Protein AF-A0A553RE27-F1 (afdb_monomer_lite)

Sequence (903 aa):
TAIFVQDWAERPMRFPRDIHVTCNQEEDSVLQKRAHLLIMVDFLAENNLCGQAVLRIVSRGNAIIAELLRLSDFIPAGPEYYEGKLEAKPELQDLDEEFRENNIEILTRFYLAFESVHKYVVDLIRYLDDLNEGVYIQQTLETCEALYLYGVMLLVIDQKMEGEVRERMLVSYYRYSAARSSADSNLDDICKLLRSTGFSSHAGAKRPQNYPESYFQRVPISSTFISMVSAYPLPEHRSTALATQAAMLYVCLYFTPSILHTQQAKMREIVDKYFPDNWVISIYMGITVNLMEAWEPYKAAKTALNYTLETTNIREQAGRYAASVEALRPQVQQVLKEGFLREEIVLDNIPKLLNCLRDCNVAIRWLMLHTAESAYDPNNKRLRQIKDQVISDSKYNPKILFQLLLDTAQFEFILKEKEGSERMMELAEVFSGVKPLTRVEKNENLQAWFREISKQIESLNYEDSTAAGRKTVQLIQALVEVQEFHQLESNLQVCQFLADTRKFLHQMIRTINIKEEVLITMQIVGDLSYAWQIIDSFTSIMQESIRANPSMVTKLRATFLKLASALDLPLLRINQVDSPDLLSVSQFYSGELVAYVRKVLQIIPESMFTSLAKIIKLQIHDIMEVPTRLDKDKLKDYSQLSARYEVAKLTHAISVFTEGILMMKTTLVGIIQVDPKQLLEDGIRKELVKRVAFSLHKGLIFNPKAKPSELMPKLKEMAATMDGFYRSFEYIQDYVSIYGLKIWQEEVSRIINYNVEQECNSFLRTKIQDWQSVYQSTHIPIPKYPSVDESATFIGRLCREILRITDPKTTCYIEQLNTWYDVKTHQEVTNNRLFSEIQGTLGTFGLNGLDRLLCFMIVKELQVKPLLMSSSVKSLKSMLILSRLALLLFEIAECNIFTASLY

Radius of gyration: 36.21 Å; chains: 1; bounding box: 93×58×133 Å

Foldseek 3Di:
DDDDDDDDDDDDDDDDDDDDDPDPPPVVLVVVVVVVVVVLCVCCDPPNPLNLLVLVLLLLLLLLLLLLVVLLVVQDDDDPPDDDDPDDDPVVVLVLVLCCLFCQVSLVSLVVSLVSLVVSVVSVQVSVVCVVVCVGPPDDDDPLSSVLSSLVSLVSCVARPAQVRSLVSLVSNCVSCVVPDDPPDPSVLSCLLRHGPLDDPDFPRDDDPLPPLVSSPSPQHDPVVLVVSLCDDDNPDDQLLCQQVLLSNLSSCSSVLCCQAPVQVSLLVSCVRRPLQDQWHFNFQQNIEGNCVVSVVHDSNNVNCVNSVDLVNLLVSLLVLLVLLVVLLVVLVVCPPPPNPDLVNCLVCVVVLLVSLLSLLVSLLRLLRLQFPSHARPVDPSSVVSNVSSCVSNVDDLLSSVSSLLSSLVSVVSSVVSLDPPVLVVVLCVLVCVDDPPDDDDDPVVSVVSNVLNVLLVPQDLVPLPVSLVSLVVSLVVLVVVCVPDVCVVPPVVVVVSVVVSVVSVSVNSSSPPPVVSVVSSLSSLAPSNCSPSCVVCLVVLLVVCLVALLCVQSCLSSLQSNLSNLCVSLVSNVSSVHPSNVVSLCSVLVSSVLVVLSSLLSLLVLLVVLLVLLLCLVPPPADDDDPDDDPVCCVVNPSVVSVVSNVVSLVSNLSSLVSLQVHDFDCRRNDTDDSLVSNLLSNLQVVLAVLQVLLQVLLDWDLPDPAGCQLVSLVVLLSVLVSQQVSLVVNCVSNVHPSNVSSVLSLLLQLVVLLLQQLLVLDSNHQDLVNDPSADPSRGRDFDDDPDPTRGSLVSSLVSVCSLQPPVQWDADPVQQFIAGPVPRDTSDHPVSVVSQCSRSNLSSLVSSLVSLVSVLVVLVVVCVVPVPDDPPSVVSSVVSVVSSVSSVVVSVVVVVVVVVD

InterPro domains:
  IPR019393 WASH complex, subunit strumpellin [PF10266] (79-872)
  IPR019393 WASH complex, subunit strumpellin [PTHR15691] (40-877)

Secondary structure (DSSP, 8-state):
------------------------HHHHHHHHHHHHHHHHHHHTSTT-HHHHHHHHHHHHHHHHHHHHHHHHTTS-S-STTS-S--SS-HHHHHHHHHHHHHHHHHHHHHHHHHHHHHHHHHHHHHHHHHHHTT-STT-----HHHHHHHHHHHHHHHHHS-HHHHHHHHHHHHHHHTTT--TT-THHHHHHHHS--S---STTPPPPTTTTHHHHTTS---HHHHHHHT------S-TTTTHHHHHHHHHHGGG-HHHHHH-HHHHHHHHHHHSSS-SEEE-STT-EEEHHHHTTT-HHHHHHHHHHT-HHHHHHHHHHHHHHHHHHHHHHHHHTSTTTS-HHHHHHTHHHHHHHHHHHHHHHHHHHHHH-GGGS-TT-HHHHHHHHHHHHHTT--HHHHHHHHHHHHHHHHHHHHTS-SHHHHHHHHHHTT-S--TT----HHHHHHHHHHHHHHHT--TTSHHHHHHHHHHHHHHHHHHHHSSSGGG-HHHHHHHHHHHHHHHHHHHHHTS-HHHHHHHHHHH--GGGTTGGGGGHHHHHHHHHH-TTHHHHHHHHHHHHHGGGHHHHHHHHTTT-THHHHHHHHHHHHHHHHHHHHHTHHHHHHHHHHHHHHHIIIIISPPPPSS--GGGHHHHH-HHHHHHHHHHHHHHHHHHHHHHTSPPEEETTEEE-HHHHHHHHHHHHHHHHHHHHHHHHT---TT-SS-SHHHHHHHHHHHHHHHHHHHHHHHHHHTS-HHHHHHHHHHHHHHHHHHHHHGGG-SS---TTT-TT--SSSPPPP---SSS-SSHHHHHHHHHHHHT-TTTEEEEGGGTEEEETTT--EEEETHHHHHHHHHHHHHHHHHHHHHHHHHHHHHHHHGGGTTTS-TTHHHHHHHHHHHHHHHHHHHHHHHHHHTT-

Structure (mmCIF, N/CA/C/O backbone):
data_AF-A0A553RE27-F1
#
_entry.id   AF-A0A553RE27-F1
#
loop_
_atom_site.group_PDB
_atom_site.id
_atom_site.type_symbol
_atom_site.label_atom_id
_atom_site.label_alt_id
_atom_site.label_comp_id
_atom_site.label_asym_id
_atom_site.label_entity_id
_atom_site.label_seq_id
_atom_site.pdbx_PDB_ins_code
_atom_site.Cartn_x
_atom_site.Cartn_y
_atom_site.Cartn_z
_atom_site.occupancy
_atom_site.B_iso_or_equiv
_atom_site.auth_seq_id
_atom_site.auth_comp_id
_atom_site.auth_asym_id
_atom_site.auth_atom_id
_atom_site.pdbx_PDB_model_num
ATOM 1 N N . THR A 1 1 ? -25.194 -12.179 73.549 1.00 29.25 1 THR A N 1
ATOM 2 C CA . THR A 1 1 ? -26.030 -11.125 74.160 1.00 29.25 1 THR A CA 1
ATOM 3 C C . THR A 1 1 ? -26.668 -10.355 73.017 1.00 29.25 1 THR A C 1
ATOM 5 O O . THR A 1 1 ? -25.941 -9.700 72.294 1.00 29.25 1 THR A O 1
ATOM 8 N N . ALA A 1 2 ? -27.849 -10.812 72.586 1.00 23.56 2 ALA A N 1
ATOM 9 C CA . ALA A 1 2 ? -29.117 -10.058 72.610 1.00 23.56 2 ALA A CA 1
ATOM 10 C C . ALA A 1 2 ? -29.183 -8.978 71.499 1.00 23.56 2 ALA A C 1
ATOM 12 O O . ALA A 1 2 ? -28.422 -8.026 71.541 1.00 23.56 2 ALA A O 1
ATOM 13 N N . ILE A 1 3 ? -29.877 -9.225 70.378 1.00 21.31 3 ILE A N 1
ATOM 14 C CA . ILE A 1 3 ? -31.341 -9.108 70.157 1.00 21.31 3 ILE A CA 1
ATOM 15 C C . ILE A 1 3 ? -31.745 -7.669 69.792 1.00 21.31 3 ILE A C 1
ATOM 17 O O . ILE A 1 3 ? -31.671 -6.791 70.639 1.00 21.31 3 ILE A O 1
ATOM 21 N N . PHE A 1 4 ? -32.263 -7.544 68.557 1.00 19.84 4 PHE A N 1
ATOM 22 C CA . PHE A 1 4 ? -33.322 -6.630 68.090 1.00 19.84 4 PHE A CA 1
ATOM 23 C C . PHE A 1 4 ? -32.999 -5.118 68.028 1.00 19.84 4 PHE A C 1
ATOM 25 O O . PHE A 1 4 ? -32.290 -4.610 68.877 1.00 19.84 4 PHE A O 1
ATOM 32 N N . VAL A 1 5 ? -33.494 -4.264 67.123 1.00 22.23 5 VAL A N 1
ATOM 33 C CA . VAL A 1 5 ? -34.360 -4.258 65.919 1.00 22.23 5 VAL A CA 1
ATOM 34 C C . VAL A 1 5 ? -35.020 -2.865 65.938 1.00 22.23 5 VAL A C 1
ATOM 36 O O . VAL A 1 5 ? -35.407 -2.393 67.000 1.00 22.23 5 VAL A O 1
ATOM 39 N N . GLN A 1 6 ? -35.180 -2.282 64.749 1.00 20.94 6 GLN A N 1
ATOM 40 C CA . GLN A 1 6 ? -36.182 -1.275 64.366 1.00 20.94 6 GLN A CA 1
ATOM 41 C C . GLN A 1 6 ? -36.124 0.176 64.858 1.00 20.94 6 GLN A C 1
ATOM 43 O O . GLN A 1 6 ? -36.027 0.500 66.034 1.00 20.94 6 GLN A O 1
ATOM 48 N N . ASP A 1 7 ? -36.393 0.995 63.840 1.00 21.22 7 ASP A N 1
ATOM 49 C CA . ASP A 1 7 ? -37.177 2.219 63.842 1.00 21.22 7 ASP A CA 1
ATOM 50 C C . ASP A 1 7 ? -36.595 3.434 64.539 1.00 21.22 7 ASP A C 1
ATOM 52 O O . ASP A 1 7 ? -36.745 3.638 65.736 1.00 21.22 7 ASP A O 1
ATOM 56 N N . TRP A 1 8 ? -36.096 4.343 63.701 1.00 21.88 8 TRP A N 1
ATOM 57 C CA . TRP A 1 8 ? -36.600 5.711 63.748 1.00 21.88 8 TRP A CA 1
ATOM 58 C C . TRP A 1 8 ? -36.496 6.374 62.369 1.00 21.88 8 TRP A C 1
ATOM 60 O O . TRP A 1 8 ? -35.563 7.108 62.046 1.00 21.88 8 TRP A O 1
ATOM 70 N N . ALA A 1 9 ? -37.483 6.069 61.527 1.00 22.67 9 ALA A N 1
ATOM 71 C CA . ALA A 1 9 ? -37.874 6.920 60.419 1.00 22.67 9 ALA A CA 1
ATOM 72 C C . ALA A 1 9 ? -39.001 7.836 60.911 1.00 22.67 9 ALA A C 1
ATOM 74 O O . ALA A 1 9 ? -40.144 7.409 60.925 1.00 22.67 9 ALA A O 1
ATOM 75 N N . GLU A 1 10 ? -38.694 9.080 61.285 1.00 21.78 10 GLU A N 1
ATOM 76 C CA . GLU A 1 10 ? -39.663 10.186 61.323 1.00 21.78 10 GLU A CA 1
ATOM 77 C C . GLU A 1 10 ? -38.915 11.539 61.283 1.00 21.78 10 GLU A C 1
ATOM 79 O O . GLU A 1 10 ? -38.063 11.849 62.111 1.00 21.78 10 GLU A O 1
ATOM 84 N N . ARG A 1 11 ? -39.179 12.318 60.224 1.00 22.91 11 ARG A N 1
ATOM 85 C CA . ARG A 1 11 ? -38.671 13.687 59.944 1.00 22.91 11 ARG A CA 1
ATOM 86 C C . ARG A 1 11 ? -39.298 14.710 60.934 1.00 22.91 11 ARG A C 1
ATOM 88 O O . ARG A 1 11 ? -40.201 14.293 61.651 1.00 22.91 11 ARG A O 1
ATOM 95 N N . PRO A 1 12 ? -39.041 16.050 60.908 1.00 31.55 12 PRO A N 1
ATOM 96 C CA . PRO A 1 12 ? -38.074 16.893 60.164 1.00 31.55 12 PRO A CA 1
ATOM 97 C C . PRO A 1 12 ? -37.352 17.976 61.030 1.00 31.55 12 PRO A C 1
ATOM 99 O O . PRO A 1 12 ? -37.917 18.480 61.993 1.00 31.55 12 PRO A O 1
ATOM 102 N N . MET A 1 13 ? -36.184 18.498 60.617 1.00 21.08 13 MET A N 1
ATOM 103 C CA . MET A 1 13 ? -35.808 19.897 60.936 1.00 21.08 13 MET A CA 1
ATOM 104 C C . MET A 1 13 ? -34.737 20.464 59.981 1.00 21.08 13 MET A C 1
ATOM 106 O O . MET A 1 13 ? -33.720 19.831 59.717 1.00 21.08 13 MET A O 1
ATOM 110 N N . ARG A 1 14 ? -35.012 21.657 59.428 1.00 22.48 14 ARG A N 1
ATOM 111 C CA . ARG A 1 14 ? -34.146 22.477 58.547 1.00 22.48 14 ARG A CA 1
ATOM 112 C C . ARG A 1 14 ? -33.021 23.131 59.366 1.00 22.48 14 ARG A C 1
ATOM 114 O O . ARG A 1 14 ? -33.296 23.563 60.478 1.00 22.48 14 ARG A O 1
ATOM 121 N N . PHE A 1 15 ? -31.778 23.206 58.880 1.00 21.92 15 PHE A N 1
ATOM 122 C CA . PHE A 1 15 ? -31.081 24.337 58.203 1.00 21.92 15 PHE A CA 1
ATOM 123 C C . PHE A 1 15 ? -29.552 24.098 58.395 1.00 21.92 15 PHE A C 1
ATOM 125 O O . PHE A 1 15 ? -29.225 23.330 59.298 1.00 21.92 15 PHE A O 1
ATOM 132 N N . PRO A 1 16 ? -28.591 24.793 57.739 1.00 24.47 16 PRO A N 1
ATOM 133 C CA . PRO A 1 16 ? -28.576 25.567 56.496 1.00 24.47 16 PRO A CA 1
ATOM 134 C C . PRO A 1 16 ? -27.445 25.109 55.527 1.00 24.47 16 PRO A C 1
ATOM 136 O O . PRO A 1 16 ? -26.792 24.090 55.717 1.00 24.47 16 PRO A O 1
ATOM 139 N N . ARG A 1 17 ? -27.286 25.883 54.451 1.00 28.33 17 ARG A N 1
ATOM 140 C CA . ARG A 1 17 ? -26.388 25.730 53.300 1.00 28.33 17 ARG A CA 1
ATOM 141 C C . ARG A 1 17 ? -24.886 25.763 53.639 1.00 28.33 17 ARG A C 1
ATOM 143 O O . ARG A 1 17 ? -24.486 26.345 54.640 1.00 28.33 17 ARG A O 1
ATOM 150 N N . ASP A 1 18 ? -24.125 25.230 52.678 1.00 28.30 18 ASP A N 1
ATOM 151 C CA . ASP A 1 18 ? -22.707 25.481 52.367 1.00 28.30 18 ASP A CA 1
ATOM 152 C C . ASP A 1 18 ? -21.635 24.638 53.074 1.00 28.30 18 ASP A C 1
ATOM 154 O O . ASP A 1 18 ? -20.879 25.134 53.900 1.00 28.30 18 ASP A O 1
ATOM 158 N N . ILE A 1 19 ? -21.474 23.388 52.610 1.00 23.89 19 ILE A N 1
ATOM 159 C CA . ILE A 1 19 ? -20.152 22.759 52.430 1.00 23.89 19 ILE A CA 1
ATOM 160 C C . ILE A 1 19 ? -20.185 21.968 51.110 1.00 23.89 19 ILE A C 1
ATOM 162 O O . ILE A 1 19 ? -20.706 20.856 51.046 1.00 23.89 19 ILE A O 1
ATOM 166 N N . HIS A 1 20 ? -19.646 22.547 50.035 1.00 22.78 20 HIS A N 1
ATOM 167 C CA . HIS A 1 20 ? -19.325 21.802 48.817 1.00 22.78 20 HIS A CA 1
ATOM 168 C C . HIS A 1 20 ? -18.093 20.927 49.090 1.00 22.78 20 HIS A C 1
ATOM 170 O O . HIS A 1 20 ? -16.961 21.399 49.025 1.00 22.78 20 HIS A O 1
ATOM 176 N N . VAL A 1 21 ? -18.318 19.651 49.403 1.00 23.48 21 VAL A N 1
ATOM 177 C CA . VAL A 1 21 ? -17.294 18.607 49.292 1.00 23.48 21 VAL A CA 1
ATOM 178 C C . VAL A 1 21 ? -17.285 18.147 47.835 1.00 23.48 21 VAL A C 1
ATOM 180 O O . VAL A 1 21 ? -18.266 17.589 47.347 1.00 23.48 21 VAL A O 1
ATOM 183 N N . THR A 1 22 ? -16.196 18.417 47.121 1.00 23.77 22 THR A N 1
ATOM 184 C CA . THR A 1 22 ? -15.896 17.814 45.818 1.00 23.77 22 THR A CA 1
ATOM 185 C C . THR A 1 22 ? -15.674 16.316 46.018 1.00 23.77 22 THR A C 1
ATOM 187 O O . THR A 1 22 ? -14.647 15.905 46.553 1.00 23.77 22 THR A O 1
ATOM 190 N N . CYS A 1 23 ? -16.661 15.505 45.645 1.00 23.25 23 CYS A N 1
ATOM 191 C CA . CYS A 1 23 ? -16.540 14.053 45.592 1.00 23.25 23 CYS A CA 1
ATOM 192 C C . CYS A 1 23 ? -15.724 13.679 44.340 1.00 23.25 23 CYS A C 1
ATOM 194 O O . CYS A 1 23 ? -16.065 14.102 43.234 1.00 23.25 23 CYS A O 1
ATOM 196 N N . ASN A 1 24 ? -14.617 12.957 44.528 1.00 28.92 24 ASN A N 1
ATOM 197 C CA . ASN A 1 24 ? -13.713 12.509 43.468 1.00 28.92 24 ASN A CA 1
ATOM 198 C C . ASN A 1 24 ? -14.411 11.483 42.558 1.00 28.92 24 ASN A C 1
ATOM 200 O O . ASN A 1 24 ? -14.465 10.303 42.880 1.00 28.92 24 ASN A O 1
ATOM 204 N N . GLN A 1 25 ? -14.886 11.927 41.393 1.00 27.42 25 GLN A N 1
ATOM 205 C CA . GLN A 1 25 ? -15.444 11.067 40.336 1.00 27.42 25 GLN A CA 1
ATOM 206 C C . GLN A 1 25 ? -14.389 10.152 39.669 1.00 27.42 25 GLN A C 1
ATOM 208 O O . GLN A 1 25 ? -14.736 9.229 38.941 1.00 27.42 25 GLN A O 1
ATOM 213 N N . GLU A 1 26 ? -13.092 10.369 39.921 1.00 27.75 26 GLU A N 1
ATOM 214 C CA . GLU A 1 26 ? -12.011 9.575 39.318 1.00 27.75 26 GLU A CA 1
ATOM 215 C C . GLU A 1 26 ? -11.870 8.164 39.922 1.00 27.75 26 GLU A C 1
ATOM 217 O O . GLU A 1 26 ? -11.506 7.245 39.187 1.00 27.75 26 GLU A O 1
ATOM 222 N N . GLU A 1 27 ? -12.191 7.952 41.208 1.00 26.77 27 GLU A N 1
ATOM 223 C CA . GLU A 1 27 ? -12.019 6.648 41.883 1.00 26.77 27 GLU A CA 1
ATOM 224 C C . GLU A 1 27 ? -13.112 5.624 41.521 1.00 26.77 27 GLU A C 1
ATOM 226 O O . GLU A 1 27 ? -12.797 4.448 41.323 1.00 26.77 27 GLU A O 1
ATOM 231 N N . ASP A 1 28 ? -14.360 6.059 41.316 1.00 26.89 28 ASP A N 1
ATOM 232 C CA . ASP A 1 28 ? -15.453 5.182 40.857 1.00 26.89 28 ASP A CA 1
ATOM 233 C C . ASP A 1 28 ? -15.248 4.714 39.398 1.00 26.89 28 ASP A C 1
ATOM 235 O O . ASP A 1 28 ? -15.582 3.577 39.046 1.00 26.89 28 ASP A O 1
ATOM 239 N N . SER A 1 29 ? -14.590 5.531 38.560 1.00 29.75 29 SER A N 1
ATOM 240 C CA . SER A 1 29 ? -14.272 5.192 37.159 1.00 29.75 29 SER A CA 1
ATOM 241 C C . SER A 1 29 ? -13.240 4.057 37.017 1.00 29.75 29 SER A C 1
ATOM 243 O O . SER A 1 29 ? -13.231 3.324 36.023 1.00 29.75 29 SER A O 1
ATOM 245 N N . VAL A 1 30 ? -12.371 3.889 38.022 1.00 30.70 30 VAL A N 1
ATOM 246 C CA . VAL A 1 30 ? -11.308 2.869 38.057 1.00 30.70 30 VAL A CA 1
ATOM 247 C C . VAL A 1 30 ? -11.887 1.494 38.403 1.00 30.70 30 VAL A C 1
ATOM 249 O O . VAL A 1 30 ? -11.484 0.482 37.832 1.00 30.70 30 VAL A O 1
ATOM 252 N N . LEU A 1 31 ? -12.892 1.446 39.279 1.00 26.58 31 LEU A N 1
ATOM 253 C CA . LEU A 1 31 ? -13.568 0.204 39.661 1.00 26.58 31 LEU A CA 1
ATOM 254 C C . LEU A 1 31 ? -14.430 -0.370 38.523 1.00 26.58 31 LEU A C 1
ATOM 256 O O . LEU A 1 31 ? -14.433 -1.585 38.318 1.00 26.58 31 LEU A O 1
ATOM 260 N N . GLN A 1 32 ? -15.091 0.477 37.725 1.00 27.50 32 GLN A N 1
ATOM 261 C CA . GLN A 1 32 ? -15.896 0.028 36.577 1.00 27.50 32 GLN A CA 1
ATOM 262 C C . GLN A 1 32 ? -15.058 -0.490 35.396 1.00 27.50 32 GLN A C 1
ATOM 264 O O . GLN A 1 32 ? -15.444 -1.469 34.758 1.00 27.50 32 GLN A O 1
ATOM 269 N N . LYS A 1 33 ? -13.891 0.106 35.116 1.00 35.06 33 LYS A N 1
ATOM 270 C CA . LYS A 1 33 ? -12.971 -0.383 34.068 1.00 35.06 33 LYS A CA 1
ATOM 271 C C . LYS A 1 33 ? -12.381 -1.742 34.389 1.00 35.06 33 LYS A C 1
ATOM 273 O O . LYS A 1 33 ? -12.325 -2.608 33.518 1.00 35.06 33 LYS A O 1
ATOM 278 N N . ARG A 1 34 ? -11.965 -1.914 35.645 1.00 28.92 34 ARG A N 1
ATOM 279 C CA . ARG A 1 34 ? -11.432 -3.174 36.151 1.00 28.92 34 ARG A CA 1
ATOM 280 C C . ARG A 1 34 ? -12.488 -4.273 36.050 1.00 28.92 34 ARG A C 1
ATOM 282 O O . ARG A 1 34 ? -12.175 -5.352 35.568 1.00 28.92 34 ARG A O 1
ATOM 289 N N . ALA A 1 35 ? -13.744 -3.966 36.382 1.00 26.72 35 ALA A N 1
ATOM 290 C CA . ALA A 1 35 ? -14.860 -4.885 36.182 1.00 26.72 35 ALA A CA 1
ATOM 291 C C . ALA A 1 35 ? -15.059 -5.247 34.700 1.00 26.72 35 ALA A C 1
ATOM 293 O O . ALA A 1 35 ? -15.159 -6.424 34.386 1.00 26.72 35 ALA A O 1
ATOM 294 N N . HIS A 1 36 ? -15.051 -4.283 33.774 1.00 31.64 36 HIS A N 1
ATOM 295 C CA . HIS A 1 36 ? -15.343 -4.570 32.365 1.00 31.64 36 HIS A CA 1
ATOM 296 C C . HIS A 1 36 ? -14.253 -5.403 31.666 1.00 31.64 36 HIS A C 1
ATOM 298 O O . HIS A 1 36 ? -14.582 -6.253 30.843 1.00 31.64 36 HIS A O 1
ATOM 304 N N . LEU A 1 37 ? -12.974 -5.200 32.011 1.00 32.53 37 LEU A N 1
ATOM 305 C CA . LEU A 1 37 ? -11.861 -5.991 31.469 1.00 32.53 37 LEU A CA 1
ATOM 306 C C . LEU A 1 37 ? -11.832 -7.417 32.044 1.00 32.53 37 LEU A C 1
ATOM 308 O O . LEU A 1 37 ? -11.662 -8.365 31.284 1.00 32.53 37 LEU A O 1
ATOM 312 N N . LEU A 1 38 ? -12.065 -7.573 33.355 1.00 28.69 38 LEU A N 1
ATOM 313 C CA . LEU A 1 38 ? -12.213 -8.887 34.000 1.00 28.69 38 LEU A CA 1
ATOM 314 C C . LEU A 1 38 ? -13.415 -9.659 33.435 1.00 28.69 38 LEU A C 1
ATOM 316 O O . LEU A 1 38 ? -13.278 -10.829 33.099 1.00 28.69 38 LEU A O 1
ATOM 320 N N . ILE A 1 39 ? -14.552 -8.986 33.220 1.00 36.31 39 ILE A N 1
ATOM 321 C CA . ILE A 1 39 ? -15.750 -9.581 32.604 1.00 36.31 39 ILE A CA 1
ATOM 322 C C . ILE A 1 39 ? -15.465 -10.053 31.171 1.00 36.31 39 ILE A C 1
ATOM 324 O O . ILE A 1 39 ? -15.914 -11.127 30.788 1.00 36.31 39 ILE A O 1
ATOM 328 N N . MET A 1 40 ? -14.692 -9.301 30.379 1.00 42.47 40 MET A N 1
ATOM 329 C CA . MET A 1 40 ? -14.399 -9.669 28.987 1.00 42.47 40 MET A CA 1
ATOM 330 C C . MET A 1 40 ? -13.393 -10.831 28.874 1.00 42.47 40 MET A C 1
ATOM 332 O O . MET A 1 40 ? -13.487 -11.628 27.940 1.00 42.47 40 MET A O 1
ATOM 336 N N . VAL A 1 41 ? -12.455 -10.947 29.823 1.00 48.03 41 VAL A N 1
ATOM 337 C CA . VAL A 1 41 ? -11.529 -12.090 29.937 1.00 48.03 41 VAL A CA 1
ATOM 338 C C . VAL A 1 41 ? -12.275 -13.350 30.389 1.00 48.03 41 VAL A C 1
ATOM 340 O O . VAL A 1 41 ? -12.095 -14.402 29.779 1.00 48.03 41 VAL A O 1
ATOM 343 N N . ASP A 1 42 ? -13.185 -13.235 31.360 1.00 51.44 42 ASP A N 1
ATOM 344 C CA . ASP A 1 42 ? -14.052 -14.342 31.791 1.00 51.44 42 ASP A CA 1
ATOM 345 C C . ASP A 1 42 ? -15.075 -14.737 30.707 1.00 51.44 42 ASP A C 1
ATOM 347 O O . ASP A 1 42 ? -15.397 -15.915 30.540 1.00 51.44 42 ASP A O 1
ATOM 351 N N . PHE A 1 43 ? -15.565 -13.778 29.911 1.00 58.19 43 PHE A N 1
ATOM 352 C CA . PHE A 1 43 ? -16.495 -14.045 28.813 1.00 58.19 43 PHE A CA 1
ATOM 353 C C . PHE A 1 43 ? -15.824 -14.785 27.649 1.00 58.19 43 PHE A C 1
ATOM 355 O O . PHE A 1 43 ? -16.444 -15.647 27.036 1.00 58.19 43 PHE A O 1
ATOM 362 N N . LEU A 1 44 ? -14.562 -14.488 27.339 1.00 61.88 44 LEU A N 1
ATOM 363 C CA . LEU A 1 44 ? -13.826 -15.144 26.250 1.00 61.88 44 LEU A CA 1
ATOM 364 C C . LEU A 1 44 ? -13.038 -16.382 26.699 1.00 61.88 44 LEU A C 1
ATOM 366 O O . LEU A 1 44 ? -12.342 -16.983 25.881 1.00 61.88 44 LEU A O 1
ATOM 370 N N . ALA A 1 45 ? -13.152 -16.786 27.964 1.00 65.69 45 ALA A N 1
ATOM 371 C CA . ALA A 1 45 ? -12.489 -17.973 28.483 1.00 65.69 45 ALA A CA 1
ATOM 372 C C . ALA A 1 45 ? -12.889 -19.244 27.702 1.00 65.69 45 ALA A C 1
ATOM 374 O O . ALA A 1 45 ? -14.005 -19.363 27.192 1.00 65.69 45 ALA A O 1
ATOM 375 N N . GLU A 1 46 ? -11.980 -20.219 27.597 1.00 64.19 46 GLU A N 1
ATOM 376 C CA . GLU A 1 46 ? -12.196 -21.454 26.815 1.00 64.19 46 GLU A CA 1
ATOM 377 C C . GLU A 1 46 ? -13.419 -22.263 27.278 1.00 64.19 46 GLU A C 1
ATOM 379 O O . GLU A 1 46 ? -14.052 -22.968 26.493 1.00 64.19 46 GLU A O 1
ATOM 384 N N . ASN A 1 47 ? -13.772 -22.146 28.559 1.00 70.44 47 ASN A N 1
ATOM 385 C CA . ASN A 1 47 ? -14.931 -22.796 29.164 1.00 70.44 47 ASN A CA 1
ATOM 386 C C . ASN A 1 47 ? -16.262 -22.089 28.844 1.00 70.44 47 ASN A C 1
ATOM 388 O O . ASN A 1 47 ? -17.325 -22.660 29.099 1.00 70.44 47 ASN A O 1
ATOM 392 N N . ASN A 1 48 ? -16.230 -20.885 28.265 1.00 77.50 48 ASN A N 1
ATOM 393 C CA . ASN A 1 48 ? -17.417 -20.156 27.854 1.00 77.50 48 ASN A CA 1
ATOM 394 C C . ASN A 1 48 ? -17.761 -20.411 26.377 1.00 77.50 48 ASN A C 1
ATOM 396 O O . ASN A 1 48 ? -17.322 -19.703 25.469 1.00 77.50 48 ASN A O 1
ATOM 400 N N . LEU A 1 49 ? -18.640 -21.388 26.141 1.00 78.06 49 LEU A N 1
ATOM 401 C CA . LEU A 1 49 ? -19.106 -21.751 24.798 1.00 78.06 49 LEU A CA 1
ATOM 402 C C . LEU A 1 49 ? -19.770 -20.590 24.037 1.00 78.06 49 LEU A C 1
ATOM 404 O O . LEU A 1 49 ? -19.619 -20.503 22.820 1.00 78.06 49 LEU A O 1
ATOM 408 N N . CYS A 1 50 ? -20.474 -19.696 24.735 1.00 78.06 50 CYS A N 1
ATOM 409 C CA . CYS A 1 50 ? -21.152 -18.548 24.130 1.00 78.06 50 CYS A CA 1
ATOM 410 C C . CYS A 1 50 ? -20.136 -17.524 23.614 1.00 78.06 50 CYS A C 1
ATOM 412 O O . CYS A 1 50 ? -20.187 -17.116 22.451 1.00 78.06 50 CYS A O 1
ATOM 414 N N . GLY A 1 51 ? -19.166 -17.164 24.460 1.00 76.56 51 GLY A N 1
ATOM 415 C CA . GLY A 1 51 ? -18.080 -16.263 24.089 1.00 76.56 51 GLY A CA 1
ATOM 416 C C . GLY A 1 51 ? -17.228 -16.825 22.957 1.00 76.56 51 GLY A C 1
ATOM 417 O O . GLY A 1 51 ? -16.949 -16.119 21.991 1.00 76.56 51 GLY A O 1
ATOM 418 N N . GLN A 1 52 ? -16.909 -18.120 23.003 1.00 83.12 52 GLN A N 1
ATOM 419 C CA . GLN A 1 52 ? -16.154 -18.811 21.953 1.00 83.12 52 GLN A CA 1
ATOM 420 C C . GLN A 1 52 ? -16.907 -18.879 20.614 1.00 83.12 52 GLN A C 1
ATOM 422 O O . GLN A 1 52 ? -16.302 -18.708 19.551 1.00 83.12 52 GLN A O 1
ATOM 427 N N . ALA A 1 53 ? -18.228 -19.088 20.631 1.00 85.06 53 ALA A N 1
ATOM 428 C CA . ALA A 1 53 ? -19.047 -19.087 19.418 1.00 85.06 53 ALA A CA 1
ATOM 429 C C . ALA A 1 53 ? -19.045 -17.712 18.731 1.00 85.06 53 ALA A C 1
ATOM 431 O O . ALA A 1 53 ? -18.794 -17.617 17.527 1.00 85.06 53 ALA A O 1
ATOM 432 N N . VAL A 1 54 ? -19.242 -16.635 19.495 1.00 84.44 54 VAL A N 1
ATOM 433 C CA . VAL A 1 54 ? -19.191 -15.267 18.962 1.00 84.44 54 VAL A CA 1
ATOM 434 C C . VAL A 1 54 ? -17.788 -14.875 18.519 1.00 84.44 54 VAL A C 1
ATOM 436 O O . VAL A 1 54 ? -17.631 -14.244 17.475 1.00 84.44 54 VAL A O 1
ATOM 439 N N . LEU A 1 55 ? -16.759 -15.286 19.260 1.00 84.69 55 LEU A N 1
ATOM 440 C CA . LEU A 1 55 ? -15.370 -15.006 18.923 1.00 84.69 55 LEU A CA 1
ATOM 441 C C . LEU A 1 55 ? -14.985 -15.659 17.584 1.00 84.69 55 LEU A C 1
ATOM 443 O O . LEU A 1 55 ? -14.352 -15.014 16.750 1.00 84.69 55 LEU A O 1
ATOM 447 N N . ARG A 1 56 ? -15.456 -16.887 17.316 1.00 89.25 56 ARG A N 1
ATOM 448 C CA . ARG A 1 56 ? -15.326 -17.553 16.004 1.00 89.25 56 ARG A CA 1
ATOM 449 C C . ARG A 1 56 ? -16.014 -16.780 14.883 1.00 89.25 56 ARG A C 1
ATOM 451 O O . ARG A 1 56 ? -15.446 -16.661 13.797 1.00 89.25 56 ARG A O 1
ATOM 458 N N . ILE A 1 57 ? -17.217 -16.256 15.127 1.00 90.38 57 ILE A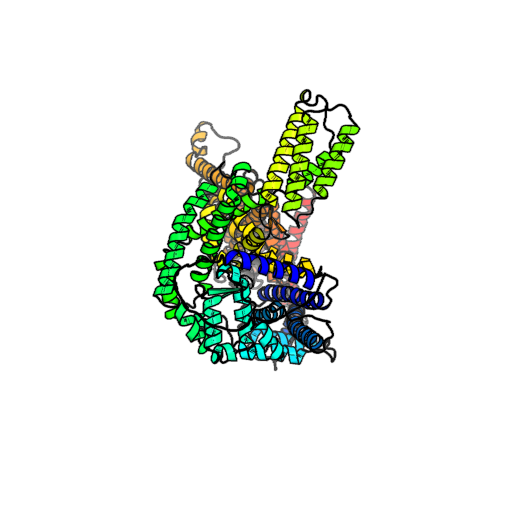 N 1
ATOM 459 C CA . ILE A 1 57 ? -17.932 -15.425 14.150 1.00 90.38 57 ILE A CA 1
ATOM 460 C C . ILE A 1 57 ? -17.115 -14.160 13.865 1.00 90.38 57 ILE A C 1
ATOM 462 O O . ILE A 1 57 ? -16.769 -13.908 12.717 1.00 90.38 57 ILE A O 1
ATOM 466 N N . VAL A 1 58 ? -16.719 -13.403 14.889 1.00 89.19 58 VAL A N 1
ATOM 467 C CA . VAL A 1 58 ? -15.927 -12.166 14.749 1.00 89.19 58 VAL A CA 1
ATOM 468 C C . VAL A 1 58 ? -14.585 -12.417 14.044 1.00 89.19 58 VAL A C 1
ATOM 470 O O . VAL A 1 58 ? -14.212 -11.664 13.144 1.00 89.19 58 VAL A O 1
ATOM 473 N N . SER A 1 59 ? -13.891 -13.505 14.388 1.00 90.44 59 SER A N 1
ATOM 474 C CA . SER A 1 59 ? -12.662 -13.962 13.723 1.00 90.44 59 SER A CA 1
ATOM 475 C C . SER A 1 59 ? -12.872 -14.164 12.216 1.00 90.44 59 SER A C 1
ATOM 477 O O . SER A 1 59 ? -12.185 -13.540 11.402 1.00 90.44 59 SER A O 1
ATOM 479 N N . ARG A 1 60 ? -13.904 -14.929 11.827 1.00 93.50 60 ARG A N 1
ATOM 480 C CA . ARG A 1 60 ? -14.279 -15.113 10.412 1.00 93.50 60 ARG A CA 1
ATOM 481 C C . ARG A 1 60 ? -14.634 -13.795 9.733 1.00 93.50 60 ARG A C 1
ATOM 483 O O . ARG A 1 60 ? -14.358 -13.630 8.550 1.00 93.50 60 ARG A O 1
ATOM 490 N N . GLY A 1 61 ? -15.217 -12.847 10.464 1.00 93.50 61 GLY A N 1
ATOM 491 C CA . GLY A 1 61 ? -15.580 -11.548 9.912 1.00 93.50 61 GLY A CA 1
ATOM 492 C C . GLY A 1 61 ? -14.375 -10.732 9.447 1.00 93.50 61 GLY A C 1
ATOM 493 O O . GLY A 1 61 ? -14.372 -10.228 8.324 1.00 93.50 61 GLY A O 1
ATOM 494 N N . ASN A 1 62 ? -13.320 -10.674 10.261 1.00 92.19 62 ASN A N 1
ATOM 495 C CA . ASN A 1 62 ? -12.068 -10.016 9.877 1.00 92.19 62 ASN A CA 1
ATOM 496 C C . ASN A 1 62 ? -11.404 -10.709 8.671 1.00 92.19 62 ASN A C 1
ATOM 498 O O . ASN A 1 62 ? -10.928 -10.030 7.758 1.00 92.19 62 ASN A O 1
ATOM 502 N N . ALA A 1 63 ? -11.439 -12.046 8.612 1.00 94.19 63 ALA A N 1
ATOM 503 C CA . ALA A 1 63 ? -10.914 -12.807 7.475 1.00 94.19 63 ALA A CA 1
ATOM 504 C C . ALA A 1 63 ? -11.681 -12.538 6.165 1.00 94.19 63 ALA A C 1
ATOM 506 O O . ALA A 1 63 ? -11.064 -12.329 5.119 1.00 94.19 63 ALA A O 1
ATOM 507 N N . ILE A 1 64 ? -13.017 -12.466 6.221 1.00 95.88 64 ILE A N 1
ATOM 508 C CA . ILE A 1 64 ? -13.860 -12.143 5.059 1.00 95.88 64 ILE A CA 1
ATOM 509 C C . ILE A 1 64 ? -13.558 -10.734 4.543 1.00 95.88 64 ILE A C 1
ATOM 511 O O . ILE A 1 64 ? -13.389 -10.554 3.339 1.00 95.88 64 ILE A O 1
ATOM 515 N N . ILE A 1 65 ? -13.450 -9.733 5.426 1.00 94.88 65 ILE A N 1
ATOM 516 C CA . ILE A 1 65 ? -13.132 -8.358 5.008 1.00 94.88 65 ILE A CA 1
ATOM 517 C C . ILE A 1 65 ? -11.755 -8.301 4.333 1.00 94.88 65 ILE A C 1
ATOM 519 O O . ILE A 1 65 ? -11.615 -7.650 3.297 1.00 94.88 65 ILE A O 1
ATOM 523 N N . ALA A 1 66 ? -10.754 -9.001 4.873 1.00 93.31 66 ALA A N 1
ATOM 524 C CA . ALA A 1 66 ? -9.431 -9.078 4.259 1.00 93.31 66 ALA A CA 1
ATOM 525 C C . ALA A 1 66 ? -9.480 -9.704 2.853 1.00 93.31 66 ALA A C 1
ATOM 527 O O . ALA A 1 66 ? -8.866 -9.171 1.930 1.00 93.31 66 ALA A O 1
ATOM 528 N N . GLU A 1 67 ? -10.248 -10.780 2.656 1.00 94.31 67 GLU A N 1
ATOM 529 C CA . GLU A 1 67 ? -10.406 -11.405 1.336 1.00 94.31 67 GLU A CA 1
ATOM 530 C C . GLU A 1 67 ? -11.175 -10.511 0.350 1.00 94.31 67 GLU A C 1
ATOM 532 O O . GLU A 1 67 ? -10.786 -10.413 -0.811 1.00 94.31 67 GLU A O 1
ATOM 537 N N . LEU A 1 68 ? 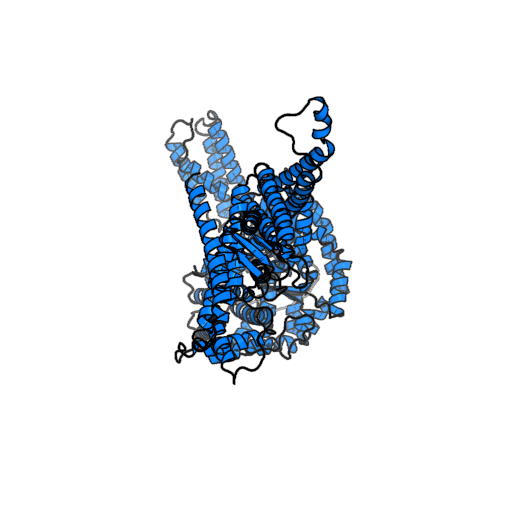-12.214 -9.797 0.799 1.00 94.00 68 LEU A N 1
ATOM 538 C CA . LEU A 1 68 ? -12.941 -8.828 -0.031 1.00 94.00 68 LEU A CA 1
ATOM 539 C C . LEU A 1 68 ? -12.034 -7.687 -0.505 1.00 94.00 68 LEU A C 1
ATOM 541 O O . LEU A 1 68 ? -12.072 -7.313 -1.678 1.00 94.00 68 LEU A O 1
ATOM 545 N N . LEU A 1 69 ? -11.205 -7.147 0.393 1.00 92.00 69 LEU A N 1
ATOM 546 C CA . LEU A 1 69 ? -10.230 -6.113 0.050 1.00 92.00 69 LEU A CA 1
ATOM 547 C C . LEU A 1 69 ? -9.184 -6.654 -0.931 1.00 92.00 69 LEU A C 1
ATOM 549 O O . LEU A 1 69 ? -8.933 -6.019 -1.949 1.00 92.00 69 LEU A O 1
ATOM 553 N N . ARG A 1 70 ? -8.657 -7.857 -0.690 1.00 90.62 70 ARG A N 1
ATOM 554 C CA . ARG A 1 70 ? -7.694 -8.523 -1.577 1.00 90.62 70 ARG A CA 1
ATOM 555 C C . ARG A 1 70 ? -8.258 -8.782 -2.975 1.00 90.62 70 ARG A C 1
ATOM 557 O O . ARG A 1 70 ? -7.554 -8.632 -3.966 1.00 90.62 70 ARG A O 1
ATOM 564 N N . LEU A 1 71 ? -9.523 -9.187 -3.071 1.00 89.38 71 LEU A N 1
ATOM 565 C CA . LEU A 1 71 ? -10.190 -9.425 -4.350 1.00 89.38 71 LEU A CA 1
ATOM 566 C C . LEU A 1 71 ? -10.494 -8.132 -5.109 1.00 89.38 71 LEU A C 1
ATOM 568 O O . LEU A 1 71 ? -10.569 -8.161 -6.336 1.00 89.38 71 LEU A O 1
ATOM 572 N N . SER A 1 72 ? -10.632 -7.000 -4.412 1.00 87.62 72 SER A N 1
ATOM 573 C CA . SER A 1 72 ? -10.917 -5.720 -5.067 1.00 87.62 72 SER A CA 1
ATOM 574 C C . SER A 1 72 ? -9.825 -5.269 -6.044 1.00 87.62 72 SER A C 1
ATOM 576 O O . SER A 1 72 ? -10.142 -4.601 -7.026 1.00 87.62 72 SER A O 1
ATOM 578 N N . ASP A 1 73 ? -8.582 -5.726 -5.862 1.00 82.69 73 ASP A N 1
ATOM 579 C CA . ASP A 1 73 ? -7.460 -5.433 -6.765 1.00 82.69 73 ASP A CA 1
ATOM 580 C C . ASP A 1 73 ? -7.526 -6.198 -8.100 1.00 82.69 73 ASP A C 1
ATOM 582 O O . ASP A 1 73 ? -6.842 -5.842 -9.060 1.00 82.69 73 ASP A O 1
ATOM 586 N N . PHE A 1 74 ? -8.356 -7.244 -8.189 1.00 79.75 74 PHE A N 1
ATOM 587 C CA . PHE A 1 74 ? -8.524 -8.071 -9.393 1.00 79.75 74 PHE A CA 1
ATOM 588 C C . PHE A 1 74 ? -9.709 -7.633 -10.263 1.00 79.75 74 PHE A C 1
ATOM 590 O O . PHE A 1 74 ? -10.029 -8.299 -11.250 1.00 79.75 74 PHE A O 1
ATOM 597 N N . ILE A 1 75 ? -10.382 -6.536 -9.909 1.00 73.75 75 ILE A N 1
ATOM 598 C CA . ILE A 1 75 ? -11.515 -6.013 -10.672 1.00 73.75 75 ILE A CA 1
ATOM 599 C C . ILE A 1 75 ? -10.976 -5.245 -11.888 1.00 73.75 75 ILE A C 1
ATOM 601 O O . ILE A 1 75 ? -10.265 -4.253 -11.711 1.00 73.75 75 ILE A O 1
ATOM 605 N N . PRO A 1 76 ? -11.296 -5.658 -13.130 1.00 58.38 76 PRO A N 1
ATOM 606 C CA . PRO A 1 76 ? -10.852 -4.943 -14.321 1.00 58.38 76 PRO A CA 1
ATOM 607 C C . PRO A 1 76 ? -11.392 -3.509 -14.330 1.00 58.38 76 PRO A C 1
ATOM 609 O O . PRO A 1 76 ? -12.570 -3.279 -14.049 1.00 58.38 76 PRO A O 1
ATOM 612 N N . ALA A 1 77 ? -10.552 -2.543 -14.702 1.00 44.47 77 ALA A N 1
ATOM 613 C CA . ALA A 1 77 ? -10.978 -1.161 -14.880 1.00 44.47 77 ALA A CA 1
ATOM 614 C C . ALA A 1 77 ? -11.887 -1.037 -16.119 1.00 44.47 77 ALA A C 1
ATOM 616 O O . ALA A 1 77 ? -11.399 -0.929 -17.240 1.00 44.47 77 ALA A O 1
ATOM 617 N N . GLY A 1 78 ? -13.204 -1.035 -15.896 1.00 43.06 78 GLY A N 1
ATOM 618 C CA . GLY A 1 78 ? -14.215 -0.589 -16.859 1.00 43.06 78 GLY A CA 1
ATOM 619 C C . GLY A 1 78 ? -14.659 -1.624 -17.915 1.00 43.06 78 GLY A C 1
ATOM 620 O O . GLY A 1 78 ? -13.826 -2.226 -18.590 1.00 43.06 78 GLY A O 1
ATOM 621 N N . PRO A 1 79 ? -15.977 -1.799 -18.136 1.00 36.78 79 PRO A N 1
ATOM 622 C CA . PRO A 1 79 ? -16.542 -2.726 -19.117 1.00 36.78 79 PRO A CA 1
ATOM 623 C C . PRO A 1 79 ? -16.798 -2.096 -20.504 1.00 36.78 79 PRO A C 1
ATOM 625 O O . PRO A 1 79 ? -17.731 -2.496 -21.192 1.00 36.78 79 PRO A O 1
ATOM 628 N N . GLU A 1 80 ? -15.982 -1.143 -20.966 1.00 39.19 80 GLU A N 1
ATOM 629 C CA . GLU A 1 80 ? -16.173 -0.544 -22.305 1.00 39.19 80 GLU A CA 1
ATOM 630 C C . GLU A 1 80 ? -15.691 -1.447 -23.459 1.00 39.19 80 GLU A C 1
ATOM 632 O O . GLU A 1 80 ? -15.989 -1.175 -24.620 1.00 39.19 80 GLU A O 1
ATOM 637 N N . TYR A 1 81 ? -14.976 -2.542 -23.172 1.00 40.41 81 TYR A N 1
ATOM 638 C CA . TYR A 1 81 ? -14.357 -3.365 -24.221 1.00 40.41 81 TYR A CA 1
ATOM 639 C C . TYR A 1 81 ? -15.229 -4.527 -24.739 1.00 40.41 81 TYR A C 1
ATOM 641 O O . TYR A 1 81 ? -14.932 -5.079 -25.795 1.00 40.41 81 TYR A O 1
ATOM 649 N N . TYR A 1 82 ? -16.311 -4.902 -24.042 1.00 42.94 82 TYR A N 1
ATOM 650 C CA . TYR A 1 82 ? -17.063 -6.134 -24.347 1.00 42.94 82 TYR A CA 1
ATOM 651 C C . TYR A 1 82 ? -18.588 -5.960 -24.421 1.00 42.94 82 TYR A C 1
ATOM 653 O O . TYR A 1 82 ? -19.332 -6.906 -24.163 1.00 42.94 82 TYR A O 1
ATOM 661 N N . GLU A 1 83 ? -19.090 -4.783 -24.805 1.00 32.19 83 GLU A N 1
ATOM 662 C CA . GLU A 1 83 ? -20.524 -4.608 -25.069 1.00 32.19 83 GLU A CA 1
ATOM 663 C C . GLU A 1 83 ? -20.844 -4.531 -26.566 1.00 32.19 83 GLU A C 1
ATOM 665 O O . GLU A 1 83 ? -20.556 -3.557 -27.259 1.00 32.19 83 GLU A O 1
ATOM 670 N N . GLY A 1 84 ? -21.496 -5.590 -27.060 1.00 36.75 84 GLY A N 1
ATOM 671 C CA . GLY A 1 84 ? -21.981 -5.679 -28.435 1.00 36.75 84 GLY A CA 1
ATOM 672 C C . GLY A 1 84 ? -22.737 -6.971 -28.763 1.00 36.75 84 GLY A C 1
ATOM 673 O O . GLY A 1 84 ? -22.354 -7.669 -29.690 1.00 36.75 84 GLY A O 1
ATOM 674 N N . LYS A 1 85 ? -23.826 -7.262 -28.028 1.00 41.28 85 LYS A N 1
ATOM 675 C CA . LYS A 1 85 ? -24.860 -8.294 -28.304 1.00 41.28 85 LYS A CA 1
ATOM 676 C C . LYS A 1 85 ? -24.362 -9.739 -28.513 1.00 41.28 85 LYS A C 1
ATOM 678 O O . LYS A 1 85 ? -24.248 -10.221 -29.637 1.00 41.28 85 LYS A O 1
ATOM 683 N N . LEU A 1 86 ? -24.213 -10.458 -27.401 1.00 49.19 86 LEU A N 1
ATOM 684 C CA . LEU A 1 86 ? -24.120 -11.919 -27.338 1.00 49.19 86 LEU A CA 1
ATOM 685 C C . LEU A 1 86 ? -25.511 -12.544 -27.468 1.00 49.19 86 LEU A C 1
ATOM 687 O O . LEU A 1 86 ? -26.261 -12.564 -26.501 1.00 49.19 86 LEU A O 1
ATOM 691 N N . GLU A 1 87 ? -25.835 -12.963 -28.691 1.00 45.62 87 GLU A N 1
ATOM 692 C CA . GLU A 1 87 ? -26.697 -14.097 -29.077 1.00 45.62 87 GLU A CA 1
ATOM 693 C C . GLU A 1 87 ? -27.114 -13.881 -30.542 1.00 45.62 87 GLU A C 1
ATOM 695 O O . GLU A 1 87 ? -28.139 -13.263 -30.814 1.00 45.62 87 GLU A O 1
ATOM 700 N N . ALA A 1 88 ? -26.249 -14.304 -31.485 1.00 50.47 88 ALA A N 1
ATOM 701 C CA . ALA A 1 88 ? -26.575 -14.577 -32.904 1.00 50.47 88 ALA A CA 1
ATOM 702 C C . ALA A 1 88 ? -25.353 -14.907 -33.806 1.00 50.47 88 ALA A C 1
ATOM 704 O O . ALA A 1 88 ? -25.550 -15.137 -34.999 1.00 50.47 88 ALA A O 1
ATOM 705 N N . LYS A 1 89 ? -24.098 -14.914 -33.315 1.00 56.88 89 LYS A N 1
ATOM 706 C CA . LYS A 1 89 ? -22.902 -15.129 -34.163 1.00 56.88 89 LYS A CA 1
ATOM 707 C C . LYS A 1 89 ? -21.937 -16.191 -33.599 1.00 56.88 89 LYS A C 1
ATOM 709 O O . LYS A 1 89 ? -21.650 -16.120 -32.408 1.00 56.88 89 LYS A O 1
ATOM 714 N N . PRO A 1 90 ? -21.383 -17.097 -34.434 1.00 59.38 90 PRO A N 1
ATOM 715 C CA . PRO A 1 90 ? -20.385 -18.099 -34.022 1.00 59.38 90 PRO A CA 1
ATOM 716 C C . PRO A 1 90 ? -19.131 -17.481 -33.385 1.00 59.38 90 PRO A C 1
ATOM 718 O O . PRO A 1 90 ? -18.650 -17.963 -32.371 1.00 59.38 90 PRO A O 1
ATOM 721 N N . GLU A 1 91 ? -18.678 -16.341 -33.915 1.00 59.44 91 GLU A N 1
ATOM 722 C CA . GLU A 1 91 ? -17.512 -15.586 -33.422 1.00 59.44 91 GLU A CA 1
ATOM 723 C C . GLU A 1 91 ? -17.650 -15.134 -31.955 1.00 59.44 91 GLU A C 1
ATOM 725 O O . GLU A 1 91 ? -16.654 -14.901 -31.279 1.00 59.44 91 GLU A O 1
ATOM 730 N N . LEU A 1 92 ? -18.883 -15.003 -31.452 1.00 61.06 92 LEU A N 1
ATOM 731 C CA . LEU A 1 92 ? -19.154 -14.598 -30.073 1.00 61.06 92 LEU A CA 1
ATOM 732 C C . LEU A 1 92 ? -19.230 -15.791 -29.108 1.00 61.06 92 LEU A C 1
ATOM 734 O O . LEU A 1 92 ? -19.016 -15.598 -27.918 1.00 61.06 92 LEU A O 1
ATOM 738 N N . GLN A 1 93 ? -19.505 -17.005 -29.601 1.00 64.38 93 GLN A N 1
ATOM 739 C CA . GLN A 1 93 ? -19.426 -18.228 -28.789 1.00 64.38 93 GLN A CA 1
ATOM 740 C C . GLN A 1 93 ? -17.971 -18.587 -28.499 1.00 64.38 93 GLN A C 1
ATOM 742 O O . GLN A 1 93 ? -17.635 -18.869 -27.355 1.00 64.38 93 GLN A O 1
ATOM 747 N N . ASP A 1 94 ? -17.102 -18.477 -29.506 1.00 68.56 94 ASP A N 1
ATOM 748 C CA . ASP A 1 94 ? -15.661 -18.661 -29.319 1.00 68.56 94 ASP A CA 1
ATOM 749 C C . ASP A 1 94 ? -15.094 -17.639 -28.317 1.00 68.56 94 ASP A C 1
ATOM 751 O O . ASP A 1 94 ? -14.272 -17.994 -27.474 1.00 68.56 94 ASP A O 1
ATOM 755 N N . LEU A 1 95 ? -15.577 -16.388 -28.349 1.00 68.12 95 LEU A N 1
ATOM 756 C CA . LEU A 1 95 ? -15.180 -15.344 -27.395 1.00 68.12 95 LEU A CA 1
ATOM 757 C C . LEU A 1 95 ? -15.672 -15.629 -25.961 1.00 68.12 95 LEU A C 1
ATOM 759 O O . LEU A 1 95 ? -14.961 -15.339 -25.000 1.00 68.12 95 LEU A O 1
ATOM 763 N N . ASP A 1 96 ? -16.875 -16.190 -25.806 1.00 69.75 96 ASP A N 1
ATOM 764 C CA . ASP A 1 96 ? -17.440 -16.594 -24.509 1.00 69.75 96 ASP A CA 1
ATOM 765 C C . ASP A 1 96 ? -16.687 -17.802 -23.920 1.00 69.75 96 ASP A C 1
ATOM 767 O O . ASP A 1 96 ? -16.322 -17.799 -22.742 1.00 69.75 96 ASP A O 1
ATOM 771 N N . GLU A 1 97 ? -16.351 -18.796 -24.752 1.00 73.88 97 GLU A N 1
ATOM 772 C CA . GLU A 1 97 ? -15.493 -19.922 -24.363 1.00 73.88 97 GLU A CA 1
ATOM 773 C C . GLU A 1 97 ? -14.086 -19.452 -23.975 1.00 73.88 97 GLU A C 1
ATOM 775 O O . GLU A 1 97 ? -13.569 -19.857 -22.932 1.00 73.88 97 GLU A O 1
ATOM 780 N N . GLU A 1 98 ? -13.487 -18.549 -24.756 1.00 71.38 98 GLU A N 1
ATOM 781 C CA . GLU A 1 98 ? -12.198 -17.933 -24.435 1.00 71.38 98 GLU A CA 1
ATOM 782 C C . GLU A 1 98 ? -12.266 -17.159 -23.107 1.00 71.38 98 GLU A C 1
ATOM 784 O O . GLU A 1 98 ? -11.377 -17.280 -22.259 1.00 71.38 98 GLU A O 1
ATOM 789 N N . PHE A 1 99 ? -13.328 -16.383 -22.872 1.00 77.12 99 PHE A N 1
ATOM 790 C CA . PHE A 1 99 ? -13.504 -15.668 -21.610 1.00 77.12 99 PHE A CA 1
ATOM 791 C C . PHE A 1 99 ? -13.615 -16.635 -20.428 1.00 77.12 99 PHE A C 1
ATOM 793 O O . PHE A 1 99 ? -12.972 -16.417 -19.395 1.00 77.12 99 PHE A O 1
ATOM 800 N N . ARG A 1 100 ? -14.403 -17.706 -20.572 1.00 77.75 100 ARG A N 1
ATOM 801 C CA . ARG A 1 100 ? -14.576 -18.743 -19.550 1.00 77.75 100 ARG A CA 1
ATOM 802 C C . ARG A 1 100 ? -13.249 -19.402 -19.192 1.00 77.75 100 ARG A C 1
ATOM 804 O O . ARG A 1 100 ? -12.919 -19.475 -18.009 1.00 77.75 100 ARG A O 1
ATOM 811 N N . GLU A 1 101 ? -12.500 -19.866 -20.191 1.00 78.81 101 GLU A N 1
ATOM 812 C CA . GLU A 1 101 ? -11.211 -20.546 -20.001 1.00 78.81 101 GLU A CA 1
ATOM 813 C C . GLU A 1 101 ? -10.201 -19.664 -19.255 1.00 78.81 101 GLU A C 1
ATOM 815 O O . GLU A 1 101 ? -9.468 -20.162 -18.404 1.00 78.81 101 GLU A O 1
ATOM 820 N N . ASN A 1 102 ? -10.203 -18.353 -19.513 1.00 77.00 102 ASN A N 1
ATOM 821 C CA . ASN A 1 102 ? -9.242 -17.426 -18.914 1.00 77.00 102 ASN A CA 1
ATOM 822 C C . ASN A 1 102 ? -9.658 -16.879 -17.528 1.00 77.00 102 ASN A C 1
ATOM 824 O O . ASN A 1 102 ? -8.786 -16.445 -16.778 1.00 77.00 102 ASN A O 1
ATOM 828 N N . ASN A 1 103 ? -10.954 -16.869 -17.168 1.00 81.31 103 ASN A N 1
ATOM 829 C CA . ASN A 1 103 ? -11.450 -16.140 -15.981 1.00 81.31 103 ASN A CA 1
ATOM 830 C C . ASN A 1 103 ? -12.217 -16.987 -14.944 1.00 81.31 103 ASN A C 1
ATOM 832 O O . ASN A 1 103 ? -12.603 -16.466 -13.896 1.00 81.31 103 ASN A O 1
ATOM 836 N N . ILE A 1 104 ? -12.459 -18.281 -15.179 1.00 82.44 104 ILE A N 1
ATOM 837 C CA . ILE A 1 104 ? -13.290 -19.093 -14.268 1.00 82.44 104 ILE A CA 1
ATOM 838 C C . ILE A 1 104 ? -12.722 -19.211 -12.843 1.00 82.44 104 ILE A C 1
ATOM 840 O O . ILE A 1 104 ? -13.486 -19.223 -11.875 1.00 82.44 104 ILE A O 1
ATOM 844 N N . GLU A 1 105 ? -11.397 -19.263 -12.686 1.00 84.12 105 GLU A N 1
ATOM 845 C CA . GLU A 1 105 ? -10.750 -19.383 -11.372 1.00 84.12 105 GLU A CA 1
ATOM 846 C C . GLU A 1 105 ? -10.999 -18.145 -10.505 1.00 84.12 105 GLU A C 1
ATOM 848 O O . GLU A 1 105 ? -11.446 -18.263 -9.361 1.00 84.12 105 GLU A O 1
ATOM 853 N N . ILE A 1 106 ? -10.789 -16.950 -11.068 1.00 84.12 106 ILE A N 1
ATOM 854 C CA . ILE A 1 106 ? -11.004 -15.697 -10.341 1.00 84.12 106 ILE A CA 1
ATOM 855 C C . ILE A 1 106 ? -12.494 -15.471 -10.053 1.00 84.12 106 ILE A C 1
ATOM 857 O O . ILE A 1 106 ? -12.846 -15.103 -8.934 1.00 84.12 106 ILE A O 1
ATOM 861 N N . LEU A 1 107 ? -13.384 -15.790 -11.003 1.00 85.19 107 LEU A N 1
ATOM 862 C CA . LEU A 1 107 ? -14.837 -15.729 -10.796 1.00 85.19 107 LEU A CA 1
ATOM 863 C C . LEU A 1 107 ? -15.297 -16.654 -9.661 1.00 85.19 107 LEU A C 1
ATOM 865 O O . LEU A 1 107 ? -16.135 -16.264 -8.850 1.00 85.19 107 LEU A O 1
ATOM 869 N N . THR A 1 108 ? -14.719 -17.855 -9.567 1.00 87.81 108 THR A N 1
ATOM 870 C CA . THR A 1 108 ? -15.000 -18.793 -8.469 1.00 87.81 108 THR A CA 1
ATOM 871 C C . THR A 1 108 ? -14.594 -18.202 -7.124 1.00 87.81 108 THR A C 1
ATOM 873 O O . THR A 1 108 ? -15.336 -18.303 -6.150 1.00 87.81 108 THR A O 1
ATOM 876 N N . ARG A 1 109 ? -13.438 -17.538 -7.068 1.00 89.88 109 ARG A N 1
ATOM 877 C CA . ARG A 1 109 ? -12.935 -16.913 -5.845 1.00 89.88 109 ARG A CA 1
ATOM 878 C C . ARG A 1 109 ? -13.814 -15.745 -5.378 1.00 89.88 109 ARG A C 1
ATOM 880 O O . ARG A 1 109 ? -14.125 -15.669 -4.192 1.00 89.88 109 ARG A O 1
ATOM 887 N N . PHE A 1 110 ? -14.289 -14.904 -6.303 1.00 90.81 110 PHE A N 1
ATOM 888 C CA . PHE A 1 110 ? -15.294 -13.873 -6.007 1.00 90.81 110 PHE A CA 1
ATOM 889 C C . PHE A 1 110 ? -16.591 -14.474 -5.456 1.00 90.81 110 PHE A C 1
ATOM 891 O O . PHE A 1 110 ? -17.086 -14.018 -4.427 1.00 90.81 110 PHE A O 1
ATOM 898 N N . TYR A 1 111 ? -17.116 -15.526 -6.094 1.00 90.38 111 TYR A N 1
ATOM 899 C CA . TYR A 1 111 ? -18.328 -16.197 -5.621 1.00 90.38 111 TYR A CA 1
ATOM 900 C C . TYR A 1 111 ? -18.171 -16.760 -4.199 1.00 90.38 111 TYR A C 1
ATOM 902 O O . TYR A 1 111 ? -19.040 -16.538 -3.361 1.00 90.38 111 TYR A O 1
ATOM 910 N N . LEU A 1 112 ? -17.053 -17.424 -3.887 1.00 91.75 112 LEU A N 1
ATOM 911 C CA . LEU A 1 112 ? -16.803 -17.973 -2.546 1.00 91.75 112 LEU A CA 1
ATOM 912 C C . LEU A 1 112 ? -16.701 -16.883 -1.466 1.00 91.75 112 LEU A C 1
ATOM 914 O O . LEU A 1 112 ? -17.169 -17.076 -0.340 1.00 91.75 112 LEU A O 1
ATOM 918 N N . ALA A 1 113 ? -16.130 -15.720 -1.793 1.00 92.88 113 ALA A N 1
ATOM 919 C CA . ALA A 1 113 ? -16.099 -14.579 -0.878 1.00 92.88 113 ALA A CA 1
ATOM 920 C C . ALA A 1 113 ? -17.514 -14.034 -0.612 1.00 92.88 113 ALA A C 1
ATOM 922 O O . ALA A 1 113 ? -17.888 -13.792 0.535 1.00 92.88 113 ALA A O 1
ATOM 923 N N . PHE A 1 114 ? -18.331 -13.913 -1.658 1.00 93.81 114 PHE A N 1
ATOM 924 C CA . PHE A 1 114 ? -19.736 -13.515 -1.571 1.00 93.81 114 PHE A CA 1
ATOM 925 C C . PHE A 1 114 ? -20.597 -14.499 -0.772 1.00 93.81 114 PHE A C 1
ATOM 927 O O . PHE A 1 114 ? -21.373 -14.092 0.095 1.00 93.81 114 PHE A O 1
ATOM 934 N N . GLU A 1 115 ? -20.414 -15.796 -1.001 1.00 92.94 115 GLU A N 1
ATOM 935 C CA . GLU A 1 115 ? -21.051 -16.855 -0.222 1.00 92.94 115 GLU A CA 1
ATOM 936 C C . GLU A 1 115 ? -20.642 -16.789 1.254 1.00 92.94 115 GLU A C 1
ATOM 938 O O . GLU A 1 115 ? -21.486 -16.942 2.138 1.00 92.94 115 GLU A O 1
ATOM 943 N N . SER A 1 116 ? -19.373 -16.491 1.542 1.00 94.56 116 SER A N 1
ATOM 944 C CA . SER A 1 116 ? -18.873 -16.363 2.915 1.00 94.56 116 SER A CA 1
ATOM 945 C C . SER A 1 116 ? -19.541 -15.218 3.682 1.00 94.56 116 SER A C 1
ATOM 947 O O . SER A 1 116 ? -19.830 -15.381 4.867 1.00 94.56 116 SER A O 1
ATOM 949 N N . VAL A 1 117 ? -19.854 -14.098 3.018 1.00 95.50 117 VAL A N 1
ATOM 950 C CA . VAL A 1 117 ? -20.606 -12.970 3.608 1.00 95.50 117 VAL A CA 1
ATOM 951 C C . VAL A 1 117 ? -22.041 -13.382 3.945 1.00 95.50 117 VAL A C 1
ATOM 953 O O . VAL A 1 117 ? -22.534 -13.078 5.030 1.00 95.50 117 VAL A O 1
ATOM 956 N N . HIS A 1 118 ? -22.714 -14.105 3.045 1.00 94.44 118 HIS A N 1
ATOM 957 C CA . HIS A 1 118 ? -24.054 -14.631 3.316 1.00 94.44 118 HIS A CA 1
ATOM 958 C C . HIS A 1 118 ? -24.033 -15.647 4.469 1.00 94.44 118 HIS A C 1
ATOM 960 O O . HIS A 1 118 ? -24.823 -15.562 5.407 1.00 94.44 118 HIS A O 1
ATOM 966 N N . LYS A 1 119 ? -23.071 -16.574 4.458 1.00 93.69 119 LYS A N 1
ATOM 967 C CA . LYS A 1 119 ? -22.900 -17.563 5.525 1.00 93.69 119 LYS A CA 1
ATOM 968 C C . LYS A 1 119 ? -22.606 -16.910 6.877 1.00 93.69 119 LYS A C 1
ATOM 970 O O . LYS A 1 119 ? -23.124 -17.371 7.885 1.00 93.69 119 LYS A O 1
ATOM 975 N N . TYR A 1 120 ? -21.827 -15.827 6.903 1.00 95.19 120 TYR A N 1
ATOM 976 C CA . TYR A 1 120 ? -21.547 -15.066 8.121 1.00 95.19 120 TYR A CA 1
ATOM 977 C C . TYR A 1 120 ? -22.828 -14.592 8.811 1.00 95.19 120 TYR A C 1
ATOM 979 O O . TYR A 1 120 ? -22.993 -14.808 10.009 1.00 95.19 120 TYR A O 1
ATOM 987 N N . VAL A 1 121 ? -23.744 -13.962 8.065 1.00 93.56 121 VAL A N 1
ATOM 988 C CA . VAL A 1 121 ? -24.986 -13.443 8.654 1.00 93.56 121 VAL A CA 1
ATOM 989 C C . VAL A 1 121 ? -25.943 -14.565 9.049 1.00 93.56 121 VAL A C 1
ATOM 991 O O . VAL A 1 121 ? -26.585 -14.459 10.088 1.00 93.56 121 VAL A O 1
ATOM 994 N N . VAL A 1 122 ? -25.991 -15.666 8.294 1.00 92.94 122 VAL A N 1
ATOM 995 C CA . VAL A 1 122 ? -26.772 -16.856 8.670 1.00 92.94 122 VAL A CA 1
ATOM 996 C C . VAL A 1 122 ? -26.253 -17.466 9.976 1.00 92.94 122 VAL A C 1
ATOM 998 O O . VAL A 1 122 ? -27.043 -17.747 10.875 1.00 92.94 122 VAL A O 1
ATOM 1001 N N . ASP A 1 123 ? -24.934 -17.618 10.116 1.00 92.69 123 ASP A N 1
ATOM 1002 C CA . ASP A 1 123 ? -24.307 -18.134 11.338 1.00 92.69 123 ASP A CA 1
ATOM 1003 C C . ASP A 1 123 ? -24.523 -17.176 12.527 1.00 92.69 123 ASP A C 1
ATOM 1005 O O . ASP A 1 123 ? -24.767 -17.627 13.646 1.00 92.69 123 ASP A O 1
ATOM 1009 N N . LEU A 1 124 ? -24.493 -15.858 12.288 1.00 90.31 124 LEU A N 1
ATOM 1010 C CA . LEU A 1 124 ? -24.809 -14.848 13.299 1.00 90.31 124 LEU A CA 1
ATOM 1011 C C . LEU A 1 124 ? -26.270 -14.931 13.751 1.00 90.31 124 LEU A C 1
ATOM 1013 O O . LEU A 1 124 ? -26.525 -14.920 14.950 1.00 90.31 124 LEU A O 1
ATOM 1017 N N . ILE A 1 125 ? -27.223 -15.036 12.822 1.00 90.31 125 ILE A N 1
ATOM 1018 C CA . ILE A 1 125 ? -28.648 -15.186 13.152 1.00 90.31 125 ILE A CA 1
ATOM 1019 C C . ILE A 1 125 ? -28.867 -16.457 13.968 1.00 90.31 125 ILE A C 1
ATOM 1021 O O . ILE A 1 125 ? -29.501 -16.398 15.013 1.00 90.31 125 ILE A O 1
ATOM 1025 N N . ARG A 1 126 ? -28.259 -17.574 13.562 1.00 90.44 126 ARG A N 1
ATOM 1026 C CA . ARG A 1 126 ? -28.344 -18.827 14.314 1.00 90.44 126 ARG A CA 1
ATOM 1027 C C . ARG A 1 126 ? -27.791 -18.694 15.733 1.00 90.44 126 ARG A C 1
ATOM 1029 O O . ARG A 1 126 ? -28.431 -19.143 16.673 1.00 90.44 126 ARG A O 1
ATOM 1036 N N . TYR A 1 127 ? -26.634 -18.054 15.900 1.00 87.62 127 TYR A N 1
ATOM 1037 C CA . TYR A 1 127 ? -26.075 -17.785 17.227 1.00 87.62 127 TYR A CA 1
ATOM 1038 C C . TYR A 1 127 ? -27.031 -16.950 18.093 1.00 87.62 127 TYR A C 1
ATOM 1040 O O . TYR A 1 127 ? -27.185 -17.207 19.286 1.00 87.62 127 TYR A O 1
ATOM 1048 N N . LEU A 1 128 ? -27.670 -15.946 17.493 1.00 84.31 128 LEU A N 1
ATOM 1049 C CA . LEU A 1 128 ? -28.655 -15.107 18.164 1.00 84.31 128 LEU A CA 1
ATOM 1050 C C . LEU A 1 128 ? -29.907 -15.908 18.557 1.00 84.31 128 LEU A C 1
ATOM 1052 O O . LEU A 1 128 ? -30.417 -15.733 19.662 1.00 84.31 128 LEU A O 1
ATOM 1056 N N . ASP A 1 129 ? -30.376 -16.810 17.700 1.00 86.50 129 ASP A N 1
ATOM 1057 C CA . ASP A 1 129 ? -31.501 -17.697 18.004 1.00 86.50 129 ASP A CA 1
ATOM 1058 C C . ASP A 1 129 ? -31.155 -18.660 19.151 1.00 86.50 129 ASP A C 1
ATOM 1060 O O . ASP A 1 129 ? -31.898 -18.715 20.129 1.00 86.50 129 ASP A O 1
ATOM 1064 N N . ASP A 1 130 ? -29.977 -19.297 19.120 1.00 85.88 130 ASP A N 1
ATOM 1065 C CA . ASP A 1 130 ? -29.472 -20.151 20.208 1.00 85.88 130 ASP A CA 1
ATOM 1066 C C . ASP A 1 130 ? -29.417 -19.384 21.551 1.00 85.88 130 ASP A C 1
ATOM 1068 O O . ASP A 1 130 ? -29.730 -19.918 22.620 1.00 85.88 130 ASP A O 1
ATOM 1072 N N . LEU A 1 131 ? -29.045 -18.099 21.512 1.00 80.12 131 LEU A N 1
ATOM 1073 C CA . LEU A 1 131 ? -28.993 -17.236 22.693 1.00 80.12 131 LEU A CA 1
ATOM 1074 C C . LEU A 1 131 ? -30.390 -16.887 23.227 1.00 80.12 131 LEU A C 1
ATOM 1076 O O . LEU A 1 131 ? -30.592 -16.887 24.441 1.00 80.12 131 LEU A O 1
ATOM 1080 N N . ASN A 1 132 ? -31.366 -16.646 22.346 1.00 78.50 132 ASN A N 1
ATOM 1081 C CA . ASN A 1 132 ? -32.769 -16.448 22.734 1.00 78.50 132 ASN A CA 1
ATOM 1082 C C . ASN A 1 132 ? -33.413 -17.719 23.296 1.00 78.50 132 ASN A C 1
ATOM 1084 O O . ASN A 1 132 ? -34.216 -17.639 24.225 1.00 78.50 132 ASN A O 1
ATOM 1088 N N . GLU A 1 133 ? -33.077 -18.880 22.735 1.00 82.75 133 GLU A N 1
ATOM 1089 C CA . GLU A 1 133 ? -33.575 -20.184 23.181 1.00 82.75 133 GLU A CA 1
ATOM 1090 C C . GLU A 1 133 ? -32.946 -20.632 24.512 1.00 82.75 133 GLU A C 1
ATOM 1092 O O . GLU A 1 133 ? -33.372 -21.626 25.102 1.00 82.75 133 GLU A O 1
ATOM 1097 N N . GLY A 1 134 ? -31.969 -19.877 25.029 1.00 72.56 134 GLY A N 1
ATOM 1098 C CA . GLY A 1 134 ? -31.315 -20.157 26.304 1.00 72.56 134 GLY A CA 1
ATOM 1099 C C . GLY A 1 134 ? -30.344 -21.335 26.235 1.00 72.56 134 GLY A C 1
ATOM 1100 O O . GLY A 1 134 ? -30.064 -21.950 27.264 1.00 72.56 134 GLY A O 1
ATOM 1101 N N . VAL A 1 135 ? -29.816 -21.646 25.043 1.00 76.00 135 VAL A N 1
ATOM 1102 C CA . VAL A 1 135 ? -28.772 -22.669 24.844 1.00 76.00 135 VAL A CA 1
ATOM 1103 C C . VAL A 1 135 ? -27.525 -22.330 25.670 1.00 76.00 135 VAL A C 1
ATOM 1105 O O . VAL A 1 135 ? -26.861 -23.221 26.203 1.00 76.00 135 VAL A O 1
ATOM 1108 N N . TYR A 1 136 ? -27.238 -21.036 25.833 1.00 73.06 136 TYR A N 1
ATOM 1109 C CA . TYR A 1 136 ? -26.164 -20.526 26.677 1.00 73.06 136 TYR A CA 1
ATOM 1110 C C . TYR A 1 136 ? -26.709 -20.097 28.048 1.00 73.06 136 TYR A C 1
ATOM 1112 O O . TYR A 1 136 ? -27.507 -19.168 28.169 1.00 73.06 136 TYR A O 1
ATOM 1120 N N . ILE A 1 137 ? -26.274 -20.780 29.108 1.00 52.72 137 ILE A N 1
ATOM 1121 C CA . ILE A 1 137 ? -26.723 -20.519 30.482 1.00 52.72 137 ILE A CA 1
ATOM 1122 C C . ILE A 1 137 ? -26.125 -19.186 30.979 1.00 52.72 137 ILE A C 1
ATOM 1124 O O . ILE A 1 137 ? -24.908 -19.039 31.021 1.00 52.72 137 ILE A O 1
ATOM 1128 N N . GLN A 1 138 ? -26.984 -18.252 31.416 1.00 49.03 138 GLN A N 1
ATOM 1129 C CA . GLN A 1 138 ? -26.638 -17.015 32.152 1.00 49.03 138 GLN A CA 1
ATOM 1130 C C . GLN A 1 138 ? -25.726 -15.997 31.434 1.00 49.03 138 GLN A C 1
ATOM 1132 O O . GLN A 1 138 ? -24.858 -15.409 32.076 1.00 49.03 138 GLN A O 1
ATOM 1137 N N . GLN A 1 139 ? -25.917 -15.723 30.137 1.00 54.75 139 GLN A N 1
ATOM 1138 C CA . GLN A 1 139 ? -25.097 -14.711 29.448 1.00 54.75 139 GLN A CA 1
ATOM 1139 C C . GLN A 1 139 ? -25.913 -13.686 28.666 1.00 54.75 139 GLN A C 1
ATOM 1141 O O . GLN A 1 139 ? -26.837 -14.020 27.928 1.00 54.75 139 GLN A O 1
ATOM 1146 N N . THR A 1 140 ? -25.568 -12.414 28.860 1.00 52.69 140 THR A N 1
ATOM 1147 C CA . THR A 1 140 ? -26.133 -11.269 28.144 1.00 52.69 140 THR A CA 1
ATOM 1148 C C . THR A 1 140 ? -25.324 -10.958 26.888 1.00 52.69 140 THR A C 1
ATOM 1150 O O . THR A 1 140 ? -24.114 -11.159 26.841 1.00 52.69 140 THR A O 1
ATOM 1153 N N . LEU A 1 141 ? -26.007 -10.466 25.852 1.00 53.66 141 LEU A N 1
ATOM 1154 C CA . LEU A 1 141 ? -25.421 -10.122 24.559 1.00 53.66 141 LEU A CA 1
ATOM 1155 C C . LEU A 1 141 ? -24.442 -8.937 24.693 1.00 53.66 141 LEU A C 1
ATOM 1157 O O . LEU A 1 141 ? -24.887 -7.796 24.786 1.00 53.66 141 LEU A O 1
ATOM 1161 N N . GLU A 1 142 ? -23.130 -9.183 24.690 1.00 53.03 142 GLU A N 1
ATOM 1162 C CA . GLU A 1 142 ? -22.121 -8.111 24.821 1.00 53.03 142 GLU A CA 1
ATOM 1163 C C . GLU A 1 142 ? -21.431 -7.708 23.503 1.00 53.03 142 GLU A C 1
ATOM 1165 O O . GLU A 1 142 ? -20.729 -6.699 23.457 1.00 53.03 142 GLU A O 1
ATOM 1170 N N . THR A 1 143 ? -21.622 -8.429 22.392 1.00 59.41 143 THR A N 1
ATOM 1171 C CA . THR A 1 143 ? -20.761 -8.258 21.205 1.00 59.41 143 THR A CA 1
ATOM 1172 C C . THR A 1 143 ? -21.424 -7.556 20.019 1.00 59.41 143 THR A C 1
ATOM 1174 O O . THR A 1 143 ? -21.727 -8.143 18.980 1.00 59.41 143 THR A O 1
ATOM 1177 N N . CYS A 1 144 ? -21.518 -6.227 20.124 1.00 70.81 144 CYS A N 1
ATOM 1178 C CA . CYS A 1 144 ? -21.816 -5.304 19.016 1.00 70.81 144 CYS A CA 1
ATOM 1179 C C . CYS A 1 144 ? -20.839 -5.443 17.825 1.00 70.81 144 CYS A C 1
ATOM 1181 O O . CYS A 1 144 ? -21.169 -5.084 16.694 1.00 70.81 144 CYS A O 1
ATOM 1183 N N . GLU A 1 145 ? -19.640 -5.979 18.077 1.00 81.69 145 GLU A N 1
ATOM 1184 C CA . GLU A 1 145 ? -18.554 -6.164 17.108 1.00 81.69 145 GLU A CA 1
ATOM 1185 C C . GLU A 1 145 ? -18.968 -7.044 15.912 1.00 81.69 145 GLU A C 1
ATOM 1187 O O . GLU A 1 145 ? -18.652 -6.703 14.774 1.00 81.69 145 GLU A O 1
ATOM 1192 N N . ALA A 1 146 ? -19.741 -8.119 16.123 1.00 86.81 146 ALA A N 1
ATOM 1193 C CA . ALA A 1 146 ? -20.173 -9.005 15.034 1.00 86.81 146 ALA A CA 1
ATOM 1194 C C . ALA A 1 146 ? -21.150 -8.313 14.062 1.00 86.81 146 ALA A C 1
ATOM 1196 O O . ALA A 1 146 ? -21.004 -8.396 12.841 1.00 86.81 146 ALA A O 1
ATOM 1197 N N . LEU A 1 147 ? -22.120 -7.563 14.600 1.00 87.75 147 LEU A N 1
ATOM 1198 C CA . LEU A 1 147 ? -23.063 -6.791 13.785 1.00 87.75 147 LEU A CA 1
ATOM 1199 C C . LEU A 1 147 ? -22.347 -5.673 13.012 1.00 87.75 147 LEU A C 1
ATOM 1201 O O . LEU A 1 147 ? -22.630 -5.438 11.835 1.00 87.75 147 LEU A O 1
ATOM 1205 N N . TYR A 1 148 ? -21.391 -5.011 13.665 1.00 90.25 148 TYR A N 1
ATOM 1206 C CA . TYR A 1 148 ? -20.536 -4.013 13.036 1.00 90.25 148 TYR A CA 1
ATOM 1207 C C . TYR A 1 148 ? -19.740 -4.600 11.860 1.00 90.25 148 TYR A C 1
ATOM 1209 O O . TYR A 1 148 ? -19.782 -4.022 10.775 1.00 90.25 148 TYR A O 1
ATOM 1217 N N . LEU A 1 149 ? -19.073 -5.748 12.032 1.00 92.81 149 LEU A N 1
ATOM 1218 C CA . LEU A 1 149 ? -18.287 -6.372 10.961 1.00 92.81 149 LEU A CA 1
ATOM 1219 C C . LEU A 1 149 ? -19.160 -6.758 9.765 1.00 92.81 149 LEU A C 1
ATOM 1221 O O . LEU A 1 149 ? -18.751 -6.520 8.631 1.00 92.81 149 LEU A O 1
ATOM 1225 N N . TYR A 1 150 ? -20.376 -7.270 9.989 1.00 94.81 150 TYR A N 1
ATOM 1226 C CA . TYR A 1 150 ? -21.320 -7.522 8.896 1.00 94.81 150 TYR A CA 1
ATOM 1227 C C . TYR A 1 150 ? -21.658 -6.240 8.126 1.00 94.81 150 TYR A C 1
ATOM 1229 O O . TYR A 1 150 ? -21.555 -6.202 6.901 1.00 94.81 150 TYR A O 1
ATOM 1237 N N . GLY A 1 151 ? -21.993 -5.159 8.837 1.00 94.06 151 GLY A N 1
ATOM 1238 C CA . GLY A 1 151 ? -22.251 -3.865 8.206 1.00 94.06 151 GLY A CA 1
ATOM 1239 C C . GLY A 1 151 ? -21.038 -3.331 7.433 1.00 94.06 151 GLY A C 1
ATOM 1240 O O . GLY A 1 151 ? -21.196 -2.815 6.327 1.00 94.06 151 GLY A O 1
ATOM 1241 N N . VAL A 1 152 ? -19.821 -3.509 7.960 1.00 94.88 152 VAL A N 1
ATOM 1242 C CA . VAL A 1 152 ? -18.576 -3.158 7.256 1.00 94.88 152 VAL A CA 1
ATOM 1243 C C . VAL A 1 152 ? -18.396 -3.996 5.992 1.00 94.88 152 VAL A C 1
ATOM 1245 O O . VAL A 1 152 ? -18.069 -3.415 4.962 1.00 94.88 152 VAL A O 1
ATOM 1248 N N . MET A 1 153 ? -18.650 -5.311 6.013 1.00 96.31 153 MET A N 1
ATOM 1249 C CA . MET A 1 153 ? -18.584 -6.146 4.803 1.00 96.31 153 MET A CA 1
ATOM 1250 C C . MET A 1 153 ? -19.491 -5.595 3.704 1.00 96.31 153 MET A C 1
ATOM 1252 O O . MET A 1 153 ? -19.034 -5.402 2.581 1.00 96.31 153 MET A O 1
ATOM 1256 N N . LEU A 1 154 ? -20.752 -5.289 4.027 1.00 95.31 154 LEU A N 1
ATOM 1257 C CA . LEU A 1 154 ? -21.706 -4.754 3.054 1.00 95.31 154 LEU A CA 1
ATOM 1258 C C . LEU A 1 154 ? -21.221 -3.423 2.461 1.00 95.31 154 LEU A C 1
ATOM 1260 O O . LEU A 1 154 ? -21.219 -3.259 1.240 1.00 95.31 154 LEU A O 1
ATOM 1264 N N . LEU A 1 155 ? -20.754 -2.502 3.311 1.00 94.38 155 LEU A N 1
ATOM 1265 C CA . LEU A 1 155 ? -20.223 -1.206 2.879 1.00 94.38 155 LEU A CA 1
ATOM 1266 C C . LEU A 1 155 ? -18.953 -1.346 2.025 1.00 94.38 155 LEU A C 1
ATOM 1268 O O . LEU A 1 155 ? -18.830 -0.664 1.010 1.00 94.38 155 LEU A O 1
ATOM 1272 N N . VAL A 1 156 ? -18.029 -2.236 2.401 1.00 93.75 156 VAL A N 1
ATOM 1273 C CA . VAL A 1 156 ? -16.791 -2.505 1.649 1.00 93.75 156 VAL A CA 1
ATOM 1274 C C . VAL A 1 156 ? -17.112 -3.064 0.271 1.00 93.75 156 VAL A C 1
ATOM 1276 O O . VAL A 1 156 ? -16.528 -2.606 -0.709 1.00 93.75 156 VAL A O 1
ATOM 1279 N N . ILE A 1 157 ? -18.055 -4.005 0.176 1.00 93.50 157 ILE A N 1
ATOM 1280 C CA . ILE A 1 157 ? -18.480 -4.566 -1.108 1.00 93.50 157 ILE A CA 1
ATOM 1281 C C . ILE A 1 157 ? -19.010 -3.452 -2.015 1.00 93.50 157 ILE A C 1
ATOM 1283 O O . ILE A 1 157 ? -18.544 -3.340 -3.140 1.00 93.50 157 ILE A O 1
ATOM 1287 N N . ASP A 1 158 ? -19.926 -2.603 -1.541 1.00 90.44 158 ASP A N 1
ATOM 1288 C CA . ASP A 1 158 ? -20.485 -1.512 -2.356 1.00 90.44 158 ASP A CA 1
ATOM 1289 C C . ASP A 1 158 ? -19.438 -0.452 -2.736 1.00 90.44 158 ASP A C 1
ATOM 1291 O O . ASP A 1 158 ? -19.490 0.107 -3.830 1.00 90.44 158 ASP A O 1
ATOM 1295 N N . GLN A 1 159 ? -18.473 -0.176 -1.853 1.00 89.19 159 GLN A N 1
ATOM 1296 C CA . GLN A 1 159 ? -17.424 0.813 -2.099 1.00 89.19 159 GLN A CA 1
ATOM 1297 C C . GLN A 1 159 ? -16.359 0.320 -3.087 1.00 89.19 159 GLN A C 1
ATOM 1299 O O . GLN A 1 159 ? -15.826 1.120 -3.858 1.00 89.19 159 GLN A O 1
ATOM 1304 N N . LYS A 1 160 ? -16.009 -0.969 -3.025 1.00 89.19 160 LYS A N 1
ATOM 1305 C CA . LYS A 1 160 ? -14.906 -1.569 -3.788 1.00 89.19 160 LYS A CA 1
ATOM 1306 C C . LYS A 1 160 ? -15.359 -2.315 -5.036 1.00 89.19 160 LYS A C 1
ATOM 1308 O O . LYS A 1 160 ? -14.564 -2.482 -5.951 1.00 89.19 160 LYS A O 1
ATOM 1313 N N . MET A 1 161 ? -16.608 -2.767 -5.075 1.00 89.50 161 MET A N 1
ATOM 1314 C CA . MET A 1 161 ? -17.153 -3.600 -6.139 1.00 89.50 161 MET A CA 1
ATOM 1315 C C . MET A 1 161 ? -18.494 -3.016 -6.595 1.00 89.50 161 MET A C 1
ATOM 1317 O O . MET A 1 161 ? -19.528 -3.189 -5.948 1.00 89.50 161 MET A O 1
ATOM 1321 N N . GLU A 1 162 ? -18.500 -2.307 -7.722 1.00 87.44 162 GLU A N 1
ATOM 1322 C CA . GLU A 1 162 ? -19.721 -1.657 -8.207 1.00 87.44 162 GLU A CA 1
ATOM 1323 C C . GLU A 1 162 ? -20.862 -2.659 -8.449 1.00 87.44 162 GLU A C 1
ATOM 1325 O O . GLU A 1 162 ? -20.639 -3.828 -8.775 1.00 87.44 162 GLU A O 1
ATOM 1330 N N . GLY A 1 163 ? -22.108 -2.204 -8.275 1.00 87.25 163 GLY A N 1
ATOM 1331 C CA . GLY A 1 163 ? -23.306 -3.047 -8.391 1.00 87.25 163 GLY A CA 1
ATOM 1332 C C . GLY A 1 163 ? -23.376 -3.831 -9.702 1.00 87.25 163 GLY A C 1
ATOM 1333 O O . GLY A 1 163 ? -23.527 -5.050 -9.677 1.00 87.25 163 GLY A O 1
ATOM 1334 N N . GLU A 1 164 ? -23.189 -3.153 -10.837 1.00 85.25 164 GLU A N 1
ATOM 1335 C CA . GLU A 1 164 ? -23.230 -3.806 -12.151 1.00 85.25 164 GLU A CA 1
ATOM 1336 C C . GLU A 1 164 ? -22.123 -4.849 -12.327 1.00 85.25 164 GLU A C 1
ATOM 1338 O O . GLU A 1 164 ? -22.357 -5.916 -12.891 1.00 85.25 164 GLU A O 1
ATOM 1343 N N . VAL A 1 165 ? -20.916 -4.564 -11.831 1.00 86.06 165 VAL A N 1
ATOM 1344 C CA . VAL A 1 165 ? -19.771 -5.474 -11.941 1.00 86.06 165 VAL A CA 1
ATOM 1345 C C . VAL A 1 165 ? -20.034 -6.752 -11.147 1.00 86.06 165 VAL A C 1
ATOM 1347 O O . VAL A 1 165 ? -19.848 -7.848 -11.675 1.00 86.06 165 VAL A O 1
ATOM 1350 N N . ARG A 1 166 ? -20.541 -6.631 -9.913 1.00 88.44 166 ARG A N 1
ATOM 1351 C CA . ARG A 1 166 ? -20.894 -7.785 -9.070 1.00 88.44 166 ARG A CA 1
ATOM 1352 C C . ARG A 1 166 ? -21.968 -8.659 -9.702 1.00 88.44 166 ARG A C 1
ATOM 1354 O O . ARG A 1 166 ? -21.819 -9.878 -9.738 1.00 88.44 166 ARG A O 1
ATOM 1361 N N . GLU A 1 167 ? -23.032 -8.050 -10.222 1.00 87.31 167 GLU A N 1
ATOM 1362 C CA . GLU A 1 167 ? -24.112 -8.785 -10.887 1.00 87.31 167 GLU A CA 1
ATOM 1363 C C . GLU A 1 167 ? -23.593 -9.539 -12.115 1.00 87.31 167 GLU A C 1
ATOM 1365 O O . GLU A 1 167 ? -23.863 -10.731 -12.268 1.00 87.31 167 GLU A O 1
ATOM 1370 N N . ARG A 1 168 ? -22.774 -8.889 -12.952 1.00 85.31 168 ARG A N 1
ATOM 1371 C CA . ARG A 1 168 ? -22.144 -9.523 -14.121 1.00 85.31 168 ARG A CA 1
ATOM 1372 C C . ARG A 1 168 ? -21.211 -10.668 -13.717 1.00 85.31 168 ARG A C 1
ATOM 1374 O O . ARG A 1 168 ? -21.225 -11.706 -14.378 1.00 85.31 168 ARG A O 1
ATOM 1381 N N . MET A 1 169 ? -20.439 -10.524 -12.637 1.00 85.75 169 MET A N 1
ATOM 1382 C CA . MET A 1 169 ? -19.580 -11.591 -12.102 1.00 85.75 169 MET A CA 1
ATOM 1383 C C . MET A 1 169 ? -20.396 -12.803 -11.643 1.00 85.75 169 MET A C 1
ATOM 1385 O O . MET A 1 169 ? -20.078 -13.927 -12.027 1.00 85.75 169 MET A O 1
ATOM 1389 N N . LEU A 1 170 ? -21.473 -12.581 -10.881 1.00 85.06 170 LEU A N 1
ATOM 1390 C CA . LEU A 1 170 ? -22.366 -13.645 -10.410 1.00 85.06 170 LEU A CA 1
ATOM 1391 C C . LEU A 1 170 ? -23.048 -14.369 -11.577 1.00 85.06 170 LEU A C 1
ATOM 1393 O O . LEU A 1 170 ? -23.070 -15.599 -11.610 1.00 85.06 170 LEU A O 1
ATOM 1397 N N . VAL A 1 171 ? -23.544 -13.622 -12.569 1.00 83.38 171 VAL A N 1
ATOM 1398 C CA . VAL A 1 171 ? -24.152 -14.197 -13.779 1.00 83.38 171 VAL A CA 1
ATOM 1399 C C . VAL A 1 171 ? -23.128 -15.002 -14.580 1.00 83.38 171 VAL A C 1
ATOM 1401 O O . VAL A 1 171 ? -23.433 -16.113 -15.010 1.00 83.38 171 VAL A O 1
ATOM 1404 N N . SER A 1 172 ? -21.913 -14.478 -14.760 1.00 81.62 172 SER A N 1
ATOM 1405 C CA . SER A 1 172 ? -20.837 -15.173 -15.480 1.00 81.62 172 SER A CA 1
ATOM 1406 C C . SER A 1 172 ? -20.448 -16.470 -14.772 1.00 81.62 172 SER A C 1
ATOM 1408 O O . SER A 1 172 ? -20.379 -17.524 -15.399 1.00 81.62 172 SER A O 1
ATOM 1410 N N . TYR A 1 173 ? -20.272 -16.424 -13.448 1.00 83.31 173 TYR A N 1
ATOM 1411 C CA . TYR A 1 173 ? -19.995 -17.611 -12.644 1.00 83.31 173 TYR A CA 1
ATOM 1412 C C . TYR A 1 173 ? -21.113 -18.655 -12.765 1.00 83.31 173 TYR A C 1
ATOM 1414 O O . TYR A 1 173 ? -20.830 -19.819 -13.044 1.00 83.31 173 TYR A O 1
ATOM 1422 N N . TYR A 1 174 ? -22.377 -18.241 -12.632 1.00 80.19 174 TYR A N 1
ATOM 1423 C CA . TYR A 1 174 ? -23.526 -19.138 -12.762 1.00 80.19 174 TYR A CA 1
ATOM 1424 C C . TYR A 1 174 ? -23.569 -19.822 -14.135 1.00 80.19 174 TYR A C 1
ATOM 1426 O O . TYR A 1 174 ? -23.696 -21.044 -14.213 1.00 80.19 174 TYR A O 1
ATOM 1434 N N . ARG A 1 175 ? -23.375 -19.060 -15.222 1.00 76.94 175 ARG A N 1
ATOM 1435 C CA . ARG A 1 175 ? -23.340 -19.590 -16.596 1.00 76.94 175 ARG A CA 1
ATOM 1436 C C . ARG A 1 175 ? -22.252 -20.647 -16.782 1.00 76.94 175 ARG A C 1
ATOM 1438 O O . ARG A 1 175 ? -22.511 -21.703 -17.351 1.00 76.94 175 ARG A O 1
ATOM 1445 N N . TYR A 1 176 ? -21.045 -20.392 -16.282 1.00 77.06 176 TYR A N 1
ATOM 1446 C CA . TYR A 1 176 ? -19.898 -21.282 -16.491 1.00 77.06 176 TYR A CA 1
ATOM 1447 C C . TYR A 1 176 ? -19.835 -22.470 -15.530 1.00 77.06 176 TYR A C 1
ATOM 1449 O O . TYR A 1 176 ? -19.193 -23.479 -15.849 1.00 77.06 176 TYR A O 1
ATOM 1457 N N . SER A 1 177 ? -20.485 -22.346 -14.371 1.00 73.69 177 SER A N 1
ATOM 1458 C CA . SER A 1 177 ? -20.510 -23.335 -13.292 1.00 73.69 177 SER A CA 1
ATOM 1459 C C . SER A 1 177 ? -21.804 -24.163 -13.263 1.00 73.69 177 SER A C 1
ATOM 1461 O O . SER A 1 177 ? -21.926 -25.051 -12.426 1.00 73.69 177 SER A O 1
ATOM 1463 N N . ALA A 1 178 ? -22.735 -23.969 -14.209 1.00 59.25 178 ALA A N 1
ATOM 1464 C CA . ALA A 1 178 ? -23.993 -24.727 -14.320 1.00 59.25 178 ALA A CA 1
ATOM 1465 C C . ALA A 1 178 ? -23.817 -26.265 -14.412 1.00 59.25 178 ALA A C 1
ATOM 1467 O O . ALA A 1 178 ? -24.767 -27.013 -14.201 1.00 59.25 178 ALA A O 1
ATOM 1468 N N . ALA A 1 179 ? -22.601 -26.758 -14.686 1.00 52.97 179 ALA A N 1
ATOM 1469 C CA . ALA A 1 179 ? -22.249 -28.183 -14.636 1.00 52.97 179 ALA A CA 1
ATOM 1470 C C . ALA A 1 179 ? -21.760 -28.677 -13.250 1.00 52.97 179 ALA A C 1
ATOM 1472 O O . ALA A 1 179 ? -21.605 -29.879 -13.054 1.00 52.97 179 ALA A O 1
ATOM 1473 N N . ARG A 1 180 ? -21.477 -27.769 -12.304 1.00 53.56 180 ARG A N 1
ATOM 1474 C CA . ARG A 1 180 ? -20.966 -28.036 -10.942 1.00 53.56 180 ARG A CA 1
ATOM 1475 C C . ARG A 1 180 ? -21.934 -27.634 -9.826 1.00 53.56 180 ARG A C 1
ATOM 1477 O O . ARG A 1 180 ? -21.695 -27.996 -8.678 1.00 53.56 180 ARG A O 1
ATOM 1484 N N . SER A 1 181 ? -23.003 -26.903 -10.128 1.00 48.53 181 SER A N 1
ATOM 1485 C CA . SER A 1 181 ? -24.023 -26.523 -9.150 1.00 48.53 181 SER A CA 1
ATOM 1486 C C . SER A 1 181 ? -24.848 -27.742 -8.727 1.00 48.53 181 SER A C 1
ATOM 1488 O O . SER A 1 181 ? -25.774 -28.163 -9.420 1.00 48.53 181 SER A O 1
ATOM 1490 N N . SER A 1 182 ? -24.499 -28.319 -7.577 1.00 49.00 182 SER A N 1
ATOM 1491 C CA . SER A 1 182 ? -25.401 -29.156 -6.786 1.00 49.00 182 SER A CA 1
ATOM 1492 C C . SER A 1 182 ? -26.678 -28.378 -6.454 1.00 49.00 182 SER A C 1
ATOM 1494 O O . SER A 1 182 ? -26.628 -27.164 -6.271 1.00 49.00 182 SER A O 1
ATOM 1496 N N . ALA A 1 183 ? -27.800 -29.081 -6.307 1.00 49.16 183 ALA A N 1
ATOM 1497 C CA . ALA A 1 183 ? -29.122 -28.520 -6.009 1.00 49.16 183 ALA A CA 1
ATOM 1498 C C . ALA A 1 183 ? -29.236 -27.716 -4.682 1.00 49.16 183 ALA A C 1
ATOM 1500 O O . ALA A 1 183 ? -30.307 -27.193 -4.402 1.00 49.16 183 ALA A O 1
ATOM 1501 N N . ASP A 1 184 ? -28.146 -27.582 -3.911 1.00 50.12 184 ASP A N 1
ATOM 1502 C CA . ASP A 1 184 ? -28.065 -26.935 -2.588 1.00 50.12 184 ASP A CA 1
ATOM 1503 C C . ASP A 1 184 ? -27.312 -25.580 -2.572 1.00 50.12 184 ASP A C 1
ATOM 1505 O O . ASP A 1 184 ? -26.967 -25.072 -1.505 1.00 50.12 184 ASP A O 1
ATOM 1509 N N . SER A 1 185 ? -26.995 -24.961 -3.719 1.00 61.91 185 SER A N 1
ATOM 1510 C CA . SER A 1 185 ? -26.317 -23.651 -3.708 1.00 61.91 185 SER A CA 1
ATOM 1511 C C . SER A 1 185 ? -27.271 -22.522 -3.286 1.00 61.91 185 SER A C 1
ATOM 1513 O O . SER A 1 185 ? -28.263 -22.287 -3.974 1.00 61.91 185 SER A O 1
ATOM 1515 N N . ASN A 1 186 ? -26.922 -21.747 -2.247 1.00 74.88 186 ASN A N 1
ATOM 1516 C CA . ASN A 1 186 ? -27.640 -20.538 -1.780 1.00 74.88 186 ASN A CA 1
ATOM 1517 C C . ASN A 1 186 ? -27.565 -19.347 -2.769 1.00 74.88 186 ASN A C 1
ATOM 1519 O O . ASN A 1 186 ? -27.576 -18.181 -2.371 1.00 74.88 186 ASN A O 1
ATOM 1523 N N . LEU A 1 187 ? -27.436 -19.621 -4.067 1.00 81.25 187 LEU A N 1
ATOM 1524 C CA . LEU A 1 187 ? -27.120 -18.646 -5.107 1.00 81.25 187 LEU A CA 1
ATOM 1525 C C . LEU A 1 187 ? -28.190 -17.555 -5.217 1.00 81.25 187 LEU A C 1
ATOM 1527 O O . LEU A 1 187 ? -27.849 -16.381 -5.331 1.00 81.25 187 LEU A O 1
ATOM 1531 N N . ASP A 1 188 ? -29.467 -17.921 -5.099 1.00 83.06 188 ASP A N 1
ATOM 1532 C CA . ASP A 1 188 ? -30.572 -16.961 -5.130 1.00 83.06 188 ASP A CA 1
ATOM 1533 C C . ASP A 1 188 ? -30.492 -15.954 -3.978 1.00 83.06 188 ASP A C 1
ATOM 1535 O O . ASP A 1 188 ? -30.716 -14.759 -4.181 1.00 83.06 188 ASP A O 1
ATOM 1539 N N . ASP A 1 189 ? -30.146 -16.407 -2.773 1.00 87.56 189 ASP A N 1
ATOM 1540 C CA . ASP A 1 189 ? -30.045 -15.536 -1.601 1.00 87.56 189 ASP A CA 1
ATOM 1541 C C . ASP A 1 189 ? -28.778 -14.677 -1.641 1.00 87.56 189 ASP A C 1
ATOM 1543 O O . ASP A 1 189 ? -28.828 -13.490 -1.310 1.00 87.56 189 ASP A O 1
ATOM 1547 N N . ILE A 1 190 ? -27.676 -15.212 -2.176 1.00 89.25 190 ILE A N 1
ATOM 1548 C CA . ILE A 1 190 ? -26.459 -14.443 -2.472 1.00 89.25 190 ILE A CA 1
ATOM 1549 C C . ILE A 1 190 ? -26.758 -13.347 -3.506 1.00 89.25 190 ILE A C 1
ATOM 1551 O O . ILE A 1 190 ? -26.401 -12.186 -3.301 1.00 89.25 190 ILE A O 1
ATOM 1555 N N . CYS A 1 191 ? -27.467 -13.670 -4.592 1.00 86.94 191 CYS A N 1
ATOM 1556 C CA . CYS A 1 191 ? -27.873 -12.701 -5.610 1.00 86.94 191 CYS A CA 1
ATOM 1557 C C . CYS A 1 191 ? -28.837 -11.643 -5.056 1.00 86.94 191 CYS A C 1
ATOM 1559 O O . CYS A 1 191 ? -28.726 -10.469 -5.415 1.00 86.94 191 CYS A O 1
ATOM 1561 N N . LYS A 1 192 ? -29.772 -12.015 -4.170 1.00 89.44 192 LYS A N 1
ATOM 1562 C CA . LYS A 1 192 ? -30.635 -11.045 -3.473 1.00 89.44 192 LYS A CA 1
ATOM 1563 C C . LYS A 1 192 ? -29.806 -10.113 -2.598 1.00 89.44 192 LYS A C 1
ATOM 1565 O O . LYS A 1 192 ? -30.004 -8.901 -2.673 1.00 89.44 192 LYS A O 1
ATOM 1570 N N . LEU A 1 193 ? -28.877 -10.658 -1.811 1.00 91.62 193 LEU A N 1
ATOM 1571 C CA . LEU A 1 193 ? -28.008 -9.879 -0.937 1.00 91.62 193 LEU A CA 1
ATOM 1572 C C . LEU A 1 193 ? -27.139 -8.910 -1.741 1.00 91.62 193 LEU A C 1
ATOM 1574 O O . LEU A 1 193 ? -27.058 -7.750 -1.366 1.00 91.62 193 LEU A O 1
ATOM 1578 N N . LEU A 1 194 ? -26.553 -9.335 -2.861 1.00 91.31 194 LEU A N 1
ATOM 1579 C CA . LEU A 1 194 ? -25.549 -8.565 -3.610 1.00 91.31 194 LEU A CA 1
ATOM 1580 C C . LEU A 1 194 ? -26.079 -7.771 -4.805 1.00 91.31 194 LEU A C 1
ATOM 1582 O O . LEU A 1 194 ? -25.291 -7.170 -5.534 1.00 91.31 194 LEU A O 1
ATOM 1586 N N . ARG A 1 195 ? -27.400 -7.732 -4.997 1.00 89.94 195 ARG A N 1
ATOM 1587 C CA . ARG A 1 195 ? -28.042 -6.914 -6.033 1.00 89.94 195 ARG A CA 1
ATOM 1588 C C . ARG A 1 195 ? -27.569 -5.459 -5.967 1.00 89.94 195 ARG A C 1
ATOM 1590 O O . ARG A 1 195 ? -27.410 -4.904 -4.878 1.00 89.94 195 ARG A O 1
ATOM 1597 N N . SER A 1 196 ? -27.431 -4.806 -7.112 1.00 90.50 196 SER A N 1
ATOM 1598 C CA . SER A 1 196 ? -27.060 -3.398 -7.195 1.00 90.50 196 SER A CA 1
ATOM 1599 C C . SER A 1 196 ? -27.940 -2.537 -6.283 1.00 90.50 196 SER A C 1
ATOM 1601 O O . SER A 1 196 ? -29.170 -2.637 -6.269 1.00 90.50 196 SER A O 1
ATOM 1603 N N . THR A 1 197 ? -27.295 -1.716 -5.461 1.00 89.81 197 THR A N 1
ATOM 1604 C CA . THR A 1 197 ? -27.936 -0.726 -4.583 1.00 89.81 197 THR A CA 1
ATOM 1605 C C . THR A 1 197 ? -28.127 0.618 -5.292 1.00 89.81 197 THR A C 1
ATOM 1607 O O . THR A 1 197 ? -28.792 1.505 -4.761 1.00 89.81 197 THR A O 1
ATOM 1610 N N . GLY A 1 198 ? -27.532 0.783 -6.480 1.00 85.19 198 GLY A N 1
ATOM 1611 C CA . GLY A 1 198 ? -27.384 2.067 -7.164 1.00 85.19 198 GLY A CA 1
ATOM 1612 C C . GLY A 1 198 ? -26.309 2.976 -6.556 1.00 85.19 198 GLY A C 1
ATOM 1613 O O . GLY A 1 198 ? -26.137 4.097 -7.030 1.00 85.19 198 GLY A O 1
ATOM 1614 N N . PHE A 1 199 ? -25.606 2.535 -5.504 1.00 87.06 199 PHE A N 1
ATOM 1615 C CA . PHE A 1 199 ? -24.501 3.286 -4.915 1.00 87.06 199 PHE A CA 1
ATOM 1616 C C . PHE A 1 199 ? -23.298 3.291 -5.863 1.00 87.06 199 PHE A C 1
ATOM 1618 O O . PHE A 1 199 ? -22.977 2.274 -6.478 1.00 87.06 199 PHE A O 1
ATOM 1625 N N . SER A 1 200 ? -22.620 4.434 -5.957 1.00 83.12 200 SER A N 1
ATOM 1626 C CA . SER A 1 200 ? -21.354 4.564 -6.672 1.00 83.12 200 SER A CA 1
ATOM 1627 C C . SER A 1 200 ? -20.407 5.456 -5.879 1.00 83.12 200 SER A C 1
ATOM 1629 O O . SER A 1 200 ? -20.824 6.464 -5.308 1.00 83.12 200 SER A O 1
ATOM 1631 N N . SER A 1 201 ? -19.133 5.071 -5.846 1.00 74.75 201 SER A N 1
ATOM 1632 C CA . SER A 1 201 ? -18.052 5.797 -5.172 1.00 74.75 201 SER A CA 1
ATOM 1633 C C . SER A 1 201 ? -17.453 6.920 -6.031 1.00 74.75 201 SER A C 1
ATOM 1635 O O . SER A 1 201 ? -16.569 7.644 -5.571 1.00 74.75 201 SER A O 1
ATOM 1637 N N . HIS A 1 202 ? -17.937 7.095 -7.266 1.00 76.19 202 HIS A N 1
ATOM 1638 C CA . HIS A 1 202 ? -17.494 8.150 -8.170 1.00 76.19 202 HIS A CA 1
ATOM 1639 C C . HIS A 1 202 ? -17.854 9.550 -7.650 1.00 76.19 202 HIS A C 1
ATOM 1641 O O . HIS A 1 202 ? -18.951 9.796 -7.143 1.00 76.19 202 HIS A O 1
ATOM 1647 N N . ALA A 1 203 ? -16.935 10.503 -7.827 1.00 67.81 203 ALA A N 1
ATOM 1648 C CA . ALA A 1 203 ? -17.132 11.881 -7.392 1.00 67.81 203 ALA A CA 1
ATOM 1649 C C . ALA A 1 203 ? -18.378 12.506 -8.050 1.00 67.81 203 ALA A C 1
ATOM 1651 O O . ALA A 1 203 ? -18.494 12.546 -9.275 1.00 67.81 203 ALA A O 1
ATOM 1652 N N . GLY A 1 204 ? -19.300 13.019 -7.231 1.00 67.38 204 GLY A N 1
ATOM 1653 C CA . GLY A 1 204 ? -20.561 13.611 -7.689 1.00 67.38 204 GLY A CA 1
ATOM 1654 C C . GLY A 1 204 ? -21.711 12.617 -7.901 1.00 67.38 204 GLY A C 1
ATOM 1655 O O . GLY A 1 204 ? -22.810 13.045 -8.268 1.00 67.38 204 GLY A O 1
ATOM 1656 N N . ALA A 1 205 ? -21.505 11.319 -7.649 1.00 75.12 205 ALA A N 1
ATOM 1657 C CA . ALA A 1 205 ? -22.590 10.344 -7.621 1.00 75.12 205 ALA A CA 1
ATOM 1658 C C . ALA A 1 205 ? -23.589 10.681 -6.503 1.00 75.12 205 ALA A C 1
ATOM 1660 O O . ALA A 1 205 ? -23.220 11.012 -5.376 1.00 75.12 205 ALA A O 1
ATOM 1661 N N . LYS A 1 206 ? -24.888 10.610 -6.810 1.00 78.00 206 LYS A N 1
ATOM 1662 C CA . LYS A 1 206 ? -25.930 10.841 -5.806 1.00 78.00 206 LYS A CA 1
ATOM 1663 C C . LYS A 1 206 ? -26.146 9.577 -4.989 1.00 78.00 206 LYS A C 1
ATOM 1665 O O . LYS A 1 206 ? -26.355 8.506 -5.551 1.00 78.00 206 LYS A O 1
ATOM 1670 N N . ARG A 1 207 ? -26.193 9.732 -3.666 1.00 82.31 207 ARG A N 1
ATOM 1671 C CA . ARG A 1 207 ? -26.582 8.650 -2.761 1.00 82.31 207 ARG A CA 1
ATOM 1672 C C . ARG A 1 207 ? -27.993 8.142 -3.110 1.00 82.31 207 ARG A C 1
ATOM 1674 O O . ARG A 1 207 ? -28.910 8.965 -3.201 1.00 82.31 207 ARG A O 1
ATOM 1681 N N . PRO A 1 208 ? -28.187 6.821 -3.269 1.00 87.12 208 PRO A N 1
ATOM 1682 C CA . PRO A 1 208 ? -29.504 6.244 -3.514 1.00 87.12 208 PRO A CA 1
ATOM 1683 C C . PRO A 1 208 ? -30.475 6.498 -2.361 1.00 87.12 208 PRO A C 1
ATOM 1685 O O . PRO A 1 208 ? -30.080 6.664 -1.204 1.00 87.12 208 PRO A O 1
ATOM 1688 N N . GLN A 1 209 ? -31.770 6.495 -2.673 1.00 85.44 209 GLN A N 1
ATOM 1689 C CA . GLN A 1 209 ? -32.808 6.623 -1.657 1.00 85.44 209 GLN A CA 1
ATOM 1690 C C . GLN A 1 209 ? -32.793 5.405 -0.722 1.00 85.44 209 GLN A C 1
ATOM 1692 O O . GLN A 1 209 ? -32.681 4.270 -1.176 1.00 85.44 209 GLN A O 1
ATOM 1697 N N . ASN A 1 210 ? -32.942 5.645 0.582 1.00 86.25 210 ASN A N 1
ATOM 1698 C CA . ASN A 1 210 ? -32.944 4.621 1.629 1.00 86.25 210 ASN A CA 1
ATOM 1699 C C . ASN A 1 210 ? -31.662 3.760 1.695 1.00 86.25 210 ASN A C 1
ATOM 1701 O O . ASN A 1 210 ? -31.710 2.599 2.105 1.00 86.25 210 ASN A O 1
ATOM 1705 N N . TYR A 1 211 ? -30.519 4.272 1.237 1.00 89.75 211 TYR A N 1
ATOM 1706 C CA . TYR A 1 211 ? -29.219 3.611 1.373 1.00 89.75 211 TYR A CA 1
ATOM 1707 C C . TYR A 1 211 ? -28.466 4.159 2.595 1.00 89.75 211 TYR A C 1
ATOM 1709 O O . TYR A 1 211 ? -28.449 5.383 2.744 1.00 89.75 211 TYR A O 1
ATOM 1717 N N . PRO A 1 212 ? -27.754 3.339 3.399 1.00 91.75 212 PRO A N 1
ATOM 1718 C CA . PRO A 1 212 ? -27.560 1.892 3.265 1.00 91.75 212 PRO A CA 1
ATOM 1719 C C . PRO A 1 212 ? -28.622 1.035 3.974 1.00 91.75 212 PRO A C 1
ATOM 1721 O O . PRO A 1 212 ? -28.530 -0.187 3.935 1.00 91.75 212 PRO A O 1
ATOM 1724 N N . GLU A 1 213 ? -29.640 1.621 4.607 1.00 90.88 213 GLU A N 1
ATOM 1725 C CA . GLU A 1 213 ? -30.598 0.873 5.431 1.00 90.88 213 GLU A CA 1
ATOM 1726 C C . GLU A 1 213 ? -31.370 -0.199 4.654 1.00 90.88 213 GLU A C 1
ATOM 1728 O O . GLU A 1 213 ? -31.537 -1.310 5.146 1.00 90.88 213 GLU A O 1
ATOM 1733 N N . SER A 1 214 ? -31.780 0.083 3.417 1.00 91.44 214 SER A N 1
ATOM 1734 C CA . SER A 1 214 ? -32.447 -0.901 2.553 1.00 91.44 214 SER A CA 1
ATOM 1735 C C . SER A 1 214 ? -31.525 -2.050 2.152 1.00 91.44 214 SER A C 1
ATOM 1737 O O . SER A 1 214 ? -31.998 -3.162 1.928 1.00 91.44 214 SER A O 1
ATOM 1739 N N . TYR A 1 215 ? -30.215 -1.803 2.081 1.00 92.75 215 TYR A N 1
ATOM 1740 C CA . TYR A 1 215 ? -29.223 -2.841 1.837 1.00 92.75 215 TYR A CA 1
ATOM 1741 C C . TYR A 1 215 ? -29.041 -3.708 3.089 1.00 92.75 215 TYR A C 1
ATOM 1743 O O . TYR A 1 215 ? -29.115 -4.932 3.006 1.00 92.75 215 TYR A O 1
ATOM 1751 N N . PHE A 1 216 ? -28.919 -3.086 4.262 1.00 92.25 216 PHE A N 1
ATOM 1752 C CA . PHE A 1 216 ? -28.767 -3.791 5.539 1.00 92.25 216 PHE A CA 1
ATOM 1753 C C . PHE A 1 216 ? -30.017 -4.613 5.900 1.00 92.25 216 PHE A C 1
ATOM 1755 O O . PHE A 1 216 ? -29.909 -5.644 6.553 1.00 92.25 216 PHE A O 1
ATOM 1762 N N . GLN A 1 217 ? -31.200 -4.197 5.437 1.00 91.12 217 GLN A N 1
ATOM 1763 C CA . GLN A 1 217 ? -32.467 -4.908 5.639 1.00 91.12 217 GLN A CA 1
ATOM 1764 C C . GLN A 1 217 ? -32.659 -6.143 4.747 1.00 91.12 217 GLN A C 1
ATOM 1766 O O . GLN A 1 217 ? -33.622 -6.880 4.956 1.00 91.12 217 GLN A O 1
ATOM 1771 N N . ARG A 1 218 ? -31.788 -6.393 3.755 1.00 92.25 218 ARG A N 1
ATOM 1772 C CA . ARG A 1 218 ? -31.950 -7.536 2.832 1.00 92.25 218 ARG A CA 1
ATOM 1773 C C . ARG A 1 218 ? -31.890 -8.888 3.539 1.00 92.25 218 ARG A C 1
ATOM 1775 O O . ARG A 1 218 ? -32.542 -9.822 3.083 1.00 92.25 218 ARG A O 1
ATOM 1782 N N . VAL A 1 219 ? -31.146 -8.974 4.642 1.00 89.56 219 VAL A N 1
ATOM 1783 C CA . VAL A 1 219 ? -31.151 -10.123 5.553 1.00 89.56 219 VAL A CA 1
ATOM 1784 C C . VAL A 1 219 ? -31.565 -9.613 6.938 1.00 89.56 219 VAL A C 1
ATOM 1786 O O . VAL A 1 219 ? -30.783 -8.917 7.587 1.00 89.56 219 VAL A O 1
ATOM 1789 N N . PRO A 1 220 ? -32.806 -9.877 7.383 1.00 85.06 220 PRO A N 1
ATOM 1790 C CA . PRO A 1 220 ? -33.322 -9.310 8.620 1.00 85.06 220 PRO A CA 1
ATOM 1791 C C . PRO A 1 220 ? -32.661 -9.949 9.846 1.00 85.06 220 PRO A C 1
ATOM 1793 O O . PRO A 1 220 ? -32.546 -11.167 9.942 1.00 85.06 220 PRO A O 1
ATOM 1796 N N . ILE A 1 221 ? -32.292 -9.113 10.815 1.00 84.62 221 ILE A N 1
ATOM 1797 C CA . ILE A 1 221 ? -31.814 -9.523 12.141 1.00 84.62 221 ILE A CA 1
ATOM 1798 C C . ILE A 1 221 ? -32.882 -9.124 13.165 1.00 84.62 221 ILE A C 1
ATOM 1800 O O . ILE A 1 221 ? -33.535 -8.088 13.014 1.00 84.62 221 ILE A O 1
ATOM 1804 N N . SER A 1 222 ? -33.096 -9.943 14.199 1.00 80.38 222 SER A N 1
ATOM 1805 C CA . SER A 1 222 ? -34.156 -9.703 15.187 1.00 80.38 222 SER A CA 1
ATOM 1806 C C . SER A 1 222 ? -34.015 -8.334 15.870 1.00 80.38 222 SER A C 1
ATOM 1808 O O . SER A 1 222 ? -32.967 -7.976 16.414 1.00 80.38 222 SER A O 1
ATOM 1810 N N . SER A 1 223 ? -35.110 -7.568 15.870 1.00 74.94 223 SER A N 1
ATOM 1811 C CA . SER A 1 223 ? -35.173 -6.202 16.404 1.00 74.94 223 SER A CA 1
ATOM 1812 C C . SER A 1 223 ? -34.837 -6.117 17.892 1.00 74.94 223 SER A C 1
ATOM 1814 O O . SER A 1 223 ? -34.332 -5.091 18.349 1.00 74.94 223 SER A O 1
ATOM 1816 N N . THR A 1 224 ? -35.089 -7.192 18.644 1.00 68.88 224 THR A N 1
ATOM 1817 C CA . THR A 1 224 ? -34.755 -7.289 20.069 1.00 68.88 224 THR A CA 1
ATOM 1818 C C . THR A 1 224 ? -33.246 -7.164 20.266 1.00 68.88 224 THR A C 1
ATOM 1820 O O . THR A 1 224 ? -32.799 -6.328 21.050 1.00 68.88 224 THR A O 1
ATOM 1823 N N . PHE A 1 225 ? -32.447 -7.876 19.470 1.00 67.69 225 PHE A N 1
ATOM 1824 C CA . PHE A 1 225 ? -30.987 -7.814 19.558 1.00 67.69 225 PHE A CA 1
ATOM 1825 C C . PHE A 1 225 ? -30.417 -6.493 19.080 1.00 67.69 225 PHE A C 1
ATOM 1827 O O . PHE A 1 225 ? -29.537 -5.935 19.731 1.00 67.69 225 PHE A O 1
ATOM 1834 N N . ILE A 1 226 ? -30.958 -5.942 17.994 1.00 67.06 226 ILE A N 1
ATOM 1835 C CA . ILE A 1 226 ? -30.510 -4.639 17.502 1.00 67.06 226 ILE A CA 1
ATOM 1836 C C . ILE A 1 226 ? -30.758 -3.559 18.576 1.00 67.06 226 ILE A C 1
ATOM 1838 O O . ILE A 1 226 ? -29.916 -2.684 18.793 1.00 67.06 226 ILE A O 1
ATOM 1842 N N . SER A 1 227 ? -31.867 -3.649 19.320 1.00 63.16 227 SER A N 1
ATOM 1843 C CA . SER A 1 227 ? -32.167 -2.725 20.420 1.00 63.16 227 SER A CA 1
ATOM 1844 C C . SER A 1 227 ? -31.220 -2.864 21.622 1.00 63.16 227 SER A C 1
ATOM 1846 O O . SER A 1 227 ? -30.859 -1.845 22.211 1.00 63.16 227 SER A O 1
ATOM 1848 N N . MET A 1 228 ? -30.755 -4.084 21.927 1.00 59.47 228 MET A N 1
ATOM 1849 C CA . MET A 1 228 ? -29.764 -4.361 22.979 1.00 59.47 228 MET A CA 1
ATOM 1850 C C . MET A 1 228 ? -28.368 -3.851 22.596 1.00 59.47 228 MET A C 1
ATOM 1852 O O . MET A 1 228 ? -27.709 -3.198 23.397 1.00 59.47 228 MET A O 1
ATOM 1856 N N . VAL A 1 229 ? -27.958 -4.043 21.339 1.00 55.84 229 VAL A N 1
ATOM 1857 C CA . VAL A 1 229 ? -26.703 -3.512 20.765 1.00 55.84 229 VAL A CA 1
ATOM 1858 C C . VAL A 1 229 ? -26.695 -1.974 20.724 1.00 55.84 229 VAL A C 1
ATOM 1860 O O . VAL A 1 229 ? -25.652 -1.329 20.812 1.00 55.84 229 VAL A O 1
ATOM 1863 N N . SER A 1 230 ? -27.882 -1.363 20.657 1.00 50.72 230 SER A N 1
ATOM 1864 C CA . SER A 1 230 ? -28.087 0.091 20.714 1.00 50.72 230 SER A CA 1
ATOM 1865 C C . SER A 1 230 ? -28.046 0.677 22.137 1.00 50.72 230 SER A C 1
ATOM 1867 O O . SER A 1 230 ? -28.356 1.863 22.305 1.00 50.72 230 SER A O 1
ATOM 1869 N N . ALA A 1 231 ? -27.736 -0.138 23.150 1.00 44.62 231 ALA A N 1
ATOM 1870 C CA . ALA A 1 231 ? -27.558 0.239 24.550 1.00 44.62 231 ALA A CA 1
ATOM 1871 C C . ALA A 1 231 ? -26.095 0.001 24.963 1.00 44.62 231 ALA A C 1
ATOM 1873 O O . ALA A 1 231 ? -25.801 -0.804 25.839 1.00 44.62 231 ALA A O 1
ATOM 1874 N N . TYR A 1 232 ? -25.156 0.676 24.292 1.00 48.12 232 TYR A N 1
ATOM 1875 C CA . TYR A 1 232 ? -23.747 0.634 24.691 1.00 48.12 232 TYR A CA 1
ATOM 1876 C C . TYR A 1 232 ? -23.605 1.090 26.159 1.00 48.12 232 TYR A C 1
ATOM 1878 O O . TYR A 1 232 ? -24.181 2.129 26.511 1.00 48.12 232 TYR A O 1
ATOM 1886 N N . PRO A 1 233 ? -22.824 0.385 27.002 1.00 43.53 233 PRO A N 1
ATOM 1887 C CA . PRO A 1 233 ? -22.516 0.853 28.349 1.00 43.53 233 PRO A CA 1
ATOM 1888 C C . PRO A 1 233 ? -21.907 2.256 28.293 1.00 43.53 233 PRO A C 1
ATOM 1890 O O . PRO A 1 233 ? -21.256 2.615 27.312 1.00 43.53 233 PRO A O 1
ATOM 1893 N N . LEU A 1 234 ? -22.145 3.075 29.320 1.00 38.66 234 LEU A N 1
ATOM 1894 C CA . LEU A 1 234 ? -21.636 4.443 29.407 1.00 38.66 234 LEU A CA 1
ATOM 1895 C C . LEU A 1 234 ? -20.130 4.451 29.722 1.00 38.66 234 LEU A C 1
ATOM 1897 O O . LEU A 1 234 ? -19.780 4.080 30.836 1.00 38.66 234 LEU A O 1
ATOM 1901 N N . PRO A 1 235 ? -19.228 4.912 28.829 1.00 42.09 235 PRO A N 1
ATOM 1902 C CA . PRO A 1 235 ? -17.845 5.163 29.208 1.00 42.09 235 PRO A CA 1
ATOM 1903 C C . PRO A 1 235 ? -17.652 6.671 29.417 1.00 42.09 235 PRO A C 1
ATOM 1905 O O . PRO A 1 235 ? -17.928 7.474 28.525 1.00 42.09 235 PRO A O 1
ATOM 1908 N N . GLU A 1 236 ? -17.153 7.065 30.584 1.00 41.72 236 GLU A N 1
ATOM 1909 C CA . GLU A 1 236 ? -16.930 8.466 30.978 1.00 41.72 236 GLU A CA 1
ATOM 1910 C C . GLU A 1 236 ? -15.634 9.072 30.380 1.00 41.72 236 GLU A C 1
ATOM 1912 O O . GLU A 1 236 ? -14.910 9.823 31.036 1.00 41.72 236 GLU A O 1
ATOM 1917 N N . HIS A 1 237 ? -15.280 8.752 29.126 1.00 45.84 237 HIS A N 1
ATOM 1918 C CA . HIS A 1 237 ? -13.995 9.159 28.525 1.00 45.84 237 HIS A CA 1
ATOM 1919 C C . HIS A 1 237 ? -14.106 9.954 27.222 1.00 45.84 237 HIS A C 1
ATOM 1921 O O . HIS A 1 237 ? -15.113 9.929 26.525 1.00 45.84 237 HIS A O 1
ATOM 1927 N N . ARG A 1 238 ? -13.027 10.691 26.911 1.00 57.28 238 ARG A N 1
ATOM 1928 C CA . ARG A 1 238 ? -12.908 11.612 25.766 1.00 57.28 238 ARG A CA 1
ATOM 1929 C C . ARG A 1 238 ? -13.018 10.886 24.412 1.00 57.28 238 ARG A C 1
ATOM 1931 O O . ARG A 1 238 ? -12.539 9.763 24.263 1.00 57.28 238 ARG A O 1
ATOM 1938 N N . SER A 1 239 ? -13.544 11.594 23.413 1.00 57.44 239 SER A N 1
ATOM 1939 C CA . SER A 1 239 ? -13.868 11.149 22.044 1.00 57.44 239 SER A CA 1
ATOM 1940 C C . SER A 1 239 ? -12.812 10.282 21.334 1.00 57.44 239 SER A C 1
ATOM 1942 O O . SER A 1 239 ? -13.167 9.295 20.694 1.00 57.44 239 SER A O 1
ATOM 1944 N N . THR A 1 240 ? -11.511 10.571 21.475 1.00 57.59 240 THR A N 1
ATOM 1945 C CA . THR A 1 240 ? -10.441 9.768 20.844 1.00 57.59 240 THR A CA 1
ATOM 1946 C C . THR A 1 240 ? -10.351 8.338 21.377 1.00 57.59 240 THR A C 1
ATOM 1948 O O . THR A 1 240 ? -10.162 7.415 20.590 1.00 57.59 240 THR A O 1
ATOM 1951 N N . ALA A 1 241 ? -10.515 8.132 22.686 1.00 60.88 241 ALA A N 1
ATOM 1952 C CA . ALA A 1 241 ? -10.477 6.792 23.278 1.00 60.88 241 ALA A CA 1
ATOM 1953 C C . ALA A 1 241 ? -11.721 5.965 22.908 1.00 60.88 241 ALA A C 1
ATOM 1955 O O . ALA A 1 241 ? -11.682 4.739 22.919 1.00 60.88 241 ALA A O 1
ATOM 1956 N N . LEU A 1 242 ? -12.816 6.642 22.546 1.00 71.19 242 LEU A N 1
ATOM 1957 C CA . LEU A 1 242 ? -14.072 6.024 22.125 1.00 71.19 242 LEU A CA 1
ATOM 1958 C C . LEU A 1 242 ? -14.171 5.831 20.612 1.00 71.19 242 LEU A C 1
ATOM 1960 O O . LEU A 1 242 ? -15.203 5.370 20.137 1.00 71.19 242 LEU A O 1
ATOM 1964 N N . ALA A 1 243 ? -13.137 6.165 19.837 1.00 76.62 243 ALA A N 1
ATOM 1965 C CA . ALA A 1 243 ? -13.262 6.247 18.387 1.00 76.62 243 ALA A CA 1
ATOM 1966 C C . ALA A 1 243 ? -13.652 4.911 17.725 1.00 76.62 243 ALA A C 1
ATOM 1968 O O . ALA A 1 243 ? -14.466 4.907 16.803 1.00 76.62 243 ALA A O 1
ATOM 1969 N N . THR A 1 244 ? -13.140 3.780 18.220 1.00 79.38 244 THR A N 1
ATOM 1970 C CA . THR A 1 244 ? -13.530 2.440 17.743 1.00 79.38 244 THR A CA 1
ATOM 1971 C C . THR A 1 244 ? -14.995 2.137 18.063 1.00 79.38 244 THR A C 1
ATOM 1973 O O . THR A 1 244 ? -15.735 1.673 17.201 1.00 79.38 244 THR A O 1
ATOM 1976 N N . GLN A 1 245 ? -15.455 2.479 19.270 1.00 78.88 245 GLN A N 1
ATOM 1977 C CA . GLN A 1 245 ? -16.858 2.310 19.664 1.00 78.88 245 GLN A CA 1
ATOM 1978 C C . GLN A 1 245 ? -17.785 3.234 18.865 1.00 78.88 245 GLN A C 1
ATOM 1980 O O . GLN A 1 245 ? -18.859 2.820 18.442 1.00 78.88 245 GLN A O 1
ATOM 1985 N N . ALA A 1 246 ? -17.360 4.472 18.612 1.00 83.56 246 ALA A N 1
ATOM 1986 C CA . ALA A 1 246 ? -18.090 5.436 17.800 1.00 83.56 246 ALA A CA 1
ATOM 1987 C C . ALA A 1 246 ? -18.238 4.947 16.347 1.00 83.56 246 ALA A C 1
ATOM 1989 O O . ALA A 1 246 ? -19.320 5.051 15.770 1.00 83.56 246 ALA A O 1
ATOM 1990 N N . ALA A 1 247 ? -17.185 4.354 15.774 1.00 87.19 247 ALA A N 1
ATOM 1991 C CA . ALA A 1 247 ? -17.231 3.719 14.457 1.00 87.19 247 ALA A CA 1
ATOM 1992 C C . ALA A 1 247 ? -18.201 2.526 14.421 1.00 87.19 247 ALA A C 1
ATOM 1994 O O . ALA A 1 247 ? -19.027 2.437 13.510 1.00 87.19 247 ALA A O 1
ATOM 1995 N N . MET A 1 248 ? -18.157 1.653 15.434 1.00 86.25 248 MET A N 1
ATOM 1996 C CA . MET A 1 248 ? -19.097 0.536 15.575 1.00 86.25 248 MET A CA 1
ATOM 1997 C C . MET A 1 248 ? -20.543 1.024 15.672 1.00 86.25 248 MET A C 1
ATOM 1999 O O . MET A 1 248 ? -21.409 0.548 14.935 1.00 86.25 248 MET A O 1
ATOM 2003 N N . LEU A 1 249 ? -20.794 2.019 16.526 1.00 86.38 249 LEU A N 1
ATOM 2004 C CA . LEU A 1 249 ? -22.111 2.616 16.721 1.00 86.38 249 LEU A CA 1
ATOM 2005 C C . LEU A 1 249 ? -22.643 3.247 15.431 1.00 86.38 249 LEU A C 1
ATOM 2007 O O . LEU A 1 249 ? -23.798 3.019 15.081 1.00 86.38 249 LEU A O 1
ATOM 2011 N N . TYR A 1 250 ? -21.806 3.985 14.694 1.00 91.69 250 TYR A N 1
ATOM 2012 C CA . TYR A 1 250 ? -22.175 4.571 13.404 1.00 91.69 250 TYR A CA 1
ATOM 2013 C C . TYR A 1 250 ? -22.717 3.518 12.425 1.00 91.69 250 TYR A C 1
ATOM 2015 O O . TYR A 1 250 ? -23.777 3.726 11.836 1.00 91.69 250 TYR A O 1
ATOM 2023 N N . VAL A 1 251 ? -22.031 2.378 12.281 1.00 92.00 251 VAL A N 1
ATOM 2024 C CA . VAL A 1 251 ? -22.479 1.289 11.396 1.00 92.00 251 VAL A CA 1
ATOM 2025 C C . VAL A 1 251 ? -23.745 0.627 11.947 1.00 92.00 251 VAL A C 1
ATOM 2027 O O . VAL A 1 251 ? -24.699 0.405 11.201 1.00 92.00 251 VAL A O 1
ATOM 2030 N N . CYS A 1 252 ? -23.793 0.362 13.256 1.00 89.12 252 CYS A N 1
ATOM 2031 C CA . CYS A 1 252 ? -24.927 -0.302 13.901 1.00 89.12 252 CYS A CA 1
ATOM 2032 C C . CYS A 1 252 ? -26.235 0.503 13.793 1.00 89.12 252 CYS A C 1
ATOM 2034 O O . CYS A 1 252 ? -27.313 -0.082 13.680 1.00 89.12 252 CYS A O 1
ATOM 2036 N N . LEU A 1 253 ? -26.164 1.839 13.769 1.00 89.69 253 LEU A N 1
ATOM 2037 C CA . LEU A 1 253 ? -27.340 2.706 13.638 1.00 89.69 253 LEU A CA 1
ATOM 2038 C C . LEU A 1 253 ? -28.125 2.479 12.336 1.00 89.69 253 LEU A C 1
ATOM 2040 O O . LEU A 1 253 ? -29.338 2.686 12.326 1.00 89.69 253 LEU A O 1
ATOM 2044 N N . TYR A 1 254 ? -27.491 1.995 11.264 1.00 91.56 254 TYR A N 1
ATOM 2045 C CA . TYR A 1 254 ? -28.192 1.676 10.014 1.00 91.56 254 TYR A CA 1
ATOM 2046 C C . TYR A 1 254 ? -29.069 0.420 10.100 1.00 91.56 254 TYR A C 1
ATOM 2048 O O . TYR A 1 254 ? -30.010 0.290 9.319 1.00 91.56 254 TYR A O 1
ATOM 2056 N N . PHE A 1 255 ? -28.841 -0.454 11.088 1.00 88.88 255 PHE A N 1
ATOM 2057 C CA . PHE A 1 255 ? -29.766 -1.546 11.412 1.00 88.88 255 PHE A CA 1
ATOM 2058 C C . PHE A 1 255 ? -30.995 -1.056 12.200 1.00 88.88 255 PHE A C 1
ATOM 2060 O O . PHE A 1 255 ? -32.013 -1.742 12.227 1.00 88.88 255 PHE A O 1
ATOM 2067 N N . THR A 1 256 ? -30.954 0.157 12.782 1.00 87.00 256 THR A N 1
ATOM 2068 C CA . THR A 1 256 ? -32.116 0.815 13.417 1.00 87.00 256 THR A CA 1
ATOM 2069 C C . THR A 1 256 ? -32.371 2.227 12.860 1.00 87.00 256 THR A C 1
ATOM 2071 O O . THR A 1 256 ? -32.205 3.227 13.571 1.00 87.00 256 THR A O 1
ATOM 2074 N N . PRO A 1 257 ? -32.867 2.360 11.613 1.00 88.75 257 PRO A N 1
ATOM 2075 C CA . PRO A 1 257 ? -33.082 3.668 10.977 1.00 88.75 257 PRO A CA 1
ATOM 2076 C C . PRO A 1 257 ? -34.068 4.576 11.727 1.00 88.75 257 PRO A C 1
ATOM 2078 O O . PRO A 1 257 ? -34.038 5.801 11.588 1.00 88.75 257 PRO A O 1
ATOM 2081 N N . SER A 1 258 ? -34.947 3.998 12.553 1.00 89.50 258 SER A N 1
ATOM 2082 C CA . SER A 1 258 ? -35.903 4.747 13.372 1.00 89.50 258 SER A CA 1
ATOM 2083 C C . SER A 1 258 ? -35.206 5.689 14.359 1.00 89.50 258 SER A C 1
ATOM 2085 O O . SER A 1 258 ? -35.691 6.807 14.558 1.00 89.50 258 SER A O 1
ATOM 2087 N N . ILE A 1 259 ? -34.046 5.306 14.909 1.00 88.38 259 ILE A N 1
ATOM 2088 C CA . ILE A 1 259 ? -33.235 6.177 15.769 1.00 88.38 259 ILE A CA 1
ATOM 2089 C C . ILE A 1 259 ? -32.754 7.393 14.965 1.00 88.38 259 ILE A C 1
ATOM 2091 O O . ILE A 1 259 ? -32.985 8.530 15.375 1.00 88.38 259 ILE A O 1
ATOM 2095 N N . LEU A 1 260 ? -32.190 7.159 13.775 1.00 89.69 260 LEU A N 1
ATOM 2096 C CA . LEU A 1 260 ? -31.657 8.199 12.889 1.00 89.69 260 LEU A CA 1
ATOM 2097 C C . LEU A 1 260 ? -32.735 9.193 12.407 1.00 89.69 260 LEU A C 1
ATOM 2099 O O . LEU A 1 260 ? -32.476 10.397 12.311 1.00 89.69 260 LEU A O 1
ATOM 2103 N N . HIS A 1 261 ? -33.954 8.723 12.117 1.00 91.75 261 HIS A N 1
ATOM 2104 C CA . HIS A 1 261 ? -35.040 9.573 11.613 1.00 91.75 261 HIS A CA 1
ATOM 2105 C C . HIS A 1 261 ? -35.869 10.256 12.707 1.00 91.75 261 HIS A C 1
ATOM 2107 O O . HIS A 1 261 ? -36.207 11.434 12.559 1.00 91.75 261 HIS A O 1
ATOM 2113 N N . THR A 1 262 ? -36.241 9.528 13.766 1.00 91.31 262 THR A N 1
ATOM 2114 C CA . THR A 1 262 ? -37.346 9.925 14.661 1.00 91.31 262 THR A CA 1
ATOM 2115 C C . THR A 1 262 ? -36.921 10.203 16.101 1.00 91.31 262 THR A C 1
ATOM 2117 O O . THR A 1 262 ? -37.507 11.077 16.741 1.00 91.31 262 THR A O 1
ATOM 2120 N N . GLN A 1 263 ? -35.884 9.537 16.619 1.00 90.31 263 GLN A N 1
ATOM 2121 C CA . GLN A 1 263 ? -35.515 9.624 18.037 1.00 90.31 263 GLN A CA 1
ATOM 2122 C C . GLN A 1 263 ? -34.515 10.756 18.312 1.00 90.31 263 GLN A C 1
ATOM 2124 O O . GLN A 1 263 ? -33.324 10.533 18.514 1.00 90.31 263 GLN A O 1
ATOM 2129 N N . GLN A 1 264 ? -35.009 11.994 18.356 1.00 90.81 264 GLN A N 1
ATOM 2130 C CA . GLN A 1 264 ? -34.171 13.188 18.546 1.00 90.81 264 GLN A CA 1
ATOM 2131 C C . GLN A 1 264 ? -33.379 13.195 19.859 1.00 90.81 264 GLN A C 1
ATOM 2133 O O . GLN A 1 264 ? -32.199 13.529 19.843 1.00 90.81 264 GLN A O 1
ATOM 2138 N N . ALA A 1 265 ? -34.003 12.816 20.980 1.00 87.75 265 ALA A N 1
ATOM 2139 C CA . ALA A 1 265 ? -33.337 12.802 22.285 1.00 87.75 265 ALA A CA 1
ATOM 2140 C C . ALA A 1 265 ? -32.179 11.793 22.319 1.00 87.75 265 ALA A C 1
ATOM 2142 O O . ALA A 1 265 ? -31.065 12.153 22.687 1.00 87.75 265 ALA A O 1
ATOM 2143 N N . LYS A 1 266 ? -32.426 10.566 21.835 1.00 85.38 266 LYS A N 1
ATOM 2144 C CA . LYS A 1 266 ? -31.413 9.506 21.767 1.00 85.38 266 LYS A CA 1
ATOM 2145 C C . LYS A 1 266 ? -30.267 9.875 20.821 1.00 85.38 266 LYS A C 1
ATOM 2147 O O . LYS A 1 266 ? -29.109 9.686 21.167 1.00 85.38 266 LYS A O 1
ATOM 2152 N N . MET A 1 267 ? -30.566 10.453 19.653 1.00 89.75 267 MET A N 1
ATOM 2153 C CA . MET A 1 267 ? -29.514 10.917 18.738 1.00 89.75 267 MET A CA 1
ATOM 2154 C C . MET A 1 267 ? -28.693 12.074 19.305 1.00 89.75 267 MET A C 1
ATOM 2156 O O . MET A 1 267 ? -27.494 12.118 19.053 1.00 89.75 267 MET A O 1
ATOM 2160 N N . ARG A 1 268 ? -29.301 12.991 20.067 1.00 88.50 268 ARG A N 1
ATOM 2161 C CA . ARG A 1 268 ? -28.557 14.057 20.751 1.00 88.50 268 ARG A CA 1
ATOM 2162 C C . ARG A 1 268 ? -27.577 13.476 21.767 1.00 88.50 268 ARG A C 1
ATOM 2164 O O . ARG A 1 268 ? -26.402 13.792 21.691 1.00 88.50 268 ARG A O 1
ATOM 2171 N N . GLU A 1 269 ? -28.030 12.563 22.624 1.00 86.38 269 GLU A N 1
ATOM 2172 C CA . GLU A 1 269 ? -27.156 11.871 23.582 1.00 86.38 269 GLU A CA 1
ATOM 2173 C C . GLU A 1 269 ? -25.996 11.140 22.884 1.00 86.38 269 GLU A C 1
ATOM 2175 O O . GLU A 1 269 ? -24.845 11.246 23.305 1.00 86.38 269 GLU A O 1
ATOM 2180 N N . ILE A 1 270 ? -26.279 10.443 21.777 1.00 86.25 270 ILE A N 1
ATOM 2181 C CA . ILE A 1 270 ? -25.254 9.760 20.976 1.00 86.25 270 ILE A CA 1
ATOM 2182 C C . ILE A 1 270 ? -24.224 10.753 20.424 1.00 86.25 270 ILE A C 1
ATOM 2184 O O . ILE A 1 270 ? -23.024 10.501 20.525 1.00 86.25 270 ILE A O 1
ATOM 2188 N N . VAL A 1 271 ? -24.668 11.867 19.836 1.00 89.00 271 VAL A N 1
ATOM 2189 C CA . VAL A 1 271 ? -23.765 12.870 19.253 1.00 89.00 271 VAL A CA 1
ATOM 2190 C C . VAL A 1 271 ? -22.945 13.571 20.326 1.00 89.00 271 VAL A C 1
ATOM 2192 O O . VAL A 1 271 ? -21.727 13.624 20.192 1.00 89.00 271 VAL A O 1
ATOM 2195 N N . ASP A 1 272 ? -23.572 14.024 21.407 1.00 86.00 272 ASP A N 1
ATOM 2196 C CA . ASP A 1 272 ? -22.890 14.738 22.491 1.00 86.00 272 ASP A CA 1
ATOM 2197 C C . ASP A 1 272 ? -21.811 13.864 23.152 1.00 86.00 272 ASP A C 1
ATOM 2199 O O . ASP A 1 272 ? -20.780 14.362 23.603 1.00 86.00 272 ASP A O 1
ATOM 2203 N N . LYS A 1 273 ? -22.019 12.543 23.177 1.00 81.56 273 LYS A N 1
ATOM 2204 C CA . LYS A 1 273 ? -21.097 11.595 23.802 1.00 81.56 273 LYS A CA 1
ATOM 2205 C C . LYS A 1 273 ? -20.004 11.077 22.865 1.00 81.56 273 LYS A C 1
ATOM 2207 O O . LYS A 1 273 ? -18.841 11.030 23.258 1.00 81.56 273 LYS A O 1
ATOM 2212 N N . TYR A 1 274 ? -20.356 10.659 21.649 1.00 82.12 274 TYR A N 1
ATOM 2213 C CA . TYR A 1 274 ? -19.425 9.983 20.730 1.00 82.12 274 TYR A CA 1
ATOM 2214 C C . TYR A 1 274 ? -18.880 10.895 19.625 1.00 82.12 274 TYR A C 1
ATOM 2216 O O . TYR A 1 274 ? -17.802 10.628 19.096 1.00 82.12 274 TYR A O 1
ATOM 2224 N N . PHE A 1 275 ? -19.588 11.978 19.295 1.00 89.06 275 PHE A N 1
ATOM 2225 C CA . PHE A 1 275 ? -19.256 12.900 18.204 1.00 89.06 275 PHE A CA 1
ATOM 2226 C C . PHE A 1 275 ? -19.279 14.398 18.614 1.00 89.06 275 PHE A C 1
ATOM 2228 O O . PHE A 1 275 ? -19.725 15.228 17.813 1.00 89.06 275 PHE A O 1
ATOM 2235 N N . PRO A 1 276 ? -18.807 14.799 19.820 1.00 85.00 276 PRO A N 1
ATOM 2236 C CA . PRO A 1 276 ? -18.862 16.204 20.252 1.00 85.00 276 PRO A CA 1
ATOM 2237 C C . PRO A 1 276 ? -17.901 17.116 19.474 1.00 85.00 276 PRO A C 1
ATOM 2239 O O . PRO A 1 276 ? -18.152 18.305 19.290 1.00 85.00 276 PRO A O 1
ATOM 2242 N N . ASP A 1 277 ? -16.784 16.555 19.018 1.00 84.88 277 ASP A N 1
ATOM 2243 C CA . ASP A 1 277 ? -15.667 17.242 18.363 1.00 84.88 277 ASP A CA 1
ATOM 2244 C C . ASP A 1 277 ? -15.191 16.523 17.088 1.00 84.88 277 ASP A C 1
ATOM 2246 O O . ASP A 1 277 ? -14.292 17.015 16.408 1.00 84.88 277 ASP A O 1
ATOM 2250 N N . ASN A 1 278 ? -15.778 15.368 16.755 1.00 87.00 278 ASN A N 1
ATOM 2251 C CA . ASN A 1 278 ? -15.400 14.541 15.611 1.00 87.00 278 ASN A CA 1
ATOM 2252 C C . ASN A 1 278 ? -16.603 14.322 14.687 1.00 87.00 278 ASN A C 1
ATOM 2254 O O . ASN A 1 278 ? -17.541 13.612 15.042 1.00 87.00 278 ASN A O 1
ATOM 2258 N N . TRP A 1 279 ? -16.556 14.887 13.480 1.00 92.81 279 TRP A N 1
ATOM 2259 C CA . TRP A 1 279 ? -17.546 14.633 12.418 1.00 92.81 279 TRP A CA 1
ATOM 2260 C C . TRP A 1 279 ? -16.951 13.911 11.208 1.00 92.81 279 TRP A C 1
ATOM 2262 O O . TRP A 1 279 ? -17.690 13.512 10.309 1.00 92.81 279 TRP A O 1
ATOM 2272 N N . VAL A 1 280 ? -15.632 13.717 11.185 1.00 94.31 280 VAL A N 1
ATOM 2273 C CA . VAL A 1 280 ? -14.955 12.806 10.262 1.00 94.31 280 VAL A CA 1
ATOM 2274 C C . VAL A 1 280 ? -14.417 11.626 11.061 1.00 94.31 280 VAL A C 1
ATOM 2276 O O . VAL A 1 280 ? -13.620 11.804 11.981 1.00 94.31 280 VAL A O 1
ATOM 2279 N N . ILE A 1 281 ? -14.849 10.416 10.711 1.00 93.50 281 ILE A N 1
ATOM 2280 C CA . ILE A 1 281 ? -14.467 9.176 11.397 1.00 93.50 281 ILE A CA 1
ATOM 2281 C C . ILE A 1 281 ? -13.842 8.175 10.426 1.00 93.50 281 ILE A C 1
ATOM 2283 O O . ILE A 1 281 ? -14.008 8.291 9.216 1.00 93.50 281 ILE A O 1
ATOM 2287 N N . SER A 1 282 ? -13.140 7.176 10.962 1.00 92.62 282 SER A N 1
ATOM 2288 C CA . SER A 1 282 ? -12.660 6.014 10.206 1.00 92.62 282 SER A CA 1
ATOM 2289 C C . SER A 1 282 ? -13.436 4.786 10.655 1.00 92.62 282 SER A C 1
ATOM 2291 O O . SER A 1 282 ? -13.388 4.457 11.840 1.00 92.62 282 SER A O 1
ATOM 2293 N N . ILE A 1 283 ? -14.129 4.114 9.732 1.00 91.38 283 ILE A N 1
ATOM 2294 C CA . ILE A 1 283 ? -14.975 2.967 10.080 1.00 91.38 283 ILE A CA 1
ATOM 2295 C C . ILE A 1 283 ? -14.210 1.652 10.128 1.00 91.38 283 ILE A C 1
ATOM 2297 O O . ILE A 1 283 ? -14.509 0.861 11.003 1.00 91.38 283 ILE A O 1
ATOM 2301 N N . TYR A 1 284 ? -13.242 1.413 9.241 1.00 90.56 284 TYR A N 1
ATOM 2302 C CA . TYR A 1 284 ? -12.402 0.208 9.226 1.00 90.56 284 TYR A CA 1
ATOM 2303 C C . TYR A 1 284 ? -11.169 0.472 8.354 1.00 90.56 284 TYR A C 1
ATOM 2305 O O . TYR A 1 284 ? -11.331 0.964 7.239 1.00 90.56 284 TYR A O 1
ATOM 2313 N N . MET A 1 285 ? -9.957 0.189 8.850 1.00 88.75 285 MET A N 1
ATOM 2314 C CA . MET A 1 285 ? -8.680 0.317 8.114 1.00 88.75 285 MET A CA 1
ATOM 2315 C C . MET A 1 285 ? -8.598 1.553 7.193 1.00 88.75 285 MET A C 1
ATOM 2317 O O . MET A 1 285 ? -8.365 1.459 5.985 1.00 88.75 285 MET A O 1
ATOM 2321 N N . GLY A 1 286 ? -8.838 2.734 7.770 1.00 88.31 286 GLY A N 1
ATOM 2322 C CA . GLY A 1 286 ? -8.712 4.024 7.092 1.00 88.31 286 GLY A CA 1
ATOM 2323 C C . GLY A 1 286 ? -9.846 4.401 6.137 1.00 88.31 286 GLY A C 1
ATOM 2324 O O . GLY A 1 286 ? -9.728 5.434 5.484 1.00 88.31 286 GLY A O 1
ATOM 2325 N N . ILE A 1 287 ? -10.935 3.625 6.050 1.00 91.44 287 ILE A N 1
ATOM 2326 C CA . ILE A 1 287 ? -12.143 4.032 5.314 1.00 91.44 287 ILE A CA 1
ATOM 2327 C C . ILE A 1 287 ? -12.777 5.223 6.042 1.00 91.44 287 ILE A C 1
ATOM 2329 O O . ILE A 1 287 ? -13.393 5.060 7.100 1.00 91.44 287 ILE A O 1
ATOM 2333 N N . THR A 1 288 ? -12.604 6.422 5.488 1.00 92.94 288 THR A N 1
ATOM 2334 C CA . THR A 1 288 ? -13.095 7.673 6.070 1.00 92.94 288 THR A CA 1
ATOM 2335 C C . THR A 1 288 ? -14.563 7.924 5.739 1.00 92.94 288 THR A C 1
ATOM 2337 O O . THR A 1 288 ? -15.029 7.669 4.631 1.00 92.94 288 THR A O 1
ATOM 2340 N N . VAL A 1 289 ? -15.299 8.462 6.709 1.00 92.50 289 VAL A N 1
ATOM 2341 C CA . VAL A 1 289 ? -16.704 8.847 6.569 1.00 92.50 289 VAL A CA 1
ATOM 2342 C C . VAL A 1 289 ? -16.916 10.224 7.176 1.00 92.50 289 VAL A C 1
ATOM 2344 O O . VAL A 1 289 ? -16.540 10.473 8.322 1.00 92.50 289 VAL A O 1
ATOM 2347 N N . ASN A 1 290 ? -17.576 11.101 6.424 1.00 93.56 290 ASN A N 1
ATOM 2348 C CA . ASN A 1 290 ? -18.031 12.393 6.913 1.00 93.56 290 ASN A CA 1
ATOM 2349 C C . ASN A 1 290 ? -19.490 12.310 7.364 1.00 93.56 290 ASN A C 1
ATOM 2351 O O . ASN A 1 290 ? -20.391 12.087 6.553 1.00 93.56 290 ASN A O 1
ATOM 2355 N N . LEU A 1 291 ? -19.732 12.512 8.657 1.00 93.75 291 LEU A N 1
ATOM 2356 C CA . LEU A 1 291 ? -21.059 12.394 9.255 1.00 93.75 291 LEU A CA 1
ATOM 2357 C C . LEU A 1 291 ? -22.045 13.431 8.714 1.00 93.75 291 LEU A C 1
ATOM 2359 O O . LEU A 1 291 ? -23.237 13.143 8.657 1.00 93.75 291 LEU A O 1
ATOM 2363 N N . MET A 1 292 ? -21.581 14.605 8.265 1.00 91.38 292 MET A N 1
ATOM 2364 C CA . MET A 1 292 ? -22.470 15.597 7.650 1.00 91.38 292 MET A CA 1
ATOM 2365 C C . MET A 1 292 ? -23.130 15.035 6.389 1.00 91.38 292 MET A C 1
ATOM 2367 O O . MET A 1 292 ? -24.324 15.223 6.186 1.00 91.38 292 MET A O 1
ATOM 2371 N N . GLU A 1 293 ? -22.359 14.353 5.547 1.00 89.81 293 GLU A N 1
ATOM 2372 C CA . GLU A 1 293 ? -22.861 13.749 4.315 1.00 89.81 293 GLU A CA 1
ATOM 2373 C C . GLU A 1 293 ? -23.610 12.447 4.604 1.00 89.81 293 GLU A C 1
ATOM 2375 O O . GLU A 1 293 ? -24.717 12.219 4.106 1.00 89.81 293 GLU A O 1
ATOM 2380 N N . ALA A 1 294 ? -23.033 11.609 5.467 1.00 90.56 294 ALA A N 1
ATOM 2381 C CA . ALA A 1 294 ? -23.602 10.324 5.826 1.00 90.56 294 ALA A CA 1
ATOM 2382 C C . ALA A 1 294 ? -24.958 10.459 6.533 1.00 90.56 294 ALA A C 1
ATOM 2384 O O . ALA A 1 294 ? -25.831 9.611 6.335 1.00 90.56 294 ALA A O 1
ATOM 2385 N N . TRP A 1 295 ? -25.168 11.517 7.321 1.00 93.38 295 TRP A N 1
ATOM 2386 C CA . TRP A 1 295 ? -26.414 11.722 8.055 1.00 93.38 295 TRP A CA 1
ATOM 2387 C C . TRP A 1 295 ? -27.373 12.756 7.460 1.00 93.38 295 TRP A C 1
ATOM 2389 O O . TRP A 1 295 ? -28.464 12.944 7.999 1.00 93.38 295 TRP A O 1
ATOM 2399 N N . GLU A 1 296 ? -27.038 13.363 6.320 1.00 90.69 296 GLU A N 1
ATOM 2400 C CA . GLU A 1 296 ? -27.881 14.353 5.638 1.00 90.69 296 GLU A CA 1
ATOM 2401 C C . GLU A 1 296 ? -29.354 13.920 5.424 1.00 90.69 296 GLU A C 1
ATOM 2403 O O . GLU A 1 296 ? -30.239 14.751 5.665 1.00 90.69 296 GLU A O 1
ATOM 2408 N N . PRO A 1 297 ? -29.677 12.662 5.035 1.00 91.44 297 PRO A N 1
ATOM 2409 C CA . PRO A 1 297 ? -31.070 12.249 4.834 1.00 91.44 297 PRO A CA 1
ATOM 2410 C C . PRO A 1 297 ? -31.842 11.971 6.140 1.00 91.44 297 PRO A C 1
ATOM 2412 O O . PRO A 1 297 ? -33.070 11.851 6.112 1.00 91.44 297 PRO A O 1
ATOM 2415 N N . TYR A 1 298 ? -31.173 11.894 7.296 1.00 93.62 298 TYR A N 1
ATOM 2416 C CA . TYR A 1 298 ? -31.802 11.500 8.558 1.00 93.62 298 TYR A CA 1
ATOM 2417 C C . TYR A 1 298 ? -32.042 12.698 9.480 1.00 93.62 298 TYR A C 1
ATOM 2419 O O . TYR A 1 298 ? -31.124 13.276 10.060 1.00 93.62 298 TYR A O 1
ATOM 2427 N N . LYS A 1 299 ? -33.315 13.065 9.661 1.00 93.44 299 LYS A N 1
ATOM 2428 C CA . LYS A 1 299 ? -33.714 14.293 10.368 1.00 93.44 299 LYS A CA 1
ATOM 2429 C C . LYS A 1 299 ? -33.185 14.386 11.806 1.00 93.44 299 LYS A C 1
ATOM 2431 O O . LYS A 1 299 ? -32.682 15.447 12.177 1.00 93.44 299 LYS A O 1
ATOM 2436 N N . ALA A 1 300 ? -33.317 13.336 12.622 1.00 93.12 300 ALA A N 1
ATOM 2437 C CA . ALA A 1 300 ? -32.881 13.382 14.020 1.00 93.12 300 ALA A CA 1
ATOM 2438 C C . ALA A 1 300 ? -31.349 13.438 14.130 1.00 93.12 300 ALA A C 1
ATOM 2440 O O . ALA A 1 300 ? -30.834 14.294 14.846 1.00 93.12 300 ALA A O 1
ATOM 2441 N N . ALA A 1 301 ? -30.635 12.616 13.354 1.00 92.94 301 ALA A N 1
ATOM 2442 C CA . ALA A 1 301 ? -29.172 12.607 13.318 1.00 92.94 301 ALA A CA 1
ATOM 2443 C C . ALA A 1 301 ? -28.583 13.936 12.818 1.00 92.94 301 ALA A C 1
ATOM 2445 O O . ALA A 1 301 ? -27.727 14.522 13.476 1.00 92.94 301 ALA A O 1
ATOM 2446 N N . LYS A 1 302 ? -29.110 14.475 11.711 1.00 93.88 302 LYS A N 1
ATOM 2447 C CA . LYS A 1 302 ? -28.720 15.787 11.177 1.00 93.88 302 LYS A CA 1
ATOM 2448 C C . LYS A 1 302 ? -28.945 16.913 12.186 1.00 93.88 302 LYS A C 1
ATOM 2450 O O . LYS A 1 302 ? -28.109 17.800 12.322 1.00 93.88 302 LYS A O 1
ATOM 2455 N N . THR A 1 303 ? -30.077 16.889 12.892 1.00 93.19 303 THR A N 1
ATOM 2456 C CA . THR A 1 303 ? -30.396 17.913 13.899 1.00 93.19 303 THR A CA 1
ATOM 2457 C C . THR A 1 303 ? -29.443 17.839 15.090 1.00 93.19 303 THR A C 1
ATOM 2459 O O . THR A 1 303 ? -28.995 18.882 15.556 1.00 93.19 303 THR A O 1
ATOM 2462 N N . ALA A 1 304 ? -29.109 16.633 15.555 1.00 92.19 304 ALA A N 1
ATOM 2463 C CA . ALA A 1 304 ? -28.147 16.430 16.634 1.00 92.19 304 ALA A CA 1
ATOM 2464 C C . ALA A 1 304 ? -26.730 16.882 16.231 1.00 92.19 304 ALA A C 1
ATOM 2466 O O . ALA A 1 304 ? -26.097 17.630 16.967 1.00 92.19 304 ALA A O 1
ATOM 2467 N N . LEU A 1 305 ? -26.271 16.521 15.028 1.00 93.19 305 LEU A N 1
ATOM 2468 C CA . LEU A 1 305 ? -24.925 16.847 14.544 1.00 93.19 305 LEU A CA 1
ATOM 2469 C C . LEU A 1 305 ? -24.710 18.345 14.267 1.00 93.19 305 LEU A C 1
ATOM 2471 O O . LEU A 1 305 ? -23.580 18.824 14.306 1.00 93.19 305 LEU A O 1
ATOM 2475 N N . ASN A 1 306 ? -25.770 19.113 13.989 1.00 90.69 306 ASN A N 1
ATOM 2476 C CA . ASN A 1 306 ? -25.632 20.543 13.695 1.00 90.69 306 ASN A CA 1
ATOM 2477 C C . ASN A 1 306 ? -24.960 21.334 14.831 1.00 90.69 306 ASN A C 1
ATOM 2479 O O . ASN A 1 306 ? -24.265 22.292 14.513 1.00 90.69 306 ASN A O 1
ATOM 2483 N N . TYR A 1 307 ? -25.117 20.925 16.098 1.00 85.44 307 TYR A N 1
ATOM 2484 C CA . TYR A 1 307 ? -24.439 21.558 17.239 1.00 85.44 307 TYR A CA 1
ATOM 2485 C C . TYR A 1 307 ? -22.917 21.372 17.172 1.00 85.44 307 TYR A C 1
ATOM 2487 O O . TYR A 1 307 ? -22.162 22.329 17.331 1.00 85.44 307 TYR A O 1
ATOM 2495 N N . THR A 1 308 ? -22.457 20.165 16.834 1.00 87.62 308 THR A N 1
ATOM 2496 C CA . THR A 1 308 ? -21.036 19.874 16.592 1.00 87.62 308 THR A CA 1
ATOM 2497 C C . THR A 1 308 ? -20.475 20.715 15.439 1.00 87.62 308 THR A C 1
ATOM 2499 O O . THR A 1 308 ? -19.324 21.147 15.479 1.00 87.62 308 THR A O 1
ATOM 2502 N N . LEU A 1 309 ? -21.293 20.972 14.416 1.00 90.19 309 LEU A N 1
ATOM 2503 C CA . LEU A 1 309 ? -20.912 21.653 13.175 1.00 90.19 309 LEU A CA 1
ATOM 2504 C C . LEU A 1 309 ? -21.102 23.180 13.215 1.00 90.19 309 LEU A C 1
ATOM 2506 O O . LEU A 1 309 ? -21.021 23.836 12.171 1.00 90.19 309 LEU A O 1
ATOM 2510 N N . GLU A 1 310 ? -21.379 23.761 14.383 1.00 90.88 310 GLU A N 1
ATOM 2511 C CA . GLU A 1 310 ? -21.444 25.212 14.536 1.00 90.88 310 GLU A CA 1
ATOM 2512 C C . GLU A 1 310 ? -20.071 25.853 14.293 1.00 90.88 310 GLU A C 1
ATOM 2514 O O . GLU A 1 310 ? -19.036 25.373 14.756 1.00 90.88 310 GLU A O 1
ATOM 2519 N N . THR A 1 311 ? -20.052 26.990 13.592 1.00 89.38 311 THR A N 1
ATOM 2520 C CA . THR A 1 311 ? -18.820 27.718 13.237 1.00 89.38 311 THR A CA 1
ATOM 2521 C C . THR A 1 311 ? -17.969 28.072 14.461 1.00 89.38 311 THR A C 1
ATOM 2523 O O . THR A 1 311 ? -16.742 28.098 14.363 1.00 89.38 311 THR A O 1
ATOM 2526 N N . THR A 1 312 ? -18.608 28.342 15.601 1.00 91.44 312 THR A N 1
ATOM 2527 C CA . THR A 1 312 ? -17.974 28.596 16.903 1.00 91.44 312 THR A CA 1
ATOM 2528 C C . THR A 1 312 ? -17.255 27.360 17.433 1.00 91.44 312 THR A C 1
ATOM 2530 O O . THR A 1 312 ? -16.070 27.462 17.742 1.00 91.44 312 THR A O 1
ATOM 2533 N N . ASN A 1 313 ? -17.920 26.201 17.461 1.00 90.62 313 ASN A N 1
ATOM 2534 C CA . ASN A 1 313 ? -17.316 24.946 17.913 1.00 90.62 313 ASN A CA 1
ATOM 2535 C C . ASN A 1 313 ? -16.178 24.505 16.983 1.00 90.62 313 ASN A C 1
ATOM 2537 O O . ASN A 1 313 ? -15.095 24.172 17.454 1.00 90.62 313 ASN A O 1
ATOM 2541 N N . ILE A 1 314 ? -16.369 24.586 15.658 1.00 92.75 314 ILE A N 1
ATOM 2542 C CA . ILE A 1 314 ? -15.316 24.263 14.678 1.00 92.75 314 ILE A CA 1
ATOM 2543 C C . ILE A 1 314 ? -14.070 25.118 14.933 1.00 92.75 314 ILE A C 1
ATOM 2545 O O . ILE A 1 314 ? -12.960 24.588 14.982 1.00 92.75 314 ILE A O 1
ATOM 2549 N N . ARG A 1 315 ? -14.249 26.430 15.137 1.00 93.69 315 ARG A N 1
ATOM 2550 C CA . ARG A 1 315 ? -13.147 27.351 15.434 1.00 93.69 315 ARG A CA 1
ATOM 2551 C C . ARG A 1 315 ? -12.467 27.023 16.761 1.00 93.69 315 ARG A C 1
ATOM 2553 O O . ARG A 1 315 ? -11.242 27.072 16.835 1.00 93.69 315 ARG A O 1
ATOM 2560 N N . GLU A 1 316 ? -13.240 26.703 17.795 1.00 93.25 316 GLU A N 1
ATOM 2561 C CA . GLU A 1 316 ? -12.715 26.330 19.109 1.00 93.25 316 GLU A CA 1
ATOM 2562 C C . GLU A 1 316 ? -11.866 25.055 19.034 1.00 93.25 316 GLU A C 1
ATOM 2564 O O . GLU A 1 316 ? -10.713 25.067 19.470 1.00 93.25 316 GLU A O 1
ATOM 2569 N N . GLN A 1 317 ? -12.383 23.985 18.417 1.00 91.69 317 GLN A N 1
ATOM 2570 C CA . GLN A 1 317 ? -11.644 22.728 18.283 1.00 91.69 317 GLN A CA 1
ATOM 2571 C C . GLN A 1 317 ? -10.407 22.896 17.397 1.00 91.69 317 GLN A C 1
ATOM 2573 O O . GLN A 1 317 ? -9.307 22.505 17.789 1.00 91.69 317 GLN A O 1
ATOM 2578 N N . ALA A 1 318 ? -10.542 23.544 16.236 1.00 93.44 318 ALA A N 1
ATOM 2579 C CA . ALA A 1 318 ? -9.413 23.792 15.343 1.00 93.44 318 ALA A CA 1
ATOM 2580 C C . ALA A 1 318 ? -8.321 24.635 16.030 1.00 93.44 318 ALA A C 1
ATOM 2582 O O . ALA A 1 318 ? -7.142 24.276 15.985 1.00 93.44 318 ALA A O 1
ATOM 2583 N N . GLY A 1 319 ? -8.710 25.697 16.744 1.00 93.94 319 GLY A N 1
ATOM 2584 C CA . GLY A 1 319 ? -7.795 26.534 17.520 1.00 93.94 319 GLY A CA 1
ATOM 2585 C C . GLY A 1 319 ? -7.112 25.782 18.668 1.00 93.94 319 GLY A C 1
ATOM 2586 O O . GLY A 1 319 ? -5.910 25.946 18.890 1.00 93.94 319 GLY A O 1
ATOM 2587 N N . ARG A 1 320 ? -7.839 24.895 19.359 1.00 92.88 320 ARG A N 1
ATOM 2588 C CA . ARG A 1 320 ? -7.289 24.017 20.404 1.00 92.88 320 ARG A CA 1
ATOM 2589 C C . ARG A 1 320 ? -6.198 23.100 19.854 1.00 92.88 320 ARG A C 1
ATOM 2591 O O . ARG A 1 320 ? -5.135 22.980 20.471 1.00 92.88 32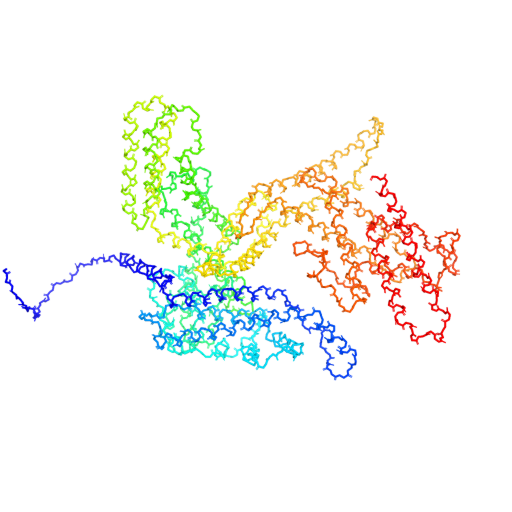0 ARG A O 1
ATOM 2598 N N . TYR A 1 321 ? -6.428 22.463 18.706 1.00 92.50 321 TYR A N 1
ATOM 2599 C CA . TYR A 1 321 ? -5.427 21.594 18.086 1.00 92.50 321 TYR A CA 1
ATOM 2600 C C . TYR A 1 321 ? -4.244 22.379 17.511 1.00 92.50 321 TYR A C 1
ATOM 2602 O O . TYR A 1 321 ? -3.113 21.910 17.634 1.00 92.50 321 TYR A O 1
ATOM 2610 N N . ALA A 1 322 ? -4.454 23.599 17.002 1.00 93.31 322 ALA A N 1
ATOM 2611 C CA . ALA A 1 322 ? -3.358 24.492 16.612 1.00 93.31 322 ALA A CA 1
ATOM 2612 C C . ALA A 1 322 ? -2.420 24.788 17.793 1.00 93.31 322 ALA A C 1
ATOM 2614 O O . ALA A 1 322 ? -1.210 24.574 17.698 1.00 93.31 322 ALA A O 1
ATOM 2615 N N . ALA A 1 323 ? -2.984 25.223 18.926 1.00 93.56 323 ALA A N 1
ATOM 2616 C CA . ALA A 1 323 ? -2.223 25.508 20.142 1.00 93.56 323 ALA A CA 1
ATOM 2617 C C . ALA A 1 323 ? -1.526 24.253 20.693 1.00 93.56 323 ALA A C 1
ATOM 2619 O O . ALA A 1 323 ? -0.386 24.316 21.153 1.00 93.56 323 ALA A O 1
ATOM 2620 N N . SER A 1 324 ? -2.188 23.095 20.600 1.00 91.94 324 SER A N 1
ATOM 2621 C CA . SER A 1 324 ? -1.618 21.811 21.020 1.00 91.94 324 SER A CA 1
ATOM 2622 C C . SER A 1 324 ? -0.395 21.440 20.180 1.00 91.94 324 SER A C 1
ATOM 2624 O O . SER A 1 324 ? 0.643 21.109 20.742 1.00 91.94 324 SER A O 1
ATOM 2626 N N . VAL A 1 325 ? -0.465 21.547 18.848 1.00 93.00 325 VAL A N 1
ATOM 2627 C CA . VAL A 1 325 ? 0.683 21.267 17.964 1.00 93.00 325 VAL A CA 1
ATOM 2628 C C . VAL A 1 325 ? 1.844 22.228 18.232 1.00 93.00 325 VAL A C 1
ATOM 2630 O O . VAL A 1 325 ? 2.998 21.795 18.276 1.00 93.00 325 VAL A O 1
ATOM 2633 N N . GLU A 1 326 ? 1.552 23.513 18.449 1.00 93.25 326 GLU A N 1
ATOM 2634 C CA . GLU A 1 326 ? 2.557 24.534 18.767 1.00 93.25 326 GLU A CA 1
ATOM 2635 C C . GLU A 1 326 ? 3.290 24.230 20.087 1.00 93.25 326 GLU A C 1
ATOM 2637 O O . GLU A 1 326 ? 4.511 24.378 20.162 1.00 93.25 326 GLU A O 1
ATOM 2642 N N . ALA A 1 327 ? 2.576 23.718 21.095 1.00 93.31 327 ALA A N 1
ATOM 2643 C CA . ALA A 1 327 ? 3.148 23.330 22.383 1.00 93.31 327 ALA A CA 1
ATOM 2644 C C . ALA A 1 327 ? 3.867 21.967 22.364 1.00 93.31 327 ALA A C 1
ATOM 2646 O O . ALA A 1 327 ? 4.928 21.827 22.975 1.00 93.31 327 ALA A O 1
ATOM 2647 N N . LEU A 1 328 ? 3.310 20.958 21.686 1.00 92.00 328 LEU A N 1
ATOM 2648 C CA . LEU A 1 328 ? 3.806 19.575 21.710 1.00 92.00 328 LEU A CA 1
ATOM 2649 C C . LEU A 1 328 ? 5.079 19.394 20.883 1.00 92.00 328 LEU A C 1
ATOM 2651 O O . LEU A 1 328 ? 5.994 18.691 21.307 1.00 92.00 328 LEU A O 1
ATOM 2655 N N . ARG A 1 329 ? 5.188 20.062 19.731 1.00 91.75 329 ARG A N 1
ATOM 2656 C CA . ARG A 1 329 ? 6.349 19.937 18.840 1.00 91.75 329 ARG A CA 1
ATOM 2657 C C . ARG A 1 329 ? 7.700 20.172 19.543 1.00 91.75 329 ARG A C 1
ATOM 2659 O O . ARG A 1 329 ? 8.553 19.289 19.454 1.00 91.75 329 ARG A O 1
ATOM 2666 N N . PRO A 1 330 ? 7.941 21.297 20.247 1.00 92.12 330 PRO A N 1
ATOM 2667 C CA . PRO A 1 330 ? 9.213 21.501 20.940 1.00 92.12 330 PRO A CA 1
ATOM 2668 C C . PRO A 1 330 ? 9.423 20.510 22.093 1.00 92.12 330 PRO A C 1
ATOM 2670 O O . PRO A 1 330 ? 10.564 20.131 22.353 1.00 92.12 330 PRO A O 1
ATOM 2673 N N . GLN A 1 331 ? 8.350 20.055 22.753 1.00 90.06 331 GLN A N 1
ATOM 2674 C CA . GLN A 1 331 ? 8.438 19.071 23.836 1.00 90.06 331 GLN A CA 1
ATOM 2675 C C . GLN A 1 331 ? 8.933 17.719 23.319 1.00 90.06 331 GLN A C 1
ATOM 2677 O O . GLN A 1 331 ? 9.916 17.198 23.841 1.00 90.06 331 GLN A O 1
ATOM 2682 N N . VAL A 1 332 ? 8.321 17.181 22.259 1.00 90.00 332 VAL A N 1
ATOM 2683 C CA . VAL A 1 332 ? 8.744 15.897 21.676 1.00 90.00 332 VAL A CA 1
ATOM 2684 C C . VAL A 1 332 ? 10.165 16.003 21.125 1.00 90.00 332 VAL A C 1
ATOM 2686 O O . VAL A 1 332 ? 10.994 15.133 21.374 1.00 90.00 332 VAL A O 1
ATOM 2689 N N . GLN A 1 333 ? 10.504 17.110 20.459 1.00 89.12 333 GLN A N 1
ATOM 2690 C CA . GLN A 1 333 ? 11.865 17.331 19.966 1.00 89.12 333 GLN A CA 1
ATOM 2691 C C . GLN A 1 333 ? 12.900 17.414 21.090 1.00 89.12 333 GLN A C 1
ATOM 2693 O O . GLN A 1 333 ? 14.018 16.940 20.917 1.00 89.12 333 GLN A O 1
ATOM 2698 N N . GLN A 1 334 ? 12.552 17.994 22.242 1.00 87.62 334 GLN A N 1
ATOM 2699 C CA . GLN A 1 334 ? 13.414 17.999 23.422 1.00 87.62 334 GLN A CA 1
ATOM 2700 C C . GLN A 1 334 ? 13.597 16.592 23.990 1.00 87.62 334 GLN A C 1
ATOM 2702 O O . GLN A 1 334 ? 14.716 16.236 24.354 1.00 87.62 334 GLN A O 1
ATOM 2707 N N . VAL A 1 335 ? 12.525 15.800 24.037 1.00 84.12 335 VAL A N 1
ATOM 2708 C CA . VAL A 1 335 ? 12.567 14.409 24.496 1.00 84.12 335 VAL A CA 1
ATOM 2709 C C . VAL A 1 335 ? 13.456 13.556 23.587 1.00 84.12 335 VAL A C 1
ATOM 2711 O O . VAL A 1 335 ? 14.231 12.742 24.077 1.00 84.12 335 VAL A O 1
ATOM 2714 N N . LEU A 1 336 ? 13.415 13.792 22.276 1.00 85.19 336 LEU A N 1
ATOM 2715 C CA . LEU A 1 336 ? 14.244 13.095 21.289 1.00 85.19 336 LEU A CA 1
ATOM 2716 C C . LEU A 1 336 ? 15.691 13.601 21.199 1.00 85.19 336 LEU A C 1
ATOM 2718 O O . LEU A 1 336 ? 16.475 13.047 20.426 1.00 85.19 336 LEU A O 1
ATOM 2722 N N . LYS A 1 337 ? 16.082 14.636 21.957 1.00 84.50 337 LYS A N 1
ATOM 2723 C CA . LYS A 1 337 ? 17.492 15.045 22.006 1.00 84.50 337 LYS A CA 1
ATOM 2724 C C . LYS A 1 337 ? 18.337 13.925 22.601 1.00 84.50 337 LYS A C 1
ATOM 2726 O O . LYS A 1 337 ? 17.966 13.285 23.589 1.00 84.50 337 LYS A O 1
ATOM 2731 N N . GLU A 1 338 ? 19.505 13.729 22.002 1.00 70.94 338 GLU A N 1
ATOM 2732 C CA . GLU A 1 338 ? 20.452 12.702 22.412 1.00 70.94 338 GLU A CA 1
ATOM 2733 C C . GLU A 1 338 ? 20.767 12.811 23.913 1.00 70.94 338 GLU A C 1
ATOM 2735 O O . GLU A 1 338 ? 21.042 13.889 24.443 1.00 70.94 338 GLU A O 1
ATOM 2740 N N . GLY A 1 339 ? 20.657 11.685 24.622 1.00 64.19 339 GLY A N 1
ATOM 2741 C CA . GLY A 1 339 ? 20.910 11.609 26.061 1.00 64.19 339 GLY A CA 1
ATOM 2742 C C . GLY A 1 339 ? 19.765 12.053 26.984 1.00 64.19 339 GLY A C 1
ATOM 2743 O O . GLY A 1 339 ? 19.959 11.982 28.200 1.00 64.19 339 GLY A O 1
ATOM 2744 N N . PHE A 1 340 ? 18.596 12.471 26.475 1.00 71.38 340 PHE A N 1
ATOM 2745 C CA . PHE A 1 340 ? 17.429 12.796 27.316 1.00 71.38 340 PHE A CA 1
ATOM 2746 C C . PHE A 1 340 ? 16.644 11.544 27.738 1.00 71.38 340 PHE A C 1
ATOM 2748 O O . PHE A 1 340 ? 16.393 11.337 28.923 1.00 71.38 340 PHE A O 1
ATOM 2755 N N . LEU A 1 341 ? 16.330 10.652 26.793 1.00 67.94 341 LEU A N 1
ATOM 2756 C CA . LEU A 1 341 ? 15.680 9.361 27.056 1.00 67.94 341 LEU A CA 1
ATOM 2757 C C . LEU A 1 341 ? 16.669 8.330 27.636 1.00 67.94 341 LEU A C 1
ATOM 2759 O O . LEU A 1 341 ? 16.850 7.248 27.082 1.00 67.94 341 LEU A O 1
ATOM 2763 N N . ARG A 1 342 ? 17.354 8.639 28.742 1.00 67.75 342 ARG A N 1
ATOM 2764 C CA . ARG A 1 342 ? 18.098 7.635 29.529 1.00 67.75 342 ARG A CA 1
ATOM 2765 C C . ARG A 1 342 ? 17.123 6.838 30.392 1.00 67.75 342 ARG A C 1
ATOM 2767 O O . ARG A 1 342 ? 16.140 7.402 30.853 1.00 67.75 342 ARG A O 1
ATOM 2774 N N . GLU A 1 343 ? 17.394 5.550 30.612 1.00 60.88 343 GLU A N 1
ATOM 2775 C CA . GLU A 1 343 ? 16.490 4.644 31.353 1.00 60.88 343 GLU A CA 1
ATOM 2776 C C . GLU A 1 343 ? 16.050 5.231 32.704 1.00 60.88 343 GLU A C 1
ATOM 2778 O O . GLU A 1 343 ? 14.869 5.233 33.020 1.00 60.88 343 GLU A O 1
ATOM 2783 N N . GLU A 1 344 ? 16.978 5.827 33.454 1.00 64.12 344 GLU A N 1
ATOM 2784 C CA . GLU A 1 344 ? 16.704 6.453 34.756 1.00 64.12 344 GLU A CA 1
ATOM 2785 C C . GLU A 1 344 ? 15.715 7.630 34.647 1.00 64.12 344 GLU A C 1
ATOM 2787 O O . GLU A 1 344 ? 14.723 7.680 35.369 1.00 64.12 344 GLU A O 1
ATOM 2792 N N . ILE A 1 345 ? 15.927 8.526 33.677 1.00 66.25 345 ILE A N 1
ATOM 2793 C CA . ILE A 1 345 ? 15.085 9.713 33.447 1.00 66.25 345 ILE A CA 1
ATOM 2794 C C . ILE A 1 345 ? 13.700 9.314 32.931 1.00 66.25 345 ILE A C 1
ATOM 2796 O O . ILE A 1 345 ? 12.704 9.941 33.298 1.00 66.25 345 ILE A O 1
ATOM 2800 N N . VAL A 1 346 ? 13.640 8.290 32.073 1.00 66.31 346 VAL A N 1
ATOM 2801 C CA . VAL A 1 346 ? 12.384 7.755 31.540 1.00 66.31 346 VAL A CA 1
ATOM 2802 C C . VAL A 1 346 ? 11.532 7.237 32.686 1.00 66.31 346 VAL A C 1
ATOM 2804 O O . VAL A 1 346 ? 10.413 7.716 32.841 1.00 66.31 346 VAL A O 1
ATOM 2807 N N . LEU A 1 347 ? 12.086 6.352 33.522 1.00 64.44 347 LEU A N 1
ATOM 2808 C CA . LEU A 1 347 ? 11.374 5.733 34.640 1.00 64.44 347 LEU A CA 1
ATOM 2809 C C . LEU A 1 347 ? 10.885 6.756 35.678 1.00 64.44 347 LEU A C 1
ATOM 2811 O O . LEU A 1 347 ? 9.793 6.601 36.216 1.00 64.44 347 LEU A O 1
ATOM 2815 N N . ASP A 1 348 ? 11.639 7.832 35.914 1.00 67.44 348 ASP A N 1
ATOM 2816 C CA . ASP A 1 348 ? 11.239 8.898 36.845 1.00 67.44 348 ASP A CA 1
ATOM 2817 C C . ASP A 1 348 ? 10.139 9.822 36.280 1.00 67.44 348 ASP A C 1
ATOM 2819 O O . ASP A 1 348 ? 9.482 10.543 37.031 1.00 67.44 348 ASP A O 1
ATOM 2823 N N . ASN A 1 349 ? 9.911 9.815 34.959 1.00 74.19 349 ASN A N 1
ATOM 2824 C CA . ASN A 1 349 ? 8.979 10.721 34.277 1.00 74.19 349 ASN A CA 1
ATOM 2825 C C . ASN A 1 349 ? 7.887 10.006 33.463 1.00 74.19 349 ASN A C 1
ATOM 2827 O O . ASN A 1 349 ? 7.197 10.673 32.685 1.00 74.19 349 ASN A O 1
ATOM 2831 N N . ILE A 1 350 ? 7.685 8.693 33.644 1.00 72.19 350 ILE A N 1
ATOM 2832 C CA . ILE A 1 350 ? 6.721 7.890 32.867 1.00 72.19 350 ILE A CA 1
ATOM 2833 C C . ILE A 1 350 ? 5.347 8.574 32.733 1.00 72.19 350 ILE A C 1
ATOM 2835 O O . ILE A 1 350 ? 4.902 8.754 31.598 1.00 72.19 350 ILE A O 1
ATOM 2839 N N . PRO A 1 351 ? 4.677 9.052 33.807 1.00 73.50 351 PRO A N 1
ATOM 2840 C CA . PRO A 1 351 ? 3.344 9.647 33.667 1.00 73.50 351 PRO A CA 1
ATOM 2841 C C . PRO A 1 351 ? 3.334 10.895 32.776 1.00 73.50 351 PRO A C 1
ATOM 2843 O O . PRO A 1 351 ? 2.399 11.122 32.010 1.00 73.50 351 PRO A O 1
ATOM 2846 N N . LYS A 1 352 ? 4.389 11.714 32.843 1.00 81.31 352 LYS A N 1
ATOM 2847 C CA . LYS A 1 352 ? 4.530 12.920 32.018 1.00 81.31 352 LYS A CA 1
ATOM 2848 C C . LYS A 1 352 ? 4.802 12.563 30.556 1.00 81.31 352 LYS A C 1
ATOM 2850 O O . LYS A 1 352 ? 4.221 13.175 29.663 1.00 81.31 352 LYS A O 1
ATOM 2855 N N . LEU A 1 353 ? 5.659 11.568 30.323 1.00 82.31 353 LEU A N 1
ATOM 2856 C CA . LEU A 1 353 ? 6.001 11.067 28.992 1.00 82.31 353 LEU A CA 1
ATOM 2857 C C . LEU A 1 353 ? 4.780 10.446 28.300 1.00 82.31 353 LEU A C 1
ATOM 2859 O O . LEU A 1 353 ? 4.482 10.804 27.163 1.00 82.31 353 LEU A O 1
ATOM 2863 N N . LEU A 1 354 ? 4.024 9.605 29.009 1.00 77.50 354 LEU A N 1
ATOM 2864 C CA . LEU A 1 354 ? 2.809 8.975 28.491 1.00 77.50 354 LEU A CA 1
ATOM 2865 C C . LEU A 1 354 ? 1.703 9.996 28.203 1.00 77.50 354 LEU A C 1
ATOM 2867 O O . LEU A 1 354 ? 1.057 9.907 27.163 1.00 77.50 354 LEU A O 1
ATOM 2871 N N . ASN A 1 355 ? 1.517 11.005 29.060 1.00 81.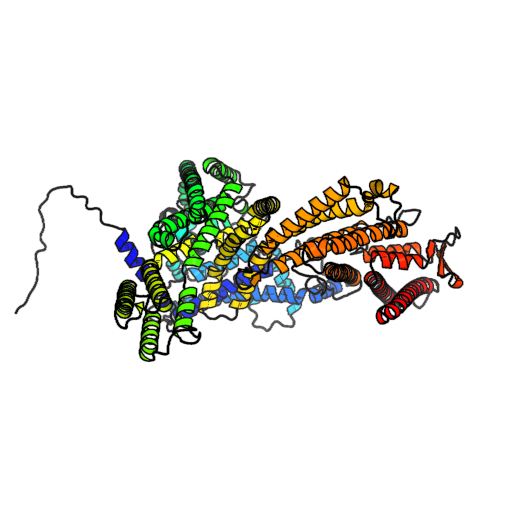94 355 ASN A N 1
ATOM 2872 C CA . ASN A 1 355 ? 0.574 12.095 28.786 1.00 81.94 355 ASN A CA 1
ATOM 2873 C C . ASN A 1 355 ? 0.964 12.899 27.537 1.00 81.94 355 ASN A C 1
ATOM 2875 O O . ASN A 1 355 ? 0.110 13.155 26.693 1.00 81.94 355 ASN A O 1
ATOM 2879 N N . CYS A 1 356 ? 2.246 13.249 27.385 1.00 86.25 356 CYS A N 1
ATOM 2880 C CA . CYS A 1 356 ? 2.738 13.951 26.196 1.00 86.25 356 CYS A CA 1
ATOM 2881 C C . CYS A 1 356 ? 2.483 13.131 24.923 1.00 86.25 356 CYS A C 1
ATOM 2883 O O . CYS A 1 356 ? 1.955 13.648 23.939 1.00 86.25 356 CYS A O 1
ATOM 2885 N N . LEU A 1 357 ? 2.798 11.835 24.961 1.00 85.06 357 LEU A N 1
ATOM 2886 C CA . LEU A 1 357 ? 2.621 10.927 23.834 1.00 85.06 357 LEU A CA 1
ATOM 2887 C C . LEU A 1 357 ? 1.133 10.737 23.489 1.00 85.06 357 LEU A C 1
ATOM 2889 O O . LEU A 1 357 ? 0.759 10.777 22.315 1.00 85.06 357 LEU A O 1
ATOM 2893 N N . ARG A 1 358 ? 0.264 10.623 24.502 1.00 84.94 358 ARG A N 1
ATOM 2894 C CA . ARG A 1 358 ? -1.196 10.597 24.331 1.00 84.94 358 ARG A CA 1
ATOM 2895 C C . ARG A 1 358 ? -1.686 11.858 23.624 1.00 84.94 358 ARG A C 1
ATOM 2897 O O . ARG A 1 358 ? -2.411 11.760 22.638 1.00 84.94 358 ARG A O 1
ATOM 2904 N N . ASP A 1 359 ? -1.286 13.030 24.106 1.00 87.00 359 ASP A N 1
ATOM 2905 C CA . ASP A 1 359 ? -1.735 14.311 23.560 1.00 87.00 359 ASP A CA 1
ATOM 2906 C C . ASP A 1 359 ? -1.237 14.510 22.111 1.00 87.00 359 ASP A C 1
ATOM 2908 O O . ASP A 1 359 ? -1.978 15.029 21.273 1.00 87.00 359 ASP A O 1
ATOM 2912 N N . CYS A 1 360 ? -0.041 14.004 21.775 1.00 91.75 360 CYS A N 1
ATOM 2913 C CA . CYS A 1 360 ? 0.457 13.950 20.396 1.00 91.75 360 CYS A CA 1
ATOM 2914 C C . CYS A 1 360 ? -0.427 13.088 19.493 1.00 91.75 360 CYS A C 1
ATOM 2916 O O . CYS A 1 360 ? -0.894 13.569 18.463 1.00 91.75 360 CYS A O 1
ATOM 2918 N N . ASN A 1 361 ? -0.697 11.840 19.879 1.00 90.56 361 ASN A N 1
ATOM 2919 C CA . ASN A 1 361 ? -1.535 10.930 19.093 1.00 90.56 361 ASN A CA 1
ATOM 2920 C C . ASN A 1 361 ? -2.966 11.468 18.908 1.00 90.56 361 ASN A C 1
ATOM 2922 O O . ASN A 1 361 ? -3.507 11.411 17.804 1.00 90.56 361 ASN A O 1
ATOM 2926 N N . VAL A 1 362 ? -3.553 12.065 19.951 1.00 89.50 362 VAL A N 1
ATOM 2927 C CA . VAL A 1 362 ? -4.877 12.711 19.888 1.00 89.50 362 VAL A CA 1
ATOM 2928 C C . VAL A 1 362 ? -4.886 13.857 18.870 1.00 89.50 362 VAL A C 1
ATOM 2930 O O . VAL A 1 362 ? -5.793 13.934 18.039 1.00 89.50 362 VAL A O 1
ATOM 2933 N N . ALA A 1 363 ? -3.871 14.728 18.896 1.00 91.88 363 ALA A N 1
ATOM 2934 C CA . ALA A 1 363 ? -3.759 15.837 17.950 1.00 91.88 363 ALA A CA 1
ATOM 2935 C C . ALA A 1 363 ? -3.527 15.358 16.511 1.00 91.88 363 ALA A C 1
ATOM 2937 O O . ALA A 1 363 ? -4.174 15.851 15.585 1.00 91.88 363 ALA A O 1
ATOM 2938 N N . ILE A 1 364 ? -2.645 14.370 16.322 1.00 94.69 364 ILE A N 1
ATOM 2939 C CA . ILE A 1 364 ? -2.361 13.783 15.009 1.00 94.69 364 ILE A CA 1
ATOM 2940 C C . ILE A 1 364 ? -3.632 13.165 14.421 1.00 94.69 364 ILE A C 1
ATOM 2942 O O . ILE A 1 364 ? -3.961 13.450 13.270 1.00 94.69 364 ILE A O 1
ATOM 2946 N N . ARG A 1 365 ? -4.372 12.362 15.199 1.00 92.81 365 ARG A N 1
ATOM 2947 C CA . ARG A 1 365 ? -5.608 11.714 14.741 1.00 92.81 365 ARG A CA 1
ATOM 2948 C C . ARG A 1 365 ? -6.638 12.724 14.267 1.00 92.81 365 ARG A C 1
ATOM 2950 O O . ARG A 1 365 ? -7.142 12.596 13.151 1.00 92.81 365 ARG A O 1
ATOM 2957 N N . TRP A 1 366 ? -6.929 13.726 15.096 1.00 93.75 366 TRP A N 1
ATOM 2958 C CA . TRP A 1 366 ? -7.949 14.715 14.766 1.00 93.75 366 TRP A CA 1
ATOM 2959 C C . TRP A 1 366 ? -7.579 15.497 13.504 1.00 93.75 366 TRP A C 1
ATOM 2961 O O . TRP A 1 366 ? -8.398 15.598 12.591 1.00 93.75 366 TRP A O 1
ATOM 2971 N N . LEU A 1 367 ? -6.333 15.978 13.407 1.00 95.00 367 LEU A N 1
ATOM 2972 C CA . LEU A 1 367 ? -5.870 16.751 12.255 1.00 95.00 367 LEU A CA 1
ATOM 2973 C C . LEU A 1 367 ? -5.825 15.912 10.977 1.00 95.00 367 LEU A C 1
ATOM 2975 O O . LEU A 1 367 ? -6.283 16.388 9.942 1.00 95.00 367 LEU A O 1
ATOM 2979 N N . MET A 1 368 ? -5.324 14.673 11.021 1.00 95.06 368 MET A N 1
ATOM 2980 C CA . MET A 1 368 ? -5.290 13.801 9.840 1.00 95.06 368 MET A CA 1
ATOM 2981 C C . MET A 1 368 ? -6.697 13.507 9.313 1.00 95.06 368 MET A C 1
ATOM 2983 O O . MET A 1 368 ? -6.910 13.607 8.110 1.00 95.06 368 MET A O 1
ATOM 2987 N N . LEU A 1 369 ? -7.662 13.200 10.188 1.00 94.31 369 LEU A N 1
ATOM 2988 C CA . LEU A 1 369 ? -9.043 12.928 9.776 1.00 94.31 369 LEU A CA 1
ATOM 2989 C C . LEU A 1 369 ? -9.728 14.180 9.215 1.00 94.31 369 LEU A C 1
ATOM 2991 O O . LEU A 1 369 ? -10.254 14.151 8.106 1.00 94.31 369 LEU A O 1
ATOM 2995 N N . HIS A 1 370 ? -9.688 15.301 9.937 1.00 94.50 370 HIS A N 1
ATOM 2996 C CA . HIS A 1 370 ? -10.454 16.495 9.567 1.00 94.50 370 HIS A CA 1
ATOM 2997 C C . HIS A 1 370 ? -9.833 17.302 8.420 1.00 94.50 370 HIS A C 1
ATOM 2999 O O . HIS A 1 370 ? -10.503 18.186 7.884 1.00 94.50 370 HIS A O 1
ATOM 3005 N N . THR A 1 371 ? -8.603 16.984 8.004 1.00 93.62 371 THR A N 1
ATOM 3006 C CA . THR A 1 371 ? -7.951 17.579 6.821 1.00 93.62 371 THR A CA 1
ATOM 3007 C C . THR A 1 371 ? -7.817 16.617 5.638 1.00 93.62 371 THR A C 1
ATOM 3009 O O . THR A 1 371 ? -7.430 17.057 4.553 1.00 93.62 371 THR A O 1
ATOM 3012 N N . ALA A 1 372 ? -8.191 15.340 5.799 1.00 92.06 372 ALA A N 1
ATOM 3013 C CA . ALA A 1 372 ? -8.132 14.338 4.737 1.00 92.06 372 ALA A CA 1
ATOM 3014 C C . ALA A 1 372 ? -9.009 14.730 3.543 1.00 92.06 372 ALA A C 1
ATOM 3016 O O . ALA A 1 372 ? -10.205 14.970 3.687 1.00 92.06 372 ALA A O 1
ATOM 3017 N N . GLU A 1 373 ? -8.437 14.750 2.338 1.00 87.44 373 GLU A N 1
ATOM 3018 C CA . GLU A 1 373 ? -9.192 15.092 1.128 1.00 87.44 373 GLU A CA 1
ATOM 3019 C C . GLU A 1 373 ? -10.286 14.072 0.813 1.00 87.44 373 GLU A C 1
ATOM 3021 O O . GLU A 1 373 ? -11.378 14.463 0.414 1.00 87.44 373 GLU A O 1
ATOM 3026 N N . SER A 1 374 ? -10.027 12.789 1.084 1.00 84.50 374 SER A N 1
ATOM 3027 C CA . SER A 1 374 ? -10.979 11.691 0.882 1.00 84.50 374 SER A CA 1
ATOM 3028 C C . SER A 1 374 ? -12.258 11.815 1.716 1.00 84.50 374 SER A C 1
ATOM 3030 O O . SER A 1 374 ? -13.247 11.164 1.405 1.00 84.50 374 SER A O 1
ATOM 3032 N N . ALA A 1 375 ? -12.257 12.632 2.773 1.00 86.19 375 ALA A N 1
ATOM 3033 C CA . ALA A 1 375 ? -13.410 12.832 3.645 1.00 86.19 375 ALA A CA 1
ATOM 3034 C C . ALA A 1 375 ? -14.352 13.964 3.191 1.00 86.19 375 ALA A C 1
ATOM 3036 O O . ALA A 1 375 ? -15.358 14.214 3.854 1.00 86.19 375 ALA A O 1
ATOM 3037 N N . TYR A 1 376 ? -14.041 14.695 2.117 1.00 87.75 376 TYR A N 1
ATOM 3038 C CA . TYR A 1 376 ? -14.862 15.824 1.673 1.00 87.75 376 TYR A CA 1
ATOM 3039 C C . TYR A 1 376 ? -15.108 15.763 0.167 1.00 87.75 376 TYR A C 1
ATOM 3041 O O . TYR A 1 376 ? -14.175 15.924 -0.618 1.00 87.75 376 TYR A O 1
ATOM 3049 N N . ASP A 1 377 ? -16.373 15.626 -0.242 1.00 83.38 377 ASP A N 1
ATOM 3050 C CA . ASP A 1 377 ? -16.752 15.747 -1.652 1.00 83.38 377 ASP A CA 1
ATOM 3051 C C . ASP A 1 377 ? -16.448 17.170 -2.172 1.00 83.38 377 ASP A C 1
ATOM 3053 O O . ASP A 1 377 ? -17.043 18.148 -1.690 1.00 83.38 377 ASP A O 1
ATOM 3057 N N . PRO A 1 378 ? -15.556 17.326 -3.173 1.00 79.06 378 PRO A N 1
ATOM 3058 C CA . PRO A 1 378 ? -15.210 18.631 -3.731 1.00 79.06 378 PRO A CA 1
ATOM 3059 C C . PRO A 1 378 ? -16.398 19.331 -4.406 1.00 79.06 378 PRO A C 1
ATOM 3061 O O . PRO A 1 378 ? -16.374 20.553 -4.573 1.00 79.06 378 PRO A O 1
ATOM 3064 N N . ASN A 1 379 ? -17.460 18.609 -4.770 1.00 83.06 379 ASN A N 1
ATOM 3065 C CA . ASN A 1 379 ? -18.646 19.206 -5.380 1.00 83.06 379 ASN A CA 1
ATOM 3066 C C . ASN A 1 379 ? -19.561 19.877 -4.341 1.00 83.06 379 ASN A C 1
ATOM 3068 O O . ASN A 1 379 ? -20.274 20.834 -4.662 1.00 83.06 379 ASN A O 1
ATOM 3072 N N . ASN A 1 380 ? -19.486 19.477 -3.069 1.00 85.50 380 ASN A N 1
ATOM 3073 C CA . ASN A 1 380 ? -20.321 20.023 -2.008 1.00 85.50 380 ASN A CA 1
ATOM 3074 C C . ASN A 1 380 ? -19.718 21.310 -1.409 1.00 85.50 380 ASN A C 1
ATOM 3076 O O . ASN A 1 380 ? -18.692 21.311 -0.726 1.00 85.50 380 ASN A O 1
ATOM 3080 N N . LYS A 1 381 ? -20.377 22.453 -1.648 1.00 88.38 381 LYS A N 1
ATOM 3081 C CA . LYS A 1 381 ? -19.907 23.773 -1.185 1.00 88.38 381 LYS A CA 1
ATOM 3082 C C . LYS A 1 381 ? -19.811 23.881 0.343 1.00 88.38 381 LYS A C 1
ATOM 3084 O O . LYS A 1 381 ? -18.873 24.502 0.831 1.00 88.38 381 LYS A O 1
ATOM 3089 N N . ARG A 1 382 ? -20.752 23.294 1.095 1.00 89.12 382 ARG A N 1
ATOM 3090 C CA . ARG A 1 382 ? -20.771 23.379 2.568 1.00 89.12 382 ARG A CA 1
ATOM 3091 C C . ARG A 1 382 ? -19.619 22.582 3.180 1.00 89.12 382 ARG A C 1
ATOM 3093 O O . ARG A 1 382 ? -18.944 23.085 4.072 1.00 89.12 382 ARG A O 1
ATOM 3100 N N . LEU A 1 383 ? -19.365 21.381 2.658 1.00 87.88 383 LEU A N 1
ATOM 3101 C CA . LEU A 1 383 ? -18.244 20.536 3.079 1.00 87.88 383 LEU A CA 1
ATOM 3102 C C . LEU A 1 383 ? -16.897 21.219 2.834 1.00 87.88 383 LEU A C 1
ATOM 3104 O O . LEU A 1 383 ? -16.063 21.260 3.736 1.00 87.88 383 LEU A O 1
ATOM 3108 N N . ARG A 1 384 ? -16.720 21.836 1.658 1.00 89.75 384 ARG A N 1
ATOM 3109 C CA . ARG A 1 384 ? -15.522 22.634 1.358 1.00 89.75 384 ARG A CA 1
ATOM 3110 C C . ARG A 1 384 ? -15.332 23.796 2.326 1.00 89.75 384 ARG A C 1
ATOM 3112 O O . ARG A 1 384 ? -14.249 23.942 2.866 1.00 89.75 384 ARG A O 1
ATOM 3119 N N . GLN A 1 385 ? -16.383 24.566 2.609 1.00 91.69 385 GLN A N 1
ATOM 3120 C CA . GLN A 1 385 ? -16.300 25.686 3.554 1.00 91.69 385 GLN A CA 1
ATOM 3121 C C . GLN A 1 385 ? -15.872 25.245 4.958 1.00 91.69 385 GLN A C 1
ATOM 3123 O O . GLN A 1 385 ? -15.070 25.927 5.588 1.00 91.69 385 GLN A O 1
ATOM 3128 N N . ILE A 1 386 ? -16.377 24.105 5.439 1.00 91.62 386 ILE A N 1
ATOM 3129 C CA . ILE A 1 386 ? -15.974 23.552 6.738 1.00 91.62 386 ILE A CA 1
ATOM 3130 C C . ILE A 1 386 ? -14.521 23.087 6.701 1.00 91.62 386 ILE A C 1
ATOM 3132 O O . ILE A 1 386 ? -13.767 23.415 7.611 1.00 91.62 386 ILE A O 1
ATOM 3136 N N . LYS A 1 387 ? -14.106 22.380 5.644 1.00 92.94 387 LYS A N 1
ATOM 3137 C CA . LYS A 1 387 ? -12.708 21.969 5.462 1.00 92.94 387 LYS A CA 1
ATOM 3138 C C . LYS A 1 387 ? -11.772 23.182 5.443 1.00 92.94 387 LYS A C 1
ATOM 3140 O O . LYS A 1 387 ? -10.780 23.194 6.165 1.00 92.94 387 LYS A O 1
ATOM 3145 N N . ASP A 1 388 ? -12.106 24.212 4.669 1.00 93.25 388 ASP A N 1
ATOM 3146 C CA . ASP A 1 388 ? -11.324 25.447 4.561 1.00 93.25 388 ASP A CA 1
ATOM 3147 C C . ASP A 1 388 ? -11.252 26.177 5.909 1.00 93.25 388 ASP A C 1
ATOM 3149 O O . ASP A 1 388 ? -10.186 26.660 6.297 1.00 93.25 388 ASP A O 1
ATOM 3153 N N . GLN A 1 389 ? -12.359 26.204 6.662 1.00 93.75 389 GLN A N 1
ATOM 3154 C CA . GLN A 1 389 ? -12.376 26.743 8.018 1.00 93.75 389 GLN A CA 1
ATOM 3155 C C . GLN A 1 389 ? -11.452 25.945 8.945 1.00 93.75 389 GLN A C 1
ATOM 3157 O O . GLN A 1 389 ? -10.641 26.550 9.640 1.00 93.75 389 GLN A O 1
ATOM 3162 N N . VAL A 1 390 ? -11.527 24.610 8.939 1.00 94.62 390 VAL A N 1
ATOM 3163 C CA . VAL A 1 390 ? -10.643 23.750 9.742 1.00 94.62 390 VAL A CA 1
ATOM 3164 C C . VAL A 1 390 ? -9.181 24.008 9.391 1.00 94.62 390 VAL A C 1
ATOM 3166 O O . VAL A 1 390 ? -8.374 24.209 10.293 1.00 94.62 390 VAL A O 1
ATOM 3169 N N . ILE A 1 391 ? -8.826 24.044 8.104 1.00 94.31 391 ILE A N 1
ATOM 3170 C CA . ILE A 1 391 ? -7.450 24.290 7.642 1.00 94.31 391 ILE A CA 1
ATOM 3171 C C . ILE A 1 391 ? -6.952 25.661 8.116 1.00 94.31 391 ILE A C 1
ATOM 3173 O O . ILE A 1 391 ? -5.841 25.762 8.639 1.00 94.31 391 ILE A O 1
ATOM 3177 N N . SER A 1 392 ? -7.781 26.698 7.970 1.00 94.75 392 SER A N 1
ATOM 3178 C CA . SER A 1 392 ? -7.462 28.065 8.387 1.00 94.75 392 SER A CA 1
ATOM 3179 C C . SER A 1 392 ? -7.304 28.181 9.906 1.00 94.75 392 SER A C 1
ATOM 3181 O O . SER A 1 392 ? -6.251 28.595 10.393 1.00 94.75 392 SER A O 1
ATOM 3183 N N . ASP A 1 393 ? -8.329 27.786 10.663 1.00 94.31 393 ASP A N 1
ATOM 3184 C CA . ASP A 1 393 ? -8.395 27.974 12.116 1.00 94.31 393 ASP A CA 1
ATOM 3185 C C . ASP A 1 393 ? -7.391 27.064 12.855 1.00 94.31 393 ASP A C 1
ATOM 3187 O O . ASP A 1 393 ? -6.871 27.446 13.904 1.00 94.31 393 ASP A O 1
ATOM 3191 N N . SER A 1 394 ? -7.041 25.900 12.284 1.00 93.38 394 SER A N 1
ATOM 3192 C CA . SER A 1 394 ? -6.000 25.010 12.830 1.00 93.38 394 SER A CA 1
ATOM 3193 C C . SER A 1 394 ? -4.569 25.397 12.435 1.00 93.38 394 SER A C 1
ATOM 3195 O O . SER A 1 394 ? -3.616 24.771 12.905 1.00 93.38 394 SER A O 1
ATOM 3197 N N . LYS A 1 395 ? -4.396 26.416 11.574 1.00 93.62 395 LYS A N 1
ATOM 3198 C CA . LYS A 1 395 ? -3.108 26.784 10.954 1.00 93.62 395 LYS A CA 1
ATOM 3199 C C . LYS A 1 395 ? -2.409 25.569 10.330 1.00 93.62 395 LYS A C 1
ATOM 3201 O O . LYS A 1 395 ? -1.201 25.375 10.491 1.00 93.62 395 LYS A O 1
ATOM 3206 N N . TYR A 1 396 ? -3.188 24.724 9.659 1.00 93.94 396 TYR A N 1
ATOM 3207 C CA . TYR A 1 396 ? -2.724 23.429 9.188 1.00 93.94 396 TYR A CA 1
ATOM 3208 C C . TYR A 1 396 ? -1.523 23.562 8.248 1.00 93.94 396 TYR A C 1
ATOM 3210 O O . TYR A 1 396 ? -1.538 24.313 7.272 1.00 93.94 396 TYR A O 1
ATOM 3218 N N . ASN A 1 397 ? -0.484 22.776 8.524 1.00 94.00 397 ASN A N 1
ATOM 3219 C CA . ASN A 1 397 ? 0.657 22.622 7.640 1.00 94.00 397 ASN A CA 1
ATOM 3220 C C . ASN A 1 397 ? 1.035 21.136 7.570 1.00 94.00 397 ASN A C 1
ATOM 3222 O O . ASN A 1 397 ? 1.455 20.571 8.588 1.00 94.00 397 ASN A O 1
ATOM 3226 N N . PRO A 1 398 ? 0.950 20.503 6.387 1.00 93.62 398 PRO A N 1
ATOM 3227 C CA . PRO A 1 398 ? 1.173 19.068 6.258 1.00 93.62 398 PRO A CA 1
ATOM 3228 C C . PRO A 1 398 ? 2.615 18.668 6.599 1.00 93.62 398 PRO A C 1
ATOM 3230 O O . PRO A 1 398 ? 2.830 17.597 7.156 1.00 93.62 398 PRO A O 1
ATOM 3233 N N . LYS A 1 399 ? 3.612 19.540 6.369 1.00 93.75 399 LYS A N 1
ATOM 3234 C CA . LYS A 1 399 ? 5.011 19.272 6.751 1.00 93.75 399 LYS A CA 1
ATOM 3235 C C . LYS A 1 399 ? 5.202 19.300 8.269 1.00 93.75 399 LYS A C 1
ATOM 3237 O O . LYS A 1 399 ? 5.956 18.492 8.801 1.00 93.75 399 LYS A O 1
ATOM 3242 N N . ILE A 1 400 ? 4.512 20.204 8.971 1.00 94.25 400 ILE A N 1
ATOM 3243 C CA . ILE A 1 400 ? 4.568 20.286 10.441 1.00 94.25 400 ILE A CA 1
ATOM 3244 C C . ILE A 1 400 ? 3.867 19.080 11.069 1.00 94.25 400 ILE A C 1
ATOM 3246 O O . ILE A 1 400 ? 4.426 18.469 11.976 1.00 94.25 400 ILE A O 1
ATOM 3250 N N . LEU A 1 401 ? 2.682 18.711 10.572 1.00 94.81 401 LEU A N 1
ATOM 3251 C CA . LEU A 1 401 ? 1.962 17.534 11.057 1.00 94.81 401 LEU A CA 1
ATOM 3252 C C . LEU A 1 401 ? 2.752 16.246 10.798 1.00 94.81 401 LEU A C 1
ATOM 3254 O O . LEU A 1 401 ? 2.873 15.413 11.693 1.00 94.81 401 LEU A O 1
ATOM 3258 N N . PHE A 1 402 ? 3.344 16.111 9.609 1.00 94.19 402 PHE A N 1
ATOM 3259 C CA . PHE A 1 402 ? 4.222 14.989 9.289 1.00 94.19 402 PHE A CA 1
ATOM 3260 C C . PHE A 1 402 ? 5.424 14.911 10.237 1.00 94.19 402 PHE A C 1
ATOM 3262 O O . PHE A 1 402 ? 5.727 13.837 10.747 1.00 94.19 402 PHE A O 1
ATOM 3269 N N . GLN A 1 403 ? 6.078 16.042 10.523 1.00 93.56 403 GLN A N 1
ATOM 3270 C CA . GLN A 1 403 ? 7.182 16.079 11.480 1.00 93.56 403 GLN A CA 1
ATOM 3271 C C . GLN A 1 403 ? 6.728 15.650 12.883 1.00 93.56 403 GLN A C 1
ATOM 3273 O O . GLN A 1 403 ? 7.429 14.880 13.530 1.00 93.56 403 GLN A O 1
ATOM 3278 N N . LEU A 1 404 ? 5.551 16.098 13.337 1.00 94.75 404 LEU A N 1
ATOM 3279 C CA . LEU A 1 404 ? 4.992 15.676 14.622 1.00 94.75 404 LEU A CA 1
ATOM 3280 C C . LEU A 1 404 ? 4.704 14.167 14.645 1.00 94.75 404 LEU A C 1
ATOM 3282 O O . LEU A 1 404 ? 5.049 13.514 15.625 1.00 94.75 404 LEU A O 1
ATOM 3286 N N . LEU A 1 405 ? 4.129 13.600 13.579 1.00 94.81 405 LEU A N 1
ATOM 3287 C CA . LEU A 1 405 ? 3.913 12.153 13.447 1.00 94.81 405 LEU A CA 1
ATOM 3288 C C . LEU A 1 405 ? 5.235 11.378 13.483 1.00 94.81 405 LEU A C 1
ATOM 3290 O O . LEU A 1 405 ? 5.340 10.376 14.187 1.00 94.81 405 LEU A O 1
ATOM 3294 N N . LEU A 1 406 ? 6.241 11.850 12.749 1.00 93.50 406 LEU A N 1
ATOM 3295 C CA . LEU A 1 406 ? 7.564 11.239 12.688 1.00 93.50 406 LEU A CA 1
ATOM 3296 C C . LEU A 1 406 ? 8.247 11.228 14.063 1.00 93.50 406 LEU A C 1
ATOM 3298 O O . LEU A 1 406 ? 8.742 10.189 14.502 1.00 93.50 406 LEU A O 1
ATOM 3302 N N . ASP A 1 407 ? 8.251 12.376 14.740 1.00 93.81 407 ASP A N 1
ATOM 3303 C CA . ASP A 1 407 ? 8.849 12.541 16.063 1.00 93.81 407 ASP A CA 1
ATOM 3304 C C . ASP A 1 407 ? 8.068 11.723 17.113 1.00 93.81 407 ASP A C 1
ATOM 3306 O O . ASP A 1 407 ? 8.662 11.025 17.933 1.00 93.81 407 ASP A O 1
ATOM 3310 N N . THR A 1 408 ? 6.733 11.711 17.046 1.00 93.06 408 THR A N 1
ATOM 3311 C CA . THR A 1 408 ? 5.887 10.906 17.949 1.00 93.06 408 THR A CA 1
ATOM 3312 C C . THR A 1 408 ? 6.133 9.411 17.763 1.00 93.06 408 THR A C 1
ATOM 3314 O O . THR A 1 408 ? 6.273 8.691 18.747 1.00 93.06 408 THR A O 1
ATOM 3317 N N . ALA A 1 409 ? 6.249 8.935 16.518 1.00 91.81 409 ALA A N 1
ATOM 3318 C CA . ALA A 1 409 ? 6.532 7.531 16.237 1.00 91.81 409 ALA A CA 1
ATOM 3319 C C . ALA A 1 409 ? 7.916 7.104 16.752 1.00 91.81 409 ALA A C 1
ATOM 3321 O O . ALA A 1 409 ? 8.052 6.019 17.309 1.00 91.81 409 ALA A O 1
ATOM 3322 N N . GLN A 1 410 ? 8.937 7.959 16.617 1.00 89.19 410 GLN A N 1
ATOM 3323 C CA . GLN A 1 410 ? 10.258 7.706 17.209 1.00 89.19 410 GLN A CA 1
ATOM 3324 C C . GLN A 1 410 ? 10.210 7.686 18.730 1.00 89.19 410 GLN A C 1
ATOM 3326 O O . GLN A 1 410 ? 10.809 6.809 19.347 1.00 89.19 410 GLN A O 1
ATOM 3331 N N . PHE A 1 411 ? 9.506 8.644 19.331 1.00 88.69 411 PHE A N 1
ATOM 3332 C CA . PHE A 1 411 ? 9.366 8.719 20.777 1.00 88.69 411 PHE A CA 1
ATOM 3333 C C . PHE A 1 411 ? 8.701 7.449 21.322 1.00 88.69 411 PHE A C 1
ATOM 3335 O O . PHE A 1 411 ? 9.224 6.836 22.250 1.00 88.69 411 PHE A O 1
ATOM 3342 N N . GLU A 1 412 ? 7.615 7.005 20.691 1.00 84.56 412 GLU A N 1
ATOM 3343 C CA . GLU A 1 412 ? 6.922 5.766 21.043 1.00 84.56 412 GLU A CA 1
ATOM 3344 C C . GLU A 1 412 ? 7.806 4.529 20.860 1.00 84.56 412 GLU A C 1
ATOM 3346 O O . GLU A 1 412 ? 7.865 3.686 21.752 1.00 84.56 412 GLU A O 1
ATOM 3351 N N . PHE A 1 413 ? 8.539 4.442 19.747 1.00 82.00 413 PHE A N 1
ATOM 3352 C CA . PHE A 1 413 ? 9.455 3.334 19.482 1.00 82.00 413 PHE A CA 1
ATOM 3353 C C . PHE A 1 413 ? 10.550 3.219 20.555 1.00 82.00 413 PHE A C 1
ATOM 3355 O O . PHE A 1 413 ? 10.766 2.140 21.102 1.00 82.00 413 PHE A O 1
ATOM 3362 N N . ILE A 1 414 ? 11.201 4.333 20.908 1.00 76.81 414 ILE A N 1
ATOM 3363 C CA . ILE A 1 414 ? 12.265 4.351 21.926 1.00 76.81 414 ILE A CA 1
ATOM 3364 C C . ILE A 1 414 ? 11.710 4.028 23.319 1.00 76.81 414 ILE A C 1
ATOM 3366 O O . ILE A 1 414 ? 12.405 3.406 24.122 1.00 76.81 414 ILE A O 1
ATOM 3370 N N . LEU A 1 415 ? 10.484 4.464 23.627 1.00 74.69 415 LEU A N 1
ATOM 3371 C CA . LEU A 1 415 ? 9.846 4.166 24.907 1.00 74.69 415 LEU A CA 1
ATOM 3372 C C . LEU A 1 415 ? 9.548 2.663 25.031 1.00 74.69 415 LEU A C 1
ATOM 3374 O O . LEU A 1 415 ? 9.911 2.071 26.043 1.00 74.69 415 LEU A O 1
ATOM 3378 N N . LYS A 1 416 ? 8.999 2.043 23.976 1.00 67.25 416 LYS A N 1
ATOM 3379 C CA . LYS A 1 416 ? 8.692 0.602 23.926 1.00 67.25 416 LYS A CA 1
ATOM 3380 C C . LYS A 1 416 ? 9.941 -0.287 23.974 1.00 67.25 416 LYS A C 1
ATOM 3382 O O . LYS A 1 416 ? 9.949 -1.261 24.716 1.00 67.25 416 LYS A O 1
ATOM 3387 N N . GLU A 1 417 ? 11.029 0.058 23.268 1.00 59.16 417 GLU A N 1
ATOM 3388 C CA . GLU A 1 417 ? 12.298 -0.706 23.352 1.00 59.16 417 GLU A CA 1
ATOM 3389 C C . GLU A 1 417 ? 12.883 -0.738 24.779 1.00 59.16 417 GLU A C 1
ATOM 3391 O O . GLU A 1 417 ? 13.669 -1.623 25.115 1.00 59.16 417 GLU A O 1
ATOM 3396 N N . LYS A 1 418 ? 12.511 0.218 25.638 1.00 52.53 418 LYS A N 1
ATOM 3397 C CA . LYS A 1 418 ? 13.005 0.320 27.018 1.00 52.53 418 LYS A CA 1
ATOM 3398 C C . LYS A 1 418 ? 12.113 -0.364 28.057 1.00 52.53 418 LYS A C 1
ATOM 3400 O O . LYS A 1 418 ? 12.526 -0.429 29.210 1.00 52.53 418 LYS A O 1
ATOM 3405 N N . GLU A 1 419 ? 10.954 -0.905 27.668 1.00 46.66 419 GLU A N 1
ATOM 3406 C CA . GLU A 1 419 ? 10.044 -1.648 28.562 1.00 46.66 419 GLU A CA 1
ATOM 3407 C C . GLU A 1 419 ? 10.464 -3.119 28.801 1.00 46.66 419 GLU A C 1
ATOM 3409 O O . GLU A 1 419 ? 9.867 -3.810 29.618 1.00 46.66 419 GLU A O 1
ATOM 3414 N N . GLY A 1 420 ? 11.568 -3.578 28.195 1.00 41.09 420 GLY A N 1
ATOM 3415 C CA . GLY A 1 420 ? 12.538 -4.452 28.871 1.00 41.09 420 GLY A CA 1
ATOM 3416 C C . GLY A 1 420 ? 12.103 -5.850 29.339 1.00 41.09 420 GLY A C 1
ATOM 3417 O O . GLY A 1 420 ? 12.618 -6.305 30.355 1.00 41.09 420 GLY A O 1
ATOM 3418 N N . SER A 1 421 ? 11.252 -6.570 28.601 1.00 38.50 421 SER A N 1
ATOM 3419 C CA . SER A 1 421 ? 11.069 -8.025 28.800 1.00 38.50 421 SER A CA 1
ATOM 3420 C C . SER A 1 421 ? 12.282 -8.840 28.299 1.00 38.50 421 SER A C 1
ATOM 3422 O O . SER A 1 421 ? 12.711 -9.789 28.956 1.00 38.50 421 SER A O 1
ATOM 3424 N N . GLU A 1 422 ? 12.929 -8.421 27.203 1.00 41.66 422 GLU A N 1
ATOM 3425 C CA . GLU A 1 422 ? 14.078 -9.139 26.611 1.00 41.66 422 GLU A CA 1
ATOM 3426 C C . GLU A 1 422 ? 15.317 -9.174 27.525 1.00 41.66 422 GLU A C 1
ATOM 3428 O O . GLU A 1 422 ? 16.025 -10.180 27.575 1.00 41.66 422 GLU A O 1
ATOM 3433 N N . ARG A 1 423 ? 15.549 -8.128 28.334 1.00 44.91 423 ARG A N 1
ATOM 3434 C CA . ARG A 1 423 ? 16.664 -8.110 29.301 1.00 44.91 423 ARG A CA 1
ATOM 3435 C C . ARG A 1 423 ? 16.443 -9.037 30.498 1.00 44.91 423 ARG A C 1
ATOM 3437 O O . ARG A 1 423 ? 17.416 -9.474 31.106 1.00 44.91 423 ARG A O 1
ATOM 3444 N N . MET A 1 424 ? 15.190 -9.357 30.832 1.00 42.38 424 MET A N 1
ATOM 3445 C CA . MET A 1 424 ? 14.867 -10.317 31.894 1.00 42.38 424 MET A CA 1
ATOM 3446 C C . MET A 1 424 ? 15.165 -11.755 31.466 1.00 42.38 424 MET A C 1
ATOM 3448 O O . MET A 1 424 ? 15.631 -12.542 32.286 1.00 42.38 424 MET A O 1
ATOM 3452 N N . MET A 1 425 ? 14.954 -12.079 30.187 1.00 43.53 425 MET A N 1
ATOM 3453 C CA . MET A 1 425 ? 15.281 -13.390 29.625 1.00 43.53 425 MET A CA 1
ATOM 3454 C C . MET A 1 425 ? 16.804 -13.570 29.497 1.00 43.53 425 MET A C 1
ATOM 3456 O O . MET A 1 425 ? 17.322 -14.610 29.895 1.00 43.53 425 MET A O 1
ATOM 3460 N N . GLU A 1 426 ? 17.542 -12.524 29.096 1.00 43.28 426 GLU A N 1
ATOM 3461 C CA . GLU A 1 426 ? 19.016 -12.511 29.164 1.00 43.28 426 GLU A CA 1
ATOM 3462 C C . GLU A 1 426 ? 19.540 -12.697 30.600 1.00 43.28 426 GLU A C 1
ATOM 3464 O O . GLU A 1 426 ? 20.513 -13.425 30.809 1.00 43.28 426 GLU A O 1
ATOM 3469 N N . LEU A 1 427 ? 18.895 -12.086 31.605 1.00 45.09 427 LEU A N 1
ATOM 3470 C CA . LEU A 1 427 ? 19.231 -12.311 33.014 1.00 45.09 427 LEU A CA 1
ATOM 3471 C C . LEU A 1 427 ? 18.960 -13.768 33.426 1.00 45.09 427 LEU A C 1
ATOM 3473 O O . LEU A 1 427 ? 19.857 -14.418 33.960 1.00 45.09 427 LEU A O 1
ATOM 3477 N N . ALA A 1 428 ? 17.764 -14.297 33.156 1.00 44.59 428 ALA A N 1
ATOM 3478 C CA . ALA A 1 428 ? 17.388 -15.676 33.482 1.00 44.59 428 ALA A CA 1
ATOM 3479 C C . ALA A 1 428 ? 18.333 -16.703 32.827 1.00 44.59 428 ALA A C 1
ATOM 3481 O O . ALA A 1 428 ? 18.765 -17.661 33.472 1.00 44.59 428 ALA A O 1
ATOM 3482 N N . GLU A 1 429 ? 18.762 -16.467 31.584 1.00 48.47 429 GLU A N 1
ATOM 3483 C CA . GLU A 1 429 ? 19.757 -17.295 30.897 1.00 48.47 429 GLU A CA 1
ATOM 3484 C C . GLU A 1 429 ? 21.145 -17.229 31.553 1.00 48.47 429 GLU A C 1
ATOM 3486 O O . GLU A 1 429 ? 21.811 -18.260 31.692 1.00 48.47 429 GLU A O 1
ATOM 3491 N N . VAL A 1 430 ? 21.581 -16.056 32.019 1.00 47.78 430 VAL A N 1
ATOM 3492 C CA . VAL A 1 430 ? 22.845 -15.905 32.762 1.00 47.78 430 VAL A CA 1
ATOM 3493 C C . VAL A 1 430 ? 22.778 -16.612 34.127 1.00 47.78 430 VAL A C 1
ATOM 3495 O O . VAL A 1 430 ? 23.749 -17.261 34.523 1.00 47.78 430 VAL A O 1
ATOM 3498 N N . PHE A 1 431 ? 21.629 -16.578 34.811 1.00 48.28 431 PHE A N 1
ATOM 3499 C CA . PHE A 1 431 ? 21.404 -17.233 36.111 1.00 48.28 431 PHE A CA 1
ATOM 3500 C C . PHE A 1 431 ? 21.096 -18.741 36.026 1.00 48.28 431 PHE A C 1
ATOM 3502 O O . PHE A 1 431 ? 21.296 -19.470 37.002 1.00 48.28 431 PHE A O 1
ATOM 3509 N N . SER A 1 432 ? 20.698 -19.247 34.854 1.00 49.09 432 SER A N 1
ATOM 3510 C CA . SER A 1 432 ? 20.474 -20.681 34.603 1.00 49.09 432 SER A CA 1
ATOM 3511 C C . SER A 1 432 ? 21.766 -21.523 34.656 1.00 49.09 432 SER A C 1
ATOM 3513 O O . SER A 1 432 ? 21.727 -22.738 34.882 1.00 49.09 432 SER A O 1
ATOM 3515 N N . GLY A 1 433 ? 22.933 -20.876 34.524 1.00 46.78 433 GLY A N 1
ATOM 3516 C CA . GLY A 1 433 ? 24.253 -21.514 34.534 1.00 46.78 433 GLY A CA 1
ATOM 3517 C C . GLY A 1 433 ? 24.745 -21.988 33.162 1.00 46.78 433 GLY A C 1
ATOM 3518 O O . GLY A 1 433 ? 25.695 -22.765 33.100 1.00 46.78 433 GLY A O 1
ATOM 3519 N N . VAL A 1 434 ? 24.118 -21.537 32.071 1.00 46.53 434 VAL A N 1
ATOM 3520 C CA . VAL A 1 434 ? 24.465 -21.933 30.693 1.00 46.53 434 VAL A CA 1
ATOM 3521 C C . VAL A 1 434 ? 25.661 -21.137 30.134 1.00 46.53 434 VAL A C 1
ATOM 3523 O O . VAL A 1 434 ? 26.408 -21.656 29.305 1.00 46.53 434 VAL A O 1
ATOM 3526 N N . LYS A 1 435 ? 25.927 -19.916 30.630 1.00 46.38 435 LYS A N 1
ATOM 3527 C CA . LYS A 1 435 ? 27.146 -19.141 30.313 1.00 46.38 435 LYS A CA 1
ATOM 3528 C C . LYS A 1 435 ? 28.182 -19.251 31.447 1.00 46.38 435 LYS A C 1
ATOM 3530 O O . LYS A 1 435 ? 27.876 -18.874 32.578 1.00 46.38 435 LYS A O 1
ATOM 3535 N N . PRO A 1 436 ? 29.419 -19.715 31.187 1.00 46.53 436 PRO A N 1
ATOM 3536 C CA . PRO A 1 436 ? 30.457 -19.765 32.209 1.00 46.53 436 PRO A CA 1
ATOM 3537 C C . PRO A 1 436 ? 30.938 -18.347 32.549 1.00 46.53 436 PRO A C 1
ATOM 3539 O O . PRO A 1 436 ? 31.506 -17.657 31.703 1.00 46.53 436 PRO A O 1
ATOM 3542 N N . LEU A 1 437 ? 30.763 -17.927 33.806 1.00 50.06 437 LEU A N 1
ATOM 3543 C CA . LEU A 1 437 ? 31.490 -16.794 34.384 1.00 50.06 437 LEU A CA 1
ATOM 3544 C C . LEU A 1 437 ? 32.972 -17.177 34.443 1.00 50.06 437 LEU A C 1
ATOM 3546 O O . LEU A 1 437 ? 33.446 -17.810 35.388 1.00 50.06 437 LEU A O 1
ATOM 3550 N N . THR A 1 438 ? 33.718 -16.855 33.392 1.00 48.56 438 THR A N 1
ATOM 3551 C CA . THR A 1 438 ? 35.165 -17.045 33.364 1.00 48.56 438 THR A CA 1
ATOM 3552 C C . THR A 1 438 ? 35.793 -16.186 34.462 1.00 48.56 438 THR A C 1
ATOM 3554 O O . THR A 1 438 ? 35.968 -14.988 34.248 1.00 48.56 438 THR A O 1
ATOM 3557 N N . ARG A 1 439 ? 36.165 -16.829 35.587 1.00 47.66 439 ARG A N 1
ATOM 3558 C CA . ARG A 1 439 ? 36.940 -16.341 36.761 1.00 47.66 439 ARG A CA 1
ATOM 3559 C C . ARG A 1 439 ? 36.185 -16.176 38.095 1.00 47.66 439 ARG A C 1
ATOM 3561 O O . ARG A 1 439 ? 36.558 -15.332 38.905 1.00 47.66 439 ARG A O 1
ATOM 3568 N N . VAL A 1 440 ? 35.203 -17.029 38.387 1.00 50.16 440 VAL A N 1
ATOM 3569 C CA . VAL A 1 440 ? 34.683 -17.202 39.761 1.00 50.16 440 VAL A CA 1
ATOM 3570 C C . VAL A 1 440 ? 34.937 -18.644 40.209 1.00 50.16 440 VAL A C 1
ATOM 3572 O O . VAL A 1 440 ? 34.625 -19.576 39.470 1.00 50.16 440 VAL A O 1
ATOM 3575 N N . GLU A 1 441 ? 35.539 -18.846 41.387 1.00 48.91 441 GLU A N 1
ATOM 3576 C CA . GLU A 1 441 ? 35.671 -20.186 41.972 1.00 48.91 441 GLU A CA 1
ATOM 3577 C C . GLU A 1 441 ? 34.281 -20.787 42.221 1.00 48.91 441 GLU A C 1
ATOM 3579 O O . GLU A 1 441 ? 33.359 -20.107 42.674 1.00 48.91 441 GLU A O 1
ATOM 3584 N N . LYS A 1 442 ? 34.111 -22.070 41.889 1.00 47.81 442 LYS A N 1
ATOM 3585 C CA . LYS A 1 442 ? 32.820 -22.759 41.961 1.00 47.81 442 LYS A CA 1
ATOM 3586 C C . LYS A 1 442 ? 32.321 -22.798 43.414 1.00 47.81 442 LYS A C 1
ATOM 3588 O O . LYS A 1 442 ? 32.856 -23.543 44.227 1.00 47.81 442 LYS A O 1
ATOM 3593 N N . ASN A 1 443 ? 31.261 -22.047 43.715 1.00 56.47 443 ASN A N 1
ATOM 3594 C CA . ASN A 1 443 ? 30.549 -22.102 44.991 1.00 56.47 443 ASN A CA 1
ATOM 3595 C C . ASN A 1 443 ? 29.126 -22.637 44.766 1.00 56.47 443 ASN A C 1
ATOM 3597 O O . ASN A 1 443 ? 28.258 -21.941 44.238 1.00 56.47 443 ASN A O 1
ATOM 3601 N N . GLU A 1 444 ? 28.898 -23.892 45.155 1.00 56.84 444 GLU A N 1
ATOM 3602 C CA . GLU A 1 444 ? 27.628 -24.598 44.931 1.00 56.84 444 GLU A CA 1
ATOM 3603 C C . GLU A 1 444 ? 26.458 -23.984 45.718 1.00 56.84 444 GLU A C 1
ATOM 3605 O O . GLU A 1 444 ? 25.322 -24.004 45.244 1.00 56.84 444 GLU A O 1
ATOM 3610 N N . ASN A 1 445 ? 26.735 -23.356 46.866 1.00 58.38 445 ASN A N 1
ATOM 3611 C CA . ASN A 1 445 ? 25.717 -22.715 47.699 1.00 58.38 445 ASN A CA 1
ATOM 3612 C C . ASN A 1 445 ? 25.230 -21.397 47.084 1.00 58.38 445 ASN A C 1
ATOM 3614 O O . ASN A 1 445 ? 24.026 -21.161 47.019 1.00 58.38 445 ASN A O 1
ATOM 3618 N N . LEU A 1 446 ? 26.146 -20.566 46.569 1.00 57.59 446 LEU A N 1
ATOM 3619 C CA . LEU A 1 446 ? 25.783 -19.343 45.841 1.00 57.59 446 LEU A CA 1
ATOM 3620 C C . LEU A 1 446 ? 25.020 -19.672 44.556 1.00 57.59 446 LEU A C 1
ATOM 3622 O O . LEU A 1 446 ? 24.034 -19.015 44.242 1.00 57.59 446 LEU A O 1
ATOM 3626 N N . GLN A 1 447 ? 25.423 -20.724 43.840 1.00 58.59 447 GLN A N 1
ATOM 3627 C CA . GLN A 1 447 ? 24.723 -21.171 42.636 1.00 58.59 447 GLN A CA 1
ATOM 3628 C C . GLN A 1 447 ? 23.291 -21.644 42.935 1.00 58.59 447 GLN A C 1
ATOM 3630 O O . GLN A 1 447 ? 22.367 -21.309 42.194 1.00 58.59 447 GLN A O 1
ATOM 3635 N N . ALA A 1 448 ? 23.087 -22.402 44.016 1.00 61.66 448 ALA A N 1
ATOM 3636 C CA . ALA A 1 448 ? 21.755 -22.812 44.456 1.00 61.66 448 ALA A CA 1
ATOM 3637 C C . ALA A 1 448 ? 20.898 -21.609 44.884 1.00 61.66 448 ALA A C 1
ATOM 3639 O O . ALA A 1 448 ? 19.726 -21.530 44.521 1.00 61.66 448 ALA A O 1
ATOM 3640 N N . TRP A 1 449 ? 21.497 -20.646 45.589 1.00 64.50 449 TRP A N 1
ATOM 3641 C CA . TRP A 1 449 ? 20.820 -19.427 46.024 1.00 64.50 449 TRP A CA 1
ATOM 3642 C C . TRP A 1 449 ? 20.394 -18.539 44.846 1.00 64.50 449 TRP A C 1
ATOM 3644 O O . TRP A 1 449 ? 19.242 -18.119 44.774 1.00 64.50 449 TRP A O 1
ATOM 3654 N N . PHE A 1 450 ? 21.272 -18.323 43.861 1.00 60.72 450 PHE A N 1
ATOM 3655 C CA . PHE A 1 450 ? 20.935 -17.561 42.655 1.00 60.72 450 PHE A CA 1
ATOM 3656 C C . PHE A 1 450 ? 19.853 -18.237 41.802 1.00 60.72 450 PHE A C 1
ATOM 3658 O O . PHE A 1 450 ? 19.001 -17.547 41.245 1.00 60.72 450 PHE A O 1
ATOM 3665 N N . ARG A 1 451 ? 19.829 -19.576 41.738 1.00 63.47 451 ARG A N 1
ATOM 3666 C CA . ARG A 1 451 ? 18.734 -20.320 41.089 1.00 63.47 451 ARG A CA 1
ATOM 3667 C C . ARG A 1 451 ? 17.398 -20.122 41.799 1.00 63.47 451 ARG A C 1
ATOM 3669 O O . ARG A 1 451 ? 16.376 -19.990 41.134 1.00 63.47 451 ARG A O 1
ATOM 3676 N N . GLU A 1 452 ? 17.405 -20.072 43.127 1.00 66.25 452 GLU A N 1
ATOM 3677 C CA . GLU A 1 452 ? 16.200 -19.808 43.915 1.00 66.25 452 GLU A CA 1
ATOM 3678 C C . GLU A 1 452 ? 15.695 -18.372 43.706 1.00 66.25 452 GLU A C 1
ATOM 3680 O O . GLU A 1 452 ? 14.504 -18.168 43.491 1.00 66.25 452 GLU A O 1
ATOM 3685 N N . ILE A 1 453 ? 16.592 -17.381 43.655 1.00 64.75 453 ILE A N 1
ATOM 3686 C CA . ILE A 1 453 ? 16.241 -15.993 43.309 1.00 64.75 453 ILE A CA 1
ATOM 3687 C C . ILE A 1 453 ? 15.677 -15.895 41.884 1.00 64.75 453 ILE A C 1
ATOM 3689 O O . ILE A 1 453 ? 14.654 -15.242 41.692 1.00 64.75 453 ILE A O 1
ATOM 3693 N N . SER A 1 454 ? 16.273 -16.584 40.903 1.00 59.12 454 SER A N 1
ATOM 3694 C CA . SER A 1 454 ? 15.751 -16.646 39.525 1.00 59.12 454 SER A CA 1
ATOM 3695 C C . SER A 1 454 ? 14.328 -17.199 39.494 1.00 59.12 454 SER A C 1
ATOM 3697 O O . SER A 1 454 ? 13.427 -16.573 38.942 1.00 59.12 454 SER A O 1
ATOM 3699 N N . LYS A 1 455 ? 14.087 -18.316 40.188 1.00 67.69 455 LYS A N 1
ATOM 3700 C CA . LYS A 1 455 ? 12.757 -18.921 40.309 1.00 67.69 455 LYS A CA 1
ATOM 3701 C C . LYS A 1 455 ? 11.761 -17.992 41.010 1.00 67.69 455 LYS A C 1
ATOM 3703 O O . LYS A 1 455 ? 10.585 -17.952 40.656 1.00 67.69 455 LYS A O 1
ATOM 3708 N N . GLN A 1 456 ? 12.213 -17.222 42.001 1.00 67.19 456 GLN A N 1
ATOM 3709 C CA . GLN A 1 456 ? 11.369 -16.241 42.679 1.00 67.19 456 GLN A CA 1
ATOM 3710 C C . GLN A 1 456 ? 11.003 -15.059 41.779 1.00 67.19 456 GLN A C 1
ATOM 3712 O O . GLN A 1 456 ? 9.853 -14.622 41.854 1.00 67.19 456 GLN A O 1
ATOM 3717 N N . ILE A 1 457 ? 11.922 -14.602 40.921 1.00 63.69 457 ILE A N 1
ATOM 3718 C CA . ILE A 1 457 ? 11.673 -13.586 39.887 1.00 63.69 457 ILE A CA 1
ATOM 3719 C C . ILE A 1 457 ? 10.690 -14.124 38.834 1.00 63.69 457 ILE A C 1
ATOM 3721 O O . ILE A 1 457 ? 9.712 -13.450 38.532 1.00 63.69 457 ILE A O 1
ATOM 3725 N N . GLU A 1 458 ? 10.876 -15.355 38.350 1.00 61.22 458 GLU A N 1
ATOM 3726 C CA . GLU A 1 458 ? 9.961 -16.020 37.401 1.00 61.22 458 GLU A CA 1
ATOM 3727 C C . GLU A 1 458 ? 8.557 -16.254 37.992 1.00 61.22 458 GLU A C 1
ATOM 3729 O O . GLU A 1 458 ? 7.563 -16.257 37.275 1.00 61.22 458 GLU A O 1
ATOM 3734 N N . SER A 1 459 ? 8.458 -16.419 39.315 1.00 67.88 459 SER A N 1
ATOM 3735 C CA . SER A 1 459 ? 7.191 -16.616 40.039 1.00 67.88 459 SER A CA 1
ATOM 3736 C C . SER A 1 459 ? 6.467 -15.322 40.440 1.00 67.88 459 SER A C 1
ATOM 3738 O O . SER A 1 459 ? 5.542 -15.365 41.262 1.00 67.88 459 SER A O 1
ATOM 3740 N N . LEU A 1 460 ? 6.921 -14.152 39.981 1.00 66.06 460 LEU A N 1
ATOM 3741 C CA . LEU A 1 460 ? 6.226 -12.894 40.252 1.00 66.06 460 LEU A CA 1
ATOM 3742 C C . LEU A 1 460 ? 4.905 -12.873 39.471 1.00 66.06 460 LEU A C 1
ATOM 3744 O O . LEU A 1 460 ? 4.901 -12.753 38.253 1.00 66.06 460 LEU A O 1
ATOM 3748 N N . ASN A 1 461 ? 3.778 -12.991 40.183 1.00 56.94 461 ASN A N 1
ATOM 3749 C CA . ASN A 1 461 ? 2.456 -12.780 39.596 1.00 56.94 461 ASN A CA 1
ATOM 3750 C C . ASN A 1 461 ? 2.179 -11.268 39.508 1.00 56.94 461 ASN A C 1
ATOM 3752 O O . ASN A 1 461 ? 2.102 -10.593 40.536 1.00 56.94 461 ASN A O 1
ATOM 3756 N N . TYR A 1 462 ? 2.037 -10.755 38.286 1.00 57.72 462 TYR A N 1
ATOM 3757 C CA . TYR A 1 462 ? 1.849 -9.335 37.984 1.00 57.72 462 TYR A CA 1
ATOM 3758 C C . TYR A 1 462 ? 0.406 -8.836 38.167 1.00 57.72 462 TYR A C 1
ATOM 3760 O O . TYR A 1 462 ? 0.190 -7.626 38.170 1.00 57.72 462 TYR A O 1
ATOM 3768 N N . GLU A 1 463 ? -0.563 -9.730 38.388 1.00 51.12 463 GLU A N 1
ATOM 3769 C CA . GLU A 1 463 ? -1.971 -9.371 38.630 1.00 51.12 463 GLU A CA 1
ATOM 3770 C C . GLU A 1 463 ? -2.164 -8.548 39.920 1.00 51.12 463 GLU A C 1
ATOM 3772 O O . GLU A 1 463 ? -3.068 -7.714 40.015 1.00 51.12 463 GLU A O 1
ATOM 3777 N N . ASP A 1 464 ? -1.285 -8.743 40.910 1.00 63.62 464 ASP A N 1
ATOM 3778 C CA . ASP A 1 464 ? -1.193 -7.912 42.112 1.00 63.62 464 ASP A CA 1
ATOM 3779 C C . ASP A 1 464 ? 0.137 -7.149 42.118 1.00 63.62 464 ASP A C 1
ATOM 3781 O O . ASP A 1 464 ? 1.137 -7.562 42.717 1.00 63.62 464 ASP A O 1
ATOM 3785 N N . SER A 1 465 ? 0.130 -5.983 41.468 1.00 58.78 465 SER A N 1
ATOM 3786 C CA . SER A 1 465 ? 1.274 -5.066 41.389 1.00 58.78 465 SER A CA 1
ATOM 3787 C C . SER A 1 465 ? 1.839 -4.673 42.761 1.00 58.78 465 SER A C 1
ATOM 3789 O O . SER A 1 465 ? 3.036 -4.403 42.894 1.00 58.78 465 SER A O 1
ATOM 3791 N N . THR A 1 466 ? 1.020 -4.708 43.818 1.00 66.56 466 THR A N 1
ATOM 3792 C CA . THR A 1 466 ? 1.439 -4.358 45.181 1.00 66.56 466 THR A CA 1
ATOM 3793 C C . THR A 1 466 ? 2.150 -5.526 45.865 1.00 66.56 466 THR A C 1
ATOM 3795 O O . THR A 1 466 ? 3.102 -5.317 46.624 1.00 66.56 466 THR A O 1
ATOM 3798 N N . ALA A 1 467 ? 1.711 -6.762 45.625 1.00 66.81 467 ALA A N 1
ATOM 3799 C CA . ALA A 1 467 ? 2.399 -7.962 46.099 1.00 66.81 467 ALA A CA 1
ATOM 3800 C C . ALA A 1 467 ? 3.700 -8.211 45.321 1.00 66.81 467 ALA A C 1
ATOM 3802 O O . ALA A 1 467 ? 4.744 -8.433 45.940 1.00 66.81 467 ALA A O 1
ATOM 3803 N N . ALA A 1 468 ? 3.668 -8.085 43.990 1.00 66.31 468 ALA A N 1
ATOM 3804 C CA . ALA A 1 468 ? 4.843 -8.195 43.128 1.00 66.31 468 ALA A CA 1
ATOM 3805 C C . ALA A 1 468 ? 5.897 -7.129 43.467 1.00 66.31 468 ALA A C 1
ATOM 3807 O O . ALA A 1 468 ? 7.078 -7.449 43.631 1.00 66.31 468 ALA A O 1
ATOM 3808 N N . GLY A 1 469 ? 5.474 -5.877 43.682 1.00 67.94 469 GLY A N 1
ATOM 3809 C CA . GLY A 1 469 ? 6.351 -4.796 44.134 1.00 67.94 469 GLY A CA 1
ATOM 3810 C C . GLY A 1 469 ? 7.005 -5.093 45.489 1.00 67.94 469 GLY A C 1
ATOM 3811 O O . GLY A 1 469 ? 8.221 -4.966 45.626 1.00 67.94 469 GLY A O 1
ATOM 3812 N N . ARG A 1 470 ? 6.236 -5.572 46.478 1.00 72.88 470 ARG A N 1
ATOM 3813 C CA . ARG A 1 470 ? 6.761 -5.946 47.807 1.00 72.88 470 ARG A CA 1
ATOM 3814 C C . ARG A 1 470 ? 7.754 -7.109 47.749 1.00 72.88 470 ARG A C 1
ATOM 3816 O O . ARG A 1 470 ? 8.812 -7.026 48.369 1.00 72.88 470 ARG A O 1
ATOM 3823 N N . LYS A 1 471 ? 7.449 -8.159 46.984 1.00 74.38 471 LYS A N 1
ATOM 3824 C CA . LYS A 1 471 ? 8.341 -9.314 46.785 1.00 74.38 471 LYS A CA 1
ATOM 3825 C C . LYS A 1 471 ? 9.632 -8.903 46.067 1.00 74.38 471 LYS A C 1
ATOM 3827 O O . LYS A 1 471 ? 10.711 -9.348 46.437 1.00 74.38 471 LYS A O 1
ATOM 3832 N N . THR A 1 472 ? 9.554 -7.961 45.130 1.00 71.06 472 THR A N 1
ATOM 3833 C CA . THR A 1 472 ? 10.739 -7.401 44.461 1.00 71.06 472 THR A CA 1
ATOM 3834 C C . THR A 1 472 ? 11.629 -6.598 45.415 1.00 71.06 472 THR A C 1
ATOM 3836 O O . THR A 1 472 ? 12.849 -6.740 45.373 1.00 71.06 472 THR A O 1
ATOM 3839 N N . VAL A 1 473 ? 11.049 -5.802 46.323 1.00 78.62 473 VAL A N 1
ATOM 3840 C CA . VAL A 1 473 ? 11.815 -5.103 47.376 1.00 78.62 473 VAL A CA 1
ATOM 3841 C C . VAL A 1 473 ? 12.541 -6.100 48.286 1.00 78.62 473 VAL A C 1
ATOM 3843 O O . VAL A 1 473 ? 13.697 -5.872 48.635 1.00 78.62 473 VAL A O 1
ATOM 3846 N N . GLN A 1 474 ? 11.905 -7.224 48.627 1.00 80.38 474 GLN A N 1
ATOM 3847 C CA . GLN A 1 474 ? 12.537 -8.290 49.416 1.00 80.38 474 GLN A CA 1
ATOM 3848 C C . GLN A 1 474 ? 13.721 -8.931 48.679 1.00 80.38 474 GLN A C 1
ATOM 3850 O O . GLN A 1 474 ? 14.760 -9.163 49.290 1.00 80.38 474 GLN A O 1
ATOM 3855 N N . LEU A 1 475 ? 13.606 -9.154 47.366 1.00 76.50 475 LEU A N 1
ATOM 3856 C CA . LEU A 1 475 ? 14.706 -9.668 46.540 1.00 76.50 475 LEU A CA 1
ATOM 3857 C C . LEU A 1 475 ? 15.883 -8.683 46.464 1.00 76.50 475 LEU A C 1
ATOM 3859 O O . LEU A 1 475 ? 17.037 -9.096 46.550 1.00 76.50 475 LEU A O 1
ATOM 3863 N N . ILE A 1 476 ? 15.608 -7.377 46.358 1.00 78.00 476 ILE A N 1
ATOM 3864 C CA . ILE A 1 476 ? 16.647 -6.334 46.404 1.00 78.00 476 ILE A CA 1
ATOM 3865 C C . ILE A 1 476 ? 17.382 -6.374 47.741 1.00 78.00 476 ILE A C 1
ATOM 3867 O O . ILE A 1 476 ? 18.610 -6.352 47.757 1.00 78.00 476 ILE A O 1
ATOM 3871 N N . GLN A 1 477 ? 16.638 -6.462 48.844 1.00 80.56 477 GLN A N 1
ATOM 3872 C CA . GLN A 1 477 ? 17.205 -6.525 50.186 1.00 80.56 477 GLN A CA 1
ATOM 3873 C C . GLN A 1 477 ? 18.072 -7.782 50.369 1.00 80.56 477 GLN A C 1
ATOM 3875 O O . GLN A 1 477 ? 19.204 -7.681 50.834 1.00 80.56 477 GLN A O 1
ATOM 3880 N N . ALA A 1 478 ? 17.609 -8.938 49.891 1.00 77.62 478 ALA A N 1
ATOM 3881 C CA . ALA A 1 478 ? 18.374 -10.182 49.921 1.00 77.62 478 ALA A CA 1
ATOM 3882 C C . ALA A 1 478 ? 19.689 -10.091 49.112 1.00 77.62 478 ALA A C 1
ATOM 3884 O O . ALA A 1 478 ? 20.712 -10.635 49.524 1.00 77.62 478 ALA A O 1
ATOM 3885 N N . LEU A 1 479 ? 19.704 -9.357 47.990 1.00 73.62 479 LEU A N 1
ATOM 3886 C CA . LEU A 1 479 ? 20.923 -9.085 47.210 1.00 73.62 479 LEU A CA 1
ATOM 3887 C C . LEU A 1 479 ? 21.879 -8.089 47.884 1.00 73.62 479 LEU A C 1
ATOM 3889 O O . LEU A 1 479 ? 23.069 -8.087 47.568 1.00 73.62 479 LEU A O 1
ATOM 3893 N N . VAL A 1 480 ? 21.385 -7.202 48.753 1.00 77.31 480 VAL A N 1
ATOM 3894 C CA . VAL A 1 480 ? 22.238 -6.338 49.589 1.00 77.31 480 VAL A CA 1
ATOM 3895 C C . VAL A 1 480 ? 22.888 -7.177 50.688 1.00 77.31 480 VAL A C 1
ATOM 3897 O O . VAL A 1 480 ? 24.105 -7.153 50.832 1.00 77.31 480 VAL A O 1
ATOM 3900 N N . GLU A 1 481 ? 22.103 -8.003 51.378 1.00 77.06 481 GLU A N 1
ATOM 3901 C CA . GLU A 1 481 ? 22.573 -8.851 52.481 1.00 77.06 481 GLU A CA 1
ATOM 3902 C C . GLU A 1 481 ? 23.602 -9.899 52.030 1.00 77.06 481 GLU A C 1
ATOM 3904 O O . GLU A 1 481 ? 24.597 -10.125 52.716 1.00 77.06 481 GLU A O 1
ATOM 3909 N N . VAL A 1 482 ? 23.429 -10.493 50.844 1.00 71.31 482 VAL A N 1
ATOM 3910 C CA . VAL A 1 482 ? 24.417 -11.421 50.262 1.00 71.31 482 VAL A CA 1
ATOM 3911 C C . VAL A 1 482 ? 25.688 -10.714 49.798 1.00 71.31 482 VAL A C 1
ATOM 3913 O O . VAL A 1 482 ? 26.730 -11.350 49.723 1.00 71.31 482 VAL A O 1
ATOM 3916 N N . GLN A 1 483 ? 25.665 -9.411 49.506 1.00 65.62 483 GLN A N 1
ATOM 3917 C CA . GLN A 1 483 ? 26.914 -8.689 49.251 1.00 65.62 483 GLN A CA 1
ATOM 3918 C C . GLN A 1 483 ? 27.735 -8.523 50.544 1.00 65.62 483 GLN A C 1
ATOM 3920 O O . GLN A 1 483 ? 28.961 -8.613 50.496 1.00 65.62 483 GLN A O 1
ATOM 3925 N N . GLU A 1 484 ? 27.061 -8.316 51.680 1.00 68.88 484 GLU A N 1
ATOM 3926 C CA . GLU A 1 484 ? 27.681 -8.132 53.001 1.00 68.88 484 GLU A CA 1
ATOM 3927 C C . GLU A 1 484 ? 28.130 -9.464 53.639 1.00 68.88 484 GLU A C 1
ATOM 3929 O O . GLU A 1 484 ? 29.162 -9.526 54.312 1.00 68.88 484 GLU A O 1
ATOM 3934 N N . PHE A 1 485 ? 27.409 -10.564 53.398 1.00 60.50 485 PHE A N 1
ATOM 3935 C CA . PHE A 1 485 ? 27.790 -11.910 53.840 1.00 60.50 485 PHE A CA 1
ATOM 3936 C C . PHE A 1 485 ? 28.609 -12.650 52.766 1.00 60.50 485 PHE A C 1
ATOM 3938 O O . PHE A 1 485 ? 28.188 -12.754 51.627 1.00 60.50 485 PHE A O 1
ATOM 3945 N N . HIS A 1 486 ? 29.746 -13.251 53.153 1.00 54.78 486 HIS A N 1
ATOM 3946 C CA . HIS A 1 486 ? 30.668 -14.069 52.322 1.00 54.78 486 HIS A CA 1
ATOM 3947 C C . HIS A 1 486 ? 31.895 -13.389 51.679 1.00 54.78 486 HIS A C 1
ATOM 3949 O O . HIS A 1 486 ? 32.489 -13.983 50.783 1.00 54.78 486 HIS A O 1
ATOM 3955 N N . GLN A 1 487 ? 32.352 -12.212 52.130 1.00 56.31 487 GLN A N 1
ATOM 3956 C CA . GLN A 1 487 ? 33.573 -11.567 51.584 1.00 56.31 487 GLN A CA 1
ATOM 3957 C C . GLN A 1 487 ? 33.539 -11.382 50.046 1.00 56.31 487 GLN A C 1
ATOM 3959 O O . GLN A 1 487 ? 34.585 -11.284 49.396 1.00 56.31 487 GLN A O 1
ATOM 3964 N N . LEU A 1 488 ? 32.341 -11.320 49.445 1.00 59.50 488 LEU A N 1
ATOM 3965 C CA . LEU A 1 488 ? 32.148 -11.154 47.998 1.00 59.50 488 LEU A CA 1
ATOM 3966 C C . LEU A 1 488 ? 32.615 -9.781 47.496 1.00 59.50 488 LEU A C 1
ATOM 3968 O O . LEU A 1 488 ? 32.864 -9.626 46.301 1.00 59.50 488 LEU A O 1
ATOM 3972 N N . GLU A 1 489 ? 32.844 -8.836 48.414 1.00 57.66 489 GLU A N 1
ATOM 3973 C CA . GLU A 1 489 ? 33.551 -7.565 48.195 1.00 57.66 489 GLU A CA 1
ATOM 3974 C C . GLU A 1 489 ? 34.932 -7.739 47.544 1.00 57.66 489 GLU A C 1
ATOM 3976 O O . GLU A 1 489 ? 35.405 -6.852 46.835 1.00 57.66 489 GLU A O 1
ATOM 3981 N N . SER A 1 490 ? 35.575 -8.895 47.741 1.00 57.97 490 SER A N 1
ATOM 3982 C CA . SER A 1 490 ? 36.873 -9.219 47.137 1.00 57.97 490 SER A CA 1
ATOM 3983 C C . SER A 1 490 ? 36.800 -9.494 45.628 1.00 57.97 490 SER A C 1
ATOM 3985 O O . SER A 1 490 ? 37.818 -9.404 44.939 1.00 57.97 490 SER A O 1
ATOM 3987 N N . ASN A 1 491 ? 35.611 -9.793 45.088 1.00 65.56 491 ASN A N 1
ATOM 3988 C CA . ASN A 1 491 ? 35.403 -10.066 43.671 1.00 65.56 491 ASN A CA 1
ATOM 3989 C C . ASN A 1 491 ? 34.617 -8.928 43.003 1.00 65.56 491 ASN A C 1
ATOM 3991 O O . ASN A 1 491 ? 33.384 -8.904 42.990 1.00 65.56 491 ASN A O 1
ATOM 3995 N N . LEU A 1 492 ? 35.359 -8.006 42.385 1.00 64.75 492 LEU A N 1
ATOM 3996 C CA . LEU A 1 492 ? 34.815 -6.823 41.714 1.00 64.75 492 LEU A CA 1
ATOM 3997 C C . LEU A 1 492 ? 33.758 -7.162 40.646 1.00 64.75 492 LEU A C 1
ATOM 3999 O O . LEU A 1 492 ? 32.800 -6.413 40.484 1.00 64.75 492 LEU A O 1
ATOM 4003 N N . GLN A 1 493 ? 33.893 -8.294 39.943 1.00 60.12 493 GLN A N 1
ATOM 4004 C CA . GLN A 1 493 ? 32.933 -8.711 38.913 1.00 60.12 493 GLN A CA 1
ATOM 4005 C C . GLN A 1 493 ? 31.599 -9.146 39.526 1.00 60.12 493 GLN A C 1
ATOM 4007 O O . GLN A 1 493 ? 30.546 -8.772 39.017 1.00 60.12 493 GLN A O 1
ATOM 4012 N N . VAL A 1 494 ? 31.633 -9.879 40.643 1.00 62.62 494 VAL A N 1
ATOM 4013 C CA . VAL A 1 494 ? 30.422 -10.291 41.373 1.00 62.62 494 VAL A CA 1
ATOM 4014 C C . VAL A 1 494 ? 29.747 -9.082 42.024 1.00 62.62 494 VAL A C 1
ATOM 4016 O O . VAL A 1 494 ? 28.528 -8.962 41.967 1.00 62.62 494 VAL A O 1
ATOM 4019 N N . CYS A 1 495 ? 30.521 -8.139 42.569 1.00 65.44 495 CYS A N 1
ATOM 4020 C CA . CYS A 1 495 ? 29.987 -6.890 43.120 1.00 65.44 495 CYS A CA 1
ATOM 4021 C C . CYS A 1 495 ? 29.306 -6.017 42.061 1.00 65.44 495 CYS A C 1
ATOM 4023 O O . CYS A 1 495 ? 28.202 -5.526 42.297 1.00 65.44 495 CYS A O 1
ATOM 4025 N N . GLN A 1 496 ? 29.933 -5.851 40.892 1.00 65.25 496 GLN A N 1
ATOM 4026 C CA . GLN A 1 496 ? 29.334 -5.135 39.765 1.00 65.25 496 GLN A CA 1
ATOM 4027 C C . GLN A 1 496 ? 28.040 -5.822 39.312 1.00 65.25 496 GLN A C 1
ATOM 4029 O O . GLN A 1 496 ? 27.020 -5.168 39.141 1.00 65.25 496 GLN A O 1
ATOM 4034 N N . PHE A 1 497 ? 28.052 -7.150 39.218 1.00 62.94 497 PHE A N 1
ATOM 4035 C CA . PHE A 1 497 ? 26.898 -7.938 38.802 1.00 62.94 497 PHE A CA 1
ATOM 4036 C C . PHE A 1 497 ? 25.725 -7.879 39.800 1.00 62.94 497 PHE A C 1
ATOM 4038 O O . PHE A 1 497 ? 24.571 -7.734 39.394 1.00 62.94 497 PHE A O 1
ATOM 4045 N N . LEU A 1 498 ? 25.996 -7.925 41.110 1.00 67.00 498 LEU A N 1
ATOM 4046 C CA . LEU A 1 498 ? 24.985 -7.713 42.156 1.00 67.00 498 LEU A CA 1
ATOM 4047 C C . LEU A 1 498 ? 24.426 -6.283 42.113 1.00 67.00 498 LEU A C 1
ATOM 4049 O O . LEU A 1 498 ? 23.220 -6.088 42.269 1.00 67.00 498 LEU A O 1
ATOM 4053 N N . ALA A 1 499 ? 25.279 -5.285 41.866 1.00 69.12 499 ALA A N 1
ATOM 4054 C CA . ALA A 1 499 ? 24.855 -3.897 41.706 1.00 69.12 499 ALA A CA 1
ATOM 4055 C C . ALA A 1 499 ? 23.960 -3.705 40.472 1.00 69.12 499 ALA A C 1
ATOM 4057 O O . ALA A 1 499 ? 22.906 -3.075 40.584 1.00 69.12 499 ALA A O 1
ATOM 4058 N N . ASP A 1 500 ? 24.326 -4.302 39.338 1.00 64.56 500 ASP A N 1
ATOM 4059 C CA . ASP A 1 500 ? 23.533 -4.281 38.110 1.00 64.56 500 ASP A CA 1
ATOM 4060 C C . ASP A 1 500 ? 22.188 -5.000 38.327 1.00 64.56 500 ASP A C 1
ATOM 4062 O O . ASP A 1 500 ? 21.138 -4.450 38.008 1.00 64.56 500 ASP A O 1
ATOM 4066 N N . THR A 1 501 ? 22.181 -6.164 38.988 1.00 64.62 501 THR A N 1
ATOM 4067 C CA . THR A 1 501 ? 20.952 -6.918 39.316 1.00 64.62 501 THR A CA 1
ATOM 4068 C C . THR A 1 501 ? 20.008 -6.119 40.218 1.00 64.62 501 THR A C 1
ATOM 4070 O O . THR A 1 501 ? 18.807 -6.048 39.956 1.00 64.62 501 THR A O 1
ATOM 4073 N N . ARG A 1 502 ? 20.526 -5.446 41.255 1.00 71.25 502 ARG A N 1
ATOM 4074 C CA . ARG A 1 502 ? 19.709 -4.542 42.082 1.00 71.25 502 ARG A CA 1
ATOM 4075 C C . ARG A 1 502 ? 19.175 -3.368 41.277 1.00 71.25 502 ARG A C 1
ATOM 4077 O O . ARG A 1 502 ? 18.011 -3.009 41.442 1.00 71.25 502 ARG A O 1
ATOM 4084 N N . LYS A 1 503 ? 19.993 -2.783 40.396 1.00 70.00 503 LYS A N 1
ATOM 4085 C CA . LYS A 1 503 ? 19.552 -1.722 39.485 1.00 70.00 503 LYS A CA 1
ATOM 4086 C C . LYS A 1 503 ? 18.382 -2.210 38.625 1.00 70.00 503 LYS A C 1
ATOM 4088 O O . LYS A 1 503 ? 17.377 -1.509 38.557 1.00 70.00 503 LYS A O 1
ATOM 4093 N N . PHE A 1 504 ? 18.452 -3.423 38.078 1.00 64.62 504 PHE A N 1
ATOM 4094 C CA . PHE A 1 504 ? 17.362 -4.033 37.310 1.00 64.62 504 PHE A CA 1
ATOM 4095 C C . PHE A 1 504 ? 16.099 -4.280 38.142 1.00 64.62 504 PHE A C 1
ATOM 4097 O O . PHE A 1 504 ? 15.011 -3.907 37.714 1.00 64.62 504 PHE A O 1
ATOM 4104 N N . LEU A 1 505 ? 16.203 -4.825 39.356 1.00 67.19 505 LEU A N 1
ATOM 4105 C CA . LEU A 1 505 ? 15.030 -5.014 40.221 1.00 67.19 505 LEU A CA 1
ATOM 4106 C C . LEU A 1 505 ? 14.398 -3.676 40.648 1.00 67.19 505 LEU A C 1
ATOM 4108 O O . LEU A 1 505 ? 13.174 -3.561 40.723 1.00 67.19 505 LEU A O 1
ATOM 4112 N N . HIS A 1 506 ? 15.205 -2.633 40.871 1.00 70.44 506 HIS A N 1
ATOM 4113 C CA . HIS A 1 506 ? 14.698 -1.276 41.090 1.00 70.44 506 HIS A CA 1
ATOM 4114 C C . HIS A 1 506 ? 13.965 -0.728 39.857 1.00 70.44 506 HIS A C 1
ATOM 4116 O O . HIS A 1 506 ? 12.924 -0.087 40.009 1.00 70.44 506 HIS A O 1
ATOM 4122 N N . GLN A 1 507 ? 14.467 -0.989 38.645 1.00 64.25 507 GLN A N 1
ATOM 4123 C CA . GLN A 1 507 ? 13.766 -0.657 37.399 1.00 64.25 507 GLN A CA 1
ATOM 4124 C C . GLN A 1 507 ? 12.455 -1.452 37.264 1.00 64.25 507 GLN A C 1
ATOM 4126 O O . GLN A 1 507 ? 11.435 -0.894 36.856 1.00 64.25 507 GLN A O 1
ATOM 4131 N N . MET A 1 508 ? 12.445 -2.717 37.687 1.00 61.94 508 MET A N 1
ATOM 4132 C CA . MET A 1 508 ? 11.272 -3.588 37.653 1.00 61.94 508 MET A CA 1
ATOM 4133 C C . MET A 1 508 ? 10.154 -3.077 38.570 1.00 61.94 508 MET A C 1
ATOM 4135 O O . MET A 1 508 ? 9.022 -2.964 38.119 1.00 61.94 508 MET A O 1
ATOM 4139 N N . ILE A 1 509 ? 10.454 -2.649 39.804 1.00 63.84 509 ILE A N 1
ATOM 4140 C CA . ILE A 1 509 ? 9.455 -2.012 40.692 1.00 63.84 509 ILE A CA 1
ATOM 4141 C C . ILE A 1 509 ? 8.833 -0.779 40.030 1.00 63.84 509 ILE A C 1
ATOM 4143 O O . ILE A 1 509 ? 7.626 -0.564 40.124 1.00 63.84 509 ILE A O 1
ATOM 4147 N N . ARG A 1 510 ? 9.649 0.039 39.356 1.00 61.66 510 ARG A N 1
ATOM 4148 C CA . ARG A 1 510 ? 9.181 1.263 38.690 1.00 61.66 510 ARG A CA 1
ATOM 4149 C C . ARG A 1 510 ? 8.298 0.962 37.476 1.00 61.66 510 ARG A C 1
ATOM 4151 O O . ARG A 1 510 ? 7.357 1.709 37.232 1.00 61.66 510 ARG A O 1
ATOM 4158 N N . THR A 1 511 ? 8.568 -0.137 36.773 1.00 59.75 511 THR A N 1
ATOM 4159 C CA . THR A 1 511 ? 7.802 -0.591 35.598 1.00 59.75 511 THR A CA 1
ATOM 4160 C C . THR A 1 511 ? 6.506 -1.301 36.003 1.00 59.75 511 THR A C 1
ATOM 4162 O O . THR A 1 511 ? 5.456 -1.001 35.450 1.00 59.75 511 THR A O 1
ATOM 4165 N N . ILE A 1 512 ? 6.535 -2.143 37.046 1.00 60.81 512 ILE A N 1
ATOM 4166 C CA . ILE A 1 512 ? 5.349 -2.801 37.639 1.00 60.81 512 ILE A CA 1
ATOM 4167 C C . ILE A 1 512 ? 4.330 -1.770 38.155 1.00 60.81 512 ILE A C 1
ATOM 4169 O O . ILE A 1 512 ? 3.131 -2.036 38.199 1.00 60.81 512 ILE A O 1
ATOM 4173 N N . ASN A 1 513 ? 4.794 -0.580 38.551 1.00 55.72 513 ASN A N 1
ATOM 4174 C CA . ASN A 1 513 ? 3.923 0.489 39.033 1.00 55.72 513 ASN A CA 1
ATOM 4175 C C . ASN A 1 513 ? 3.216 1.263 37.899 1.00 55.72 513 ASN A C 1
ATOM 4177 O O . ASN A 1 513 ? 2.360 2.109 38.174 1.00 55.72 513 ASN A O 1
ATOM 4181 N N . ILE A 1 514 ? 3.552 0.996 36.630 1.00 61.38 514 ILE A N 1
ATOM 4182 C CA . ILE A 1 514 ? 2.743 1.445 35.495 1.00 61.38 514 ILE A CA 1
ATOM 4183 C C . ILE A 1 514 ? 1.490 0.576 35.484 1.00 61.38 514 ILE A C 1
ATOM 4185 O O . ILE A 1 514 ? 1.550 -0.622 35.228 1.00 61.38 514 ILE A O 1
ATOM 4189 N N . LYS A 1 515 ? 0.336 1.179 35.776 1.00 61.12 515 LYS A N 1
ATOM 4190 C CA . LYS A 1 515 ? -0.940 0.465 35.692 1.00 61.12 515 LYS A CA 1
ATOM 4191 C C . LYS A 1 515 ? -1.138 -0.038 34.259 1.00 61.12 515 LYS A C 1
ATOM 4193 O O . LYS A 1 515 ? -1.057 0.757 33.324 1.00 61.12 515 LYS A O 1
ATOM 4198 N N . GLU A 1 516 ? -1.477 -1.314 34.110 1.00 59.16 516 GLU A N 1
ATOM 4199 C CA . GLU A 1 516 ? -1.830 -1.952 32.832 1.00 59.16 516 GLU A CA 1
ATOM 4200 C C . GLU A 1 516 ? -2.876 -1.137 32.046 1.00 59.16 516 GLU A C 1
ATOM 4202 O O . GLU A 1 516 ? -2.766 -0.951 30.837 1.00 59.16 516 GLU A O 1
ATOM 4207 N N . GLU A 1 517 ? -3.818 -0.505 32.752 1.00 57.47 517 GLU A N 1
ATOM 4208 C CA . GLU A 1 517 ? -4.812 0.421 32.190 1.00 57.47 517 GLU A CA 1
ATOM 4209 C C . GLU A 1 517 ? -4.206 1.577 31.374 1.00 57.47 517 GLU A C 1
ATOM 4211 O O . GLU A 1 517 ? -4.787 2.017 30.377 1.00 57.47 517 GLU A O 1
ATOM 4216 N N . VAL A 1 518 ? -3.048 2.100 31.788 1.00 64.06 518 VAL A N 1
ATOM 4217 C CA . VAL A 1 518 ? -2.367 3.199 31.091 1.00 64.06 518 VAL A CA 1
ATOM 4218 C C . VAL A 1 518 ? -1.738 2.690 29.796 1.00 64.06 518 VAL A C 1
ATOM 4220 O O . VAL A 1 518 ? -1.805 3.389 28.784 1.00 64.06 518 VAL A O 1
ATOM 4223 N N . LEU A 1 519 ? -1.197 1.468 29.799 1.00 66.50 519 LEU A N 1
ATOM 4224 C CA . LEU A 1 519 ? -0.647 0.820 28.606 1.00 66.50 519 LEU A CA 1
ATOM 4225 C C . LEU A 1 519 ? -1.752 0.488 27.599 1.00 66.50 519 LEU A C 1
ATOM 4227 O O . LEU A 1 519 ? -1.619 0.824 26.425 1.00 66.50 519 LEU A O 1
ATOM 4231 N N . ILE A 1 520 ? -2.887 -0.043 28.063 1.00 66.81 520 ILE A N 1
ATOM 4232 C CA . ILE A 1 520 ? -4.069 -0.293 27.221 1.00 66.81 520 ILE A CA 1
ATOM 4233 C C . ILE A 1 520 ? -4.585 1.019 26.620 1.00 66.81 520 ILE A C 1
ATOM 4235 O O . ILE A 1 520 ? -4.814 1.117 25.415 1.00 66.81 520 ILE A O 1
ATOM 4239 N N . THR A 1 521 ? -4.723 2.068 27.439 1.00 66.50 521 THR A N 1
ATOM 4240 C CA . THR A 1 521 ? -5.144 3.391 26.950 1.00 66.50 521 THR A CA 1
ATOM 4241 C C . THR A 1 521 ? -4.157 3.930 25.916 1.00 66.50 521 THR A C 1
ATOM 4243 O O . THR A 1 521 ? -4.571 4.535 24.928 1.00 66.50 521 THR A O 1
ATOM 4246 N N . MET A 1 522 ? -2.858 3.699 26.113 1.00 70.25 522 MET A N 1
ATOM 4247 C CA . MET A 1 522 ? -1.835 4.107 25.161 1.00 70.25 522 MET A CA 1
ATOM 4248 C C . MET A 1 522 ? -1.912 3.319 23.855 1.00 70.25 522 MET A C 1
ATOM 4250 O O . MET A 1 522 ? -1.792 3.918 22.791 1.00 70.25 522 MET A O 1
ATOM 4254 N N . GLN A 1 523 ? -2.164 2.013 23.910 1.00 72.06 523 GLN A N 1
ATOM 4255 C CA . GLN A 1 523 ? -2.356 1.194 22.717 1.00 72.06 523 GLN A CA 1
ATOM 4256 C C . GLN A 1 523 ? -3.574 1.672 21.913 1.00 72.06 523 GLN A C 1
ATOM 4258 O O . GLN A 1 523 ? -3.469 1.872 20.706 1.00 72.06 523 GLN A O 1
ATOM 4263 N N . ILE A 1 524 ? -4.697 1.957 22.584 1.00 72.88 524 ILE A N 1
ATOM 4264 C CA . ILE A 1 524 ? -5.921 2.462 21.938 1.00 72.88 524 ILE A CA 1
ATOM 4265 C C . ILE A 1 524 ? -5.695 3.844 21.314 1.00 72.88 524 ILE A C 1
ATOM 4267 O O . ILE A 1 524 ? -6.104 4.095 20.183 1.00 72.88 524 ILE A O 1
ATOM 4271 N N . VAL A 1 525 ? -5.057 4.768 22.039 1.00 76.38 525 VAL A N 1
ATOM 4272 C CA . VAL A 1 525 ? -4.824 6.134 21.542 1.00 76.38 525 VAL A CA 1
ATOM 4273 C C . VAL A 1 525 ? -3.721 6.168 20.480 1.00 76.38 525 VAL A C 1
ATOM 4275 O O . VAL A 1 525 ? -3.768 6.999 19.576 1.00 76.38 525 VAL A O 1
ATOM 4278 N N . GLY A 1 526 ? -2.730 5.284 20.587 1.00 78.50 526 GLY A N 1
ATOM 4279 C CA . GLY A 1 526 ? -1.612 5.151 19.660 1.00 78.50 526 GLY A CA 1
ATOM 4280 C C . GLY A 1 526 ? -1.938 4.408 18.368 1.00 78.50 526 GLY A C 1
ATOM 4281 O O . GLY A 1 526 ? -1.121 4.473 17.444 1.00 78.50 526 GLY A O 1
ATOM 4282 N N . ASP A 1 527 ? -3.103 3.761 18.280 1.00 83.62 527 ASP A N 1
ATOM 4283 C CA . ASP A 1 527 ? -3.564 3.071 17.079 1.00 83.62 527 ASP A CA 1
ATOM 4284 C C . ASP A 1 527 ? -3.603 4.010 15.865 1.00 83.62 527 ASP A C 1
ATOM 4286 O O . ASP A 1 527 ? -4.217 5.079 15.891 1.00 83.62 527 ASP A O 1
ATOM 4290 N N . LEU A 1 528 ? -2.963 3.574 14.780 1.00 89.88 528 LEU A N 1
ATOM 4291 C CA . LEU A 1 528 ? -2.831 4.325 13.535 1.00 89.88 528 LEU A CA 1
ATOM 4292 C C . LEU A 1 528 ? -3.714 3.750 12.407 1.00 89.88 528 LEU A C 1
ATOM 4294 O O . LEU A 1 528 ? -3.600 4.190 11.263 1.00 89.88 528 LEU A O 1
ATOM 4298 N N . SER A 1 529 ? -4.629 2.814 12.707 1.00 89.56 529 SER A N 1
ATOM 4299 C CA . SER A 1 529 ? -5.529 2.186 11.719 1.00 89.56 529 SER A CA 1
ATOM 4300 C C . SER A 1 529 ? -6.363 3.194 10.919 1.00 89.56 529 SER A C 1
ATOM 4302 O O . SER A 1 529 ? -6.612 3.005 9.728 1.00 89.56 529 SER A O 1
ATOM 4304 N N . TYR A 1 530 ? -6.732 4.322 11.532 1.00 91.38 530 TYR A N 1
ATOM 4305 C CA . TYR A 1 530 ? -7.470 5.406 10.878 1.00 91.38 530 TYR A CA 1
ATOM 4306 C C . TYR A 1 530 ? -6.686 6.081 9.743 1.00 91.38 530 TYR A C 1
ATOM 4308 O O . TYR A 1 530 ? -7.281 6.683 8.852 1.00 91.38 530 TYR A O 1
ATOM 4316 N N . ALA A 1 531 ? -5.355 6.010 9.780 1.00 92.56 531 ALA A N 1
ATOM 4317 C CA . ALA A 1 531 ? -4.487 6.636 8.797 1.00 92.56 531 ALA A CA 1
ATOM 4318 C C . ALA A 1 531 ? -4.121 5.700 7.642 1.00 92.56 531 ALA A C 1
ATOM 4320 O O . ALA A 1 531 ? -3.429 6.148 6.734 1.00 92.56 531 ALA A O 1
ATOM 4321 N N . TRP A 1 532 ? -4.582 4.443 7.641 1.00 92.69 532 TRP A N 1
ATOM 4322 C CA . TRP A 1 532 ? -4.180 3.423 6.664 1.00 92.69 532 TRP A CA 1
ATOM 4323 C C . TRP A 1 532 ? -4.279 3.898 5.204 1.00 92.69 532 TRP A C 1
ATOM 4325 O O . TRP A 1 532 ? -3.371 3.663 4.417 1.00 92.69 532 TRP A O 1
ATOM 4335 N N . GLN A 1 533 ? -5.338 4.643 4.862 1.00 91.06 533 GLN A N 1
ATOM 4336 C CA . GLN A 1 533 ? -5.501 5.262 3.537 1.00 91.06 533 GLN A CA 1
ATOM 4337 C C . GLN A 1 533 ? -4.983 6.711 3.486 1.00 91.06 533 GLN A C 1
ATOM 4339 O O . GLN A 1 533 ? -4.431 7.147 2.480 1.00 91.06 533 GLN A O 1
ATOM 4344 N N . ILE A 1 534 ? -5.130 7.468 4.579 1.00 93.44 534 ILE A N 1
ATOM 4345 C CA . ILE A 1 534 ? -4.768 8.895 4.652 1.00 93.44 534 ILE A CA 1
ATOM 4346 C C . ILE A 1 534 ? -3.254 9.098 4.534 1.00 93.44 534 ILE A C 1
ATOM 4348 O O . ILE A 1 534 ? -2.805 10.116 4.003 1.00 93.44 534 ILE A O 1
ATOM 4352 N N . ILE A 1 535 ? -2.454 8.141 5.013 1.00 93.69 535 ILE A N 1
ATOM 4353 C CA . ILE A 1 535 ? -0.995 8.245 5.049 1.00 93.69 535 ILE A CA 1
ATOM 4354 C C . ILE A 1 535 ? -0.394 8.446 3.655 1.00 93.69 535 ILE A C 1
ATOM 4356 O O . ILE A 1 535 ? 0.627 9.123 3.537 1.00 93.69 535 ILE A O 1
ATOM 4360 N N . ASP A 1 536 ? -1.069 7.973 2.599 1.00 92.94 536 ASP A N 1
ATOM 4361 C CA . ASP A 1 536 ? -0.598 8.118 1.222 1.00 92.94 536 ASP A CA 1
ATOM 4362 C C . ASP A 1 536 ? -0.451 9.588 0.796 1.00 92.94 536 ASP A C 1
ATOM 4364 O O . ASP A 1 536 ? 0.445 9.917 0.017 1.00 92.94 536 ASP A O 1
ATOM 4368 N N . SER A 1 537 ? -1.249 10.491 1.382 1.00 92.94 537 SER A N 1
ATOM 4369 C CA . SER A 1 537 ? -1.153 11.943 1.159 1.00 92.94 537 SER A CA 1
ATOM 4370 C C . SER A 1 537 ? 0.183 12.541 1.631 1.00 92.94 537 SER A C 1
ATOM 4372 O O . SER A 1 537 ? 0.609 13.586 1.140 1.00 92.94 537 SER A O 1
ATOM 4374 N N . PHE A 1 538 ? 0.892 11.863 2.541 1.00 94.50 538 PHE A N 1
ATOM 4375 C CA . PHE A 1 538 ? 2.208 12.272 3.031 1.00 94.50 538 PHE A CA 1
ATOM 4376 C C . PHE A 1 538 ? 3.365 11.666 2.228 1.00 94.50 538 PHE A C 1
ATOM 4378 O O . PHE A 1 538 ? 4.510 12.071 2.445 1.00 94.50 538 PHE A O 1
ATOM 4385 N N . THR A 1 539 ? 3.106 10.756 1.279 1.00 95.31 539 THR A N 1
ATOM 4386 C CA . THR A 1 539 ? 4.148 10.067 0.495 1.00 95.31 539 THR A CA 1
ATOM 4387 C C . THR A 1 539 ? 5.107 11.046 -0.170 1.00 95.31 539 THR A C 1
ATOM 4389 O O . THR A 1 539 ? 6.321 10.897 -0.045 1.00 95.31 539 THR A O 1
ATOM 4392 N N . SER A 1 540 ? 4.596 12.094 -0.824 1.00 95.38 540 SER A N 1
ATOM 4393 C CA . SER A 1 540 ? 5.445 13.091 -1.489 1.00 95.38 540 SER A CA 1
ATOM 4394 C C . SER A 1 540 ? 6.338 13.841 -0.500 1.00 95.38 540 SER A C 1
ATOM 4396 O O . SER A 1 540 ? 7.506 14.080 -0.792 1.00 95.38 540 SER A O 1
ATOM 4398 N N . ILE A 1 541 ? 5.834 14.150 0.699 1.00 95.25 541 ILE A N 1
ATOM 4399 C CA . ILE A 1 541 ? 6.612 14.816 1.752 1.00 95.25 541 ILE A CA 1
ATOM 4400 C C . ILE A 1 541 ? 7.704 13.876 2.276 1.00 95.25 541 ILE A C 1
ATOM 4402 O O . ILE A 1 541 ? 8.851 14.299 2.433 1.00 95.25 541 ILE A O 1
ATOM 4406 N N . MET A 1 542 ? 7.383 12.598 2.507 1.00 95.31 542 MET A N 1
ATOM 4407 C CA . MET A 1 542 ? 8.367 11.578 2.890 1.00 95.31 542 MET A CA 1
ATOM 4408 C C . MET A 1 542 ? 9.470 11.448 1.832 1.00 95.31 542 MET A C 1
ATOM 4410 O O . MET A 1 542 ? 10.654 11.516 2.163 1.00 95.31 542 MET A O 1
ATOM 4414 N N . GLN A 1 543 ? 9.092 11.334 0.556 1.00 96.00 543 GLN A N 1
ATOM 4415 C CA . GLN A 1 543 ? 10.021 11.200 -0.565 1.00 96.00 543 GLN A CA 1
ATOM 4416 C C . GLN A 1 543 ? 10.903 12.444 -0.752 1.00 96.00 543 GLN A C 1
ATOM 4418 O O . GLN A 1 543 ? 12.112 12.311 -0.939 1.00 96.00 543 GLN A O 1
ATOM 4423 N N . GLU A 1 544 ? 10.346 13.655 -0.642 1.00 94.75 544 GLU A N 1
ATOM 4424 C CA . GLU A 1 544 ? 11.118 14.907 -0.643 1.00 94.75 544 GLU A CA 1
ATOM 4425 C C . GLU A 1 544 ? 12.126 14.959 0.511 1.00 94.75 544 GLU A C 1
ATOM 4427 O O . GLU A 1 544 ? 13.265 15.388 0.322 1.00 94.75 544 GLU A O 1
ATOM 4432 N N . SER A 1 545 ? 11.723 14.489 1.694 1.00 92.62 545 SER A N 1
ATOM 4433 C CA . SER A 1 545 ? 12.562 14.496 2.895 1.00 92.62 545 SER A CA 1
ATOM 4434 C C . SER A 1 545 ? 13.734 13.518 2.762 1.00 92.62 545 SER A C 1
ATOM 4436 O O . SER A 1 545 ? 14.859 13.865 3.116 1.00 92.62 545 SER A O 1
ATOM 4438 N N . ILE A 1 546 ? 13.497 12.332 2.186 1.00 94.56 546 ILE A N 1
ATOM 4439 C CA . ILE A 1 546 ? 14.543 11.353 1.842 1.00 94.56 546 ILE A CA 1
ATOM 4440 C C . ILE A 1 546 ? 15.472 11.907 0.756 1.00 94.56 546 ILE A C 1
ATOM 4442 O O . ILE A 1 546 ? 16.690 11.788 0.872 1.00 94.56 546 ILE A O 1
ATOM 4446 N N . ARG A 1 547 ? 14.923 12.537 -0.292 1.00 94.00 547 ARG A N 1
ATOM 4447 C CA . ARG A 1 547 ? 15.722 13.129 -1.377 1.00 94.00 547 ARG A CA 1
ATOM 4448 C C . ARG A 1 547 ? 16.664 14.218 -0.854 1.00 94.00 547 ARG A C 1
ATOM 4450 O O . ARG A 1 547 ? 17.784 14.329 -1.341 1.00 94.00 547 ARG A O 1
ATOM 4457 N N . ALA A 1 548 ? 16.212 15.011 0.119 1.00 93.31 548 ALA A N 1
ATOM 4458 C CA . ALA A 1 548 ? 17.027 16.037 0.763 1.00 93.31 548 ALA A CA 1
ATOM 4459 C C . ALA A 1 548 ? 18.057 15.449 1.744 1.00 93.31 548 ALA A C 1
ATOM 4461 O O . ALA A 1 548 ? 19.175 15.953 1.826 1.00 93.31 548 ALA A O 1
ATOM 4462 N N . ASN A 1 549 ? 17.692 14.402 2.489 1.00 92.25 549 ASN A N 1
ATOM 4463 C CA . ASN A 1 549 ? 18.577 13.726 3.431 1.00 92.25 549 ASN A CA 1
ATOM 4464 C C . ASN A 1 549 ? 18.267 12.213 3.502 1.00 92.25 549 ASN A C 1
ATOM 4466 O O . ASN A 1 549 ? 17.329 11.818 4.203 1.00 92.25 549 ASN A O 1
ATOM 4470 N N . PRO A 1 550 ? 19.079 11.346 2.865 1.00 90.75 550 PRO A N 1
ATOM 4471 C CA . PRO A 1 550 ? 18.834 9.900 2.836 1.00 90.75 550 PRO A CA 1
ATOM 4472 C C . PRO A 1 550 ? 18.812 9.221 4.212 1.00 90.75 550 PRO A C 1
ATOM 4474 O O . PRO A 1 550 ? 18.102 8.236 4.393 1.00 90.75 550 PRO A O 1
ATOM 4477 N N . SER A 1 551 ? 19.500 9.774 5.219 1.00 87.75 551 SER A N 1
ATOM 4478 C CA . SER A 1 551 ? 19.470 9.231 6.590 1.00 87.75 551 SER A CA 1
ATOM 4479 C C . SER A 1 551 ? 18.081 9.301 7.245 1.00 87.75 551 SER A C 1
ATOM 4481 O O . SER A 1 551 ? 17.825 8.595 8.220 1.00 87.75 551 SER A O 1
ATOM 4483 N N . MET A 1 552 ? 17.143 10.083 6.692 1.00 89.12 552 MET A N 1
ATOM 4484 C CA . MET A 1 552 ? 15.746 10.148 7.143 1.00 89.12 552 MET A CA 1
ATOM 4485 C C . MET A 1 552 ? 15.022 8.799 7.101 1.00 89.12 552 MET A C 1
ATOM 4487 O O . MET A 1 552 ? 14.043 8.617 7.824 1.00 89.12 552 MET A O 1
ATOM 4491 N N . VAL A 1 553 ? 15.502 7.834 6.313 1.00 89.00 553 VAL A N 1
ATOM 4492 C CA . VAL A 1 553 ? 14.955 6.469 6.285 1.00 89.00 553 VAL A CA 1
ATOM 4493 C C . VAL A 1 553 ? 15.010 5.816 7.672 1.00 89.00 553 VAL A C 1
ATOM 4495 O O . VAL A 1 553 ? 14.046 5.176 8.093 1.00 89.00 553 VAL A O 1
ATOM 4498 N N . THR A 1 554 ? 16.081 6.057 8.437 1.00 85.94 554 THR A N 1
ATOM 4499 C CA . THR A 1 554 ? 16.226 5.546 9.815 1.00 85.94 554 THR A CA 1
ATOM 4500 C C . THR A 1 554 ? 15.113 6.042 10.739 1.00 85.94 554 THR A C 1
ATOM 4502 O O . THR A 1 554 ? 14.615 5.299 11.581 1.00 85.94 554 THR A O 1
ATOM 4505 N N . LYS A 1 555 ? 14.682 7.288 10.535 1.00 86.88 555 LYS A N 1
ATOM 4506 C CA . LYS A 1 555 ? 13.604 7.949 11.269 1.00 86.88 555 LYS A CA 1
ATOM 4507 C C . LYS A 1 555 ? 12.228 7.445 10.836 1.00 86.88 555 LYS A C 1
ATOM 4509 O O . LYS A 1 555 ? 11.371 7.196 11.681 1.00 86.88 555 LYS A O 1
ATOM 4514 N N . LEU A 1 556 ? 12.034 7.261 9.530 1.00 90.94 556 LEU A N 1
ATOM 4515 C CA . LEU A 1 556 ? 10.798 6.736 8.940 1.00 90.94 556 LEU A CA 1
ATOM 4516 C C . LEU A 1 556 ? 10.502 5.294 9.355 1.00 90.94 556 LEU A C 1
ATOM 4518 O O . LEU A 1 556 ? 9.334 4.926 9.462 1.00 90.94 556 LEU A O 1
ATOM 4522 N N . ARG A 1 557 ? 11.537 4.501 9.661 1.00 89.62 557 ARG A N 1
ATOM 4523 C CA . ARG A 1 557 ? 11.394 3.147 10.217 1.00 89.62 557 ARG A CA 1
ATOM 4524 C C . ARG A 1 557 ? 10.420 3.105 11.398 1.00 89.62 557 ARG A C 1
ATOM 4526 O O . ARG A 1 557 ? 9.567 2.225 11.441 1.00 89.62 557 ARG A O 1
ATOM 4533 N N . ALA A 1 558 ? 10.508 4.062 12.324 1.00 89.31 558 ALA A N 1
ATOM 4534 C CA . ALA A 1 558 ? 9.612 4.119 13.479 1.00 89.31 558 ALA A CA 1
ATOM 4535 C C . ALA A 1 558 ? 8.155 4.395 13.068 1.00 89.31 558 ALA A C 1
ATOM 4537 O O . ALA A 1 558 ? 7.230 3.801 13.615 1.00 89.31 558 ALA A O 1
ATOM 4538 N N . THR A 1 559 ? 7.934 5.243 12.059 1.00 91.56 559 THR A N 1
ATOM 4539 C CA . THR A 1 559 ? 6.598 5.495 11.497 1.00 91.56 559 THR A CA 1
ATOM 4540 C C . THR A 1 559 ? 6.023 4.252 10.818 1.00 91.56 559 THR A C 1
ATOM 4542 O O . THR A 1 559 ? 4.845 3.960 11.008 1.00 91.56 559 THR A O 1
ATOM 4545 N N . PHE A 1 560 ? 6.835 3.483 10.085 1.00 91.50 560 PHE A N 1
ATOM 4546 C CA . PHE A 1 560 ? 6.398 2.213 9.492 1.00 91.50 560 PHE A CA 1
ATOM 4547 C C . PHE A 1 560 ? 6.039 1.167 10.553 1.00 91.50 560 PHE A C 1
ATOM 4549 O O . PHE A 1 560 ? 5.029 0.487 10.412 1.00 91.50 560 PHE A O 1
ATOM 4556 N N . LEU A 1 561 ? 6.807 1.084 11.643 1.00 87.81 561 LEU A N 1
ATOM 4557 C CA . LEU A 1 561 ? 6.485 0.217 12.782 1.00 87.81 561 LEU A CA 1
ATOM 4558 C C . LEU A 1 561 ? 5.207 0.653 13.506 1.00 87.81 561 LEU A C 1
ATOM 4560 O O . LEU A 1 561 ? 4.395 -0.186 13.883 1.00 87.81 561 LEU A O 1
ATOM 4564 N N . LYS A 1 562 ? 4.976 1.962 13.645 1.00 89.69 562 LYS A N 1
ATOM 4565 C CA . LYS A 1 562 ? 3.712 2.474 14.184 1.00 89.69 562 LYS A CA 1
ATOM 4566 C C . LYS A 1 562 ? 2.527 2.109 13.282 1.00 89.69 562 LYS A C 1
ATOM 4568 O O . LYS A 1 562 ? 1.505 1.672 13.793 1.00 89.69 562 LYS A O 1
ATOM 4573 N N . LEU A 1 563 ? 2.661 2.209 11.955 1.00 90.31 563 LEU A N 1
ATOM 4574 C CA . LEU A 1 563 ? 1.637 1.722 11.016 1.00 90.31 563 LEU A CA 1
ATOM 4575 C C . LEU A 1 563 ? 1.427 0.206 11.127 1.00 90.31 563 LEU A C 1
ATOM 4577 O O . LEU A 1 563 ? 0.294 -0.248 11.022 1.00 90.31 563 LEU A O 1
ATOM 4581 N N . ALA A 1 564 ? 2.487 -0.565 11.386 1.00 87.44 564 ALA A N 1
ATOM 4582 C CA . ALA A 1 564 ? 2.390 -2.010 11.576 1.00 87.44 564 ALA A CA 1
ATOM 4583 C C . ALA A 1 564 ? 1.534 -2.399 12.797 1.00 87.44 564 ALA A C 1
ATOM 4585 O O . ALA A 1 564 ? 0.882 -3.435 12.764 1.00 87.44 564 ALA A O 1
ATOM 4586 N N . SER A 1 565 ? 1.457 -1.556 13.834 1.00 82.19 565 SER A N 1
ATOM 4587 C CA . SER A 1 565 ? 0.565 -1.810 14.982 1.00 82.19 565 SER A CA 1
ATOM 4588 C C . SER A 1 565 ? -0.930 -1.743 14.636 1.00 82.19 565 SER A C 1
ATOM 4590 O O . SER A 1 565 ? -1.750 -2.311 15.346 1.00 82.19 565 SER A O 1
ATOM 4592 N N . ALA A 1 566 ? -1.309 -1.126 13.508 1.00 84.50 566 ALA A N 1
ATOM 4593 C CA . ALA A 1 566 ? -2.704 -1.116 13.053 1.00 84.50 566 ALA A CA 1
ATOM 4594 C C . ALA A 1 566 ? -3.229 -2.520 12.698 1.00 84.50 566 ALA A C 1
ATOM 4596 O O . ALA A 1 566 ? -4.440 -2.725 12.633 1.00 84.50 566 ALA A O 1
ATOM 4597 N N . LEU A 1 567 ? -2.327 -3.477 12.450 1.00 84.81 567 LEU A N 1
ATOM 4598 C CA . LEU A 1 567 ? -2.668 -4.863 12.140 1.00 84.81 567 LEU A CA 1
ATOM 4599 C C . LEU A 1 567 ? -3.156 -5.621 13.382 1.00 84.81 567 LEU A C 1
ATOM 4601 O O . LEU A 1 567 ? -3.849 -6.624 13.230 1.00 84.81 567 LEU A O 1
ATOM 4605 N N . ASP A 1 568 ? -2.851 -5.140 14.590 1.00 79.06 568 ASP A N 1
ATOM 4606 C CA . ASP A 1 568 ? -3.233 -5.814 15.831 1.00 79.06 568 ASP A CA 1
ATOM 4607 C C . ASP A 1 568 ? -4.757 -5.945 15.934 1.00 79.06 568 ASP A C 1
ATOM 4609 O O . ASP A 1 568 ? -5.260 -7.007 16.284 1.00 79.06 568 ASP A O 1
ATOM 4613 N N . LEU A 1 569 ? -5.507 -4.903 15.558 1.00 76.50 569 LEU A N 1
ATOM 4614 C CA . LEU A 1 569 ? -6.968 -4.888 15.654 1.00 76.50 569 LEU A CA 1
ATOM 4615 C C . LEU A 1 569 ? -7.646 -5.998 14.816 1.00 76.50 569 LEU A C 1
ATOM 4617 O O . LEU A 1 569 ? -8.392 -6.788 15.400 1.00 76.50 569 LEU A O 1
ATOM 4621 N N . PRO A 1 570 ? -7.404 -6.120 13.491 1.00 79.56 570 PRO A N 1
ATOM 4622 C CA . PRO A 1 570 ? -8.007 -7.187 12.690 1.00 79.56 570 PRO A CA 1
ATOM 4623 C C . PRO A 1 570 ? -7.450 -8.586 12.999 1.00 79.56 570 PRO A C 1
ATOM 4625 O O . PRO A 1 570 ? -8.134 -9.576 12.737 1.00 79.56 570 PRO A O 1
ATOM 4628 N N . LEU A 1 571 ? -6.232 -8.700 13.546 1.00 83.75 571 LEU A N 1
ATOM 4629 C CA . LEU A 1 571 ? -5.597 -9.994 13.831 1.00 83.75 571 LEU A CA 1
ATOM 4630 C C . LEU A 1 571 ? -5.895 -10.527 15.237 1.00 83.75 571 LEU A C 1
ATOM 4632 O O . LEU A 1 571 ? -5.890 -11.744 15.421 1.00 83.75 571 LEU A O 1
ATOM 4636 N N . LEU A 1 572 ? -6.200 -9.661 16.209 1.00 82.00 572 LEU A N 1
ATOM 4637 C CA . LEU A 1 572 ? -6.394 -10.032 17.615 1.00 82.00 572 LEU A CA 1
ATOM 4638 C C . LEU A 1 572 ? -7.412 -11.164 17.767 1.00 82.00 572 LEU A C 1
ATOM 4640 O O . LEU A 1 572 ? -7.122 -12.190 18.376 1.00 82.00 572 LEU A O 1
ATOM 4644 N N . ARG A 1 573 ? -8.598 -10.997 17.173 1.00 82.19 573 ARG A N 1
ATOM 4645 C CA . ARG A 1 573 ? -9.696 -11.972 17.273 1.00 82.19 573 ARG A CA 1
ATOM 4646 C C . ARG A 1 573 ? -9.408 -13.263 16.516 1.00 82.19 573 ARG A C 1
ATOM 4648 O O . ARG A 1 573 ? -9.891 -14.316 16.909 1.00 82.19 573 ARG A O 1
ATOM 4655 N N . ILE A 1 574 ? -8.618 -13.188 15.447 1.00 84.81 574 ILE A N 1
ATOM 4656 C CA . ILE A 1 574 ? -8.213 -14.357 14.662 1.00 84.81 574 ILE A CA 1
ATOM 4657 C C . ILE A 1 574 ? -7.210 -15.198 15.455 1.00 84.81 574 ILE A C 1
ATOM 4659 O O . ILE A 1 574 ? -7.347 -16.420 15.515 1.00 84.81 574 ILE A O 1
ATOM 4663 N N . ASN A 1 575 ? -6.262 -14.527 16.112 1.00 83.31 575 ASN A N 1
ATOM 4664 C CA . ASN A 1 575 ? -5.263 -15.143 16.973 1.00 83.31 575 ASN A CA 1
ATOM 4665 C C . ASN A 1 575 ? -5.890 -15.770 18.228 1.00 83.31 575 ASN A C 1
ATOM 4667 O O . ASN A 1 575 ? -5.531 -16.875 18.592 1.00 83.31 575 ASN A O 1
ATOM 4671 N N . GLN A 1 576 ? -6.881 -15.119 18.850 1.00 81.00 576 GLN A N 1
ATOM 4672 C CA . GLN A 1 576 ? -7.557 -15.641 20.052 1.00 81.00 576 GLN A CA 1
ATOM 4673 C C . GLN A 1 576 ? -8.305 -16.975 19.843 1.00 81.00 576 GLN A C 1
ATOM 4675 O O . GLN A 1 576 ? -8.641 -17.629 20.823 1.00 81.00 576 GLN A O 1
ATOM 4680 N N . VAL A 1 577 ? -8.601 -17.363 18.597 1.00 84.44 577 VAL A N 1
ATOM 4681 C CA . VAL A 1 577 ? -9.280 -18.634 18.257 1.00 84.44 577 VAL A CA 1
ATOM 4682 C C . VAL A 1 577 ? -8.322 -19.619 17.580 1.00 84.44 577 VAL A C 1
ATOM 4684 O O . VAL A 1 577 ? -8.765 -20.662 17.107 1.00 84.44 577 VAL A O 1
ATOM 4687 N N . ASP A 1 578 ? -7.037 -19.277 17.450 1.00 84.94 578 ASP A N 1
ATOM 4688 C CA . ASP A 1 578 ? -6.055 -20.060 16.689 1.00 84.94 578 ASP A CA 1
ATOM 4689 C C . ASP A 1 578 ? -6.554 -20.429 15.278 1.00 84.94 578 ASP A C 1
ATOM 4691 O O . ASP A 1 578 ? -6.407 -21.556 14.794 1.00 84.94 578 ASP A O 1
ATOM 4695 N N . SER A 1 579 ? -7.209 -19.475 14.604 1.00 88.88 579 SER A N 1
ATOM 4696 C CA . SER A 1 579 ? -7.784 -19.728 13.281 1.00 88.88 579 SER A CA 1
ATOM 4697 C C . SER A 1 579 ? -6.684 -19.964 12.234 1.00 88.88 579 SER A C 1
ATOM 4699 O O . SER A 1 579 ? -5.703 -19.211 12.197 1.00 88.88 579 SER A O 1
ATOM 4701 N N . PRO A 1 580 ? -6.864 -20.922 11.299 1.00 89.50 580 PRO A N 1
ATOM 4702 C CA . PRO A 1 580 ? -5.931 -21.122 10.187 1.00 89.50 580 PRO A CA 1
ATOM 4703 C C . PRO A 1 580 ? -5.816 -19.889 9.271 1.00 89.50 580 PRO A C 1
ATOM 4705 O O . PRO A 1 580 ? -4.824 -19.741 8.554 1.00 89.50 580 PRO A O 1
ATOM 4708 N N . ASP A 1 581 ? -6.793 -18.978 9.318 1.00 89.94 581 ASP A N 1
ATOM 4709 C CA . ASP A 1 581 ? -6.802 -17.748 8.524 1.00 89.94 581 ASP A CA 1
ATOM 4710 C C . ASP A 1 581 ? -5.758 -16.720 8.991 1.00 89.94 581 ASP A C 1
ATOM 4712 O O . ASP A 1 581 ? -5.421 -15.813 8.225 1.00 89.94 581 ASP A O 1
ATOM 4716 N N . LEU A 1 582 ? -5.204 -16.859 10.208 1.00 87.88 582 LEU A N 1
ATOM 4717 C CA . LEU A 1 582 ? -4.252 -15.906 10.796 1.00 87.88 582 LEU A CA 1
ATOM 4718 C C . LEU A 1 582 ? -3.074 -15.620 9.863 1.00 87.88 582 LEU A C 1
ATOM 4720 O O . LEU A 1 582 ? -2.737 -14.459 9.622 1.00 87.88 582 LEU A O 1
ATOM 4724 N N . LEU A 1 583 ? -2.485 -16.675 9.293 1.00 88.75 583 LEU A N 1
ATOM 4725 C CA . LEU A 1 583 ? -1.360 -16.547 8.373 1.00 88.75 583 LEU A CA 1
ATOM 4726 C C . LEU A 1 583 ? -1.770 -15.764 7.119 1.00 88.75 583 LEU A C 1
ATOM 4728 O O . LEU A 1 583 ? -1.082 -14.825 6.731 1.00 88.75 583 LEU A O 1
ATOM 4732 N N . SER A 1 584 ? -2.901 -16.118 6.503 1.00 91.31 584 SER A N 1
ATOM 4733 C CA . SER A 1 584 ? -3.355 -15.497 5.253 1.00 91.31 584 SER A CA 1
ATOM 4734 C C . SER A 1 584 ? -3.699 -14.016 5.438 1.00 91.31 584 SER A C 1
ATOM 4736 O O . SER A 1 584 ? -3.290 -13.173 4.634 1.00 91.31 584 SER A O 1
ATOM 4738 N N . VAL A 1 585 ? -4.427 -13.674 6.504 1.00 90.69 585 VAL A N 1
ATOM 4739 C CA . VAL A 1 585 ? -4.837 -12.291 6.795 1.00 90.69 585 VAL A CA 1
ATOM 4740 C C . VAL A 1 585 ? -3.628 -11.438 7.170 1.00 90.69 585 VAL A C 1
ATOM 4742 O O . VAL A 1 585 ? -3.478 -10.321 6.671 1.00 90.69 585 VAL A O 1
ATOM 4745 N N . SER A 1 586 ? -2.718 -11.987 7.977 1.00 88.62 586 SER A N 1
ATOM 4746 C CA . SER A 1 586 ? -1.480 -11.304 8.342 1.00 88.62 586 SER A CA 1
ATOM 4747 C C . SER A 1 586 ? -0.578 -11.071 7.126 1.00 88.62 586 SER A C 1
ATOM 4749 O O . SER A 1 586 ? -0.045 -9.972 6.962 1.00 88.62 586 SER A O 1
ATOM 4751 N N . GLN A 1 587 ? -0.476 -12.044 6.210 1.00 90.44 587 GLN A N 1
ATOM 4752 C CA . GLN A 1 587 ? 0.261 -11.896 4.947 1.00 90.44 587 GLN A CA 1
ATOM 4753 C C . GLN A 1 587 ? -0.325 -10.787 4.070 1.00 90.44 587 GLN A C 1
ATOM 4755 O O . GLN A 1 587 ? 0.437 -10.025 3.481 1.00 90.44 587 GLN A O 1
ATOM 4760 N N . PHE A 1 588 ? -1.654 -10.665 4.003 1.00 91.81 588 PHE A N 1
ATOM 4761 C CA . PHE A 1 588 ? -2.311 -9.617 3.221 1.00 91.81 588 PHE A CA 1
ATOM 4762 C C . PHE A 1 588 ? -1.993 -8.216 3.750 1.00 91.81 588 PHE A C 1
ATOM 4764 O O . PHE A 1 588 ? -1.413 -7.414 3.022 1.00 91.81 588 PHE A O 1
ATOM 4771 N N . TYR A 1 589 ? -2.299 -7.927 5.019 1.00 91.81 589 TYR A N 1
ATOM 4772 C CA . TYR A 1 589 ? -2.064 -6.584 5.562 1.00 91.81 589 TYR A CA 1
ATOM 4773 C C . TYR A 1 589 ? -0.573 -6.242 5.668 1.00 91.81 589 TYR A C 1
ATOM 4775 O O . TYR A 1 589 ? -0.184 -5.102 5.408 1.00 91.81 589 TYR A O 1
ATOM 4783 N N . SER A 1 590 ? 0.280 -7.220 5.999 1.00 91.62 590 SER A N 1
ATOM 4784 C CA . SER A 1 590 ? 1.735 -7.021 5.973 1.00 91.62 590 SER A CA 1
ATOM 4785 C C . SER A 1 590 ? 2.221 -6.743 4.550 1.00 91.62 590 SER A C 1
ATOM 4787 O O . SER A 1 590 ? 3.064 -5.871 4.354 1.00 91.62 590 SER A O 1
ATOM 4789 N N . GLY A 1 591 ? 1.676 -7.445 3.550 1.00 92.44 591 GLY A N 1
ATOM 4790 C CA . GLY A 1 591 ? 1.980 -7.241 2.135 1.00 92.44 591 GLY A CA 1
ATOM 4791 C C . GLY A 1 591 ? 1.640 -5.830 1.660 1.00 92.44 591 GLY A C 1
ATOM 4792 O O . GLY A 1 591 ? 2.495 -5.174 1.064 1.00 92.44 591 GLY A O 1
ATOM 4793 N N . GLU A 1 592 ? 0.452 -5.331 2.007 1.00 92.19 592 GLU A N 1
ATOM 4794 C CA . GLU A 1 592 ? 0.016 -3.958 1.718 1.00 92.19 592 GLU A CA 1
ATOM 4795 C C . GLU A 1 592 ? 0.945 -2.913 2.353 1.00 92.19 592 GLU A C 1
ATOM 4797 O O . GLU A 1 592 ? 1.400 -1.972 1.695 1.00 92.19 592 GLU A O 1
ATOM 4802 N N . LEU A 1 593 ? 1.311 -3.108 3.623 1.00 92.31 593 LEU A N 1
ATOM 4803 C CA . LEU A 1 593 ? 2.223 -2.199 4.312 1.00 92.31 593 LEU A CA 1
ATOM 4804 C C . LEU A 1 593 ? 3.634 -2.233 3.707 1.00 92.31 593 LEU A C 1
ATOM 4806 O O . LEU A 1 593 ? 4.249 -1.186 3.507 1.00 92.31 593 LEU A O 1
ATOM 4810 N N . VAL A 1 594 ? 4.148 -3.414 3.358 1.00 92.38 594 VAL A N 1
ATOM 4811 C CA . VAL A 1 594 ? 5.443 -3.557 2.677 1.00 92.38 594 VAL A CA 1
ATOM 4812 C C . VAL A 1 594 ? 5.407 -2.926 1.283 1.00 92.38 594 VAL A C 1
ATOM 4814 O O . VAL A 1 594 ? 6.377 -2.276 0.888 1.00 92.38 594 VAL A O 1
ATOM 4817 N N . ALA A 1 595 ? 4.303 -3.053 0.543 1.00 92.19 595 ALA A N 1
ATOM 4818 C CA . ALA A 1 595 ? 4.117 -2.378 -0.739 1.00 92.19 595 ALA A CA 1
ATOM 4819 C C . ALA A 1 595 ? 4.162 -0.849 -0.578 1.00 92.19 595 ALA A C 1
ATOM 4821 O O . ALA A 1 595 ? 4.839 -0.167 -1.356 1.00 92.19 595 ALA A O 1
ATOM 4822 N N . TYR A 1 596 ? 3.539 -0.313 0.475 1.00 93.75 596 TYR A N 1
ATOM 4823 C CA . TYR A 1 596 ? 3.628 1.105 0.820 1.00 93.75 596 TYR A CA 1
ATOM 4824 C C . TYR A 1 596 ? 5.059 1.535 1.192 1.00 93.75 596 TYR A C 1
ATOM 4826 O O . TYR A 1 596 ? 5.565 2.522 0.654 1.00 93.75 596 TYR A O 1
ATOM 4834 N N . VAL A 1 597 ? 5.768 0.768 2.030 1.00 92.81 597 VAL A N 1
ATOM 4835 C CA . VAL A 1 597 ? 7.185 1.023 2.365 1.00 92.81 597 VAL A CA 1
ATOM 4836 C C . VAL A 1 597 ? 8.045 1.054 1.097 1.00 92.81 597 VAL A C 1
ATOM 4838 O O . VAL A 1 597 ? 8.831 1.985 0.904 1.00 92.81 597 VAL A O 1
ATOM 4841 N N . ARG A 1 598 ? 7.855 0.092 0.184 1.00 93.06 598 ARG A N 1
ATOM 4842 C CA . ARG A 1 598 ? 8.528 0.059 -1.125 1.00 93.06 598 ARG A CA 1
ATOM 4843 C C . ARG A 1 598 ? 8.208 1.305 -1.953 1.00 93.06 598 ARG A C 1
ATOM 4845 O O . ARG A 1 598 ? 9.125 1.890 -2.520 1.00 93.06 598 ARG A O 1
ATOM 4852 N N . LYS A 1 599 ? 6.947 1.759 -1.994 1.00 94.69 599 LYS A N 1
ATOM 4853 C CA . LYS A 1 599 ? 6.535 2.998 -2.686 1.00 94.69 599 LYS A CA 1
ATOM 4854 C C . LYS A 1 599 ? 7.263 4.227 -2.134 1.00 94.69 599 LYS A C 1
ATOM 4856 O O . LYS A 1 599 ? 7.770 5.034 -2.913 1.00 94.69 599 LYS A O 1
ATOM 4861 N N . VAL A 1 600 ? 7.355 4.364 -0.810 1.00 94.62 600 VAL A N 1
ATOM 4862 C CA . VAL A 1 600 ? 8.051 5.492 -0.167 1.00 94.62 600 VAL A CA 1
ATOM 4863 C C . VAL A 1 600 ? 9.553 5.450 -0.460 1.00 94.62 600 VAL A C 1
ATOM 4865 O O . VAL A 1 600 ? 10.124 6.470 -0.838 1.00 94.62 600 VAL A O 1
ATOM 4868 N N . LEU A 1 601 ? 10.192 4.283 -0.340 1.00 94.38 601 LEU A N 1
ATOM 4869 C CA . LEU A 1 601 ? 11.643 4.139 -0.505 1.00 94.38 601 LEU A CA 1
ATOM 4870 C C . LEU A 1 601 ? 12.108 4.088 -1.968 1.00 94.38 601 LEU A C 1
ATOM 4872 O O . LEU A 1 601 ? 13.283 4.345 -2.224 1.00 94.38 601 LEU A O 1
ATOM 4876 N N . GLN A 1 602 ? 11.208 3.860 -2.934 1.00 94.75 602 GLN A N 1
ATOM 4877 C CA . GLN A 1 602 ? 11.517 3.858 -4.374 1.00 94.75 602 GLN A CA 1
ATOM 4878 C C . GLN A 1 602 ? 12.183 5.160 -4.851 1.00 94.75 602 GLN A C 1
ATOM 4880 O O . GLN A 1 602 ? 12.931 5.154 -5.831 1.00 94.75 602 GLN A O 1
ATOM 4885 N N . ILE A 1 603 ? 11.973 6.267 -4.131 1.00 95.44 603 ILE A N 1
ATOM 4886 C CA . ILE A 1 603 ? 12.612 7.548 -4.435 1.00 95.44 603 ILE A CA 1
ATOM 4887 C C . ILE A 1 603 ? 14.147 7.486 -4.418 1.00 95.44 603 ILE A C 1
ATOM 4889 O O . ILE A 1 603 ? 14.805 8.272 -5.105 1.00 95.44 603 ILE A O 1
ATOM 4893 N N . ILE A 1 604 ? 14.722 6.562 -3.643 1.00 94.50 604 ILE A N 1
ATOM 4894 C CA . ILE A 1 604 ? 16.168 6.366 -3.526 1.00 94.50 604 ILE A CA 1
ATOM 4895 C C . ILE A 1 604 ? 16.714 5.824 -4.858 1.00 94.50 604 ILE A C 1
ATOM 4897 O O . ILE A 1 604 ? 17.475 6.553 -5.500 1.00 94.50 604 ILE A O 1
ATOM 4901 N N . PRO A 1 605 ? 16.274 4.646 -5.356 1.00 94.62 605 PRO A N 1
ATOM 4902 C CA . PRO A 1 605 ? 16.550 4.193 -6.719 1.00 94.62 605 PRO A CA 1
ATOM 4903 C C . PRO A 1 605 ? 16.308 5.241 -7.798 1.00 94.62 605 PRO A C 1
ATOM 4905 O O . PRO A 1 605 ? 17.198 5.478 -8.611 1.00 94.62 605 PRO A O 1
ATOM 4908 N N . GLU A 1 606 ? 15.161 5.923 -7.785 1.00 94.69 606 GLU A N 1
ATOM 4909 C CA . GLU A 1 606 ? 14.831 6.941 -8.790 1.00 94.69 606 GLU A CA 1
ATOM 4910 C C . GLU A 1 606 ? 15.865 8.085 -8.817 1.00 94.69 606 GLU A C 1
ATOM 4912 O O . GLU A 1 606 ? 16.319 8.524 -9.884 1.00 94.69 606 GLU A O 1
ATOM 4917 N N . SER A 1 607 ? 16.290 8.543 -7.636 1.00 94.00 607 SER A N 1
ATOM 4918 C CA . SER A 1 607 ? 17.293 9.601 -7.486 1.00 94.00 607 SER A CA 1
ATOM 4919 C C . SER A 1 607 ? 18.684 9.123 -7.911 1.00 94.00 607 SER A C 1
ATOM 4921 O O . SER A 1 607 ? 19.373 9.837 -8.647 1.00 94.00 607 SER A O 1
ATOM 4923 N N . MET A 1 608 ? 19.079 7.899 -7.540 1.00 92.75 608 MET A N 1
ATOM 4924 C CA . MET A 1 608 ? 20.343 7.291 -7.979 1.00 92.75 608 MET A CA 1
ATOM 4925 C C . MET A 1 608 ? 20.409 7.194 -9.502 1.00 92.75 608 MET A C 1
ATOM 4927 O O . MET A 1 608 ? 21.379 7.622 -10.121 1.00 92.75 608 MET A O 1
ATOM 4931 N N . PHE A 1 609 ? 19.342 6.708 -10.124 1.00 92.38 609 PHE A N 1
ATOM 4932 C CA . PHE A 1 609 ? 19.252 6.554 -11.565 1.00 92.38 609 PHE A CA 1
ATOM 4933 C C . PHE A 1 609 ? 19.177 7.899 -12.310 1.00 92.38 609 PHE A C 1
ATOM 4935 O O . PHE A 1 609 ? 19.593 8.001 -13.468 1.00 92.38 609 PHE A O 1
ATOM 4942 N N . THR A 1 610 ? 18.660 8.955 -11.679 1.00 92.94 610 THR A N 1
ATOM 4943 C CA . THR A 1 610 ? 18.734 10.327 -12.211 1.00 92.94 610 THR A CA 1
ATOM 4944 C C . THR A 1 610 ? 20.177 10.835 -12.244 1.00 92.94 610 THR A C 1
ATOM 4946 O O . THR A 1 610 ? 20.595 11.440 -13.234 1.00 92.94 610 THR A O 1
ATOM 4949 N N . SER A 1 611 ? 20.961 10.552 -11.202 1.00 92.75 611 SER A N 1
ATOM 4950 C CA . SER A 1 611 ? 22.404 10.822 -11.189 1.00 92.75 611 SER A CA 1
ATOM 4951 C C . SER A 1 611 ? 23.146 9.961 -12.213 1.00 92.75 611 SER A C 1
ATOM 4953 O O . SER A 1 611 ? 23.962 10.484 -12.969 1.00 92.75 611 SER A O 1
ATOM 4955 N N . LEU A 1 612 ? 22.799 8.675 -12.318 1.00 90.31 612 LEU A N 1
ATOM 4956 C CA . LEU A 1 612 ? 23.395 7.732 -13.266 1.00 90.31 612 LEU A CA 1
ATOM 4957 C C . LEU A 1 612 ? 23.214 8.173 -14.719 1.00 90.31 612 LEU A C 1
ATOM 4959 O O . LEU A 1 612 ? 24.165 8.152 -15.489 1.00 90.31 612 LEU A O 1
ATOM 4963 N N . ALA A 1 613 ? 22.027 8.655 -15.092 1.00 89.31 613 ALA A N 1
ATOM 4964 C CA . ALA A 1 613 ? 21.778 9.160 -16.443 1.00 89.31 613 ALA A CA 1
ATOM 4965 C C . ALA A 1 613 ? 22.704 10.335 -16.817 1.00 89.31 613 ALA A C 1
ATOM 4967 O O . ALA A 1 613 ? 23.134 10.450 -17.965 1.00 89.31 613 ALA A O 1
ATOM 4968 N N . LYS A 1 614 ? 23.051 11.194 -15.848 1.00 91.06 614 LYS A N 1
ATOM 4969 C CA . LYS A 1 614 ? 24.027 12.276 -16.053 1.00 91.06 614 LYS A CA 1
ATOM 4970 C C . LYS A 1 614 ? 25.448 11.730 -16.203 1.00 91.06 614 LYS A C 1
ATOM 4972 O O . LYS A 1 614 ? 26.177 12.223 -17.056 1.00 91.06 614 LYS A O 1
ATOM 4977 N N . ILE A 1 615 ? 25.814 10.705 -15.426 1.00 89.06 615 ILE A N 1
ATOM 4978 C CA . ILE A 1 615 ? 27.107 10.012 -15.552 1.00 89.06 615 ILE A CA 1
ATOM 4979 C C . ILE A 1 615 ? 27.244 9.390 -16.945 1.00 89.06 615 ILE A C 1
ATOM 4981 O O . ILE A 1 615 ? 28.241 9.646 -17.611 1.00 89.06 615 ILE A O 1
ATOM 4985 N N . ILE A 1 616 ? 26.228 8.659 -17.417 1.00 85.19 616 ILE A N 1
ATOM 4986 C CA . ILE A 1 616 ? 26.207 8.045 -18.756 1.00 85.19 616 ILE A CA 1
ATOM 4987 C C . ILE A 1 616 ? 26.434 9.106 -19.834 1.00 85.19 616 ILE A C 1
ATOM 4989 O O . ILE A 1 616 ? 27.288 8.943 -20.700 1.00 85.19 616 ILE A O 1
ATOM 4993 N N . LYS A 1 617 ? 25.708 10.228 -19.759 1.00 87.56 617 LYS A N 1
ATOM 4994 C CA . LYS A 1 617 ? 25.859 11.322 -20.724 1.00 87.56 617 LYS A CA 1
ATOM 4995 C C . LYS A 1 617 ? 27.290 11.876 -20.742 1.00 87.56 617 LYS A C 1
ATOM 4997 O O . LYS A 1 617 ? 27.854 12.025 -21.823 1.00 87.56 617 LYS A O 1
ATOM 5002 N N . LEU A 1 618 ? 27.866 12.140 -19.565 1.00 87.25 618 LEU A N 1
ATOM 5003 C CA . LEU A 1 618 ? 29.241 12.631 -19.431 1.00 87.25 618 LEU A CA 1
ATOM 5004 C C . LEU A 1 618 ? 30.251 11.615 -19.984 1.00 87.25 618 LEU A C 1
ATOM 5006 O O . LEU A 1 618 ? 31.172 11.999 -20.694 1.00 87.25 618 LEU A O 1
ATOM 5010 N N . GLN A 1 619 ? 30.074 10.323 -19.699 1.00 81.12 619 GLN A N 1
ATOM 5011 C CA . GLN A 1 619 ? 30.984 9.264 -20.146 1.00 81.12 619 GLN A CA 1
ATOM 5012 C C . GLN A 1 619 ? 30.940 9.018 -21.658 1.00 81.12 619 GLN A C 1
ATOM 5014 O O . GLN A 1 619 ? 31.975 8.717 -22.238 1.00 81.12 619 GLN A O 1
ATOM 5019 N N . ILE A 1 620 ? 29.770 9.142 -22.294 1.00 77.62 620 ILE A N 1
ATOM 5020 C CA . ILE A 1 620 ? 29.609 8.868 -23.731 1.00 77.62 620 ILE A CA 1
ATOM 5021 C C . ILE A 1 620 ? 29.991 10.079 -24.590 1.00 77.62 620 ILE A C 1
ATOM 5023 O O . ILE A 1 620 ? 30.579 9.912 -25.656 1.00 77.62 620 ILE A O 1
ATOM 5027 N N . HIS A 1 621 ? 29.621 11.292 -24.170 1.00 82.00 621 HIS A N 1
ATOM 5028 C CA . HIS A 1 621 ? 29.725 12.475 -25.031 1.00 82.00 621 HIS A CA 1
ATOM 5029 C C . HIS A 1 621 ? 30.848 13.437 -24.647 1.00 82.00 621 HIS A C 1
ATOM 5031 O O . HIS A 1 621 ? 31.377 14.112 -25.528 1.00 82.00 621 HIS A O 1
ATOM 5037 N N . ASP A 1 622 ? 31.203 13.512 -23.363 1.00 82.75 622 ASP A N 1
ATOM 5038 C CA . ASP A 1 622 ? 32.083 14.568 -22.855 1.00 82.75 622 ASP A CA 1
ATOM 5039 C C . ASP A 1 622 ? 33.473 14.035 -22.467 1.00 82.75 622 ASP A C 1
ATOM 5041 O O . ASP A 1 622 ? 34.478 14.731 -22.636 1.00 82.75 622 ASP A O 1
ATOM 5045 N N . ILE A 1 623 ? 33.556 12.800 -21.962 1.00 84.19 623 ILE A N 1
ATOM 5046 C CA . ILE A 1 623 ? 34.804 12.182 -21.510 1.00 84.19 623 ILE A CA 1
ATOM 5047 C C . ILE A 1 623 ? 35.445 11.372 -22.639 1.00 84.19 623 ILE A C 1
ATOM 5049 O O . ILE A 1 623 ? 34.846 10.460 -23.198 1.00 84.19 623 ILE A O 1
ATOM 5053 N N . MET A 1 624 ? 36.702 11.686 -22.941 1.00 82.06 624 MET A N 1
ATOM 5054 C CA . MET A 1 624 ? 37.526 10.937 -23.877 1.00 82.06 624 MET A CA 1
ATOM 5055 C C . MET A 1 624 ? 38.032 9.653 -23.224 1.00 82.06 624 MET A C 1
ATOM 5057 O O . MET A 1 624 ? 38.618 9.671 -22.135 1.00 82.06 624 MET A O 1
ATOM 5061 N N . GLU A 1 625 ? 37.848 8.537 -23.923 1.00 77.75 625 GLU A N 1
ATOM 5062 C CA . GLU A 1 625 ? 38.396 7.250 -23.516 1.00 77.75 625 GLU A CA 1
ATOM 5063 C C . GLU A 1 625 ? 39.929 7.297 -23.548 1.00 77.75 625 GLU A C 1
ATOM 5065 O O . GLU A 1 625 ? 40.541 7.754 -24.516 1.00 77.75 625 GLU A O 1
ATOM 5070 N N . VAL A 1 626 ? 40.563 6.876 -22.451 1.00 81.56 626 VAL A N 1
ATOM 5071 C CA . VAL A 1 626 ? 42.019 6.967 -22.307 1.00 81.56 626 VAL A CA 1
ATOM 5072 C C . VAL A 1 626 ? 42.658 5.768 -23.010 1.00 81.56 626 VAL A C 1
ATOM 5074 O O . VAL A 1 626 ? 42.388 4.632 -22.617 1.00 81.56 626 VAL A O 1
ATOM 5077 N N . PRO A 1 627 ? 43.522 5.976 -24.019 1.00 84.75 627 PRO A N 1
ATOM 5078 C CA . PRO A 1 627 ? 44.182 4.876 -24.707 1.00 84.75 627 PRO A CA 1
ATOM 5079 C C . PRO A 1 627 ? 45.185 4.170 -23.787 1.00 84.75 627 PRO A C 1
ATOM 5081 O O . PRO A 1 627 ? 45.752 4.764 -22.870 1.00 84.75 627 PRO A O 1
ATOM 5084 N N . THR A 1 628 ? 45.484 2.907 -24.091 1.00 84.56 628 THR A N 1
ATOM 5085 C CA . THR A 1 628 ? 46.457 2.092 -23.337 1.00 84.56 628 THR A CA 1
ATOM 5086 C C . THR A 1 628 ? 47.887 2.643 -23.384 1.00 84.56 628 THR A C 1
ATOM 5088 O O . THR A 1 628 ? 48.705 2.314 -22.525 1.00 84.56 628 THR A O 1
ATOM 5091 N N . ARG A 1 629 ? 48.207 3.490 -24.370 1.00 85.38 629 ARG A N 1
ATOM 5092 C CA . ARG A 1 629 ? 49.457 4.256 -24.464 1.00 85.38 629 ARG A CA 1
ATOM 5093 C C . ARG A 1 629 ? 49.133 5.704 -24.811 1.00 85.38 629 ARG A C 1
ATOM 5095 O O . ARG A 1 629 ? 48.415 5.953 -25.775 1.00 85.38 629 ARG A O 1
ATOM 5102 N N . LEU A 1 630 ? 49.679 6.641 -24.039 1.00 85.81 630 LEU A N 1
ATOM 5103 C CA . LEU A 1 630 ? 49.403 8.069 -24.168 1.00 85.81 630 LEU A CA 1
ATOM 5104 C C . LEU A 1 630 ? 50.705 8.878 -24.150 1.00 85.81 630 LEU A C 1
ATOM 5106 O O . LEU A 1 630 ? 51.528 8.713 -23.248 1.00 85.81 630 LEU A O 1
ATOM 5110 N N . ASP A 1 631 ? 50.869 9.774 -25.126 1.00 88.00 631 ASP A N 1
ATOM 5111 C CA . ASP A 1 631 ? 51.977 10.733 -25.150 1.00 88.00 631 ASP A CA 1
ATOM 5112 C C . ASP A 1 631 ? 51.871 11.689 -23.953 1.00 88.00 631 ASP A C 1
ATOM 5114 O O . ASP A 1 631 ? 50.797 12.230 -23.677 1.00 88.00 631 ASP A O 1
ATOM 5118 N N . LYS A 1 632 ? 52.991 11.953 -23.268 1.00 86.31 632 LYS A N 1
ATOM 5119 C CA . LYS A 1 632 ? 53.023 12.791 -22.055 1.00 86.31 632 LYS A CA 1
ATOM 5120 C C . LYS A 1 632 ? 52.389 14.172 -22.266 1.00 86.31 632 LYS A C 1
ATOM 5122 O O . LYS A 1 632 ? 51.691 14.660 -21.380 1.00 86.31 632 LYS A O 1
ATOM 5127 N N . ASP A 1 633 ? 52.586 14.769 -23.438 1.00 88.19 633 ASP A N 1
ATOM 5128 C CA . ASP A 1 633 ? 52.093 16.113 -23.757 1.00 88.19 633 ASP A CA 1
ATOM 5129 C C . ASP A 1 633 ? 50.563 16.164 -23.910 1.00 88.19 633 ASP A C 1
ATOM 5131 O O . ASP A 1 633 ? 49.951 17.195 -23.640 1.00 88.19 633 ASP A O 1
ATOM 5135 N N . LYS A 1 634 ? 49.927 15.033 -24.249 1.00 85.69 634 LYS A N 1
ATOM 5136 C CA . LYS A 1 634 ? 48.464 14.903 -24.378 1.00 85.69 634 LYS A CA 1
ATOM 5137 C C . LYS A 1 634 ? 47.774 14.601 -23.048 1.00 85.69 634 LYS A C 1
ATOM 5139 O O . LYS A 1 634 ? 46.550 14.636 -22.966 1.00 85.69 634 LYS A O 1
ATOM 5144 N N . LEU A 1 635 ? 48.523 14.329 -21.977 1.00 83.25 635 LEU A N 1
ATOM 5145 C CA . LEU A 1 635 ? 47.960 13.950 -20.677 1.00 83.25 635 LEU A CA 1
ATOM 5146 C C . LEU A 1 635 ? 47.010 15.013 -20.107 1.00 83.25 635 LEU A C 1
ATOM 5148 O O . LEU A 1 635 ? 46.011 14.675 -19.473 1.00 83.25 635 LEU A O 1
ATOM 5152 N N . LYS A 1 636 ? 47.280 16.296 -20.373 1.00 83.88 636 LYS A N 1
ATOM 5153 C CA . LYS A 1 636 ? 46.408 17.395 -19.944 1.00 83.88 636 LYS A CA 1
ATOM 5154 C C . LYS A 1 636 ? 45.053 17.365 -20.659 1.00 83.88 636 LYS A C 1
ATOM 5156 O O . LYS A 1 636 ? 44.038 17.582 -20.000 1.00 83.88 636 LYS A O 1
ATOM 5161 N N . ASP A 1 637 ? 45.027 17.010 -21.940 1.00 84.44 637 ASP A N 1
ATOM 5162 C CA . ASP A 1 637 ? 43.804 16.958 -22.748 1.00 84.44 637 ASP A CA 1
ATOM 5163 C C . ASP A 1 637 ? 42.894 15.798 -22.316 1.00 84.44 637 ASP A C 1
ATOM 5165 O O . ASP A 1 637 ? 41.692 15.987 -22.158 1.00 84.44 637 ASP A O 1
ATOM 5169 N N . TYR A 1 638 ? 43.469 14.629 -22.005 1.00 86.25 638 TYR A N 1
ATOM 5170 C CA . TYR A 1 638 ? 42.727 13.451 -21.519 1.00 86.25 638 TYR A CA 1
ATOM 5171 C C . TYR A 1 638 ? 42.349 13.520 -20.028 1.00 86.25 638 TYR A C 1
ATOM 5173 O O . TYR A 1 638 ? 41.514 12.740 -19.551 1.00 86.25 638 TYR A O 1
ATOM 5181 N N . SER A 1 639 ? 42.952 14.444 -19.269 1.00 84.31 639 SER A N 1
ATOM 5182 C CA . SER A 1 639 ? 42.669 14.594 -17.838 1.00 84.31 639 SER A CA 1
ATOM 5183 C C . SER A 1 639 ? 41.229 15.035 -17.575 1.00 84.31 639 SER A C 1
ATOM 5185 O O . SER A 1 639 ? 40.617 14.532 -16.639 1.00 84.31 639 SER A O 1
ATOM 5187 N N . GLN A 1 640 ? 40.686 15.936 -18.407 1.00 88.50 640 GLN A N 1
ATOM 5188 C CA . GLN A 1 640 ? 39.297 16.424 -18.375 1.00 88.50 640 GLN A CA 1
ATOM 5189 C C . GLN A 1 640 ? 38.747 16.624 -16.951 1.00 88.50 640 GLN A C 1
ATOM 5191 O O . GLN A 1 640 ? 37.674 16.134 -16.591 1.00 88.50 640 GLN A O 1
ATOM 5196 N N . LEU A 1 641 ? 39.524 17.334 -16.123 1.00 88.75 641 LEU A N 1
ATOM 5197 C CA . LEU A 1 641 ? 39.323 17.405 -14.672 1.00 88.75 641 LEU A CA 1
ATOM 5198 C C . LEU A 1 641 ? 37.920 17.878 -14.273 1.00 88.75 641 LEU A C 1
ATOM 5200 O O . LEU A 1 641 ? 37.365 17.360 -13.312 1.00 88.75 641 LEU A O 1
ATOM 5204 N N . SER A 1 642 ? 37.329 18.821 -15.011 1.00 90.31 642 SER A N 1
ATOM 5205 C CA . SER A 1 642 ? 35.975 19.322 -14.745 1.00 90.31 642 SER A CA 1
ATOM 5206 C C . SER A 1 642 ? 34.903 18.246 -14.952 1.00 90.31 642 SER A C 1
ATOM 5208 O O . SER A 1 642 ? 34.101 18.005 -14.053 1.00 90.31 642 SER A O 1
ATOM 5210 N N . ALA A 1 643 ? 34.915 17.556 -16.097 1.00 89.44 643 ALA A N 1
ATOM 5211 C CA . ALA A 1 643 ? 33.963 16.485 -16.395 1.00 89.44 643 ALA A CA 1
ATOM 5212 C C . ALA A 1 643 ? 34.126 15.302 -15.426 1.00 89.44 643 ALA A C 1
ATOM 5214 O O . ALA A 1 643 ? 33.140 14.788 -14.899 1.00 89.44 643 ALA A O 1
ATOM 5215 N N . ARG A 1 644 ? 35.373 14.917 -15.116 1.00 89.62 644 ARG A N 1
ATOM 5216 C CA . ARG A 1 644 ? 35.661 13.855 -14.137 1.00 89.62 644 ARG A CA 1
ATOM 5217 C C . ARG A 1 644 ? 35.256 14.238 -12.714 1.00 89.62 644 ARG A C 1
ATOM 5219 O O . ARG A 1 644 ? 34.774 13.381 -11.979 1.00 89.62 644 ARG A O 1
ATOM 5226 N N . TYR A 1 645 ? 35.408 15.506 -12.328 1.00 93.25 645 TYR A N 1
ATOM 5227 C CA . TYR A 1 645 ? 34.935 16.001 -11.036 1.00 93.25 645 TYR A CA 1
ATOM 5228 C C . TYR A 1 645 ? 33.410 15.906 -10.917 1.00 93.25 645 TYR A C 1
ATOM 5230 O O . TYR A 1 645 ? 32.910 15.431 -9.899 1.00 93.25 645 TYR A O 1
ATOM 5238 N N . GLU A 1 646 ? 32.664 16.279 -11.961 1.00 93.75 646 GLU A N 1
ATOM 5239 C CA . GLU A 1 646 ? 31.203 16.125 -11.963 1.00 93.75 646 GLU A CA 1
ATOM 5240 C C . GLU A 1 646 ? 30.781 14.650 -11.876 1.00 93.75 646 GLU A C 1
ATOM 5242 O O . GLU A 1 646 ? 29.890 14.318 -11.091 1.00 93.75 646 GLU A O 1
ATOM 5247 N N . VAL A 1 647 ? 31.463 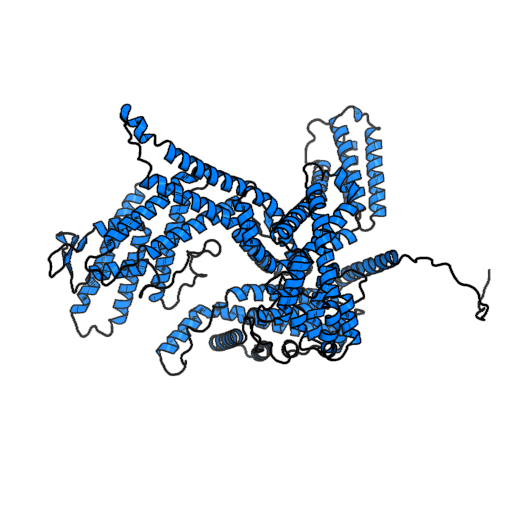13.738 -12.583 1.00 91.19 647 VAL A N 1
ATOM 5248 C CA . VAL A 1 647 ? 31.241 12.289 -12.421 1.00 91.19 647 VAL A CA 1
ATOM 5249 C C . VAL A 1 647 ? 31.505 11.845 -10.979 1.00 91.19 647 VAL A C 1
ATOM 5251 O O . VAL A 1 647 ? 30.667 11.155 -10.395 1.00 91.19 647 VAL A O 1
ATOM 5254 N N . ALA A 1 648 ? 32.612 12.271 -10.365 1.00 92.06 648 ALA A N 1
ATOM 5255 C CA . ALA A 1 648 ? 32.938 11.930 -8.979 1.00 92.06 648 ALA A CA 1
ATOM 5256 C C . ALA A 1 648 ? 31.884 12.457 -7.988 1.00 92.06 648 ALA A C 1
ATOM 5258 O O . ALA A 1 648 ? 31.452 11.730 -7.095 1.00 92.06 648 ALA A O 1
ATOM 5259 N N . LYS A 1 649 ? 31.402 13.689 -8.181 1.00 94.94 649 LYS A N 1
ATOM 5260 C CA . LYS A 1 649 ? 30.345 14.303 -7.365 1.00 94.94 649 LYS A CA 1
ATOM 5261 C C . LYS A 1 649 ? 29.017 13.546 -7.470 1.00 94.94 649 LYS A C 1
ATOM 5263 O O . LYS A 1 649 ? 28.372 13.299 -6.452 1.00 94.94 649 LYS A O 1
ATOM 5268 N N . LEU A 1 650 ? 28.617 13.151 -8.680 1.00 94.00 650 LEU A N 1
ATOM 5269 C CA . LEU A 1 650 ? 27.413 12.343 -8.909 1.00 94.00 650 LEU A CA 1
ATOM 5270 C C . LEU A 1 650 ? 27.551 10.936 -8.309 1.00 94.00 650 LEU A C 1
ATOM 5272 O O . LEU A 1 650 ? 26.602 10.427 -7.716 1.00 94.00 650 LEU A O 1
ATOM 5276 N N . THR A 1 651 ? 28.738 10.337 -8.411 1.00 92.88 651 THR A N 1
ATOM 5277 C CA . THR A 1 651 ? 29.048 9.018 -7.833 1.00 92.88 651 THR A CA 1
ATOM 5278 C C . THR A 1 651 ? 28.999 9.058 -6.303 1.00 92.88 651 THR A C 1
ATOM 5280 O O . THR A 1 651 ? 28.398 8.188 -5.671 1.00 92.88 651 THR A O 1
ATOM 5283 N N . HIS A 1 652 ? 29.547 10.115 -5.694 1.00 93.19 652 HIS A N 1
ATOM 5284 C CA . HIS A 1 652 ? 29.432 10.347 -4.257 1.00 93.19 652 HIS A CA 1
ATOM 5285 C C . HIS A 1 652 ? 27.965 10.479 -3.828 1.00 93.19 652 HIS A C 1
ATOM 5287 O O . HIS A 1 652 ? 27.556 9.844 -2.861 1.00 93.19 652 HIS A O 1
ATOM 5293 N N . ALA A 1 653 ? 27.143 11.217 -4.581 1.00 92.19 653 ALA A N 1
ATOM 5294 C CA . ALA A 1 653 ? 25.715 11.330 -4.286 1.00 92.19 653 ALA A CA 1
ATOM 5295 C C . ALA A 1 653 ? 24.996 9.965 -4.311 1.00 92.19 653 ALA A C 1
ATOM 5297 O O . ALA A 1 653 ? 24.208 9.682 -3.412 1.00 92.19 653 ALA A O 1
ATOM 5298 N N . ILE A 1 654 ? 25.293 9.097 -5.290 1.00 93.56 654 ILE A N 1
ATOM 5299 C CA . ILE A 1 654 ? 24.768 7.715 -5.341 1.00 93.56 654 ILE A CA 1
ATOM 5300 C C . ILE A 1 654 ? 25.195 6.914 -4.099 1.00 93.56 654 ILE A C 1
ATOM 5302 O O . ILE A 1 654 ? 24.381 6.197 -3.515 1.00 93.56 654 ILE A O 1
ATOM 5306 N N . SER A 1 655 ? 26.444 7.079 -3.659 1.00 92.69 655 SER A N 1
ATOM 5307 C CA . SER A 1 655 ? 26.970 6.399 -2.467 1.00 92.69 655 SER A CA 1
ATOM 5308 C C . SER A 1 655 ? 26.239 6.844 -1.192 1.00 92.69 655 SER A C 1
ATOM 5310 O O . SER A 1 655 ? 25.857 6.004 -0.388 1.00 92.69 655 SER A O 1
ATOM 5312 N N . VAL A 1 656 ? 25.941 8.142 -1.040 1.00 93.19 656 VAL A N 1
ATOM 5313 C CA . VAL A 1 656 ? 25.180 8.676 0.111 1.00 93.19 656 VAL A CA 1
ATOM 5314 C C . VAL A 1 656 ? 23.745 8.133 0.149 1.00 93.19 656 VAL A C 1
ATOM 5316 O O . VAL A 1 656 ? 23.222 7.824 1.220 1.00 93.19 656 VAL A O 1
ATOM 5319 N N . PHE A 1 657 ? 23.097 7.979 -1.010 1.00 92.75 657 PHE A N 1
ATOM 5320 C CA . PHE A 1 657 ? 21.779 7.337 -1.100 1.00 92.75 657 PHE A CA 1
ATOM 5321 C C . PHE A 1 657 ? 21.821 5.863 -0.679 1.00 92.75 657 PHE A C 1
ATOM 5323 O O . PHE A 1 657 ? 20.944 5.413 0.060 1.00 92.75 657 PHE A O 1
ATOM 5330 N N . THR A 1 658 ? 22.853 5.141 -1.119 1.00 91.50 658 THR A N 1
ATOM 5331 C CA . THR A 1 658 ? 23.099 3.739 -0.753 1.00 91.50 658 THR A CA 1
ATOM 5332 C C . THR A 1 658 ? 23.339 3.605 0.751 1.00 91.50 658 THR A C 1
ATOM 5334 O O . THR A 1 658 ? 22.707 2.788 1.414 1.00 91.50 658 THR A O 1
ATOM 5337 N N . GLU A 1 659 ? 24.195 4.449 1.324 1.00 91.25 659 GLU A N 1
ATOM 5338 C CA . GLU A 1 659 ? 24.476 4.444 2.758 1.00 91.25 659 GLU A CA 1
ATOM 5339 C C . GLU A 1 659 ? 23.208 4.733 3.576 1.00 91.25 659 GLU A C 1
ATOM 5341 O O . GLU A 1 659 ? 22.903 4.012 4.523 1.00 91.25 659 GLU A O 1
ATOM 5346 N N . GLY A 1 660 ? 22.406 5.723 3.168 1.00 89.06 660 GLY A N 1
ATOM 5347 C CA . GLY A 1 660 ? 21.188 6.117 3.879 1.00 89.06 660 GLY A CA 1
ATOM 5348 C C . GLY A 1 660 ? 20.151 4.999 4.032 1.00 89.06 660 GLY A C 1
ATOM 5349 O O . GLY A 1 660 ? 19.559 4.869 5.105 1.00 89.06 660 GLY A O 1
ATOM 5350 N N . ILE A 1 661 ? 19.945 4.169 2.999 1.00 89.12 661 ILE A N 1
ATOM 5351 C CA . ILE A 1 661 ? 19.047 3.007 3.106 1.00 89.12 661 ILE A CA 1
ATOM 5352 C C . ILE A 1 661 ? 19.685 1.870 3.911 1.00 89.12 661 ILE A C 1
ATOM 5354 O O . ILE A 1 661 ? 18.996 1.248 4.714 1.00 89.12 661 ILE A O 1
ATOM 5358 N N . LEU A 1 662 ? 20.995 1.636 3.774 1.00 88.94 662 LEU A N 1
ATOM 5359 C CA . LEU A 1 662 ? 21.706 0.581 4.508 1.00 88.94 662 LEU A CA 1
ATOM 5360 C C . LEU A 1 662 ? 21.884 0.890 6.005 1.00 88.94 662 LEU A C 1
ATOM 5362 O O . LEU A 1 662 ? 22.088 -0.028 6.794 1.00 88.94 662 LEU A O 1
ATOM 5366 N N . MET A 1 663 ? 21.756 2.155 6.423 1.00 86.94 663 MET A N 1
ATOM 5367 C CA . MET A 1 663 ? 21.676 2.535 7.842 1.00 86.94 663 MET A CA 1
ATOM 5368 C C . MET A 1 663 ? 20.378 2.066 8.516 1.00 86.94 663 MET A C 1
ATOM 5370 O O . MET A 1 663 ? 20.300 2.006 9.747 1.00 86.94 663 MET A O 1
ATOM 5374 N N . MET A 1 664 ? 19.331 1.763 7.743 1.00 86.50 664 MET A N 1
ATOM 5375 C CA . MET A 1 664 ? 18.115 1.173 8.289 1.00 86.50 664 MET A CA 1
ATOM 5376 C C . MET A 1 664 ? 18.426 -0.241 8.791 1.00 86.50 664 MET A C 1
ATOM 5378 O O . MET A 1 664 ? 19.107 -1.017 8.131 1.00 86.50 664 MET A O 1
ATOM 5382 N N . LYS A 1 665 ? 17.921 -0.605 9.972 1.00 84.88 665 LYS A N 1
ATOM 5383 C CA . LYS A 1 665 ? 18.022 -1.988 10.454 1.00 84.88 665 LYS A CA 1
ATOM 5384 C C . LYS A 1 665 ? 16.984 -2.859 9.753 1.00 84.88 665 LYS A C 1
ATOM 5386 O O . LYS A 1 665 ? 15.892 -2.387 9.423 1.00 84.88 665 LYS A O 1
ATOM 5391 N N . THR A 1 666 ? 17.286 -4.147 9.615 1.00 85.94 666 THR A N 1
ATOM 5392 C CA . THR A 1 666 ? 16.272 -5.136 9.235 1.00 85.94 666 THR A CA 1
ATOM 5393 C C . THR A 1 666 ? 15.094 -5.047 10.205 1.00 85.94 666 THR A C 1
ATOM 5395 O O . THR A 1 666 ? 15.284 -4.928 11.418 1.00 85.94 666 THR A O 1
ATOM 5398 N N . THR A 1 667 ? 13.877 -5.003 9.670 1.00 82.25 667 THR A N 1
ATOM 5399 C CA . THR A 1 667 ? 12.683 -4.676 10.458 1.00 82.25 667 THR A CA 1
ATOM 5400 C C . THR A 1 667 ? 11.572 -5.663 10.167 1.00 82.25 667 THR A C 1
ATOM 5402 O O . THR A 1 667 ? 11.245 -5.882 9.006 1.00 82.25 667 THR A O 1
ATOM 5405 N N . LEU A 1 668 ? 10.981 -6.237 11.212 1.00 80.19 668 LEU A N 1
ATOM 5406 C CA . LEU A 1 668 ? 9.769 -7.032 11.082 1.00 80.19 668 LEU A CA 1
ATOM 5407 C C . LEU A 1 668 ? 8.571 -6.083 10.948 1.00 80.19 668 LEU A C 1
ATOM 5409 O O . LEU A 1 668 ? 8.306 -5.284 11.844 1.00 80.19 668 LEU A O 1
ATOM 5413 N N . VAL A 1 669 ? 7.891 -6.130 9.806 1.00 80.56 669 VAL A N 1
ATOM 5414 C CA . VAL A 1 669 ? 6.708 -5.320 9.504 1.00 80.56 669 VAL A CA 1
ATOM 5415 C C . VAL A 1 669 ? 5.520 -6.272 9.398 1.00 80.56 669 VAL A C 1
ATOM 5417 O O . VAL A 1 669 ? 5.370 -6.983 8.402 1.00 80.56 669 VAL A O 1
ATOM 5420 N N . GLY A 1 670 ? 4.717 -6.333 10.463 1.00 76.56 670 GLY A N 1
ATOM 5421 C CA . GLY A 1 670 ? 3.725 -7.394 10.640 1.00 76.56 670 GLY A CA 1
ATOM 5422 C C . GLY A 1 670 ? 4.428 -8.745 10.775 1.00 76.56 670 GLY A C 1
ATOM 5423 O O . GLY A 1 670 ? 5.144 -8.965 11.746 1.00 76.56 670 GLY A O 1
ATOM 5424 N N . ILE A 1 671 ? 4.282 -9.619 9.779 1.00 79.25 671 ILE A N 1
ATOM 5425 C CA . ILE A 1 671 ? 4.995 -10.913 9.713 1.00 79.25 671 ILE A CA 1
ATOM 5426 C C . ILE A 1 671 ? 6.065 -10.974 8.616 1.00 79.25 671 ILE A C 1
ATOM 5428 O O . ILE A 1 671 ? 6.698 -12.012 8.430 1.00 79.25 671 ILE A O 1
ATOM 5432 N N . ILE A 1 672 ? 6.265 -9.889 7.861 1.00 83.69 672 ILE A N 1
ATOM 5433 C CA . ILE A 1 672 ? 7.234 -9.847 6.763 1.00 83.69 672 ILE A CA 1
ATOM 5434 C C . ILE A 1 672 ? 8.492 -9.131 7.239 1.00 83.69 672 ILE A C 1
ATOM 5436 O O . ILE A 1 672 ? 8.454 -7.980 7.679 1.00 83.69 672 ILE A O 1
ATOM 5440 N N . GLN A 1 673 ? 9.630 -9.807 7.126 1.00 87.25 673 GLN A N 1
ATOM 5441 C CA . GLN A 1 673 ? 10.922 -9.202 7.406 1.00 87.25 673 GLN A CA 1
ATOM 5442 C C . GLN A 1 673 ? 11.358 -8.341 6.220 1.00 87.25 673 GLN A C 1
ATOM 5444 O O . GLN A 1 673 ? 11.488 -8.813 5.093 1.00 87.25 673 GLN A O 1
ATOM 5449 N N . VAL A 1 674 ? 11.581 -7.060 6.485 1.00 87.94 674 VAL A N 1
ATOM 5450 C CA . VAL A 1 674 ? 12.029 -6.083 5.498 1.00 87.94 674 VAL A CA 1
ATOM 5451 C C . VAL A 1 674 ? 13.538 -5.904 5.629 1.00 87.94 674 VAL A C 1
ATOM 5453 O O . VAL A 1 674 ? 14.013 -5.309 6.603 1.00 87.94 674 VAL A O 1
ATOM 5456 N N . ASP A 1 675 ? 14.276 -6.415 4.642 1.00 90.88 675 ASP A N 1
ATOM 5457 C CA . ASP A 1 675 ? 15.716 -6.201 4.485 1.00 90.88 675 ASP A CA 1
ATOM 5458 C C . ASP A 1 675 ? 15.993 -4.965 3.598 1.00 90.88 675 ASP A C 1
ATOM 5460 O O . ASP A 1 675 ? 15.633 -4.957 2.416 1.00 90.88 675 ASP A O 1
ATOM 5464 N N . PRO A 1 676 ? 16.645 -3.913 4.127 1.00 90.94 676 PRO A N 1
ATOM 5465 C CA . PRO A 1 676 ? 16.996 -2.717 3.365 1.00 90.94 676 PRO A CA 1
ATOM 5466 C C . PRO A 1 676 ? 17.903 -2.984 2.162 1.00 90.94 676 PRO A C 1
ATOM 5468 O O . PRO A 1 676 ? 17.782 -2.280 1.158 1.00 90.94 676 PRO A O 1
ATOM 5471 N N . LYS A 1 677 ? 18.780 -3.997 2.227 1.00 91.69 677 LYS A N 1
ATOM 5472 C CA . LYS A 1 677 ? 19.638 -4.355 1.089 1.00 91.69 677 LYS A CA 1
ATOM 5473 C C . LYS A 1 677 ? 18.804 -4.931 -0.053 1.00 91.69 677 LYS A C 1
ATOM 5475 O O . LYS A 1 677 ? 18.926 -4.470 -1.186 1.00 91.69 677 LYS A O 1
ATOM 5480 N N . GLN A 1 678 ? 17.909 -5.869 0.254 1.00 92.06 678 GLN A N 1
ATOM 5481 C CA . GLN A 1 678 ? 16.965 -6.408 -0.723 1.00 92.06 678 GLN A CA 1
ATOM 5482 C C . GLN A 1 678 ? 16.035 -5.324 -1.294 1.00 92.06 678 GLN A C 1
ATOM 5484 O O . GLN A 1 678 ? 15.825 -5.272 -2.502 1.00 92.06 678 GLN A O 1
ATOM 5489 N N . LEU A 1 679 ? 15.521 -4.411 -0.460 1.00 92.25 679 LEU A N 1
ATOM 5490 C CA . LEU A 1 679 ? 14.703 -3.283 -0.925 1.00 92.25 679 LEU A CA 1
ATOM 5491 C C . LEU A 1 679 ? 15.443 -2.389 -1.926 1.00 92.25 679 LEU A C 1
ATOM 5493 O O . LEU A 1 679 ? 14.850 -1.950 -2.914 1.00 92.25 679 LEU A O 1
ATOM 5497 N N . LEU A 1 680 ? 16.722 -2.105 -1.659 1.00 92.81 680 LEU A N 1
ATOM 5498 C CA . LEU A 1 680 ? 17.565 -1.327 -2.558 1.00 92.81 680 LEU A CA 1
ATOM 5499 C C . LEU A 1 680 ? 17.746 -2.049 -3.895 1.00 92.81 680 LEU A C 1
ATOM 5501 O O . LEU A 1 680 ? 17.552 -1.439 -4.946 1.00 92.81 680 LEU A O 1
ATOM 5505 N N . GLU A 1 681 ? 18.081 -3.340 -3.855 1.00 93.44 681 GLU A N 1
ATOM 5506 C CA . GLU A 1 681 ? 18.268 -4.157 -5.054 1.00 93.44 681 GLU A CA 1
ATOM 5507 C C . GLU A 1 681 ? 16.983 -4.232 -5.894 1.00 93.44 681 GLU A C 1
ATOM 5509 O O . GLU A 1 681 ? 17.013 -3.922 -7.087 1.00 93.44 681 GLU A O 1
ATOM 5514 N N . ASP A 1 682 ? 15.842 -4.543 -5.272 1.00 93.94 682 ASP A N 1
ATOM 5515 C CA . ASP A 1 682 ? 14.532 -4.594 -5.932 1.00 93.94 682 ASP A CA 1
ATOM 5516 C C . ASP A 1 682 ? 14.169 -3.242 -6.563 1.00 93.94 682 ASP A C 1
ATOM 5518 O O . ASP A 1 682 ? 13.657 -3.171 -7.684 1.00 93.94 682 ASP A O 1
ATOM 5522 N N . GLY A 1 683 ? 14.459 -2.146 -5.859 1.00 94.44 683 GLY A N 1
ATOM 5523 C CA . GLY A 1 683 ? 14.214 -0.794 -6.340 1.00 94.44 683 GLY A CA 1
ATOM 5524 C C . GLY A 1 683 ? 15.084 -0.415 -7.543 1.00 94.44 683 GLY A C 1
ATOM 5525 O O . GLY A 1 683 ? 14.588 0.206 -8.489 1.00 94.44 683 GLY A O 1
ATOM 5526 N N . ILE A 1 684 ? 16.359 -0.823 -7.543 1.00 94.38 684 ILE A N 1
ATOM 5527 C CA . ILE A 1 684 ? 17.294 -0.650 -8.666 1.00 94.38 684 ILE A CA 1
ATOM 5528 C C . ILE A 1 684 ? 16.843 -1.468 -9.874 1.00 94.38 684 ILE A C 1
ATOM 5530 O O . ILE A 1 684 ? 16.775 -0.930 -10.982 1.00 94.38 684 ILE A O 1
ATOM 5534 N N . ARG A 1 685 ? 16.480 -2.739 -9.664 1.00 95.12 685 ARG A N 1
ATOM 5535 C CA . ARG A 1 685 ? 15.906 -3.611 -10.700 1.00 95.12 685 ARG A CA 1
ATOM 5536 C C . ARG A 1 685 ? 14.651 -2.979 -11.305 1.00 95.12 685 ARG A C 1
ATOM 5538 O O . ARG A 1 685 ? 14.510 -2.935 -12.524 1.00 95.12 685 ARG A O 1
ATOM 5545 N N . LYS A 1 686 ? 13.771 -2.403 -10.479 1.00 95.62 686 LYS A N 1
ATOM 5546 C CA . LYS A 1 686 ? 12.541 -1.732 -10.932 1.00 95.62 686 LYS A CA 1
ATOM 5547 C C . LYS A 1 686 ? 12.807 -0.517 -11.815 1.00 95.62 686 LYS A C 1
ATOM 5549 O O . LYS A 1 686 ? 12.171 -0.383 -12.861 1.00 95.62 686 LYS A O 1
ATOM 5554 N N . GLU A 1 687 ? 13.755 0.345 -11.447 1.00 94.38 687 GLU A N 1
ATOM 5555 C CA . GLU A 1 687 ? 14.140 1.479 -12.298 1.00 94.38 687 GLU A CA 1
ATOM 5556 C C . GLU A 1 687 ? 14.825 1.030 -13.594 1.00 94.38 687 GLU A C 1
ATOM 5558 O O . GLU A 1 687 ? 14.553 1.603 -14.654 1.00 94.38 687 GLU A O 1
ATOM 5563 N N . LEU A 1 688 ? 15.658 -0.016 -13.539 1.00 94.31 688 LEU A N 1
ATOM 5564 C CA . LEU A 1 688 ? 16.276 -0.606 -14.727 1.00 94.31 688 LEU A CA 1
ATOM 5565 C C . LEU A 1 688 ? 15.206 -1.095 -15.707 1.00 94.31 688 LEU A C 1
ATOM 5567 O O . LEU A 1 688 ? 15.185 -0.668 -16.861 1.00 94.31 688 LEU A O 1
ATOM 5571 N N . VAL A 1 689 ? 14.283 -1.931 -15.226 1.00 95.88 689 VAL A N 1
ATOM 5572 C CA . VAL A 1 689 ? 13.196 -2.512 -16.023 1.00 95.88 689 VAL A CA 1
ATOM 5573 C C . VAL A 1 689 ? 12.346 -1.428 -16.661 1.00 95.88 689 VAL A C 1
ATOM 5575 O O . VAL A 1 689 ? 12.108 -1.462 -17.868 1.00 95.88 689 VAL A O 1
ATOM 5578 N N . LYS A 1 690 ? 11.945 -0.422 -15.879 1.00 94.81 690 LYS A N 1
ATOM 5579 C CA . LYS A 1 690 ? 11.144 0.705 -16.365 1.00 94.81 690 LYS A CA 1
ATOM 5580 C C . LYS A 1 690 ? 11.838 1.455 -17.503 1.00 94.81 690 LYS A C 1
ATOM 5582 O O . LYS A 1 690 ? 11.187 1.805 -18.486 1.00 94.81 690 LYS A O 1
ATOM 5587 N N . ARG A 1 691 ? 13.144 1.714 -17.385 1.00 92.50 691 ARG A N 1
ATOM 5588 C CA . ARG A 1 691 ? 13.903 2.488 -18.381 1.00 92.50 691 ARG A CA 1
ATOM 5589 C C . ARG A 1 691 ? 14.235 1.685 -19.625 1.00 92.50 691 ARG A C 1
ATOM 5591 O O . ARG A 1 691 ? 14.048 2.201 -20.721 1.00 92.50 691 ARG A O 1
ATOM 5598 N N . VAL A 1 692 ? 14.668 0.436 -19.470 1.00 94.31 692 VAL A N 1
ATOM 5599 C CA . VAL A 1 692 ? 14.971 -0.450 -20.600 1.00 94.31 692 VAL A CA 1
ATOM 5600 C C . VAL A 1 692 ? 13.699 -0.756 -21.390 1.00 94.31 692 VAL A C 1
ATOM 5602 O O . VAL A 1 692 ? 13.685 -0.564 -22.604 1.00 94.31 692 VAL A O 1
ATOM 5605 N N . ALA A 1 693 ? 12.603 -1.134 -20.722 1.00 95.56 693 ALA A N 1
ATOM 5606 C CA . ALA A 1 693 ? 11.328 -1.396 -21.392 1.00 95.56 693 ALA A CA 1
ATOM 5607 C C . ALA A 1 693 ? 10.808 -0.156 -22.141 1.00 95.56 693 ALA A C 1
ATOM 5609 O O . ALA A 1 693 ? 10.348 -0.274 -23.278 1.00 95.56 693 ALA A O 1
ATOM 5610 N N . PHE A 1 694 ? 10.943 1.040 -21.553 1.00 94.94 694 PHE A N 1
ATOM 5611 C CA . PHE A 1 694 ? 10.562 2.291 -22.211 1.00 94.94 694 PHE A CA 1
ATOM 5612 C C . PHE A 1 694 ? 11.433 2.601 -23.432 1.00 94.94 694 PHE A C 1
ATOM 5614 O O . PHE A 1 694 ? 10.901 2.950 -24.488 1.00 94.94 694 PHE A O 1
ATOM 5621 N N . SER A 1 695 ? 12.757 2.458 -23.309 1.00 93.19 695 SER A N 1
ATOM 5622 C CA . SER A 1 695 ? 13.694 2.667 -24.416 1.00 93.19 695 SER A CA 1
ATOM 5623 C C . SER A 1 695 ? 13.388 1.722 -25.576 1.00 93.19 695 SER A C 1
ATOM 5625 O O . SER A 1 695 ? 13.209 2.191 -26.698 1.00 93.19 695 SER A O 1
ATOM 5627 N N . LEU A 1 696 ? 13.213 0.424 -25.308 1.00 95.00 696 LEU A N 1
ATOM 5628 C CA . LEU A 1 696 ? 12.856 -0.572 -26.323 1.00 95.00 696 LEU A CA 1
ATOM 5629 C C . LEU A 1 696 ? 11.510 -0.262 -26.982 1.00 95.00 696 LEU A C 1
ATOM 5631 O O . LEU A 1 696 ? 11.407 -0.272 -28.210 1.00 95.00 696 LEU A O 1
ATOM 5635 N N . HIS A 1 697 ? 10.492 0.081 -26.185 1.00 94.38 697 HIS A N 1
ATOM 5636 C CA . HIS A 1 697 ? 9.185 0.453 -26.713 1.00 94.38 697 HIS A CA 1
ATOM 5637 C C . HIS A 1 697 ? 9.279 1.660 -27.653 1.00 94.38 697 HIS A C 1
ATOM 5639 O O . HIS A 1 697 ? 8.761 1.589 -28.766 1.00 94.38 697 HIS A O 1
ATOM 5645 N N . LYS A 1 698 ? 9.943 2.744 -27.230 1.00 93.44 698 LYS A N 1
ATOM 5646 C CA . LYS A 1 698 ? 10.007 4.007 -27.977 1.00 93.44 698 LYS A CA 1
ATOM 5647 C C . LYS A 1 698 ? 10.947 3.948 -29.183 1.00 93.44 698 LYS A C 1
ATOM 5649 O O . LYS A 1 698 ? 10.623 4.503 -30.232 1.00 93.44 698 LYS A O 1
ATOM 5654 N N . GLY A 1 699 ? 12.119 3.330 -29.051 1.00 91.88 699 GLY A N 1
ATOM 5655 C CA . GLY A 1 699 ? 13.113 3.346 -30.125 1.00 91.88 699 GLY A CA 1
ATOM 5656 C C . GLY A 1 699 ? 12.776 2.406 -31.280 1.00 91.88 699 GLY A C 1
ATOM 5657 O O . GLY A 1 699 ? 13.064 2.742 -32.428 1.00 91.88 699 GLY A O 1
ATOM 5658 N N . LEU A 1 700 ? 12.065 1.306 -31.011 1.00 93.31 700 LEU A N 1
ATOM 5659 C CA . LEU A 1 700 ? 11.605 0.343 -32.021 1.00 93.31 700 LEU A CA 1
ATOM 5660 C C . LEU A 1 700 ? 10.163 0.632 -32.482 1.00 93.31 700 LEU A C 1
ATOM 5662 O O . LEU A 1 700 ? 9.305 -0.249 -32.537 1.00 93.31 700 LEU A O 1
ATOM 5666 N N . ILE A 1 701 ? 9.884 1.901 -32.781 1.00 92.62 701 ILE A N 1
ATOM 5667 C CA . ILE A 1 701 ? 8.682 2.346 -33.504 1.00 92.62 701 ILE A CA 1
ATOM 5668 C C . ILE A 1 701 ? 9.113 2.699 -34.923 1.00 92.62 701 ILE A C 1
ATOM 5670 O O . ILE A 1 701 ? 10.003 3.532 -35.085 1.00 92.62 701 ILE A O 1
ATOM 5674 N N . PHE A 1 702 ? 8.492 2.102 -35.936 1.00 90.88 702 PHE A N 1
ATOM 5675 C CA . PHE A 1 702 ? 8.862 2.291 -37.341 1.00 90.88 702 PHE A CA 1
ATOM 5676 C C . PHE A 1 702 ? 7.759 3.027 -38.098 1.00 90.88 702 PHE A C 1
ATOM 5678 O O . PHE A 1 702 ? 6.576 2.795 -37.855 1.00 90.88 702 PHE A O 1
ATOM 5685 N N . ASN A 1 703 ? 8.130 3.912 -39.027 1.00 87.25 703 ASN A N 1
ATOM 5686 C CA . ASN A 1 703 ? 7.166 4.549 -39.920 1.00 87.25 703 ASN A CA 1
ATOM 5687 C C . ASN A 1 703 ? 6.954 3.693 -41.188 1.00 87.25 703 ASN A C 1
ATOM 5689 O O . ASN A 1 703 ? 7.856 3.632 -42.029 1.00 87.25 703 ASN A O 1
ATOM 5693 N N . PRO A 1 704 ? 5.756 3.118 -41.419 1.00 76.69 704 PRO A N 1
ATOM 5694 C CA . PRO A 1 704 ? 5.504 2.257 -42.580 1.00 76.69 704 PRO A CA 1
ATOM 5695 C C . PRO A 1 704 ? 5.651 2.982 -43.926 1.00 76.69 704 PRO A C 1
ATOM 5697 O O . PRO A 1 704 ? 5.832 2.345 -44.962 1.00 76.69 704 PRO A O 1
ATOM 5700 N N . LYS A 1 705 ? 5.538 4.319 -43.926 1.00 78.38 705 LYS A N 1
ATOM 5701 C CA . LYS A 1 705 ? 5.600 5.174 -45.122 1.00 78.38 705 LYS A CA 1
ATOM 5702 C C . LYS A 1 705 ? 7.011 5.692 -45.423 1.00 78.38 705 LYS A C 1
ATOM 5704 O O . LYS A 1 705 ? 7.178 6.440 -46.390 1.00 78.38 705 LYS A O 1
ATOM 5709 N N . ALA A 1 706 ? 8.010 5.355 -44.607 1.00 76.69 706 ALA A N 1
ATOM 5710 C CA . ALA A 1 706 ? 9.385 5.782 -44.836 1.00 76.69 706 ALA A CA 1
ATOM 5711 C C . ALA A 1 706 ? 9.931 5.176 -46.144 1.00 76.69 706 ALA A C 1
ATOM 5713 O O . ALA A 1 706 ? 9.809 3.973 -46.383 1.00 76.69 706 ALA A O 1
ATOM 5714 N N . LYS A 1 707 ? 10.506 6.028 -47.010 1.00 71.69 707 LYS A N 1
ATOM 5715 C CA . LYS A 1 707 ? 11.085 5.610 -48.301 1.00 71.69 707 LYS A CA 1
ATOM 5716 C C . LYS A 1 707 ? 12.344 4.746 -48.100 1.00 71.69 707 LYS A C 1
ATOM 5718 O O . LYS A 1 707 ? 12.359 3.638 -48.626 1.00 71.69 707 LYS A O 1
ATOM 5723 N N . PRO A 1 708 ? 13.377 5.194 -47.357 1.00 79.12 708 PRO A N 1
ATOM 5724 C CA . PRO A 1 708 ? 14.404 4.294 -46.836 1.00 79.12 708 PRO A CA 1
ATOM 5725 C C . PRO A 1 708 ? 13.904 3.593 -45.563 1.00 79.12 708 PRO A C 1
ATOM 5727 O O . PRO A 1 708 ? 13.169 4.194 -44.778 1.00 79.12 708 PRO A O 1
ATOM 5730 N N . SER A 1 709 ? 14.310 2.338 -45.336 1.00 81.44 709 SER A N 1
ATOM 5731 C CA . SER A 1 709 ? 14.018 1.660 -44.065 1.00 81.44 709 SER A CA 1
ATOM 5732 C C . SER A 1 709 ? 14.754 2.343 -42.912 1.00 81.44 709 SER A C 1
ATOM 5734 O O . SER A 1 709 ? 15.955 2.603 -42.982 1.00 81.44 709 SER A O 1
ATOM 5736 N N . GLU A 1 710 ? 14.026 2.594 -41.827 1.00 89.31 710 GLU A N 1
ATOM 5737 C CA . GLU A 1 710 ? 14.568 3.142 -40.581 1.00 89.31 710 GLU A CA 1
ATOM 5738 C C . GLU A 1 710 ? 15.139 2.048 -39.660 1.00 89.31 710 GLU A C 1
ATOM 5740 O O . GLU A 1 710 ? 15.664 2.367 -38.594 1.00 89.31 710 GLU A O 1
ATOM 5745 N N . LEU A 1 711 ? 15.063 0.769 -40.062 1.00 90.38 711 LEU A N 1
ATOM 5746 C CA . LEU A 1 711 ? 15.410 -0.382 -39.226 1.00 90.38 711 LEU A CA 1
ATOM 5747 C C . LEU A 1 711 ? 16.861 -0.338 -38.736 1.00 90.38 711 LEU A C 1
ATOM 5749 O O . LEU A 1 711 ? 17.108 -0.325 -37.533 1.00 90.38 711 LEU A O 1
ATOM 5753 N N . MET A 1 712 ? 17.821 -0.269 -39.661 1.00 90.75 712 MET A N 1
ATOM 5754 C CA . MET A 1 712 ? 19.248 -0.289 -39.321 1.00 90.75 712 MET A CA 1
ATOM 5755 C C . MET A 1 712 ? 19.688 0.936 -38.495 1.00 90.75 712 MET A C 1
ATOM 5757 O O . MET A 1 712 ? 20.370 0.740 -37.489 1.00 90.75 712 MET A O 1
ATOM 5761 N N . PRO A 1 713 ? 19.307 2.187 -38.841 1.00 91.50 713 PRO A N 1
ATOM 5762 C CA . PRO A 1 713 ? 19.599 3.346 -37.996 1.00 91.50 713 PRO A CA 1
ATOM 5763 C C . PRO A 1 713 ? 19.042 3.222 -36.572 1.00 91.50 713 PRO A C 1
ATOM 5765 O O . PRO A 1 713 ? 19.766 3.492 -35.616 1.00 91.50 713 PRO A O 1
ATOM 5768 N N . LYS A 1 714 ? 17.789 2.768 -36.420 1.00 92.88 714 LYS A N 1
ATOM 5769 C CA . LYS A 1 714 ? 17.146 2.612 -35.105 1.00 92.88 714 LYS A CA 1
ATOM 5770 C C . LYS A 1 714 ? 17.772 1.501 -34.267 1.00 92.88 714 LYS A C 1
ATOM 5772 O O . LYS A 1 714 ? 17.917 1.678 -33.061 1.00 92.88 714 LYS A O 1
ATOM 5777 N N . LEU A 1 715 ? 18.171 0.385 -34.884 1.00 93.56 715 LEU A N 1
ATOM 5778 C CA . LEU A 1 715 ? 18.901 -0.681 -34.188 1.00 93.56 715 LEU A CA 1
ATOM 5779 C C . LEU A 1 715 ? 20.250 -0.176 -33.666 1.00 93.56 715 LEU A C 1
ATOM 5781 O O . LEU A 1 715 ? 20.554 -0.381 -32.498 1.00 93.56 715 LEU A O 1
ATOM 5785 N N . LYS A 1 716 ? 21.008 0.582 -34.468 1.00 91.50 716 LYS A N 1
ATOM 5786 C CA . LYS A 1 716 ? 22.291 1.158 -34.029 1.00 91.50 716 LYS A CA 1
ATOM 5787 C C . LYS A 1 716 ? 22.145 2.140 -32.867 1.00 91.50 716 LYS A C 1
ATOM 5789 O O . LYS A 1 716 ? 22.922 2.093 -31.917 1.00 91.50 716 LYS A O 1
ATOM 5794 N N . GLU A 1 717 ? 21.146 3.020 -32.925 1.00 91.00 717 GLU A N 1
ATOM 5795 C CA . GLU A 1 717 ? 20.844 3.949 -31.828 1.00 91.00 717 GLU A CA 1
ATOM 5796 C C . GLU A 1 717 ? 20.435 3.198 -30.549 1.00 91.00 717 GLU A C 1
ATOM 5798 O O . GLU A 1 717 ? 20.873 3.537 -29.444 1.00 91.00 717 GLU A O 1
ATOM 5803 N N . MET A 1 718 ? 19.632 2.140 -30.691 1.00 93.19 718 MET A N 1
ATOM 5804 C CA . MET A 1 718 ? 19.209 1.324 -29.558 1.00 93.19 718 MET A CA 1
ATOM 5805 C C . MET A 1 718 ? 20.369 0.520 -28.964 1.00 93.19 718 MET A C 1
ATOM 5807 O O . MET A 1 718 ? 20.507 0.492 -27.745 1.00 93.19 718 MET A O 1
ATOM 5811 N N . ALA A 1 719 ? 21.239 -0.066 -29.788 1.00 91.56 719 ALA A N 1
ATOM 5812 C CA . ALA A 1 719 ? 22.440 -0.764 -29.333 1.00 91.56 719 ALA A CA 1
ATOM 5813 C C . ALA A 1 719 ? 23.347 0.160 -28.503 1.00 91.56 719 ALA A C 1
ATOM 5815 O O . ALA A 1 719 ? 23.763 -0.214 -27.409 1.00 91.56 719 ALA A O 1
ATOM 5816 N N . ALA A 1 720 ? 23.568 1.401 -28.953 1.00 87.69 720 ALA A N 1
ATOM 5817 C CA . ALA A 1 720 ? 24.320 2.399 -28.186 1.00 87.69 720 ALA A CA 1
ATOM 5818 C C . ALA A 1 720 ? 23.640 2.750 -26.849 1.00 87.69 720 ALA A C 1
ATOM 5820 O O . ALA A 1 720 ? 24.303 2.914 -25.825 1.00 87.69 720 ALA A O 1
ATOM 5821 N N . THR A 1 721 ? 22.306 2.829 -26.836 1.00 88.62 721 THR A N 1
ATOM 5822 C CA . THR A 1 721 ? 21.532 3.070 -25.608 1.00 88.62 721 THR A CA 1
ATOM 5823 C C . THR A 1 721 ? 21.674 1.909 -24.615 1.00 88.62 721 THR A C 1
ATOM 5825 O O . THR A 1 721 ? 21.862 2.138 -23.419 1.00 88.62 721 THR A O 1
ATOM 5828 N N . MET A 1 722 ? 21.612 0.666 -25.098 1.00 90.44 722 MET A N 1
ATOM 5829 C CA . MET A 1 722 ? 21.748 -0.544 -24.281 1.00 90.44 722 MET A CA 1
ATOM 5830 C C . MET A 1 722 ? 23.173 -0.713 -23.734 1.00 90.44 722 MET A C 1
ATOM 5832 O O . MET A 1 722 ? 23.330 -1.002 -22.549 1.00 90.44 722 MET A O 1
ATOM 5836 N N . ASP A 1 723 ? 24.202 -0.442 -24.544 1.00 88.06 723 ASP A N 1
ATOM 5837 C CA . ASP A 1 723 ? 25.607 -0.390 -24.107 1.00 88.06 723 ASP A CA 1
ATOM 5838 C C . ASP A 1 723 ? 25.824 0.686 -23.026 1.00 88.06 723 ASP A C 1
ATOM 5840 O O . ASP A 1 723 ? 26.486 0.443 -22.017 1.00 88.06 723 ASP A O 1
ATOM 5844 N N . GLY A 1 724 ? 25.174 1.848 -23.162 1.00 86.19 724 GLY A N 1
ATOM 5845 C CA . GLY A 1 724 ? 25.181 2.891 -22.135 1.00 86.19 724 GLY A CA 1
ATOM 5846 C C . GLY A 1 724 ? 24.637 2.413 -20.784 1.00 86.19 724 GLY A C 1
ATOM 5847 O O . GLY A 1 724 ? 25.239 2.694 -19.747 1.00 86.19 724 GLY A O 1
ATOM 5848 N N . PHE A 1 725 ? 23.536 1.652 -20.772 1.00 88.56 725 PHE A N 1
ATOM 5849 C CA . PHE A 1 725 ? 23.030 1.045 -19.536 1.00 88.56 725 PHE A CA 1
ATOM 5850 C C . PHE A 1 725 ? 23.988 -0.013 -18.978 1.00 88.56 725 PHE A C 1
ATOM 5852 O O . PHE A 1 725 ? 24.272 0.016 -17.779 1.00 88.56 725 PHE A O 1
ATOM 5859 N N . TYR A 1 726 ? 24.518 -0.895 -19.828 1.00 89.69 726 TYR A N 1
ATOM 5860 C CA . TYR A 1 726 ? 25.466 -1.939 -19.435 1.00 89.69 726 TYR A CA 1
ATOM 5861 C C . TYR A 1 726 ? 26.691 -1.356 -18.712 1.00 89.69 726 TYR A C 1
ATOM 5863 O O . TYR A 1 726 ? 26.948 -1.690 -17.553 1.00 89.69 726 TYR A O 1
ATOM 5871 N N . ARG A 1 727 ? 27.381 -0.394 -19.341 1.00 86.06 727 ARG A N 1
ATOM 5872 C CA . ARG A 1 727 ? 28.567 0.265 -18.762 1.00 86.06 727 ARG A CA 1
ATOM 5873 C C . ARG A 1 727 ? 28.251 1.019 -17.478 1.00 86.06 727 ARG A C 1
ATOM 5875 O O . ARG A 1 727 ? 29.066 1.081 -16.563 1.00 86.06 727 ARG A O 1
ATOM 5882 N N . SER A 1 728 ? 27.052 1.590 -17.382 1.00 85.69 728 SER A N 1
ATOM 5883 C CA . SER A 1 728 ? 26.635 2.311 -16.180 1.00 85.69 728 SER A CA 1
ATOM 5884 C C . SER A 1 728 ? 26.523 1.396 -14.961 1.00 85.69 728 SER A C 1
ATOM 5886 O O . SER A 1 728 ? 26.933 1.785 -13.870 1.00 85.69 728 SER A O 1
ATOM 5888 N N . PHE A 1 729 ? 26.025 0.171 -15.153 1.00 87.44 729 PHE A N 1
ATOM 5889 C CA . PHE A 1 729 ? 25.915 -0.839 -14.104 1.00 87.44 729 PHE A CA 1
ATOM 5890 C C . PHE A 1 729 ? 27.272 -1.425 -13.731 1.00 87.44 729 PHE A C 1
ATOM 5892 O O . PHE A 1 729 ? 27.533 -1.630 -12.548 1.00 87.44 729 PHE A O 1
ATOM 5899 N N . GLU A 1 730 ? 28.148 -1.623 -14.716 1.00 86.38 730 GLU A N 1
ATOM 5900 C CA . GLU A 1 730 ? 29.549 -1.977 -14.478 1.00 86.38 730 GLU A CA 1
ATOM 5901 C C . GLU A 1 730 ? 30.263 -0.913 -13.629 1.00 86.38 730 GLU A C 1
ATOM 5903 O O . GLU A 1 730 ? 31.020 -1.250 -12.723 1.00 86.38 730 GLU A O 1
ATOM 5908 N N . TYR A 1 731 ? 29.971 0.369 -13.865 1.00 84.81 731 TYR A N 1
ATOM 5909 C CA . TYR A 1 731 ? 30.576 1.475 -13.128 1.00 84.81 731 TYR A CA 1
ATOM 5910 C C . TYR A 1 731 ? 30.061 1.612 -11.684 1.00 84.81 731 TYR A C 1
ATOM 5912 O O . TYR A 1 731 ? 30.854 1.841 -10.774 1.00 84.81 731 TYR A O 1
ATOM 5920 N N . ILE A 1 732 ? 28.746 1.502 -11.438 1.00 87.00 732 ILE A N 1
ATOM 5921 C CA . ILE A 1 732 ? 28.185 1.756 -10.093 1.00 87.00 732 ILE A CA 1
ATOM 5922 C C . ILE A 1 732 ? 28.219 0.557 -9.141 1.00 87.00 732 ILE A C 1
ATOM 5924 O O . ILE A 1 732 ? 27.988 0.752 -7.947 1.00 87.00 732 ILE A O 1
ATOM 5928 N N . GLN A 1 733 ? 28.467 -0.661 -9.636 1.00 89.75 733 GLN A N 1
ATOM 5929 C CA . GLN A 1 733 ? 28.301 -1.898 -8.857 1.00 89.75 733 GLN A CA 1
ATOM 5930 C C . GLN A 1 733 ? 29.051 -1.884 -7.515 1.00 89.75 733 GLN A C 1
ATOM 5932 O O . GLN A 1 733 ? 28.472 -2.252 -6.491 1.00 89.75 733 GLN A O 1
ATOM 5937 N N . ASP A 1 734 ? 30.281 -1.364 -7.499 1.00 86.12 734 ASP A N 1
ATOM 5938 C CA . ASP A 1 734 ? 31.120 -1.311 -6.298 1.00 86.12 734 ASP A CA 1
ATOM 5939 C C . ASP A 1 734 ? 30.621 -0.271 -5.286 1.00 86.12 734 ASP A C 1
ATOM 5941 O O . ASP A 1 734 ? 30.672 -0.494 -4.078 1.00 86.12 734 ASP A O 1
ATOM 5945 N N . TYR A 1 735 ? 30.075 0.848 -5.770 1.00 85.81 735 TYR A N 1
ATOM 5946 C CA . TYR A 1 735 ? 29.548 1.927 -4.928 1.00 85.81 735 TYR A CA 1
ATOM 5947 C C . TYR A 1 735 ? 28.214 1.571 -4.271 1.00 85.81 735 TYR A C 1
ATOM 5949 O O . TYR A 1 735 ? 27.870 2.125 -3.228 1.00 85.81 735 TYR A O 1
ATOM 5957 N N . VAL A 1 736 ? 27.457 0.663 -4.891 1.00 87.06 736 VAL A N 1
ATOM 5958 C CA . VAL A 1 736 ? 26.124 0.248 -4.434 1.00 87.06 736 VAL A CA 1
ATOM 5959 C C . VAL A 1 736 ? 26.148 -1.140 -3.771 1.00 87.06 736 VAL A C 1
ATOM 5961 O O . VAL A 1 736 ? 25.185 -1.537 -3.121 1.00 87.06 736 VAL A O 1
ATOM 5964 N N . SER A 1 737 ? 27.267 -1.869 -3.868 1.00 86.56 737 SER A N 1
ATOM 5965 C CA . SER A 1 737 ? 27.445 -3.226 -3.329 1.00 86.56 737 SER A CA 1
ATOM 5966 C C . SER A 1 737 ? 26.423 -4.237 -3.880 1.00 86.56 737 SER A C 1
ATOM 5968 O O . SER A 1 737 ? 25.831 -5.033 -3.142 1.00 86.56 737 SER A O 1
ATOM 5970 N N . ILE A 1 738 ? 26.217 -4.204 -5.200 1.00 88.44 738 ILE A N 1
ATOM 5971 C CA . ILE A 1 738 ? 25.314 -5.107 -5.934 1.00 88.44 738 ILE A CA 1
ATOM 5972 C C . ILE A 1 738 ? 26.040 -5.788 -7.093 1.00 88.44 738 ILE A C 1
ATOM 5974 O O . ILE A 1 738 ? 26.989 -5.247 -7.649 1.00 88.44 738 ILE A O 1
ATOM 5978 N N . TYR A 1 739 ? 25.549 -6.949 -7.524 1.00 89.50 739 TYR A N 1
ATOM 5979 C CA . TYR A 1 739 ? 26.061 -7.630 -8.715 1.00 89.50 739 TYR A CA 1
ATOM 5980 C C . TYR A 1 739 ? 25.449 -7.028 -9.988 1.00 89.50 739 TYR A C 1
ATOM 5982 O O . TYR A 1 739 ? 24.513 -7.585 -10.564 1.00 89.50 739 TYR A O 1
ATOM 5990 N N . GLY A 1 740 ? 25.969 -5.876 -10.421 1.00 89.88 740 GLY A N 1
ATOM 5991 C CA . GLY A 1 740 ? 25.374 -5.079 -11.498 1.00 89.88 740 GLY A CA 1
ATOM 5992 C C . GLY A 1 740 ? 25.201 -5.837 -12.820 1.00 89.88 740 GLY A C 1
ATOM 5993 O O . GLY A 1 740 ? 24.121 -5.807 -13.409 1.00 89.88 740 GLY A O 1
ATOM 5994 N N . LEU A 1 741 ? 26.224 -6.585 -13.248 1.00 88.94 741 LEU A N 1
ATOM 5995 C CA . LEU A 1 741 ? 26.183 -7.372 -14.490 1.00 88.94 741 LEU A CA 1
ATOM 5996 C C . LEU A 1 741 ? 25.165 -8.520 -14.439 1.00 88.94 741 LEU A C 1
ATOM 5998 O O . LEU A 1 741 ? 24.478 -8.783 -15.427 1.00 88.94 741 LEU A O 1
ATOM 6002 N N . LYS A 1 742 ? 25.030 -9.175 -13.280 1.00 92.00 742 LYS A N 1
ATOM 6003 C CA . LYS A 1 742 ? 24.037 -10.235 -13.067 1.00 92.00 742 LYS A CA 1
ATOM 6004 C C . LYS A 1 742 ? 22.620 -9.669 -13.172 1.00 92.00 742 LYS A C 1
ATOM 6006 O O . LYS A 1 742 ? 21.807 -10.200 -13.919 1.00 92.00 742 LYS A O 1
ATOM 6011 N N . ILE A 1 743 ? 22.359 -8.556 -12.483 1.00 93.12 743 ILE A N 1
ATOM 6012 C CA . ILE A 1 743 ? 21.068 -7.856 -12.529 1.00 93.12 743 ILE A CA 1
ATOM 6013 C C . ILE A 1 743 ? 20.727 -7.443 -13.965 1.00 93.12 743 ILE A C 1
ATOM 6015 O O . ILE A 1 743 ? 19.610 -7.671 -14.420 1.00 93.12 743 ILE A O 1
ATOM 6019 N N . TRP A 1 744 ? 21.689 -6.881 -14.703 1.00 93.12 744 TRP A N 1
ATOM 6020 C CA . TRP A 1 744 ? 21.493 -6.526 -16.107 1.00 93.12 744 TRP A CA 1
ATOM 6021 C C . TRP A 1 744 ? 21.042 -7.723 -16.953 1.00 93.12 744 TRP A C 1
ATOM 6023 O O . TRP A 1 744 ? 20.032 -7.635 -17.650 1.00 93.12 744 TRP A O 1
ATOM 6033 N N . GLN A 1 745 ? 21.757 -8.849 -16.872 1.00 92.00 745 GLN A N 1
ATOM 6034 C CA . GLN A 1 745 ? 21.433 -10.045 -17.654 1.00 92.00 745 GLN A CA 1
ATOM 6035 C C . GLN A 1 745 ? 20.060 -10.627 -17.291 1.00 92.00 745 GLN A C 1
ATOM 6037 O O . GLN A 1 745 ? 19.274 -10.935 -18.190 1.00 92.00 745 GLN A O 1
ATOM 6042 N N . GLU A 1 746 ? 19.756 -10.742 -15.995 1.00 94.00 746 GLU A N 1
ATOM 6043 C CA . GLU A 1 746 ? 18.471 -11.252 -15.501 1.00 94.00 746 GLU A CA 1
ATOM 6044 C C . GLU A 1 746 ? 17.302 -10.383 -15.984 1.00 94.00 746 GLU A C 1
ATOM 6046 O O . GLU A 1 746 ? 16.346 -10.893 -16.572 1.00 94.00 746 GLU A O 1
ATOM 6051 N N . GLU A 1 747 ? 17.383 -9.062 -15.795 1.00 95.25 747 GLU A N 1
ATOM 6052 C CA . GLU A 1 747 ? 16.270 -8.163 -16.101 1.00 95.25 747 GLU A CA 1
ATOM 6053 C C . GLU A 1 747 ? 16.077 -7.951 -17.608 1.00 95.25 747 GLU A C 1
ATOM 6055 O O . GLU A 1 747 ? 14.938 -7.935 -18.075 1.00 95.25 747 GLU A O 1
ATOM 6060 N N . VAL A 1 748 ? 17.149 -7.848 -18.404 1.00 94.19 748 VAL A N 1
ATOM 6061 C CA . VAL A 1 748 ? 17.024 -7.735 -19.871 1.00 94.19 748 VAL A CA 1
ATOM 6062 C C . VAL A 1 748 ? 16.403 -9.000 -20.462 1.00 94.19 748 VAL A C 1
ATOM 6064 O O . VAL A 1 748 ? 15.501 -8.904 -21.298 1.00 94.19 748 VAL A O 1
ATOM 6067 N N . SER A 1 749 ? 16.818 -10.179 -19.985 1.00 94.75 749 SER A N 1
ATOM 6068 C CA . SER A 1 749 ? 16.203 -11.451 -20.374 1.00 94.75 749 SER A CA 1
ATOM 6069 C C . SER A 1 749 ? 14.711 -11.472 -20.037 1.00 94.75 749 SER A C 1
ATOM 6071 O O . SER A 1 749 ? 13.878 -11.797 -20.887 1.00 94.75 749 SER A O 1
ATOM 6073 N N . ARG A 1 750 ? 14.354 -11.052 -18.817 1.00 96.25 750 ARG A N 1
ATOM 6074 C CA . ARG A 1 750 ? 12.970 -11.005 -18.334 1.00 96.25 750 ARG A CA 1
ATOM 6075 C C . ARG A 1 750 ? 12.094 -10.071 -19.171 1.00 96.25 750 ARG A C 1
ATOM 6077 O O . ARG A 1 750 ? 11.008 -10.467 -19.586 1.00 96.25 750 ARG A O 1
ATOM 6084 N N . ILE A 1 751 ? 12.580 -8.865 -19.480 1.00 96.62 751 ILE A N 1
ATOM 6085 C CA . ILE A 1 751 ? 11.865 -7.871 -20.297 1.00 96.62 751 ILE A CA 1
ATOM 6086 C C . ILE A 1 751 ? 11.581 -8.413 -21.694 1.00 96.62 751 ILE A C 1
ATOM 6088 O O . ILE A 1 751 ? 10.447 -8.321 -22.169 1.00 96.62 751 ILE A O 1
ATOM 6092 N N . ILE A 1 752 ? 12.598 -8.960 -22.364 1.00 95.38 752 ILE A N 1
ATOM 6093 C CA . ILE A 1 752 ? 12.457 -9.441 -23.740 1.00 95.38 752 ILE A CA 1
ATOM 6094 C C . ILE A 1 752 ? 11.503 -10.632 -23.780 1.00 95.38 752 ILE A C 1
ATOM 6096 O O . ILE A 1 752 ? 10.533 -10.593 -24.533 1.00 95.38 752 ILE A O 1
ATOM 6100 N N . ASN A 1 753 ? 11.719 -11.643 -22.937 1.00 95.44 753 ASN A N 1
ATOM 6101 C CA . ASN A 1 753 ? 10.896 -12.851 -22.940 1.00 95.44 753 ASN A CA 1
ATOM 6102 C C . ASN A 1 753 ? 9.431 -12.569 -22.588 1.00 95.44 753 ASN A C 1
ATOM 6104 O O . ASN A 1 753 ? 8.540 -13.105 -23.243 1.00 95.44 753 ASN A O 1
ATOM 6108 N N . TYR A 1 754 ? 9.167 -11.665 -21.641 1.00 95.69 754 TYR A N 1
ATOM 6109 C CA . TYR A 1 754 ? 7.807 -11.212 -21.354 1.00 95.69 754 TYR A CA 1
ATOM 6110 C C . TYR A 1 754 ? 7.149 -10.556 -22.575 1.00 95.69 754 TYR A C 1
ATOM 6112 O O . TYR A 1 754 ? 6.025 -10.889 -22.932 1.00 95.69 754 TYR A O 1
ATOM 6120 N N . ASN A 1 755 ? 7.843 -9.645 -23.265 1.00 94.62 755 ASN A N 1
ATOM 6121 C CA . ASN A 1 755 ? 7.279 -8.979 -24.445 1.00 94.62 755 ASN A CA 1
ATOM 6122 C C . ASN A 1 755 ? 7.073 -9.944 -25.628 1.00 94.62 755 ASN A C 1
ATOM 6124 O O . ASN A 1 755 ? 6.154 -9.742 -26.424 1.00 94.62 755 ASN A O 1
ATOM 6128 N N . VAL A 1 756 ? 7.899 -10.988 -25.743 1.00 94.00 756 VAL A N 1
ATOM 6129 C CA . VAL A 1 756 ? 7.695 -12.088 -26.699 1.00 94.00 756 VAL A CA 1
ATOM 6130 C C . VAL A 1 756 ? 6.439 -12.875 -26.333 1.00 94.00 756 VAL A C 1
ATOM 6132 O O . VAL A 1 756 ? 5.598 -13.096 -27.198 1.00 94.00 756 VAL A O 1
ATOM 6135 N N . GLU A 1 757 ? 6.284 -13.268 -25.067 1.00 93.25 757 GLU A N 1
ATOM 6136 C CA . GLU A 1 757 ? 5.122 -14.017 -24.575 1.00 93.25 757 GLU A CA 1
ATOM 6137 C C . GLU A 1 757 ? 3.813 -13.249 -24.801 1.00 93.25 757 GLU A C 1
ATOM 6139 O O . GLU A 1 757 ? 2.863 -13.790 -25.367 1.00 93.25 757 GLU A O 1
ATOM 6144 N N . GLN A 1 758 ? 3.797 -11.958 -24.463 1.00 91.44 758 GLN A N 1
ATOM 6145 C CA . GLN A 1 758 ? 2.629 -11.099 -24.655 1.00 91.44 758 GLN A CA 1
ATOM 6146 C C . GLN A 1 758 ? 2.297 -10.863 -26.139 1.00 91.44 758 GLN A C 1
ATOM 6148 O O . GLN A 1 758 ? 1.124 -10.758 -26.485 1.00 91.44 758 GLN A O 1
ATOM 6153 N N . GLU A 1 759 ? 3.285 -10.831 -27.041 1.00 91.81 759 GLU A N 1
ATOM 6154 C CA . GLU A 1 759 ? 3.010 -10.802 -28.488 1.00 91.81 759 GLU A CA 1
ATOM 6155 C C . GLU A 1 759 ? 2.470 -12.158 -28.980 1.00 91.81 759 GLU A C 1
ATOM 6157 O O . GLU A 1 759 ? 1.533 -12.206 -29.783 1.00 91.81 759 GLU A O 1
ATOM 6162 N N . CYS A 1 760 ? 3.009 -13.267 -28.460 1.00 90.06 760 CYS A N 1
ATOM 6163 C CA . CYS A 1 760 ? 2.575 -14.623 -28.799 1.00 90.06 760 CYS A CA 1
ATOM 6164 C C . CYS A 1 760 ? 1.136 -14.915 -28.345 1.00 90.06 760 CYS A C 1
ATOM 6166 O O . CYS A 1 760 ? 0.457 -15.701 -29.001 1.00 90.06 760 CYS A O 1
ATOM 6168 N N . ASN A 1 761 ? 0.628 -14.243 -27.302 1.00 88.25 761 ASN A N 1
ATOM 6169 C CA . ASN A 1 761 ? -0.776 -14.340 -26.877 1.00 88.25 761 ASN A CA 1
ATOM 6170 C C . ASN A 1 761 ? -1.777 -14.037 -28.011 1.00 88.25 761 ASN A C 1
ATOM 6172 O O . ASN A 1 761 ? -2.896 -14.536 -27.974 1.00 88.25 761 ASN A O 1
ATOM 6176 N N . SER A 1 762 ? -1.392 -13.280 -29.048 1.00 84.38 762 SER A N 1
ATOM 6177 C CA . SER A 1 762 ? -2.239 -13.048 -30.234 1.00 84.38 762 SER A CA 1
ATOM 6178 C C . SER A 1 762 ? -2.438 -14.287 -31.131 1.00 84.38 762 SER A C 1
ATOM 6180 O O . SER A 1 762 ? -3.258 -14.266 -32.054 1.00 84.38 762 SER A O 1
ATOM 6182 N N . PHE A 1 763 ? -1.698 -15.367 -30.865 1.00 83.75 763 PHE A N 1
ATOM 6183 C CA . PHE A 1 763 ? -1.748 -16.650 -31.572 1.00 83.75 763 PHE A CA 1
ATOM 6184 C C . PHE A 1 763 ? -2.276 -17.797 -30.692 1.00 83.75 763 PHE A C 1
ATOM 6186 O O . PHE A 1 763 ? -2.408 -18.916 -31.186 1.00 83.75 763 PHE A O 1
ATOM 6193 N N . LEU A 1 764 ? -2.562 -17.545 -29.408 1.00 81.44 764 LEU A N 1
ATOM 6194 C CA . LEU A 1 764 ? -2.993 -18.550 -28.432 1.00 81.44 764 LEU A CA 1
ATOM 6195 C C . LEU A 1 764 ? -4.479 -18.389 -28.090 1.00 81.44 764 LEU A C 1
ATOM 6197 O O . LEU A 1 764 ? -4.986 -17.273 -28.026 1.00 81.44 764 LEU A O 1
ATOM 6201 N N . ARG A 1 765 ? -5.159 -19.514 -27.828 1.00 75.38 765 ARG A N 1
ATOM 6202 C CA . ARG A 1 765 ? -6.546 -19.535 -27.331 1.00 75.38 765 ARG A CA 1
ATOM 6203 C C . ARG A 1 765 ? -6.598 -19.236 -25.829 1.00 75.38 765 ARG A C 1
ATOM 6205 O O . ARG A 1 765 ? -7.261 -18.300 -25.400 1.00 75.38 765 ARG A O 1
ATOM 6212 N N . THR A 1 766 ? -5.833 -19.981 -25.034 1.00 78.56 766 THR A N 1
ATOM 6213 C CA . THR A 1 766 ? -5.620 -19.673 -23.614 1.00 78.56 766 THR A CA 1
ATOM 6214 C C . THR A 1 766 ? -4.485 -18.663 -23.501 1.00 78.56 766 THR A C 1
ATOM 6216 O O . THR A 1 766 ? -3.339 -18.971 -23.838 1.00 78.56 766 THR A O 1
ATOM 6219 N N . LYS A 1 767 ? -4.807 -17.442 -23.075 1.00 82.44 767 LYS A N 1
ATOM 6220 C CA . LYS A 1 767 ? -3.847 -16.338 -22.997 1.00 82.44 767 LYS A CA 1
ATOM 6221 C C . LYS A 1 767 ? -3.110 -16.400 -21.671 1.00 82.44 767 LYS A C 1
ATOM 6223 O O . LYS A 1 767 ? -3.730 -16.572 -20.627 1.00 82.44 767 LYS A O 1
ATOM 6228 N N . ILE A 1 768 ? -1.798 -16.195 -21.711 1.00 83.75 768 ILE A N 1
ATOM 6229 C CA . ILE A 1 768 ? -0.991 -16.094 -20.497 1.00 83.75 768 ILE A CA 1
ATOM 6230 C C . ILE A 1 768 ? -1.190 -14.696 -19.920 1.00 83.75 768 ILE A C 1
ATOM 6232 O O . ILE A 1 768 ? -0.712 -13.700 -20.477 1.00 83.75 768 ILE A O 1
ATOM 6236 N N . GLN A 1 769 ? -1.936 -14.634 -18.820 1.00 80.56 769 GLN A N 1
ATOM 6237 C CA . GLN A 1 769 ? -2.215 -13.397 -18.097 1.00 80.56 769 GLN A CA 1
ATOM 6238 C C . GLN A 1 769 ? -1.006 -12.956 -17.266 1.00 80.56 769 GLN A C 1
ATOM 6240 O O . GLN A 1 769 ? -0.094 -13.735 -16.987 1.00 80.56 769 GLN A O 1
ATOM 6245 N N . ASP A 1 770 ? -1.012 -11.707 -16.807 1.00 81.56 770 ASP A N 1
ATOM 6246 C CA . ASP A 1 770 ? 0.121 -11.129 -16.071 1.00 81.56 770 ASP A CA 1
ATOM 6247 C C . ASP A 1 770 ? 0.452 -11.892 -14.789 1.00 81.56 770 ASP A C 1
ATOM 6249 O O . ASP A 1 770 ? 1.621 -12.059 -14.464 1.00 81.56 770 ASP A O 1
ATOM 6253 N N . TRP A 1 771 ? -0.561 -12.396 -14.083 1.00 78.06 771 TRP A N 1
ATOM 6254 C CA . TRP A 1 771 ? -0.365 -13.194 -12.870 1.00 78.06 771 TRP A CA 1
ATOM 6255 C C . TRP A 1 771 ? 0.103 -14.632 -13.147 1.00 78.06 771 TRP A C 1
ATOM 6257 O O . TRP A 1 771 ? 0.526 -15.313 -12.218 1.00 78.06 771 TRP A O 1
ATOM 6267 N N . GLN A 1 772 ? 0.019 -15.103 -14.398 1.00 81.38 772 GLN A N 1
ATOM 6268 C CA . GLN A 1 772 ? 0.476 -16.434 -14.828 1.00 81.38 772 GLN A CA 1
ATOM 6269 C C . GLN A 1 772 ? 1.874 -16.397 -15.458 1.00 81.38 772 GLN A C 1
ATOM 6271 O O . GLN A 1 772 ? 2.580 -17.404 -15.447 1.00 81.38 772 GLN A O 1
ATOM 6276 N N . SER A 1 773 ? 2.270 -15.253 -16.018 1.00 87.19 773 SER A N 1
ATOM 6277 C CA . SER A 1 773 ? 3.575 -15.061 -16.646 1.00 87.19 773 SER A CA 1
ATOM 6278 C C . SER A 1 773 ? 4.707 -15.241 -15.634 1.00 87.19 773 SER A C 1
ATOM 6280 O O . SER A 1 773 ? 4.839 -14.475 -14.679 1.00 87.19 773 SER A O 1
ATOM 6282 N N . VAL A 1 774 ? 5.608 -16.185 -15.912 1.00 90.31 774 VAL A N 1
ATOM 6283 C CA . VAL A 1 774 ? 6.820 -16.433 -15.106 1.00 90.31 774 VAL A CA 1
ATOM 6284 C C . VAL A 1 774 ? 7.804 -15.259 -15.123 1.00 90.31 774 VAL A C 1
ATOM 6286 O O . VAL A 1 774 ? 8.672 -15.154 -14.259 1.00 90.31 774 VAL A O 1
ATOM 6289 N N . TYR A 1 775 ? 7.685 -14.371 -16.113 1.00 91.00 775 TYR A N 1
ATOM 6290 C CA . TYR A 1 775 ? 8.537 -13.193 -16.261 1.00 91.00 775 TYR A CA 1
ATOM 6291 C C . TYR A 1 775 ? 7.975 -11.969 -15.530 1.00 91.00 775 TYR A C 1
ATOM 6293 O O . TYR A 1 775 ? 8.700 -11.002 -15.268 1.00 91.00 775 TYR A O 1
ATOM 6301 N N . GLN A 1 776 ? 6.682 -11.986 -15.203 1.00 90.44 776 GLN A N 1
ATOM 6302 C CA . GLN A 1 776 ? 6.041 -10.866 -14.537 1.00 90.44 776 GLN A CA 1
ATOM 6303 C C . GLN A 1 776 ? 6.251 -10.983 -13.026 1.00 90.44 776 GLN A C 1
ATOM 6305 O O . GLN A 1 776 ? 6.164 -12.059 -12.446 1.00 90.44 776 GLN A O 1
ATOM 6310 N N . SER A 1 777 ? 6.554 -9.860 -12.382 1.00 88.31 777 SER A N 1
ATOM 6311 C CA . SER A 1 777 ? 6.735 -9.799 -10.931 1.00 88.31 777 SER A CA 1
ATOM 6312 C C . SER A 1 777 ? 5.767 -8.786 -10.350 1.00 88.31 777 SER A C 1
ATOM 6314 O O . SER A 1 777 ? 5.638 -7.680 -10.870 1.00 88.31 777 SER A O 1
ATOM 6316 N N . THR A 1 778 ? 5.134 -9.135 -9.233 1.00 81.88 778 THR A N 1
ATOM 6317 C CA . THR A 1 778 ? 4.285 -8.215 -8.465 1.00 81.88 778 THR A CA 1
ATOM 6318 C C . THR A 1 778 ? 5.089 -7.033 -7.913 1.00 81.88 778 THR A C 1
ATOM 6320 O O . THR A 1 778 ? 4.609 -5.902 -7.894 1.00 81.88 778 THR A O 1
ATOM 6323 N N . HIS A 1 779 ? 6.341 -7.263 -7.505 1.00 81.62 779 HIS A N 1
ATOM 6324 C CA . HIS A 1 779 ? 7.201 -6.236 -6.910 1.00 81.62 779 HIS A CA 1
ATOM 6325 C C . HIS A 1 779 ? 7.954 -5.404 -7.956 1.00 81.62 779 HIS A C 1
ATOM 6327 O O . HIS A 1 779 ? 8.136 -4.194 -7.778 1.00 81.62 779 HIS A O 1
ATOM 6333 N N . ILE A 1 780 ? 8.363 -6.041 -9.057 1.00 90.25 780 ILE A N 1
ATOM 6334 C CA . ILE A 1 780 ? 9.159 -5.437 -10.132 1.00 90.25 780 ILE A CA 1
ATOM 6335 C C . ILE A 1 780 ? 8.418 -5.629 -11.468 1.00 90.25 780 ILE A C 1
ATOM 6337 O O . ILE A 1 780 ? 8.880 -6.397 -12.322 1.00 90.25 780 ILE A O 1
ATOM 6341 N N . PRO A 1 781 ? 7.250 -4.986 -11.653 1.00 92.00 781 PRO A N 1
ATOM 6342 C CA . PRO A 1 781 ? 6.420 -5.230 -12.821 1.00 92.00 781 PRO A CA 1
ATOM 6343 C C . PRO A 1 781 ? 7.063 -4.682 -14.096 1.00 92.00 781 PRO A C 1
ATOM 6345 O O . PRO A 1 781 ? 7.583 -3.563 -14.115 1.00 92.00 781 PRO A O 1
ATOM 6348 N N . ILE A 1 782 ? 6.987 -5.455 -15.179 1.00 94.19 782 ILE A N 1
ATOM 6349 C CA . ILE A 1 782 ? 7.352 -4.990 -16.517 1.00 94.19 782 ILE A CA 1
ATOM 6350 C C . ILE A 1 782 ? 6.189 -4.144 -17.053 1.00 94.19 782 ILE A C 1
ATOM 6352 O O . ILE A 1 782 ? 5.065 -4.650 -17.142 1.00 94.19 782 ILE A O 1
ATOM 6356 N N . PRO A 1 783 ? 6.423 -2.865 -17.402 1.00 91.69 783 PRO A N 1
ATOM 6357 C CA . PRO A 1 783 ? 5.360 -1.969 -17.834 1.00 91.69 783 PRO A CA 1
ATOM 6358 C C . PRO A 1 783 ? 4.774 -2.406 -19.178 1.00 91.69 783 PRO A C 1
ATOM 6360 O O . PRO A 1 783 ? 5.504 -2.731 -20.117 1.00 91.69 783 PRO A O 1
ATOM 6363 N N . LYS A 1 784 ? 3.444 -2.349 -19.280 1.00 87.38 784 LYS A N 1
ATOM 6364 C CA . LYS A 1 784 ? 2.728 -2.421 -20.555 1.00 87.38 784 LYS A CA 1
ATOM 6365 C C . LYS A 1 784 ? 2.577 -1.023 -21.134 1.00 87.38 784 LYS A C 1
ATOM 6367 O O . LYS A 1 784 ? 2.359 -0.054 -20.409 1.00 87.38 784 LYS A O 1
ATOM 6372 N N . TYR A 1 785 ? 2.664 -0.941 -22.451 1.00 87.38 785 TYR A N 1
ATOM 6373 C CA . TYR A 1 785 ? 2.461 0.292 -23.195 1.00 87.38 785 TYR A CA 1
ATOM 6374 C C . TYR A 1 785 ? 1.298 0.104 -24.168 1.00 87.38 785 TYR A C 1
ATOM 6376 O O . TYR A 1 785 ? 1.122 -1.007 -24.671 1.00 87.38 785 TYR A O 1
ATOM 6384 N N . PRO A 1 786 ? 0.514 1.156 -24.449 1.00 83.19 786 PRO A N 1
ATOM 6385 C CA . PRO A 1 786 ? -0.554 1.076 -25.436 1.00 83.19 786 PRO A CA 1
ATOM 6386 C C . PRO A 1 786 ? 0.005 0.718 -26.820 1.00 83.19 786 PRO A C 1
ATOM 6388 O O . PRO A 1 786 ? 1.094 1.164 -27.201 1.00 83.19 786 PRO A O 1
ATOM 6391 N N . SER A 1 787 ? -0.745 -0.090 -27.571 1.00 82.38 787 SER A N 1
ATOM 6392 C CA . SER A 1 787 ? -0.392 -0.472 -28.938 1.00 82.38 787 SER A CA 1
ATOM 6393 C C . SER A 1 787 ? -0.324 0.754 -29.845 1.00 82.38 787 SER A C 1
ATOM 6395 O O . SER A 1 787 ? -1.245 1.567 -29.893 1.00 82.38 787 SER A O 1
ATOM 6397 N N . VAL A 1 788 ? 0.792 0.881 -30.563 1.00 84.06 788 VAL A N 1
ATOM 6398 C CA . VAL A 1 788 ? 1.034 1.958 -31.542 1.00 84.06 788 VAL A CA 1
ATOM 6399 C C . VAL A 1 788 ? 0.643 1.509 -32.957 1.00 84.06 788 VAL A C 1
ATOM 6401 O O . VAL A 1 788 ? 0.365 2.335 -33.822 1.00 84.06 788 VAL A O 1
ATOM 6404 N N . ASP A 1 789 ? 0.608 0.198 -33.184 1.00 81.25 789 ASP A N 1
ATOM 6405 C CA . ASP A 1 789 ? 0.229 -0.459 -34.431 1.00 81.25 789 ASP A CA 1
ATOM 6406 C C . ASP A 1 789 ? -0.468 -1.800 -34.131 1.00 81.25 789 ASP A C 1
ATOM 6408 O O . ASP A 1 789 ? -0.930 -2.029 -33.016 1.00 81.25 789 ASP A O 1
ATOM 6412 N N . GLU A 1 790 ? -0.557 -2.691 -35.122 1.00 82.94 790 GLU A N 1
ATOM 6413 C CA . GLU A 1 790 ? -1.151 -4.031 -34.986 1.00 82.94 790 GLU A CA 1
ATOM 6414 C C . GLU A 1 790 ? -0.382 -4.964 -34.026 1.00 82.94 790 GLU A C 1
ATOM 6416 O O . GLU A 1 790 ? -0.816 -6.091 -33.788 1.00 82.94 790 GLU A O 1
ATOM 6421 N N . SER A 1 791 ? 0.771 -4.535 -33.506 1.00 87.69 791 SER A N 1
ATOM 6422 C CA . SER A 1 791 ? 1.578 -5.278 -32.536 1.00 87.69 791 SER A CA 1
ATOM 6423 C C . SER A 1 791 ? 1.168 -4.949 -31.104 1.00 87.69 791 SER A C 1
ATOM 6425 O O . SER A 1 791 ? 0.918 -3.791 -30.749 1.00 87.69 791 SER A O 1
ATOM 6427 N N . ALA A 1 792 ? 1.197 -5.955 -30.236 1.00 86.00 792 ALA A N 1
ATOM 6428 C CA . ALA A 1 792 ? 1.058 -5.747 -28.800 1.00 86.00 792 ALA A CA 1
ATOM 6429 C C . ALA A 1 792 ? 2.356 -5.176 -28.196 1.00 86.00 792 ALA A C 1
ATOM 6431 O O . ALA A 1 792 ? 2.311 -4.341 -27.293 1.00 86.00 792 ALA A O 1
ATOM 6432 N N . THR A 1 793 ? 3.526 -5.575 -28.709 1.00 93.00 793 THR A N 1
ATOM 6433 C CA . THR A 1 793 ? 4.842 -5.231 -28.147 1.00 93.00 793 THR A CA 1
ATOM 6434 C C . THR A 1 793 ? 5.859 -4.783 -29.201 1.00 93.00 793 THR A C 1
ATOM 6436 O O . THR A 1 793 ? 5.622 -4.821 -30.409 1.00 93.00 793 THR A O 1
ATOM 6439 N N . PHE A 1 794 ? 7.029 -4.317 -28.744 1.00 94.06 794 PHE A N 1
ATOM 6440 C CA . PHE A 1 794 ? 8.110 -3.873 -29.632 1.00 94.06 794 PHE A CA 1
ATOM 6441 C C . PHE A 1 794 ? 8.726 -5.015 -30.455 1.00 94.06 794 PHE A C 1
ATOM 6443 O O . PHE A 1 794 ? 9.220 -4.763 -31.553 1.00 94.06 794 PHE A O 1
ATOM 6450 N N . ILE A 1 795 ? 8.687 -6.258 -29.956 1.00 94.38 795 ILE A N 1
ATOM 6451 C CA . ILE A 1 795 ? 9.183 -7.430 -30.692 1.00 94.38 795 ILE A CA 1
ATOM 6452 C C . ILE A 1 795 ? 8.290 -7.699 -31.902 1.00 94.38 795 ILE A C 1
ATOM 6454 O O . ILE A 1 795 ? 8.803 -7.938 -32.994 1.00 94.38 795 ILE A O 1
ATOM 6458 N N . GLY A 1 796 ? 6.968 -7.576 -31.743 1.00 92.50 796 GLY A N 1
ATOM 6459 C CA . GLY A 1 796 ? 6.031 -7.656 -32.861 1.00 92.50 796 GLY A CA 1
ATOM 6460 C C . GLY A 1 796 ? 6.300 -6.589 -33.920 1.00 92.50 796 GLY A C 1
ATOM 6461 O O . GLY A 1 796 ? 6.327 -6.901 -35.110 1.00 92.50 796 GLY A O 1
ATOM 6462 N N . ARG A 1 797 ? 6.590 -5.351 -33.499 1.00 93.12 797 ARG A N 1
ATOM 6463 C CA . ARG A 1 797 ? 6.952 -4.256 -34.419 1.00 93.12 797 ARG A CA 1
ATOM 6464 C C . ARG A 1 797 ? 8.232 -4.539 -35.182 1.00 93.12 797 ARG A C 1
ATOM 6466 O O . ARG A 1 797 ? 8.278 -4.359 -36.395 1.00 93.12 797 ARG A O 1
ATOM 6473 N N . LEU A 1 798 ? 9.258 -5.007 -34.474 1.00 93.44 798 LEU A N 1
ATOM 6474 C CA . LEU A 1 798 ? 10.529 -5.395 -35.072 1.00 93.44 798 LEU A CA 1
ATOM 6475 C C . LEU A 1 798 ? 10.333 -6.522 -36.094 1.00 93.44 798 LEU A C 1
ATOM 6477 O O . LEU A 1 798 ? 10.804 -6.410 -37.222 1.00 93.44 798 LEU A O 1
ATOM 6481 N N . CYS A 1 799 ? 9.588 -7.569 -35.733 1.00 91.94 799 CYS A N 1
ATOM 6482 C CA . CYS A 1 799 ? 9.284 -8.690 -36.618 1.00 91.94 799 CYS A CA 1
ATOM 6483 C C . CYS A 1 799 ? 8.526 -8.235 -37.876 1.00 91.94 799 CYS A C 1
ATOM 6485 O O . CYS A 1 799 ? 8.943 -8.537 -38.995 1.00 91.94 799 CYS A O 1
ATOM 6487 N N . ARG A 1 800 ? 7.457 -7.443 -37.717 1.00 89.44 800 ARG A N 1
ATOM 6488 C CA . ARG A 1 800 ? 6.669 -6.913 -38.841 1.00 89.44 800 ARG A CA 1
ATOM 6489 C C . ARG A 1 800 ? 7.500 -6.014 -39.760 1.00 89.44 800 ARG A C 1
ATOM 6491 O O . ARG A 1 800 ? 7.357 -6.112 -40.975 1.00 89.44 800 ARG A O 1
ATOM 6498 N N . GLU A 1 801 ? 8.390 -5.184 -39.217 1.00 90.31 801 GLU A N 1
ATOM 6499 C CA . GLU A 1 801 ? 9.285 -4.349 -40.026 1.00 90.31 801 GLU A CA 1
ATOM 6500 C C . GLU A 1 801 ? 10.292 -5.194 -40.823 1.00 90.31 801 GLU A C 1
ATOM 6502 O O . GLU A 1 801 ? 10.501 -4.929 -42.007 1.00 90.31 801 GLU A O 1
ATOM 6507 N N . ILE A 1 802 ? 10.853 -6.256 -40.226 1.00 89.50 802 ILE A N 1
ATOM 6508 C CA . ILE A 1 802 ? 11.720 -7.217 -40.933 1.00 89.50 802 ILE A CA 1
ATOM 6509 C C . ILE A 1 802 ? 10.954 -7.882 -42.086 1.00 89.50 802 ILE A C 1
ATOM 6511 O O . ILE A 1 802 ? 11.460 -7.947 -43.208 1.00 89.50 802 ILE A O 1
ATOM 6515 N N . LEU A 1 803 ? 9.716 -8.325 -41.846 1.00 87.38 803 LEU A N 1
ATOM 6516 C CA . LEU A 1 803 ? 8.864 -8.924 -42.880 1.00 87.38 803 LEU A CA 1
ATOM 6517 C C . LEU A 1 803 ? 8.490 -7.926 -43.981 1.00 87.38 803 LEU A C 1
ATOM 6519 O O . LEU A 1 803 ? 8.425 -8.297 -45.151 1.00 87.38 803 LEU A O 1
ATOM 6523 N N . ARG A 1 804 ? 8.287 -6.650 -43.634 1.00 87.00 804 ARG A N 1
ATOM 6524 C CA . ARG A 1 804 ? 7.984 -5.584 -44.596 1.00 87.00 804 ARG A CA 1
ATOM 6525 C C . ARG A 1 804 ? 9.142 -5.352 -45.562 1.00 87.00 804 ARG A C 1
ATOM 6527 O O . ARG A 1 804 ? 8.913 -5.239 -46.764 1.00 87.00 804 ARG A O 1
ATOM 6534 N N . ILE A 1 805 ? 10.375 -5.273 -45.058 1.00 85.94 805 ILE A N 1
ATOM 6535 C CA . ILE A 1 805 ? 11.551 -5.041 -45.912 1.00 85.94 805 ILE A CA 1
ATOM 6536 C C . ILE A 1 805 ? 11.975 -6.291 -46.692 1.00 85.94 805 ILE A C 1
ATOM 6538 O O . ILE A 1 805 ? 12.683 -6.162 -47.681 1.00 85.94 805 ILE A O 1
ATOM 6542 N N . THR A 1 806 ? 11.532 -7.483 -46.283 1.00 85.75 806 THR A N 1
ATOM 6543 C CA . THR A 1 806 ? 11.799 -8.762 -46.967 1.00 85.75 806 THR A CA 1
ATOM 6544 C C . THR A 1 806 ? 10.583 -9.296 -47.738 1.00 85.75 806 THR A C 1
ATOM 6546 O O . THR A 1 806 ? 10.496 -10.490 -48.030 1.00 85.75 806 THR A O 1
ATOM 6549 N N . ASP A 1 807 ? 9.627 -8.427 -48.100 1.00 82.75 807 ASP A N 1
ATOM 6550 C CA . ASP A 1 807 ? 8.412 -8.847 -48.807 1.00 82.75 807 ASP A CA 1
ATOM 6551 C C . ASP A 1 807 ? 8.770 -9.506 -50.163 1.00 82.75 807 ASP A C 1
ATOM 6553 O O . ASP A 1 807 ? 9.410 -8.861 -51.009 1.00 82.75 807 ASP A O 1
ATOM 6557 N N . PRO A 1 808 ? 8.335 -10.760 -50.430 1.00 75.75 808 PRO A N 1
ATOM 6558 C CA . PRO A 1 808 ? 8.562 -11.453 -51.705 1.00 75.75 808 PRO A CA 1
ATOM 6559 C C . PRO A 1 808 ? 8.027 -10.722 -52.938 1.00 75.75 808 PRO A C 1
ATOM 6561 O O . PRO A 1 808 ? 8.375 -11.080 -54.065 1.00 75.75 808 PRO A O 1
ATOM 6564 N N . LYS A 1 809 ? 7.100 -9.774 -52.765 1.00 81.31 809 LYS A N 1
ATOM 6565 C CA . LYS A 1 809 ? 6.527 -9.003 -53.875 1.00 81.31 809 LYS A CA 1
ATOM 6566 C C . LYS A 1 809 ? 7.491 -7.946 -54.403 1.00 81.31 809 LYS A C 1
ATOM 6568 O O . LYS A 1 809 ? 7.384 -7.573 -55.571 1.00 81.31 809 LYS A O 1
ATOM 6573 N N . THR A 1 810 ? 8.386 -7.446 -53.557 1.00 82.88 810 THR A N 1
ATOM 6574 C CA . THR A 1 810 ? 9.283 -6.325 -53.869 1.00 82.88 810 THR A CA 1
ATOM 6575 C C . THR A 1 810 ? 10.754 -6.700 -53.783 1.00 82.88 810 THR A C 1
ATOM 6577 O O . THR A 1 810 ? 11.574 -6.034 -54.408 1.00 82.88 810 THR A O 1
ATOM 6580 N N . THR A 1 811 ? 11.097 -7.773 -53.069 1.00 86.56 811 THR A N 1
ATOM 6581 C CA . THR A 1 811 ? 12.482 -8.184 -52.821 1.00 86.56 811 THR A CA 1
ATOM 6582 C C . THR A 1 811 ? 12.743 -9.640 -53.205 1.00 86.56 811 THR A C 1
ATOM 6584 O O . THR A 1 811 ? 11.826 -10.458 -53.310 1.00 86.56 811 THR A O 1
ATOM 6587 N N . CYS A 1 812 ? 14.012 -9.965 -53.450 1.00 85.69 812 CYS A N 1
ATOM 6588 C CA . CYS A 1 812 ? 14.484 -11.320 -53.708 1.00 85.69 812 CYS A CA 1
ATOM 6589 C C . CYS A 1 812 ? 15.734 -11.624 -52.875 1.00 85.69 812 CYS A C 1
ATOM 6591 O O . CYS A 1 812 ? 16.595 -10.764 -52.692 1.00 85.69 812 CYS A O 1
ATOM 6593 N N . TYR A 1 813 ? 15.824 -12.851 -52.366 1.00 83.12 813 TYR A N 1
ATOM 6594 C CA . TYR A 1 813 ? 16.973 -13.327 -51.602 1.00 83.12 813 TYR A CA 1
ATOM 6595 C C . TYR A 1 813 ? 17.935 -14.096 -52.509 1.00 83.12 813 TYR A C 1
ATOM 6597 O O . TYR A 1 813 ? 17.513 -15.014 -53.218 1.00 83.12 813 TYR A O 1
ATOM 6605 N N . ILE A 1 814 ? 19.219 -13.738 -52.469 1.00 85.50 814 ILE A N 1
ATOM 6606 C CA . ILE A 1 814 ? 20.283 -14.415 -53.217 1.00 85.50 814 ILE A CA 1
ATOM 6607 C C . ILE A 1 814 ? 21.115 -15.244 -52.240 1.00 85.50 814 ILE A C 1
ATOM 6609 O O . ILE A 1 814 ? 21.879 -14.703 -51.443 1.00 85.50 814 ILE A O 1
ATOM 6613 N N . GLU A 1 815 ? 20.977 -16.564 -52.334 1.00 79.00 815 GLU A N 1
ATOM 6614 C CA . GLU A 1 815 ? 21.573 -17.540 -51.414 1.00 79.00 815 GLU A CA 1
ATOM 6615 C C . GLU A 1 815 ? 23.105 -17.520 -51.441 1.00 79.00 815 GLU A C 1
ATOM 6617 O O . GLU A 1 815 ? 23.742 -17.517 -50.396 1.00 79.00 815 GLU A O 1
ATOM 6622 N N . GLN A 1 816 ? 23.714 -17.379 -52.622 1.00 82.69 816 GLN A N 1
ATOM 6623 C CA . GLN A 1 816 ? 25.176 -17.322 -52.756 1.00 82.69 816 GLN A CA 1
ATOM 6624 C C . GLN A 1 816 ? 25.794 -16.092 -52.074 1.00 82.69 816 GLN A C 1
ATOM 6626 O O . GLN A 1 816 ? 26.986 -16.090 -51.777 1.00 82.69 816 GLN A O 1
ATOM 6631 N N . LEU A 1 817 ? 24.998 -15.040 -51.860 1.00 81.44 817 LEU A N 1
ATOM 6632 C CA . LEU A 1 817 ? 25.433 -13.772 -51.273 1.00 81.44 817 LEU A CA 1
ATOM 6633 C C . LEU A 1 817 ? 24.851 -13.538 -49.874 1.00 81.44 817 LEU A C 1
ATOM 6635 O O . LEU A 1 817 ? 25.170 -12.525 -49.257 1.00 81.44 817 LEU A O 1
ATOM 6639 N N . ASN A 1 818 ? 23.978 -14.424 -49.382 1.00 81.38 818 ASN A N 1
ATOM 6640 C CA . ASN A 1 818 ? 23.241 -14.263 -48.126 1.00 81.38 818 ASN A CA 1
ATOM 6641 C C . ASN A 1 818 ? 22.584 -12.876 -47.954 1.00 81.38 818 ASN A C 1
ATOM 6643 O O . ASN A 1 818 ? 22.553 -12.320 -46.855 1.00 81.38 818 ASN A O 1
ATOM 6647 N N . THR A 1 819 ? 22.075 -12.301 -49.049 1.00 85.12 819 THR A N 1
ATOM 6648 C CA . THR A 1 819 ? 21.652 -10.893 -49.108 1.00 85.12 819 THR A CA 1
ATOM 6649 C C . THR A 1 819 ? 20.319 -10.730 -49.842 1.00 85.12 819 THR A C 1
ATOM 6651 O O . THR A 1 819 ? 20.035 -11.426 -50.821 1.00 85.12 819 THR A O 1
ATOM 6654 N N . TRP A 1 820 ? 19.498 -9.798 -49.360 1.00 85.56 820 TRP A N 1
ATOM 6655 C CA . TRP A 1 820 ? 18.233 -9.385 -49.963 1.00 85.56 820 TRP A CA 1
ATOM 6656 C C . TRP A 1 820 ? 18.424 -8.183 -50.883 1.00 85.56 820 TRP A C 1
ATOM 6658 O O . TRP A 1 820 ? 19.022 -7.184 -50.484 1.00 85.56 820 TRP A O 1
ATOM 6668 N N . TYR A 1 821 ? 17.850 -8.251 -52.083 1.00 86.69 821 TYR A N 1
ATOM 6669 C CA . TYR A 1 821 ? 17.886 -7.184 -53.082 1.00 86.69 821 TYR A 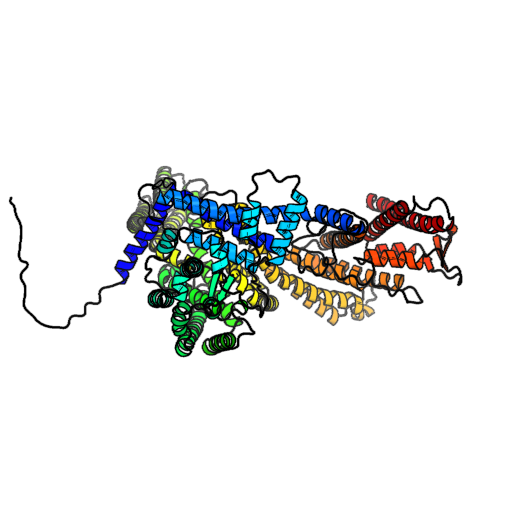CA 1
ATOM 6670 C C . TYR A 1 821 ? 16.479 -6.752 -53.486 1.00 86.69 821 TYR A C 1
ATOM 6672 O O . TYR A 1 821 ? 15.577 -7.584 -53.624 1.00 86.69 821 TYR A O 1
ATOM 6680 N N . ASP A 1 822 ? 16.298 -5.455 -53.722 1.00 86.94 822 ASP A N 1
ATOM 6681 C CA . ASP A 1 822 ? 15.073 -4.921 -54.312 1.00 86.94 822 ASP A CA 1
ATOM 6682 C C . ASP A 1 822 ? 14.992 -5.327 -55.789 1.00 86.94 822 ASP A C 1
ATOM 6684 O O . ASP A 1 822 ? 15.943 -5.162 -56.556 1.00 86.94 822 ASP A O 1
ATOM 6688 N N . VAL A 1 823 ? 13.845 -5.869 -56.200 1.00 85.88 823 VAL A N 1
ATOM 6689 C CA . VAL A 1 823 ? 13.655 -6.433 -57.545 1.00 85.88 823 VAL A CA 1
ATOM 6690 C C . VAL A 1 823 ? 13.663 -5.351 -58.631 1.00 85.88 823 VAL A C 1
ATOM 6692 O O . VAL A 1 823 ? 13.974 -5.651 -59.781 1.00 85.88 823 VAL A O 1
ATOM 6695 N N . LYS A 1 824 ? 13.315 -4.100 -58.301 1.00 85.94 824 LYS A N 1
ATOM 6696 C CA . LYS A 1 824 ? 13.236 -2.990 -59.263 1.00 85.94 824 LYS A CA 1
ATOM 6697 C C . LYS A 1 824 ? 14.527 -2.187 -59.330 1.00 85.94 824 LYS A C 1
ATOM 6699 O O . LYS A 1 824 ? 14.941 -1.800 -60.417 1.00 85.94 824 LYS A O 1
ATOM 6704 N N . THR A 1 825 ? 15.116 -1.868 -58.181 1.00 85.56 825 THR A N 1
ATOM 6705 C CA . THR A 1 825 ? 16.297 -0.996 -58.105 1.00 85.56 825 THR A CA 1
ATOM 6706 C C . THR A 1 825 ? 17.605 -1.776 -58.108 1.00 85.56 825 THR A C 1
ATOM 6708 O O . THR A 1 825 ? 18.656 -1.168 -58.299 1.00 85.56 825 THR A O 1
ATOM 6711 N N . HIS A 1 826 ? 17.555 -3.098 -57.897 1.00 85.69 826 HIS A N 1
ATOM 6712 C CA . HIS A 1 826 ? 18.719 -3.968 -57.701 1.00 85.69 826 HIS A CA 1
ATOM 6713 C C . HIS A 1 826 ? 19.632 -3.533 -56.544 1.00 85.69 826 HIS A C 1
ATOM 6715 O O . HIS A 1 826 ? 20.778 -3.974 -56.456 1.00 85.69 826 HIS A O 1
ATOM 6721 N N . GLN A 1 827 ? 19.147 -2.667 -55.651 1.00 87.06 827 GLN A N 1
ATOM 6722 C CA . GLN A 1 827 ? 19.901 -2.235 -54.481 1.00 87.06 827 GLN A CA 1
ATOM 6723 C C . GLN A 1 827 ? 19.794 -3.270 -53.365 1.00 87.06 827 GLN A C 1
ATOM 6725 O O . GLN A 1 827 ? 18.759 -3.918 -53.194 1.00 87.06 827 GLN A O 1
ATOM 6730 N N . GLU A 1 828 ? 20.878 -3.408 -52.605 1.00 87.69 828 GLU A N 1
ATOM 6731 C CA . GLU A 1 828 ? 20.893 -4.191 -51.373 1.00 87.69 828 GLU A CA 1
ATOM 6732 C C . GLU A 1 828 ? 19.900 -3.591 -50.368 1.00 87.69 828 GLU A C 1
ATOM 6734 O O . GLU A 1 828 ? 19.943 -2.397 -50.071 1.00 87.69 828 GLU A O 1
ATOM 6739 N N . VAL A 1 829 ? 19.008 -4.434 -49.851 1.00 84.75 829 VAL A N 1
ATOM 6740 C CA . VAL A 1 829 ? 18.004 -4.066 -48.846 1.00 84.75 829 VAL A CA 1
ATOM 6741 C C . VAL A 1 829 ? 18.500 -4.423 -47.451 1.00 84.75 829 VAL A C 1
ATOM 6743 O O . VAL A 1 829 ? 18.478 -3.589 -46.549 1.00 84.75 829 VAL A O 1
ATOM 6746 N N . THR A 1 830 ? 18.940 -5.670 -47.262 1.00 85.94 830 THR A N 1
ATOM 6747 C CA . THR A 1 830 ? 19.483 -6.151 -45.988 1.00 85.94 830 THR A CA 1
ATOM 6748 C C . THR A 1 830 ? 20.316 -7.420 -46.175 1.00 85.94 830 THR A C 1
ATOM 6750 O O . THR A 1 830 ? 20.164 -8.132 -47.167 1.00 85.94 830 THR A O 1
ATOM 6753 N N . ASN A 1 831 ? 21.185 -7.722 -45.216 1.00 85.56 831 ASN A N 1
ATOM 6754 C CA . ASN A 1 831 ? 22.050 -8.901 -45.199 1.00 85.56 831 ASN A CA 1
ATOM 6755 C C . ASN A 1 831 ? 22.171 -9.457 -43.772 1.00 85.56 831 ASN A C 1
ATOM 6757 O O . ASN A 1 831 ? 21.519 -9.000 -42.834 1.00 85.56 831 ASN A O 1
ATOM 6761 N N . ASN A 1 832 ? 23.049 -10.434 -43.597 1.00 82.44 832 ASN A N 1
ATOM 6762 C CA . ASN A 1 832 ? 23.387 -11.051 -42.318 1.00 82.44 832 ASN A CA 1
ATOM 6763 C C . ASN A 1 832 ? 23.859 -10.069 -41.220 1.00 82.44 832 ASN A C 1
ATOM 6765 O O . ASN A 1 832 ? 23.729 -10.400 -40.042 1.00 82.44 832 ASN A O 1
ATOM 6769 N N . ARG A 1 833 ? 24.299 -8.840 -41.547 1.00 86.56 833 ARG A N 1
ATOM 6770 C CA . ARG A 1 833 ? 24.613 -7.813 -40.530 1.00 86.56 833 ARG A CA 1
ATOM 6771 C C . ARG A 1 833 ? 23.388 -7.387 -39.729 1.00 86.56 833 ARG A C 1
ATOM 6773 O O . ARG A 1 833 ? 23.546 -6.977 -38.585 1.00 86.56 833 ARG A O 1
ATOM 6780 N N . LEU A 1 834 ? 22.181 -7.503 -40.289 1.00 87.00 834 LEU A N 1
ATOM 6781 C CA . LEU A 1 834 ? 20.943 -7.216 -39.564 1.00 87.00 834 LEU A CA 1
ATOM 6782 C C . LEU A 1 834 ? 20.852 -8.038 -38.274 1.00 87.00 834 LEU A C 1
ATOM 6784 O O . LEU A 1 834 ? 20.545 -7.490 -37.221 1.00 87.00 834 LEU A O 1
ATOM 6788 N N . PHE A 1 835 ? 21.162 -9.334 -38.339 1.00 86.31 835 PHE A N 1
ATOM 6789 C CA . PHE A 1 835 ? 21.106 -10.210 -37.171 1.00 86.31 835 PHE A CA 1
ATOM 6790 C C . PHE A 1 835 ? 22.190 -9.870 -36.148 1.00 86.31 835 PHE A C 1
ATOM 6792 O O . PHE A 1 835 ? 21.913 -9.903 -34.953 1.00 86.31 835 PHE A O 1
ATOM 6799 N N . SER A 1 836 ? 23.382 -9.459 -36.593 1.00 87.81 836 SER A N 1
ATOM 6800 C CA . SER A 1 836 ? 24.431 -8.955 -35.698 1.00 87.81 836 SER A CA 1
ATOM 6801 C C . SER A 1 836 ? 24.009 -7.671 -34.975 1.00 87.81 836 SER A C 1
ATOM 6803 O O . SER A 1 836 ? 24.263 -7.533 -33.783 1.00 87.81 836 SER A O 1
ATOM 6805 N N . GLU A 1 837 ? 23.323 -6.748 -35.654 1.00 90.38 837 GLU A N 1
ATOM 6806 C CA . GLU A 1 837 ? 22.799 -5.520 -35.033 1.00 90.38 837 GLU A CA 1
ATOM 6807 C C . GLU A 1 837 ? 21.634 -5.815 -34.074 1.00 90.38 837 GLU A C 1
ATOM 6809 O O . GLU A 1 837 ? 21.556 -5.235 -32.991 1.00 90.38 837 GLU A O 1
ATOM 6814 N N . ILE A 1 838 ? 20.749 -6.762 -34.418 1.00 91.31 838 ILE A N 1
ATOM 6815 C CA . ILE A 1 838 ? 19.698 -7.238 -33.504 1.00 91.31 838 ILE A CA 1
ATOM 6816 C C . ILE A 1 838 ? 20.328 -7.891 -32.270 1.00 91.31 838 ILE A C 1
ATOM 6818 O O . ILE A 1 838 ? 19.900 -7.595 -31.157 1.00 91.31 838 ILE A O 1
ATOM 6822 N N . GLN A 1 839 ? 21.365 -8.717 -32.438 1.00 89.56 839 GLN A N 1
ATOM 6823 C CA . GLN A 1 839 ? 22.109 -9.315 -31.329 1.00 89.56 839 GLN A CA 1
ATOM 6824 C C . GLN A 1 839 ? 22.785 -8.247 -30.462 1.00 89.56 839 GLN A C 1
ATOM 6826 O O . GLN A 1 839 ? 22.709 -8.325 -29.241 1.00 89.56 839 GLN A O 1
ATOM 6831 N N . GLY A 1 840 ? 23.392 -7.223 -31.066 1.00 86.94 840 GLY A N 1
ATOM 6832 C CA . GLY A 1 840 ? 23.965 -6.090 -30.333 1.00 86.94 840 GLY A CA 1
ATOM 6833 C C . GLY A 1 840 ? 22.921 -5.274 -29.562 1.00 86.94 840 GLY A C 1
ATOM 6834 O O . GLY A 1 840 ? 23.233 -4.687 -28.532 1.00 86.94 840 GLY A O 1
ATOM 6835 N N . THR A 1 841 ? 21.669 -5.269 -30.027 1.00 90.12 841 THR A N 1
ATOM 6836 C CA . THR A 1 841 ? 20.574 -4.496 -29.425 1.00 90.12 841 THR A CA 1
ATOM 6837 C C . THR A 1 841 ? 19.808 -5.267 -28.344 1.00 90.12 841 THR A C 1
ATOM 6839 O O . THR A 1 841 ? 19.529 -4.735 -27.273 1.00 90.12 841 THR A O 1
ATOM 6842 N N . LEU A 1 842 ? 19.414 -6.508 -28.633 1.00 91.56 842 LEU A N 1
ATOM 6843 C CA . LEU A 1 842 ? 18.503 -7.324 -27.820 1.00 91.56 842 LEU A CA 1
ATOM 6844 C C . LEU A 1 842 ? 19.177 -8.583 -27.247 1.00 91.56 842 LEU A C 1
ATOM 6846 O O . LEU A 1 842 ? 18.530 -9.389 -26.577 1.00 91.56 842 LEU A O 1
ATOM 6850 N N . GLY A 1 843 ? 20.462 -8.793 -27.525 1.00 89.56 843 GLY A N 1
ATOM 6851 C CA . GLY A 1 843 ? 21.166 -10.014 -27.156 1.00 89.56 843 GLY A CA 1
ATOM 6852 C C . GLY A 1 843 ? 20.621 -11.257 -27.860 1.00 89.56 843 GLY A C 1
ATOM 6853 O O . GLY A 1 843 ? 19.818 -11.202 -28.796 1.00 89.56 843 GLY A O 1
ATOM 6854 N N . THR A 1 844 ? 21.045 -12.416 -27.368 1.00 89.69 844 THR A N 1
ATOM 6855 C CA . THR A 1 844 ? 20.573 -13.726 -27.838 1.00 89.69 844 THR A CA 1
ATOM 6856 C C . THR A 1 844 ? 19.086 -13.946 -27.544 1.00 89.69 844 THR A C 1
ATOM 6858 O O . THR A 1 844 ? 18.386 -14.566 -28.341 1.00 89.69 844 THR A O 1
ATOM 6861 N N . PHE A 1 845 ? 18.570 -13.372 -26.451 1.00 91.44 845 PHE A N 1
ATOM 6862 C CA . PHE A 1 845 ? 17.152 -13.444 -26.087 1.00 91.44 845 PHE A CA 1
ATOM 6863 C C . PHE A 1 845 ? 16.243 -12.830 -27.156 1.00 91.44 845 PHE A C 1
ATOM 6865 O O . PHE A 1 845 ? 15.191 -13.387 -27.455 1.00 91.44 845 PHE A O 1
ATOM 6872 N N . GLY A 1 846 ? 16.649 -11.709 -27.764 1.00 90.88 846 GLY A N 1
ATOM 6873 C CA . GLY A 1 846 ? 15.887 -11.080 -28.844 1.00 90.88 846 GLY A CA 1
ATOM 6874 C C . GLY A 1 846 ? 15.806 -11.936 -30.102 1.00 90.88 846 GLY A C 1
ATOM 6875 O O . GLY A 1 846 ? 14.732 -12.046 -30.689 1.00 90.88 846 GLY A O 1
ATOM 6876 N N . LEU A 1 847 ? 16.915 -12.573 -30.491 1.00 90.88 847 LEU A N 1
ATOM 6877 C CA . LEU A 1 847 ? 16.946 -13.481 -31.641 1.00 90.88 847 LEU A CA 1
ATOM 6878 C C . LEU A 1 847 ? 16.047 -14.702 -31.412 1.00 90.88 847 LEU A C 1
ATOM 6880 O O . LEU A 1 847 ? 15.185 -14.981 -32.242 1.00 90.88 847 LEU A O 1
ATOM 6884 N N . ASN A 1 848 ? 16.173 -15.356 -30.253 1.00 90.19 848 ASN A N 1
ATOM 6885 C CA . ASN A 1 848 ? 15.320 -16.489 -29.879 1.00 90.19 848 ASN A CA 1
ATOM 6886 C C . ASN A 1 848 ? 13.839 -16.084 -29.794 1.00 90.19 848 ASN A C 1
ATOM 6888 O O . ASN A 1 848 ? 12.948 -16.837 -30.181 1.00 90.19 848 ASN A O 1
ATOM 6892 N N . GLY A 1 849 ? 13.565 -14.874 -29.301 1.00 90.75 849 GLY A N 1
ATOM 6893 C CA . GLY A 1 849 ? 12.220 -14.316 -29.237 1.00 90.75 849 GLY A CA 1
ATOM 6894 C C . GLY A 1 849 ? 11.593 -14.091 -30.614 1.00 90.75 849 GLY A C 1
ATOM 6895 O O . GLY A 1 849 ? 10.425 -14.426 -30.819 1.00 90.75 849 GLY A O 1
ATOM 6896 N N . LEU A 1 850 ? 12.367 -13.556 -31.564 1.00 91.62 850 LEU A N 1
ATOM 6897 C CA . LEU A 1 850 ? 11.938 -13.383 -32.953 1.00 91.62 850 LEU A CA 1
ATOM 6898 C C . LEU A 1 850 ? 11.700 -14.726 -33.645 1.00 91.62 850 LEU A C 1
ATOM 6900 O O . LEU A 1 850 ? 10.690 -14.867 -34.328 1.00 91.62 850 LEU A O 1
ATOM 6904 N N . ASP A 1 851 ? 12.583 -15.704 -33.443 1.00 87.88 851 ASP A N 1
ATOM 6905 C CA . ASP A 1 851 ? 12.421 -17.057 -33.984 1.00 87.88 851 ASP A CA 1
ATOM 6906 C C . ASP A 1 851 ? 11.124 -17.714 -33.484 1.00 87.88 851 ASP A C 1
ATOM 6908 O O . ASP A 1 851 ? 10.284 -18.150 -34.276 1.00 87.88 851 ASP A O 1
ATOM 6912 N N . ARG A 1 852 ? 10.881 -17.668 -32.167 1.00 89.50 852 ARG A N 1
ATOM 6913 C CA . ARG A 1 852 ? 9.646 -18.183 -31.560 1.00 89.50 852 ARG A CA 1
ATOM 6914 C C . ARG A 1 852 ? 8.397 -17.505 -32.126 1.00 89.50 852 ARG A C 1
ATOM 6916 O O . ARG A 1 852 ? 7.426 -18.190 -32.452 1.00 89.50 852 ARG A O 1
ATOM 6923 N N . LEU A 1 853 ? 8.408 -16.178 -32.258 1.00 89.06 853 LEU A N 1
ATOM 6924 C CA . LEU A 1 853 ? 7.286 -15.428 -32.827 1.00 89.06 853 LEU A CA 1
ATOM 6925 C C . LEU A 1 853 ? 7.041 -15.803 -34.296 1.00 89.06 853 LEU A C 1
ATOM 6927 O O . LEU A 1 853 ? 5.899 -16.052 -34.685 1.00 89.06 853 LEU A O 1
ATOM 6931 N N . LEU A 1 854 ? 8.101 -15.900 -35.104 1.00 86.94 854 LEU A N 1
ATOM 6932 C CA . LEU A 1 854 ? 8.009 -16.329 -36.500 1.00 86.94 854 LEU A CA 1
ATOM 6933 C C . LEU A 1 854 ? 7.448 -17.751 -36.612 1.00 86.94 854 LEU A C 1
ATOM 6935 O O . LEU A 1 854 ? 6.597 -17.993 -37.467 1.00 86.94 854 LEU A O 1
ATOM 6939 N N . CYS A 1 855 ? 7.835 -18.668 -35.722 1.00 85.81 855 CYS A N 1
ATOM 6940 C CA . CYS A 1 855 ? 7.262 -20.012 -35.659 1.00 85.81 855 CYS A CA 1
ATOM 6941 C C . CYS A 1 855 ? 5.741 -19.982 -35.427 1.00 85.81 855 CYS A C 1
ATOM 6943 O O . CYS A 1 855 ? 5.003 -20.652 -36.151 1.00 85.81 855 CYS A O 1
ATOM 6945 N N . PHE A 1 856 ? 5.241 -19.165 -34.491 1.00 84.88 856 PHE A N 1
ATOM 6946 C CA . PHE A 1 856 ? 3.794 -18.993 -34.289 1.00 84.88 856 PHE A CA 1
ATOM 6947 C C . PHE A 1 856 ? 3.091 -18.417 -35.523 1.00 84.88 856 PHE A C 1
ATOM 6949 O O . PHE A 1 856 ? 2.024 -18.900 -35.910 1.00 84.88 856 PHE A O 1
ATOM 6956 N N . MET A 1 857 ? 3.699 -17.426 -36.182 1.00 84.19 857 MET A N 1
ATOM 6957 C CA . MET A 1 857 ? 3.168 -16.863 -37.426 1.00 84.19 857 MET A CA 1
ATOM 6958 C C . MET A 1 857 ? 3.092 -17.917 -38.539 1.00 84.19 857 MET A C 1
ATOM 6960 O O . MET A 1 857 ? 2.081 -17.995 -39.238 1.00 84.19 857 MET A O 1
ATOM 6964 N N . ILE A 1 858 ? 4.117 -18.766 -38.674 1.00 79.69 858 ILE A N 1
ATOM 6965 C CA . ILE A 1 858 ? 4.144 -19.880 -39.632 1.00 79.69 858 ILE A CA 1
ATOM 6966 C C . ILE A 1 858 ? 3.031 -20.884 -39.326 1.00 79.69 858 ILE A C 1
ATOM 6968 O O . ILE A 1 858 ? 2.300 -21.273 -40.236 1.00 79.69 858 ILE A O 1
ATOM 6972 N N . VAL A 1 859 ? 2.870 -21.285 -38.062 1.00 81.62 859 VAL A N 1
ATOM 6973 C CA . VAL A 1 859 ? 1.818 -22.225 -37.643 1.00 81.62 859 VAL A CA 1
ATOM 6974 C C . VAL A 1 859 ? 0.430 -21.663 -37.948 1.00 81.62 859 VAL A C 1
ATOM 6976 O O . VAL A 1 859 ? -0.389 -22.371 -38.530 1.00 81.62 859 VAL A O 1
ATOM 6979 N N . LYS A 1 860 ? 0.174 -20.384 -37.649 1.00 80.19 860 LYS A N 1
ATOM 6980 C CA . LYS A 1 860 ? -1.101 -19.727 -37.978 1.00 80.19 860 LYS A CA 1
ATOM 6981 C C . LYS A 1 860 ? -1.370 -19.734 -39.483 1.00 80.19 860 LYS A C 1
ATOM 6983 O O . LYS A 1 860 ? -2.457 -20.108 -39.916 1.00 80.19 860 LYS A O 1
ATOM 6988 N N . GLU A 1 861 ? -0.375 -19.383 -40.296 1.00 73.31 861 GLU A N 1
ATOM 6989 C CA . GLU A 1 861 ? -0.489 -19.430 -41.758 1.00 73.31 861 GLU A CA 1
ATOM 6990 C C . GLU A 1 861 ? -0.735 -20.854 -42.286 1.00 73.31 861 GLU A C 1
ATOM 6992 O O . GLU A 1 861 ? -1.504 -21.036 -43.233 1.00 73.31 861 GLU A O 1
ATOM 6997 N N . LEU A 1 862 ? -0.117 -21.866 -41.668 1.00 71.69 862 LEU A N 1
ATOM 6998 C CA . LEU A 1 862 ? -0.325 -23.282 -41.985 1.00 71.69 862 LEU A CA 1
ATOM 6999 C C . LEU A 1 862 ? -1.719 -23.778 -41.595 1.00 71.69 862 LEU A C 1
ATOM 7001 O O . LEU A 1 862 ? -2.277 -24.583 -42.332 1.00 71.69 862 LEU A O 1
ATOM 7005 N N . GLN A 1 863 ? -2.278 -23.307 -40.477 1.00 70.00 863 GLN A N 1
ATOM 7006 C CA . GLN A 1 863 ? -3.606 -23.684 -39.974 1.00 70.00 863 GLN A CA 1
ATOM 7007 C C . GLN A 1 863 ? -4.754 -23.017 -40.741 1.00 70.00 863 GLN A C 1
ATOM 7009 O O . GLN A 1 863 ? -5.812 -23.619 -40.896 1.00 70.00 863 GLN A O 1
ATOM 7014 N N . VAL A 1 864 ? -4.549 -21.808 -41.273 1.00 62.41 864 VAL A N 1
ATOM 7015 C CA . VAL A 1 864 ? -5.542 -21.105 -42.110 1.00 62.41 864 VAL A CA 1
ATOM 7016 C C . VAL A 1 864 ? -5.624 -21.703 -43.526 1.00 62.41 864 VAL A C 1
ATOM 7018 O O . VAL A 1 864 ? -6.677 -21.684 -44.163 1.00 62.41 864 VAL A O 1
ATOM 7021 N N . LYS A 1 865 ? -4.524 -22.265 -44.044 1.00 50.59 865 LYS A N 1
ATOM 7022 C CA . LYS A 1 865 ? -4.401 -22.744 -45.434 1.00 50.59 865 LYS A CA 1
ATOM 7023 C C . LYS A 1 865 ? -4.729 -24.214 -45.767 1.00 50.59 865 LYS A C 1
ATOM 7025 O O . LYS A 1 865 ? -4.719 -24.495 -46.971 1.00 50.59 865 LYS A O 1
ATOM 7030 N N . PRO A 1 866 ? -5.109 -25.147 -44.865 1.00 46.06 866 PRO A N 1
ATOM 7031 C CA . PRO A 1 866 ? -5.602 -26.461 -45.289 1.00 46.06 866 PRO A CA 1
ATOM 7032 C C . PRO A 1 866 ? -6.897 -26.339 -46.113 1.00 46.06 866 PRO A C 1
ATOM 7034 O O . PRO A 1 866 ? -7.196 -27.213 -46.918 1.00 46.06 866 PRO A O 1
ATOM 7037 N N . LEU A 1 867 ? -7.620 -25.217 -45.989 1.00 44.22 867 LEU A N 1
ATOM 7038 C CA . LEU A 1 867 ? -8.813 -24.884 -46.778 1.00 44.22 867 LEU A CA 1
ATOM 7039 C C . LEU A 1 867 ? -8.522 -24.391 -48.215 1.00 44.22 867 LEU A C 1
ATOM 7041 O O . LEU A 1 867 ? -9.442 -24.335 -49.024 1.00 44.22 867 LEU A O 1
ATOM 7045 N N . LEU A 1 868 ? -7.272 -24.044 -48.563 1.00 44.94 868 LEU A N 1
ATOM 7046 C CA . LEU A 1 868 ? -6.904 -23.412 -49.849 1.00 44.94 868 LEU A CA 1
ATOM 7047 C C . LEU A 1 868 ? -5.903 -24.213 -50.700 1.00 44.94 868 LEU A C 1
ATOM 7049 O O . LEU A 1 868 ? -5.518 -23.762 -51.783 1.00 44.94 868 LEU A O 1
ATOM 7053 N N . MET A 1 869 ? -5.504 -25.415 -50.271 1.00 44.47 869 MET A N 1
ATOM 7054 C CA . MET A 1 869 ? -4.569 -26.276 -51.018 1.00 44.47 869 MET A CA 1
ATOM 7055 C C . MET A 1 869 ? -5.098 -26.809 -52.368 1.00 44.47 869 MET A C 1
ATOM 7057 O O . MET A 1 869 ? -4.412 -27.591 -53.021 1.00 44.47 869 MET A O 1
ATOM 7061 N N . SER A 1 870 ? -6.258 -26.352 -52.854 1.00 42.34 870 SER A N 1
ATOM 7062 C CA . SER A 1 870 ? -6.728 -26.636 -54.216 1.00 42.34 870 SER A CA 1
ATOM 7063 C C . SER A 1 870 ? -6.327 -25.592 -55.268 1.00 42.34 870 SER A C 1
ATOM 7065 O O . SER A 1 870 ? -6.445 -25.884 -56.457 1.00 42.34 870 SER A O 1
ATOM 7067 N N . SER A 1 871 ? -5.794 -24.411 -54.914 1.00 43.81 871 SER A N 1
ATOM 7068 C CA . SER A 1 871 ? -5.341 -23.459 -55.945 1.00 43.81 871 SER A CA 1
ATOM 7069 C C . SER A 1 871 ? -4.441 -22.332 -55.424 1.00 43.81 871 SER A C 1
ATOM 7071 O O . SER A 1 871 ? -4.950 -21.320 -54.950 1.00 43.81 871 SER A O 1
ATOM 7073 N N . SER A 1 872 ? -3.111 -22.453 -55.576 1.00 43.03 872 SER A N 1
ATOM 7074 C CA . SER A 1 872 ? -2.196 -21.428 -56.148 1.00 43.03 872 SER A CA 1
ATOM 7075 C C . SER A 1 872 ? -0.749 -21.450 -55.602 1.00 43.03 872 SER A C 1
ATOM 7077 O O . SER A 1 872 ? -0.477 -21.347 -54.412 1.00 43.03 872 SER A O 1
ATOM 7079 N N . VAL A 1 873 ? 0.216 -21.475 -56.532 1.00 45.88 873 VAL A N 1
ATOM 7080 C CA . VAL A 1 873 ? 1.686 -21.539 -56.326 1.00 45.88 873 VAL A CA 1
ATOM 7081 C C . VAL A 1 873 ? 2.283 -20.281 -55.659 1.00 45.88 873 VAL A C 1
ATOM 7083 O O . VAL A 1 873 ? 3.416 -20.291 -55.181 1.00 45.88 873 VAL A O 1
ATOM 7086 N N . LYS A 1 874 ? 1.535 -19.172 -55.578 1.00 45.00 874 LYS A N 1
ATOM 7087 C CA . LYS A 1 874 ? 2.027 -17.901 -55.014 1.00 45.00 874 LYS A CA 1
ATOM 7088 C C . LYS A 1 874 ? 2.183 -17.928 -53.485 1.00 45.00 874 LYS A C 1
ATOM 7090 O O . LYS A 1 874 ? 3.001 -17.168 -52.974 1.00 45.00 874 LYS A O 1
ATOM 7095 N N . SER A 1 875 ? 1.473 -18.804 -52.762 1.00 43.06 875 SER A N 1
ATOM 7096 C CA . SER A 1 875 ? 1.535 -18.870 -51.289 1.00 43.06 875 SER A CA 1
ATOM 7097 C C . SER A 1 875 ? 2.736 -19.646 -50.735 1.00 43.06 875 SER A C 1
ATOM 7099 O O . SER A 1 875 ? 3.046 -19.512 -49.555 1.00 43.06 875 SER A O 1
ATOM 7101 N N . LEU A 1 876 ? 3.430 -20.430 -51.568 1.00 43.84 876 LEU A N 1
ATOM 7102 C CA . LEU A 1 876 ? 4.644 -21.166 -51.190 1.00 43.84 876 LEU A CA 1
ATOM 7103 C C . LEU A 1 876 ? 5.846 -20.234 -50.970 1.00 43.84 876 LEU A C 1
ATOM 7105 O O . LEU A 1 876 ? 6.718 -20.539 -50.165 1.00 43.84 876 LEU A O 1
ATOM 7109 N N . LYS A 1 877 ? 5.890 -19.075 -51.646 1.00 43.88 877 LYS A N 1
ATOM 7110 C CA . LYS A 1 877 ? 7.026 -18.139 -51.570 1.00 43.88 877 LYS A CA 1
ATOM 7111 C C . LYS A 1 877 ? 7.106 -17.382 -50.244 1.00 43.88 877 LYS A C 1
ATOM 7113 O O . LYS A 1 877 ? 8.195 -17.256 -49.704 1.00 43.88 877 LYS A O 1
ATOM 7118 N N . SER A 1 878 ? 5.983 -16.916 -49.697 1.00 44.81 878 SER A N 1
ATOM 7119 C CA . SER A 1 878 ? 5.966 -16.278 -48.370 1.00 44.81 878 SER A CA 1
ATOM 7120 C C . SER A 1 878 ? 6.299 -17.274 -47.254 1.00 44.81 878 SER A C 1
ATOM 7122 O O . SER A 1 878 ? 7.007 -16.925 -46.315 1.00 44.81 878 SER A O 1
ATOM 7124 N N . MET A 1 879 ? 5.873 -18.532 -47.399 1.00 49.34 879 MET A N 1
ATOM 7125 C CA . MET A 1 879 ? 6.220 -19.622 -46.480 1.00 49.34 879 MET A CA 1
ATOM 7126 C C . MET A 1 879 ? 7.713 -19.981 -46.540 1.00 49.34 879 MET A C 1
ATOM 7128 O O . MET A 1 879 ? 8.346 -20.128 -45.500 1.00 49.34 879 MET A O 1
ATOM 7132 N N . LEU A 1 880 ? 8.303 -20.032 -47.740 1.00 51.34 880 LEU A N 1
ATOM 7133 C CA . LEU A 1 880 ? 9.746 -20.218 -47.930 1.00 51.34 880 LEU A CA 1
ATOM 7134 C C . LEU A 1 880 ? 10.565 -19.115 -47.253 1.00 51.34 880 LEU A C 1
ATOM 7136 O O . LEU A 1 880 ? 11.589 -19.412 -46.654 1.00 51.34 880 LEU A O 1
ATOM 7140 N N . ILE A 1 881 ? 10.106 -17.865 -47.290 1.00 53.78 881 ILE A N 1
ATOM 7141 C CA . ILE A 1 881 ? 10.804 -16.734 -46.663 1.00 53.78 881 ILE A CA 1
ATOM 7142 C C . ILE A 1 881 ? 10.728 -16.801 -45.144 1.00 53.78 881 ILE A C 1
ATOM 7144 O O . ILE A 1 881 ? 11.755 -16.663 -44.492 1.00 53.78 881 ILE A O 1
ATOM 7148 N N . LEU A 1 882 ? 9.547 -17.076 -44.585 1.00 50.06 882 LEU A N 1
ATOM 7149 C CA . LEU A 1 882 ? 9.393 -17.268 -43.143 1.00 50.06 882 LEU A CA 1
ATOM 7150 C C . LEU A 1 882 ? 10.229 -18.454 -42.647 1.00 50.06 882 LEU A C 1
ATOM 7152 O O . LEU A 1 882 ? 10.956 -18.318 -41.670 1.00 50.06 882 LEU A O 1
ATOM 7156 N N . SER A 1 883 ? 10.196 -19.584 -43.363 1.00 49.41 883 SER A N 1
ATOM 7157 C CA . SER A 1 883 ? 11.005 -20.759 -43.025 1.00 49.41 883 SER A CA 1
ATOM 7158 C C . SER A 1 883 ? 12.506 -20.501 -43.160 1.00 49.41 883 SER A C 1
ATOM 7160 O O . SER A 1 883 ? 13.257 -20.953 -42.311 1.00 49.41 883 SER A O 1
ATOM 7162 N N . ARG A 1 884 ? 12.954 -19.733 -44.165 1.00 55.56 884 ARG A N 1
ATOM 7163 C CA . ARG A 1 884 ? 14.368 -19.364 -44.342 1.00 55.56 884 ARG A CA 1
ATOM 7164 C C . ARG A 1 884 ? 14.834 -18.347 -43.305 1.00 55.56 884 ARG A C 1
ATOM 7166 O O . ARG A 1 884 ? 15.951 -18.475 -42.830 1.00 55.56 884 ARG A O 1
ATOM 7173 N N . LEU A 1 885 ? 14.007 -17.365 -42.940 1.00 54.97 885 LEU A N 1
ATOM 7174 C CA . LEU A 1 885 ? 14.306 -16.424 -41.855 1.00 54.97 885 LEU A CA 1
ATOM 7175 C C . LEU A 1 885 ? 14.417 -17.156 -40.512 1.00 54.97 885 LEU A C 1
ATOM 7177 O O . LEU A 1 885 ? 15.355 -16.886 -39.773 1.00 54.97 885 LEU A O 1
ATOM 7181 N N . ALA A 1 886 ? 13.521 -18.109 -40.237 1.00 52.06 886 ALA A N 1
ATOM 7182 C CA . ALA A 1 886 ? 13.608 -18.978 -39.064 1.00 52.06 886 ALA A CA 1
ATOM 7183 C C . ALA A 1 886 ? 14.862 -19.874 -39.105 1.00 52.06 886 ALA A C 1
ATOM 7185 O O . ALA A 1 886 ? 15.593 -19.944 -38.127 1.00 52.06 886 ALA A O 1
ATOM 7186 N N . LEU A 1 887 ? 15.187 -20.480 -40.256 1.00 52.41 887 LEU A N 1
ATOM 7187 C CA . LEU A 1 887 ? 16.388 -21.314 -40.409 1.00 52.41 887 LEU A CA 1
ATOM 7188 C C . LEU A 1 887 ? 17.684 -20.511 -40.201 1.00 52.41 887 LEU A C 1
ATOM 7190 O O . LEU A 1 887 ? 18.575 -20.961 -39.496 1.00 52.41 887 LEU A O 1
ATOM 7194 N N . LEU A 1 888 ? 17.763 -19.296 -40.756 1.00 54.31 888 LEU A N 1
ATOM 7195 C CA . LEU A 1 888 ? 18.892 -18.379 -40.560 1.00 54.31 888 LEU A CA 1
ATOM 7196 C C . LEU A 1 888 ? 19.016 -17.919 -39.102 1.00 54.31 888 LEU A C 1
ATOM 7198 O O . LEU A 1 888 ? 20.126 -17.811 -38.588 1.00 54.31 888 LEU A O 1
ATOM 7202 N N . LEU A 1 889 ? 17.896 -17.654 -38.423 1.00 52.47 889 LEU A N 1
ATOM 7203 C CA . LEU A 1 889 ? 17.894 -17.333 -36.993 1.00 52.47 889 LEU A CA 1
ATOM 7204 C C . LEU A 1 889 ? 18.360 -18.527 -36.148 1.00 52.47 889 LEU A C 1
ATOM 7206 O O . LEU A 1 889 ? 19.157 -18.341 -35.229 1.00 52.47 889 LEU A O 1
ATOM 7210 N N . PHE A 1 890 ? 17.922 -19.739 -36.496 1.00 46.31 890 PHE A N 1
ATOM 7211 C CA . PHE A 1 890 ? 18.311 -20.986 -35.844 1.00 46.31 890 PHE A CA 1
ATOM 7212 C C . PHE A 1 890 ? 19.806 -21.297 -36.026 1.00 46.31 890 PHE A C 1
ATOM 7214 O O . PHE A 1 890 ? 20.496 -21.562 -35.045 1.00 46.31 890 PHE A O 1
ATOM 7221 N N . GLU A 1 891 ? 20.345 -21.169 -37.242 1.00 45.84 891 GLU A N 1
ATOM 7222 C CA . GLU A 1 891 ? 21.776 -21.371 -37.528 1.00 45.84 891 GLU A CA 1
ATOM 7223 C C . GLU A 1 891 ? 22.669 -20.368 -36.770 1.00 45.84 891 GLU A C 1
ATOM 7225 O O . GLU A 1 891 ? 23.720 -20.731 -36.238 1.00 45.84 891 GLU A O 1
ATOM 7230 N N . ILE A 1 892 ? 22.237 -19.107 -36.646 1.00 49.78 892 ILE A N 1
ATOM 7231 C CA . ILE A 1 892 ? 22.958 -18.074 -35.880 1.00 49.78 892 ILE A CA 1
ATOM 7232 C C . ILE A 1 892 ? 22.868 -18.331 -34.364 1.00 49.78 892 ILE A C 1
ATOM 7234 O O . ILE A 1 892 ? 23.818 -18.039 -33.628 1.00 49.78 892 ILE A O 1
ATOM 7238 N N . ALA A 1 893 ? 21.756 -18.889 -33.881 1.00 43.41 893 ALA A N 1
ATOM 7239 C CA . ALA A 1 893 ? 21.601 -19.289 -32.485 1.00 43.41 893 ALA A CA 1
ATOM 7240 C C . ALA A 1 893 ? 22.472 -20.515 -32.139 1.00 43.41 893 ALA A C 1
ATOM 7242 O O . ALA A 1 893 ? 23.175 -20.484 -31.126 1.00 43.41 893 ALA A O 1
ATOM 7243 N N . GLU A 1 894 ? 22.514 -21.547 -32.992 1.00 38.44 894 GLU A N 1
ATOM 7244 C CA . GLU A 1 894 ? 23.355 -22.742 -32.796 1.00 38.44 894 GLU A CA 1
ATOM 7245 C C . GLU A 1 894 ? 24.857 -22.430 -32.837 1.00 38.44 894 GLU A C 1
ATOM 7247 O O . GLU A 1 894 ? 25.605 -22.905 -31.976 1.00 38.44 894 GLU A O 1
ATOM 7252 N N . CYS A 1 895 ? 25.312 -21.575 -33.763 1.00 37.56 895 CYS A N 1
ATOM 7253 C CA . CYS A 1 895 ? 26.716 -21.153 -33.802 1.00 37.56 895 CYS A CA 1
ATOM 7254 C C . CYS A 1 895 ? 27.161 -20.458 -32.502 1.00 37.56 895 CYS A C 1
ATOM 7256 O O . CYS A 1 895 ? 28.312 -20.613 -32.094 1.00 37.56 895 CYS A O 1
ATOM 7258 N N . ASN A 1 896 ? 26.259 -19.741 -31.822 1.00 38.03 896 ASN A N 1
ATOM 7259 C CA . ASN A 1 896 ? 26.572 -19.049 -30.571 1.00 38.03 896 ASN A CA 1
ATOM 7260 C C . ASN A 1 896 ? 26.511 -19.963 -29.328 1.00 38.03 896 ASN A C 1
ATOM 7262 O O . ASN A 1 896 ? 27.259 -19.737 -28.372 1.00 38.03 896 ASN A O 1
ATOM 7266 N N . ILE A 1 897 ? 25.683 -21.018 -29.337 1.00 35.81 897 ILE A N 1
ATOM 7267 C CA . ILE A 1 897 ? 25.666 -22.049 -28.278 1.00 35.81 897 ILE A CA 1
ATOM 7268 C C . ILE A 1 897 ? 27.009 -22.792 -28.241 1.00 35.81 897 ILE A C 1
ATOM 7270 O O . ILE A 1 897 ? 27.549 -23.032 -27.160 1.00 35.81 897 ILE A O 1
ATOM 7274 N N . PHE A 1 898 ? 27.606 -23.063 -29.405 1.00 28.28 898 PHE A N 1
ATOM 7275 C CA . PHE A 1 898 ? 28.934 -23.678 -29.489 1.00 28.28 898 PHE A CA 1
ATOM 7276 C C . PHE A 1 898 ? 30.067 -22.769 -28.989 1.00 28.28 898 PHE A C 1
ATOM 7278 O O . PHE A 1 898 ? 31.038 -23.264 -28.425 1.00 28.28 898 PHE A O 1
ATOM 7285 N N . THR A 1 899 ? 29.957 -21.444 -29.134 1.00 32.16 899 THR A N 1
ATOM 7286 C CA . THR A 1 899 ? 30.949 -20.510 -28.566 1.00 32.16 899 THR A CA 1
ATOM 7287 C C . THR A 1 899 ? 30.779 -20.282 -27.065 1.00 32.16 899 THR A C 1
ATOM 7289 O O . THR A 1 899 ? 31.763 -20.008 -26.386 1.00 32.16 899 THR A O 1
ATOM 7292 N N . ALA A 1 900 ? 29.565 -20.431 -26.524 1.00 30.75 900 ALA A N 1
ATOM 7293 C CA . ALA A 1 900 ? 29.304 -20.303 -25.090 1.00 30.75 900 ALA A CA 1
ATOM 7294 C C . ALA A 1 900 ? 29.675 -21.565 -24.290 1.00 30.75 900 ALA A C 1
ATOM 7296 O O . ALA A 1 900 ? 30.002 -21.454 -23.116 1.00 30.75 900 ALA A O 1
ATOM 7297 N N . SER A 1 901 ? 29.688 -22.756 -24.905 1.00 27.77 901 SER A N 1
ATOM 7298 C CA . SER A 1 901 ? 30.197 -23.979 -24.258 1.00 27.77 901 SER A CA 1
ATOM 7299 C C . SER A 1 901 ? 31.730 -24.088 -24.260 1.00 27.77 901 SER A C 1
ATOM 7301 O O . SER A 1 901 ? 32.273 -25.082 -23.781 1.00 27.77 901 SER A O 1
ATOM 7303 N N . LEU A 1 902 ? 32.422 -23.113 -24.856 1.00 28.67 902 LEU A N 1
ATOM 7304 C CA . LEU A 1 902 ? 33.879 -23.052 -25.006 1.00 28.67 902 LEU A CA 1
ATOM 7305 C C . LEU A 1 902 ? 34.529 -21.926 -24.173 1.00 28.67 902 LEU A C 1
ATOM 7307 O O . LEU A 1 902 ? 35.746 -21.757 -24.265 1.00 28.67 902 LEU A O 1
ATOM 7311 N N . TYR A 1 903 ? 33.749 -21.203 -23.355 1.00 29.05 903 TYR A N 1
ATOM 7312 C CA . TYR A 1 903 ? 34.215 -20.173 -22.415 1.00 29.05 903 TYR A CA 1
ATOM 7313 C C . TYR A 1 903 ? 33.901 -20.513 -20.959 1.00 29.05 903 TYR A C 1
ATOM 7315 O O . TYR A 1 903 ? 32.764 -20.959 -20.688 1.00 29.05 903 TYR A O 1
#

Organism: NCBI:txid2873325

pLDDT: mean 77.59, std 19.06, range [19.84, 96.62]